Protein 5EYV (pdb70)

B-factor: mean 51.07, std 22.17, range [7.95, 132.72]

CATH classification: 1.10.275.10 (+2 more: 1.20.200.10, 6.10.250.1570)

Organism: Schistosoma mansoni (NCBI:txid6183)

InterPro domains:
  IPR000362 Fumarate lyase family [PR00149] (145-163)
  IPR000362 Fumarate lyase family [PR00149] (240-267)
  IPR000362 Fumarate lyase family [PR00149] (283-299)
  IPR004769 Adenylosuccinate lyase [TIGR00928] (11-455)
  IPR008948 L-Aspartase-like [SSF48557] (10-458)
  IPR019468 Adenylosuccinate lyase C-terminal [PF10397] (373-455)
  IPR019468 Adenylosuccinate lyase C-terminal [SM00998] (372-457)
  IPR020557 Fumarate lyase, conserved site [PS00163] (283-292)
  IPR022761 Fumarate lyase, N-terminal [PF00206] (92-299)
  IPR024083 Fumarase/histidase, N-terminal [G3DSA:1.10.275.10] (2-102)

GO terms:
  GO:0044209 AMP salvage (P, IDA)
  GO:0042802 identical protein binding (F, IDA)
  GO:0032261 purine nucleotide salvage (P, IDA)
  GO:0051262 protein tetramerization (P, IDA)
  GO:0006106 fumarate metabolic process (P, IDA)
  GO:0006167 AMP biosynthetic process (P, IDA)
  GO:0004018 N6-(1,2-dicarboxyethyl)AMP AMP-lyase (fumarate-forming) activity (F, EXP)
  GO:0032261 purine nucleotide salvage (P, TAS)

Sequence (886 aa):
FEEYRNPLTKRYASREMVCNFGEKRKVILWRQLWIWLAETQKELGFDITDEQINEMKSQRDSVDFGTAAAEEKARRHDVMAHVYTFALACPKAAPIIHLGATSCFVGDNADLIMLKDGLNILLPKVARCIDRLAKKAMLHKSLICLARTHLQPAQPTTMGRRICMWIQDLLLDLENLERLKNHTIRFRGAKGAVGTQASFMDLFQGDHQKVIKLDEILTKKSGFQRSWCVTGQTYPRKVDIEITNALSNIGATVHKICTDIRLLSSFHEVEEPFETKRNPIRSERACSLARYLMHISTSMVSTVSVQWLERSLDDSAIRRIVLPEAFLAADACLTLLQNIAEGLIVYPMVMEANLNSELPFLVVERILVKMVSEGAANRQECHERLRKHSHEAAAEIKLKGLKNSLMDKLLNDYYFAPIHSLLPTVLDPSYMIGRAVEQVEVFLNTEVDPAIHSYKDCLALNSNITFEEYRNPLTKRYASREMVCNFGEKRKVILWRQLWIWLAETQKELGFDITDEQINEMKSQRDSVDFGTAAAEEKARRHDVMAHVYTFALACPKAAPIIHLGATSCFVGDNADLIMLKDGLNILLPKVARCIDRLAKKAMLHKSLICLARTHLQPAQPTTMGRRICMWIQDLLLDLENLERLKNHTIRFRGAKGAVGTQASFMDLFQGDHQKVIKLDEILTKKSGFQRSWCVTGQTYPRKVDIEITNALSNIGATVHKICTDIRLLSSFHEVEEPFEKRNPIRSERACSLARYLMHISTSMVSTVSVQWLERSLDDSAIRRIVLPEAFLAADACLTLLQNIAEGLIVYPMVMEANLNSELPFLVVERILVKMVSEGAALPTVLDPSYMIGRAVEQVEVFLNTEVDPAIHSYKDCLALNSNIT

Structure (mmCIF, N/CA/C/O backbone):
data_5EYV
#
_entry.id   5EYV
#
_cell.length_a   76.160
_cell.length_b   82.630
_cell.length_c   163.780
_cell.angle_alpha   90.000
_cell.angle_beta   90.000
_cell.angle_gamma   90.000
#
_symmetry.space_group_name_H-M   'P 21 21 2'
#
loop_
_entity.id
_entity.type
_entity.pdbx_description
1 polymer 'Adenylosuccinate lyase'
2 water water
#
loop_
_atom_site.group_PDB
_atom_site.id
_atom_site.type_symbol
_atom_site.label_atom_id
_atom_site.label_alt_id
_atom_site.label_comp_id
_atom_site.label_asym_id
_atom_site.label_entity_id
_atom_site.label_seq_id
_atom_site.pdbx_PDB_ins_code
_atom_site.Cartn_x
_atom_site.Cartn_y
_atom_site.Cartn_z
_atom_site.occupancy
_atom_site.B_iso_or_equiv
_atom_site.auth_seq_id
_atom_site.auth_comp_id
_atom_site.auth_asym_id
_atom_site.auth_atom_id
_atom_site.pdbx_PDB_model_num
ATOM 1 N N . PHE A 1 21 ? -50.235 30.580 -36.803 1.00 62.88 4 PHE A N 1
ATOM 2 C CA . PHE A 1 21 ? -50.686 29.592 -35.830 1.00 62.01 4 PHE A CA 1
ATOM 3 C C . PHE A 1 21 ? -51.716 28.650 -36.438 1.00 60.40 4 PHE A C 1
ATOM 4 O O . PHE A 1 21 ? -52.083 27.641 -35.836 1.00 58.59 4 PHE A O 1
ATOM 12 N N . GLU A 1 22 ? -52.176 28.987 -37.641 1.00 61.38 5 GLU A N 1
ATOM 13 C CA . GLU A 1 22 ? -53.198 28.198 -38.317 1.00 59.18 5 GLU A CA 1
ATOM 14 C C . GLU A 1 22 ? -52.618 27.024 -39.092 1.00 57.16 5 GLU A C 1
ATOM 15 O O . GLU A 1 22 ? -53.293 26.000 -39.246 1.00 58.80 5 GLU A O 1
ATOM 21 N N . GLU A 1 23 ? -51.388 27.145 -39.581 1.00 55.15 6 GLU A N 1
ATOM 22 C CA . GLU A 1 23 ? -50.741 26.068 -40.314 1.00 50.77 6 GLU A CA 1
ATOM 23 C C . GLU A 1 23 ? -49.916 25.206 -39.368 1.00 50.15 6 GLU A C 1
ATOM 24 O O . GLU A 1 23 ? -49.334 25.704 -38.400 1.00 46.94 6 GLU A O 1
ATOM 30 N N . TYR A 1 24 ? -49.878 23.906 -39.650 1.00 45.85 7 TYR A N 1
ATOM 31 C CA . TYR A 1 24 ? -49.024 23.010 -38.886 1.00 42.97 7 TYR A CA 1
ATOM 32 C C . TYR A 1 24 ? -47.561 23.389 -39.079 1.00 42.97 7 TYR A C 1
ATOM 33 O O . TYR A 1 24 ? -47.160 23.898 -40.128 1.00 44.81 7 TYR A O 1
ATOM 42 N N . ARG A 1 25 ? -46.763 23.155 -38.040 1.00 50.38 8 ARG A N 1
ATOM 43 C CA . ARG A 1 25 ? -45.319 23.326 -38.108 1.00 48.64 8 ARG A CA 1
ATOM 44 C C . ARG A 1 25 ? -44.665 22.181 -37.357 1.00 45.93 8 ARG A C 1
ATOM 45 O O . ARG A 1 25 ? -45.080 21.853 -36.241 1.00 48.07 8 ARG A O 1
ATOM 53 N N . ASN A 1 26 ? -43.661 21.572 -37.971 1.00 47.94 9 ASN A N 1
ATOM 54 C CA . ASN A 1 26 ? -42.921 20.505 -37.320 1.00 43.77 9 ASN A CA 1
ATOM 55 C C . ASN A 1 26 ? -42.252 21.052 -36.066 1.00 39.40 9 ASN A C 1
ATOM 56 O O . ASN A 1 26 ? -41.466 22.007 -36.160 1.00 40.21 9 ASN A O 1
ATOM 61 N N . PRO A 1 27 ? -42.535 20.497 -34.883 1.00 41.80 10 PRO A N 1
ATOM 62 C CA . PRO A 1 27 ? -41.874 20.989 -33.663 1.00 45.17 10 PRO A CA 1
ATOM 63 C C . PRO A 1 27 ? -40.361 20.843 -33.682 1.00 43.31 10 PRO A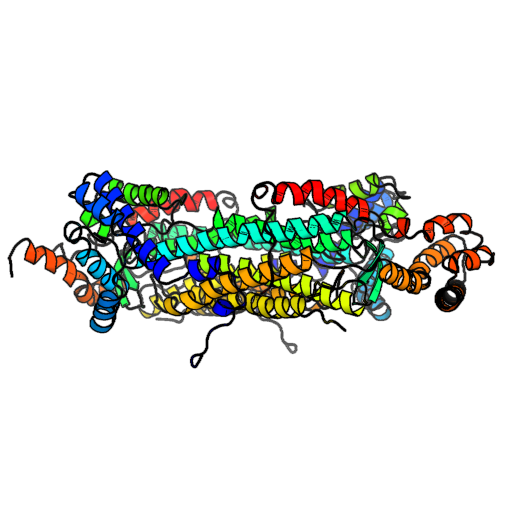 C 1
ATOM 64 O O . PRO A 1 27 ? -39.692 21.451 -32.837 1.00 47.06 10 PRO A O 1
ATOM 68 N N . LEU A 1 28 ? -39.799 20.064 -34.610 1.00 42.93 11 LEU A N 1
ATOM 69 C CA . LEU A 1 28 ? -38.346 20.002 -34.732 1.00 47.49 11 LEU A CA 1
ATOM 70 C C . LEU A 1 28 ? -37.773 21.347 -35.162 1.00 49.29 11 LEU A C 1
ATOM 71 O O . LEU A 1 28 ? -36.691 21.742 -34.714 1.00 47.85 11 LEU A O 1
ATOM 76 N N . THR A 1 29 ? -38.488 22.068 -36.024 1.00 50.58 12 THR A N 1
ATOM 77 C CA . THR A 1 29 ? -38.009 23.354 -36.515 1.00 46.71 12 THR A CA 1
ATOM 78 C C . THR A 1 29 ? -38.400 24.516 -35.615 1.00 52.15 12 THR A C 1
ATOM 79 O O . THR A 1 29 ? -37.692 25.531 -35.584 1.00 59.20 12 THR A O 1
ATOM 83 N N . LYS A 1 30 ? -39.506 24.395 -34.882 1.00 50.51 13 LYS A N 1
ATOM 84 C CA . LYS A 1 30 ? -40.022 25.501 -34.087 1.00 55.57 13 LYS A CA 1
ATOM 85 C C . LYS A 1 30 ? -39.744 25.373 -32.598 1.00 56.71 13 LYS A C 1
ATOM 86 O O . LYS A 1 30 ? -39.850 26.374 -31.880 1.00 58.67 13 LYS A O 1
ATOM 92 N N . ARG A 1 31 ? -39.399 24.192 -32.118 1.00 50.34 14 ARG A N 1
ATOM 93 C CA . ARG A 1 31 ? -39.347 23.972 -30.678 1.00 52.39 14 ARG A CA 1
ATOM 94 C C . ARG A 1 31 ? -38.089 23.258 -30.207 1.00 49.55 14 ARG A C 1
ATOM 95 O O . ARG A 1 31 ? -37.470 23.695 -29.235 1.00 53.53 14 ARG A O 1
ATOM 103 N N . TYR A 1 32 ? -37.701 22.168 -30.865 1.00 44.67 15 TYR A N 1
ATOM 104 C CA . TYR A 1 32 ? -36.738 21.221 -30.315 1.00 41.67 15 TYR A CA 1
ATOM 105 C C . TYR A 1 32 ? -35.305 21.451 -30.777 1.00 45.27 15 TYR A C 1
ATOM 106 O O . TYR A 1 32 ? -34.380 21.333 -29.968 1.00 41.50 15 TYR A O 1
ATOM 115 N N . ALA A 1 33 ? -35.086 21.773 -32.047 1.00 40.83 16 ALA A N 1
ATOM 116 C CA . ALA A 1 33 ? -33.730 21.946 -32.545 1.00 43.58 16 ALA A CA 1
ATOM 117 C C . ALA A 1 33 ? -33.250 23.380 -32.332 1.00 46.15 16 ALA A C 1
ATOM 118 O O . ALA A 1 33 ? -34.029 24.297 -32.062 1.00 45.51 16 ALA A O 1
ATOM 120 N N . SER A 1 34 ? -31.939 23.564 -32.458 1.00 42.87 17 SER A N 1
ATOM 121 C CA . SER A 1 34 ? -31.326 24.869 -32.269 1.00 44.42 17 SER A CA 1
ATOM 122 C C . SER A 1 34 ? -31.508 25.736 -33.511 1.00 45.95 17 SER A C 1
ATOM 123 O O . SER A 1 34 ? -31.726 25.245 -34.622 1.00 45.54 17 SER A O 1
ATOM 126 N N . ARG A 1 35 ? -31.405 27.051 -33.304 1.00 47.87 18 ARG A N 1
ATOM 127 C CA . ARG A 1 35 ? -31.574 27.992 -34.406 1.00 49.56 18 ARG A CA 1
ATOM 128 C C . ARG A 1 35 ? -30.505 27.812 -35.476 1.00 50.51 18 ARG A C 1
ATOM 129 O O . ARG A 1 35 ? -30.787 27.985 -36.667 1.00 51.12 18 ARG A O 1
ATOM 137 N N . GLU A 1 36 ? -29.282 27.458 -35.077 1.00 50.75 19 GLU A N 1
ATOM 138 C CA . GLU A 1 36 ? -28.195 27.342 -36.044 1.00 56.93 19 GLU A CA 1
ATOM 139 C C . GLU A 1 36 ? -28.420 26.174 -36.995 1.00 53.55 19 GLU A C 1
ATOM 140 O O . GLU A 1 36 ? -28.095 26.265 -38.185 1.00 51.61 19 GLU A O 1
ATOM 146 N N . MET A 1 37 ? -28.977 25.069 -36.494 1.00 48.33 20 MET A N 1
ATOM 147 C CA . MET A 1 37 ? -29.245 23.928 -37.363 1.00 47.08 20 MET A CA 1
ATOM 148 C C . MET A 1 37 ? -30.448 24.189 -38.262 1.00 46.99 20 MET A C 1
ATOM 149 O O . MET A 1 37 ? -30.464 23.764 -39.423 1.00 47.18 20 MET A O 1
ATOM 154 N N . VAL A 1 38 ? -31.465 24.882 -37.742 1.00 46.82 21 VAL A N 1
ATOM 155 C CA . VAL A 1 38 ? -32.645 25.194 -38.545 1.00 46.88 21 VAL A CA 1
ATOM 156 C C . VAL A 1 38 ? -32.263 26.061 -39.739 1.00 49.12 21 VAL A C 1
ATOM 157 O O . VAL A 1 38 ? -32.749 25.855 -40.858 1.00 49.29 21 VAL A O 1
ATOM 161 N N . CYS A 1 39 ? -31.381 27.038 -39.524 1.00 50.97 22 CYS A N 1
ATOM 162 C CA . CYS A 1 39 ? -30.953 27.914 -40.606 1.00 57.06 22 CYS A CA 1
ATOM 163 C C . CYS A 1 39 ? -29.963 27.247 -41.551 1.00 55.48 22 CYS A C 1
ATOM 164 O O . CYS A 1 39 ? -29.812 27.704 -42.689 1.00 55.33 22 CYS A O 1
ATOM 167 N N . ASN A 1 40 ? -29.294 26.177 -41.111 1.00 52.45 23 ASN A N 1
ATOM 168 C CA . ASN A 1 40 ? -28.286 25.538 -41.951 1.00 53.05 23 ASN A CA 1
ATOM 169 C C . ASN A 1 40 ? -28.896 24.934 -43.210 1.00 52.79 23 ASN A C 1
ATOM 170 O O . ASN A 1 40 ? -28.207 24.785 -44.226 1.00 54.04 23 ASN A O 1
ATOM 175 N N . PHE A 1 41 ? -30.181 24.586 -43.167 1.00 51.31 24 PHE A N 1
ATOM 176 C CA . PHE A 1 41 ? -30.883 24.036 -44.319 1.00 51.10 24 PHE A CA 1
ATOM 177 C C . PHE A 1 41 ? -31.935 24.991 -44.869 1.00 61.07 24 PHE A C 1
ATOM 178 O O . PHE A 1 41 ? -32.770 24.579 -45.682 1.00 63.39 24 PHE A O 1
ATOM 186 N N . GLY A 1 42 ? -31.915 26.253 -44.447 1.00 53.34 25 GLY A N 1
ATOM 187 C CA . GLY A 1 42 ? -32.901 27.202 -44.913 1.00 54.42 25 GLY A CA 1
ATOM 188 C C . GLY A 1 42 ? -32.747 27.530 -46.384 1.00 65.94 25 GLY A C 1
ATOM 189 O O . GLY A 1 42 ? -31.680 27.389 -46.983 1.00 57.46 25 GLY A O 1
ATOM 190 N N . GLU A 1 43 ? -33.856 27.984 -46.973 1.00 56.96 26 GLU A N 1
ATOM 191 C CA . GLU A 1 43 ? -33.865 28.315 -48.393 1.00 58.93 26 GLU A CA 1
ATOM 192 C C . GLU A 1 43 ? -32.891 29.441 -48.714 1.00 68.99 26 GLU A C 1
ATOM 193 O O . GLU A 1 43 ? -32.301 29.458 -49.800 1.00 62.99 26 GLU A O 1
ATOM 199 N N . LYS A 1 44 ? -32.700 30.382 -47.785 1.00 61.94 27 LYS A N 1
ATOM 200 C CA . LYS A 1 44 ? -31.732 31.449 -48.011 1.00 66.10 27 LYS A CA 1
ATOM 201 C C . LYS A 1 44 ? -30.313 30.899 -48.056 1.00 64.89 27 LYS A C 1
ATOM 202 O O . LYS A 1 44 ? -29.499 31.328 -48.882 1.00 66.38 27 LYS A O 1
ATOM 208 N N . ARG A 1 45 ? -29.996 29.948 -47.174 1.00 62.39 28 ARG A N 1
ATOM 209 C CA . ARG A 1 45 ? -28.677 29.324 -47.205 1.00 62.39 28 ARG A CA 1
ATOM 210 C C . ARG A 1 45 ? -28.447 28.595 -48.523 1.00 62.89 28 ARG A C 1
ATOM 211 O O . ARG A 1 45 ? -27.338 28.618 -49.068 1.00 64.30 28 ARG A O 1
ATOM 219 N N . LYS A 1 46 ? -29.489 27.951 -49.055 1.00 61.85 29 LYS A N 1
ATOM 220 C CA . LYS A 1 46 ? -29.343 27.209 -50.304 1.00 65.80 29 LYS A CA 1
ATOM 221 C C . LYS A 1 46 ? -28.993 28.135 -51.462 1.00 65.13 29 LYS A C 1
ATOM 222 O O . LYS A 1 46 ? -28.144 27.804 -52.297 1.00 66.28 29 LYS A O 1
ATOM 228 N N . VAL A 1 47 ? -29.632 29.304 -51.526 1.00 66.35 30 VAL A N 1
ATOM 229 C CA . VAL A 1 47 ? -29.409 30.211 -52.647 1.00 69.06 30 VAL A CA 1
ATOM 230 C C . VAL A 1 47 ? -28.064 30.917 -52.521 1.00 70.73 30 VAL A C 1
ATOM 231 O O . VAL A 1 47 ? -27.331 31.055 -53.506 1.00 72.57 30 VAL A O 1
ATOM 235 N N . ILE A 1 48 ? -27.717 31.377 -51.315 1.00 70.23 31 ILE A N 1
ATOM 236 C CA . ILE A 1 48 ? -26.414 32.006 -51.109 1.00 71.79 31 ILE A CA 1
ATOM 237 C C . ILE A 1 48 ? -25.294 31.028 -51.444 1.00 74.88 31 ILE A C 1
ATOM 238 O O . ILE A 1 48 ? -24.267 31.409 -52.019 1.00 73.55 31 ILE A O 1
ATOM 243 N N . LEU A 1 49 ? -25.478 29.750 -51.103 1.00 72.20 32 LEU A N 1
ATOM 244 C CA . LEU A 1 49 ? -24.505 28.739 -51.501 1.00 72.28 32 LEU A CA 1
ATOM 245 C C . LEU A 1 49 ? -24.546 28.498 -53.005 1.00 70.68 32 LEU A C 1
ATOM 246 O O . LEU A 1 49 ? -23.505 28.253 -53.626 1.00 71.97 32 LEU A O 1
ATOM 251 N N . TRP A 1 50 ? -25.738 28.555 -53.606 1.00 70.54 33 TRP A N 1
ATOM 252 C CA . TRP A 1 50 ? -25.836 28.480 -55.060 1.00 72.18 33 TRP A CA 1
ATOM 253 C C . TRP A 1 50 ? -25.039 29.599 -55.714 1.00 77.28 33 TRP A C 1
ATOM 254 O O . TRP A 1 50 ? -24.299 29.372 -56.679 1.00 78.72 33 TRP A O 1
ATOM 265 N N . ARG A 1 51 ? -25.177 30.821 -55.195 1.00 76.76 34 ARG A N 1
ATOM 266 C CA . ARG A 1 51 ? -24.448 31.949 -55.760 1.00 78.52 34 ARG A CA 1
ATOM 267 C C . ARG A 1 51 ? -22.961 31.871 -55.443 1.00 81.59 34 ARG A C 1
ATOM 268 O O . ARG A 1 51 ? -22.140 32.392 -56.205 1.00 81.39 34 ARG A O 1
ATOM 276 N N . GLN A 1 52 ? -22.594 31.219 -54.338 1.00 77.27 35 GLN A N 1
ATOM 277 C CA . GLN A 1 52 ? -21.180 31.032 -54.035 1.00 77.86 35 GLN A CA 1
ATOM 278 C C . GLN A 1 52 ? -20.550 30.013 -54.975 1.00 78.24 35 GLN A C 1
ATOM 279 O O . GLN A 1 52 ? -19.379 30.146 -55.352 1.00 79.91 35 GLN A O 1
ATOM 285 N N . LEU A 1 53 ? -21.311 28.988 -55.365 1.00 76.81 36 LEU A N 1
ATOM 286 C CA . LEU A 1 53 ? -20.804 28.016 -56.327 1.00 77.32 36 LEU A CA 1
ATOM 287 C C . LEU A 1 53 ? -20.649 28.627 -57.713 1.00 79.91 36 LEU A C 1
ATOM 288 O O . LEU A 1 53 ? -19.782 28.199 -58.484 1.00 81.21 36 LEU A O 1
ATOM 293 N N . TRP A 1 54 ? -21.473 29.622 -58.049 1.00 86.48 37 TRP A N 1
ATOM 294 C CA . TRP A 1 54 ? -21.306 30.320 -59.320 1.00 83.45 37 TRP A CA 1
ATOM 295 C C . TRP A 1 54 ? -20.088 31.233 -59.288 1.00 85.50 37 TRP A C 1
ATOM 296 O O . TRP A 1 54 ? -19.389 31.382 -60.297 1.00 87.61 37 TRP A O 1
ATOM 307 N N . ILE A 1 55 ? -19.818 31.854 -58.137 1.00 85.01 38 ILE A N 1
ATOM 308 C CA . ILE A 1 55 ? -18.616 32.669 -57.998 1.00 86.89 38 ILE A CA 1
ATOM 309 C C . ILE A 1 55 ? -17.370 31.799 -58.096 1.00 87.84 38 ILE A C 1
ATOM 310 O O . ILE A 1 55 ? -16.393 32.163 -58.762 1.00 89.48 38 ILE A O 1
ATOM 315 N N . TRP A 1 56 ? -17.383 30.635 -57.441 1.00 84.87 39 TRP A N 1
ATOM 316 C CA . TRP A 1 56 ? -16.251 29.720 -57.546 1.00 87.93 39 TRP A CA 1
ATOM 317 C C . TRP A 1 56 ? -16.127 29.155 -58.954 1.00 88.34 39 TRP A C 1
ATOM 318 O O . TRP A 1 56 ? -15.013 28.970 -59.457 1.00 87.91 39 TRP A O 1
ATOM 329 N N . LEU A 1 57 ? -17.258 28.874 -59.606 1.00 85.76 40 LEU A N 1
ATOM 330 C CA . LEU A 1 57 ? -17.212 28.394 -60.983 1.00 87.14 40 LEU A CA 1
ATOM 331 C C . LEU A 1 57 ? -16.614 29.445 -61.909 1.00 93.52 40 LEU A C 1
ATOM 332 O O . LEU A 1 57 ? -15.848 29.116 -62.821 1.00 91.74 40 LEU A O 1
ATOM 337 N N . ALA A 1 58 ? -16.944 30.718 -61.681 1.00 94.33 41 ALA A N 1
ATOM 338 C CA . ALA A 1 58 ? -16.425 31.785 -62.529 1.00 93.71 41 ALA A CA 1
ATOM 339 C C . ALA A 1 58 ? -14.941 32.020 -62.275 1.00 98.09 41 ALA A C 1
ATOM 340 O O . ALA A 1 58 ? -14.138 32.050 -63.214 1.00 100.17 41 ALA A O 1
ATOM 342 N N . GLU A 1 59 ? -14.554 32.184 -61.008 1.00 93.92 42 GLU A N 1
ATOM 343 C CA . GLU A 1 59 ? -13.152 32.439 -60.697 1.00 97.89 42 GLU A CA 1
ATOM 344 C C . GLU A 1 59 ? -12.270 31.212 -60.885 1.00 99.80 42 GLU A C 1
ATOM 345 O O . GLU A 1 59 ? -11.048 31.324 -60.732 1.00 102.37 42 GLU A O 1
ATOM 351 N N . THR A 1 60 ? -12.847 30.053 -61.205 1.00 97.01 43 THR A N 1
ATOM 352 C CA . THR A 1 60 ? -12.063 28.898 -61.625 1.00 93.82 43 THR A CA 1
ATOM 353 C C . THR A 1 60 ? -11.833 28.893 -63.131 1.00 96.09 43 THR A C 1
ATOM 354 O O . THR A 1 60 ? -10.714 28.635 -63.586 1.00 97.71 43 THR A O 1
ATOM 358 N N . GLN A 1 61 ? -12.874 29.184 -63.915 1.00 96.34 44 GLN A N 1
ATOM 359 C CA . GLN A 1 61 ? -12.715 29.255 -65.363 1.00 98.64 44 GLN A CA 1
ATOM 360 C C . GLN A 1 61 ? -12.014 30.539 -65.795 1.00 102.68 44 GLN A C 1
ATOM 361 O O . GLN A 1 61 ? -11.274 30.531 -66.784 1.00 103.46 44 GLN A O 1
ATOM 367 N N . LYS A 1 62 ? -12.227 31.643 -65.072 1.00 101.15 45 LYS A N 1
ATOM 368 C CA . LYS A 1 62 ? -11.427 32.840 -65.310 1.00 105.92 45 LYS A CA 1
ATOM 369 C C . LYS A 1 62 ? -9.967 32.603 -64.952 1.00 104.39 45 LYS A C 1
ATOM 370 O O . LYS A 1 62 ? -9.075 33.226 -65.538 1.00 106.84 45 LYS A O 1
ATOM 372 N N . GLU A 1 63 ? -9.711 31.711 -63.993 1.00 106.15 46 GLU A N 1
ATOM 373 C CA . GLU A 1 63 ? -8.345 31.328 -63.659 1.00 103.18 46 GLU A CA 1
ATOM 374 C C . GLU A 1 63 ? -7.703 30.521 -64.781 1.00 107.43 46 GLU A C 1
ATOM 375 O O . GLU A 1 63 ? -6.491 30.623 -65.001 1.00 106.51 46 GLU A O 1
ATOM 381 N N . LEU A 1 64 ? -8.496 29.726 -65.503 1.00 103.94 47 LEU A N 1
ATOM 382 C CA . LEU A 1 64 ? -8.010 28.949 -66.636 1.00 107.35 47 LEU A CA 1
ATOM 383 C C . LEU A 1 64 ? -8.036 29.736 -67.941 1.00 107.98 47 LEU A C 1
ATOM 384 O O . LEU A 1 64 ? -8.154 29.139 -69.019 1.00 108.91 47 LEU A O 1
ATOM 389 N N . GLY A 1 65 ? -7.935 31.062 -67.868 1.00 109.49 48 GLY A N 1
ATOM 390 C CA . GLY A 1 65 ? -7.898 31.899 -69.051 1.00 113.16 48 GLY A CA 1
ATOM 391 C C . GLY A 1 65 ? -9.134 31.793 -69.917 1.00 114.51 48 GLY A C 1
ATOM 392 O O . GLY A 1 65 ? -9.124 31.102 -70.940 1.00 116.28 48 GLY A O 1
ATOM 393 N N . PHE A 1 66 ? -10.208 32.472 -69.521 1.00 110.56 49 PHE A N 1
ATOM 394 C CA . PHE A 1 66 ? -11.446 32.464 -70.283 1.00 110.95 49 PHE A CA 1
ATOM 395 C C . PHE A 1 66 ? -11.992 33.883 -70.362 1.00 112.81 49 PHE A C 1
ATOM 396 O O . PHE A 1 66 ? -11.538 34.787 -69.655 1.00 117.06 49 PHE A O 1
ATOM 404 N N . ASP A 1 67 ? -12.992 34.069 -71.225 1.00 117.00 50 ASP A N 1
ATOM 405 C CA . ASP A 1 67 ? -13.571 35.387 -71.464 1.00 122.38 50 ASP A CA 1
ATOM 406 C C . ASP A 1 67 ? -14.362 35.891 -70.260 1.00 119.64 50 ASP A C 1
ATOM 407 O O . ASP A 1 67 ? -15.466 36.422 -70.416 1.00 115.70 50 ASP A O 1
ATOM 409 N N . ILE A 1 68 ? -13.804 35.736 -69.062 1.00 118.56 51 ILE A N 1
ATOM 410 C CA . ILE A 1 68 ? -14.409 36.212 -67.823 1.00 121.24 51 ILE A CA 1
ATOM 411 C C . ILE A 1 68 ? -13.450 37.211 -67.192 1.00 124.98 51 ILE A C 1
ATOM 412 O O . ILE A 1 68 ? -12.286 36.882 -66.929 1.00 124.02 51 ILE A O 1
ATOM 417 N N . THR A 1 69 ? -13.937 38.424 -66.946 1.00 126.74 52 THR A N 1
ATOM 418 C CA . THR A 1 69 ? -13.128 39.476 -66.352 1.00 130.02 52 THR A CA 1
ATOM 419 C C . THR A 1 69 ? -13.014 39.274 -64.842 1.00 125.85 52 THR A C 1
ATOM 420 O O . THR A 1 69 ? -13.592 38.352 -64.259 1.00 125.38 52 THR A O 1
ATOM 424 N N . ASP A 1 70 ? -12.242 40.150 -64.198 1.00 124.90 53 ASP A N 1
ATOM 425 C CA . ASP A 1 70 ? -12.377 40.345 -62.762 1.00 119.25 53 ASP A CA 1
ATOM 426 C C . ASP A 1 70 ? -13.552 41.256 -62.431 1.00 112.64 53 ASP A C 1
ATOM 427 O O . ASP A 1 70 ? -14.009 41.267 -61.283 1.00 111.78 53 ASP A O 1
ATOM 432 N N . GLU A 1 71 ? -14.056 42.004 -63.420 1.00 119.13 54 GLU A N 1
ATOM 433 C CA . GLU A 1 71 ? -15.160 42.929 -63.174 1.00 117.31 54 GLU A CA 1
ATOM 434 C C . GLU A 1 71 ? -16.464 42.187 -62.903 1.00 110.72 54 GLU A C 1
ATOM 435 O O . GLU A 1 71 ? -17.256 42.604 -62.048 1.00 106.76 54 GLU A O 1
ATOM 437 N N . GLN A 1 72 ? -16.710 41.091 -63.623 1.00 106.96 55 GLN A N 1
ATOM 438 C CA . GLN A 1 72 ? -17.942 40.340 -63.410 1.00 107.74 55 GLN A CA 1
ATOM 439 C C . GLN A 1 72 ? -17.936 39.612 -62.072 1.00 102.90 55 GLN A C 1
ATOM 440 O O . GLN A 1 72 ? -19.005 39.353 -61.507 1.00 100.56 55 GLN A O 1
ATOM 442 N N . ILE A 1 73 ? -16.755 39.290 -61.544 1.00 101.69 56 ILE A N 1
ATOM 443 C CA . ILE A 1 73 ? -16.671 38.429 -60.370 1.00 100.51 56 ILE A CA 1
ATOM 444 C C . ILE A 1 73 ? -17.053 39.190 -59.106 1.00 100.05 56 ILE A C 1
ATOM 445 O O . ILE A 1 73 ? -17.916 38.748 -58.339 1.00 96.06 56 ILE A O 1
ATOM 450 N N . ASN A 1 74 ? -16.411 40.336 -58.860 1.00 100.21 57 ASN A N 1
ATOM 451 C CA . ASN A 1 74 ? -16.704 41.092 -57.645 1.00 99.69 57 ASN A CA 1
ATOM 452 C C . ASN A 1 74 ? -18.142 41.590 -57.626 1.00 103.96 57 ASN A C 1
ATOM 453 O O . ASN A 1 74 ? -18.736 41.737 -56.551 1.00 104.12 57 ASN A O 1
ATOM 458 N N . GLU A 1 75 ? -18.716 41.853 -58.803 1.00 100.60 58 GLU A N 1
ATOM 459 C CA . GLU A 1 75 ? -20.139 42.170 -58.882 1.00 102.41 58 GLU A CA 1
ATOM 460 C C . GLU A 1 75 ? -20.985 40.994 -58.411 1.00 101.25 58 GLU A C 1
ATOM 461 O O . GLU A 1 75 ? -22.011 41.181 -57.745 1.00 101.59 58 GLU A O 1
ATOM 463 N N . MET A 1 76 ? -20.574 39.771 -58.756 1.00 99.12 59 MET A N 1
ATOM 464 C CA . MET A 1 76 ? -21.193 38.587 -58.170 1.00 93.14 59 MET A CA 1
ATOM 465 C C . MET A 1 76 ? -20.943 38.537 -56.669 1.00 93.62 59 MET A C 1
ATOM 466 O O . MET A 1 76 ? -21.864 38.293 -55.879 1.00 93.98 59 MET A O 1
ATOM 471 N N . LYS A 1 77 ? -19.691 38.759 -56.259 1.00 93.85 60 LYS A N 1
ATOM 472 C CA . LYS A 1 77 ? -19.348 38.727 -54.841 1.00 93.23 60 LYS A CA 1
ATOM 473 C C . LYS A 1 77 ? -20.117 39.785 -54.061 1.00 95.23 60 LYS A C 1
ATOM 474 O O . LYS A 1 77 ? -20.571 39.532 -52.939 1.00 94.49 60 LYS A O 1
ATOM 480 N N . SER A 1 78 ? -20.277 40.977 -54.640 1.00 93.44 61 SER A N 1
ATOM 481 C CA . SER A 1 78 ? -20.987 42.044 -53.944 1.00 93.90 61 SER A CA 1
ATOM 482 C C . SER A 1 78 ? -22.483 41.770 -53.864 1.00 93.05 61 SER A C 1
ATOM 483 O O . SER A 1 78 ? -23.154 42.265 -52.952 1.00 91.80 61 SER A O 1
ATOM 486 N N . GLN A 1 79 ? -23.023 40.989 -54.797 1.00 91.73 62 GLN A N 1
ATOM 487 C CA . GLN A 1 79 ? -24.452 40.700 -54.859 1.00 92.46 62 GLN A CA 1
ATOM 488 C C . GLN A 1 79 ? -24.745 39.231 -54.566 1.00 89.64 62 GLN A C 1
ATOM 489 O O . GLN A 1 79 ? -25.602 38.615 -55.201 1.00 86.83 62 GLN A O 1
ATOM 495 N N . ARG A 1 80 ? -24.039 38.655 -53.594 1.00 87.06 63 ARG A N 1
ATOM 496 C CA . ARG A 1 80 ? -24.246 37.256 -53.240 1.00 83.34 63 ARG A CA 1
ATOM 497 C C . ARG A 1 80 ? -25.335 37.088 -52.186 1.00 84.55 63 ARG A C 1
ATOM 498 O O . ARG A 1 80 ? -26.248 36.274 -52.357 1.00 85.42 63 ARG A O 1
ATOM 506 N N . ASP A 1 81 ? -25.250 37.852 -51.095 1.00 81.35 64 ASP A N 1
ATOM 507 C CA . ASP A 1 81 ? -26.176 37.669 -49.981 1.00 85.47 64 ASP A CA 1
ATOM 508 C C . ASP A 1 81 ? -27.599 38.055 -50.366 1.00 84.52 64 ASP A C 1
ATOM 509 O O . ASP A 1 81 ? -28.558 37.376 -49.978 1.00 81.65 64 ASP A O 1
ATOM 514 N N . SER A 1 82 ? -27.760 39.136 -51.123 1.00 88.01 65 SER A N 1
ATOM 515 C CA . SER A 1 82 ? -29.088 39.561 -51.543 1.00 87.48 65 SER A CA 1
ATOM 516 C C . SER A 1 82 ? -29.653 38.596 -52.578 1.00 87.02 65 SER A C 1
ATOM 517 O O . SER A 1 82 ? -28.927 38.085 -53.436 1.00 89.90 65 SER A O 1
ATOM 520 N N . VAL A 1 83 ? -30.956 38.345 -52.492 1.00 83.53 66 VAL A N 1
ATOM 521 C CA . VAL A 1 83 ? -31.634 37.432 -53.409 1.00 81.95 66 VAL A CA 1
ATOM 522 C C . VAL A 1 83 ? -33.062 37.918 -53.613 1.00 83.42 66 VAL A C 1
ATOM 523 O O . VAL A 1 83 ? -33.783 38.183 -52.647 1.00 85.96 66 VAL A O 1
ATOM 527 N N . ASP A 1 84 ? -33.466 38.042 -54.878 1.00 85.22 67 ASP A N 1
ATOM 528 C CA . ASP A 1 84 ? -34.811 38.492 -55.237 1.00 85.17 67 ASP A CA 1
ATOM 529 C C . ASP A 1 84 ? -35.685 37.258 -55.420 1.00 84.17 67 ASP A C 1
ATOM 530 O O . ASP A 1 84 ? -35.792 36.701 -56.513 1.00 86.66 67 ASP A O 1
ATOM 535 N N . PHE A 1 85 ? -36.326 36.826 -54.331 1.00 83.85 68 PHE A N 1
ATOM 536 C CA . PHE A 1 85 ? -37.189 35.652 -54.395 1.00 82.64 68 PHE A CA 1
ATOM 537 C C . PHE A 1 85 ? -38.473 35.910 -55.174 1.00 79.37 68 PHE A C 1
ATOM 538 O O . PHE A 1 85 ? -39.150 34.950 -55.558 1.00 78.69 68 PHE A O 1
ATOM 546 N N . GLY A 1 86 ? -38.823 37.175 -55.414 1.00 89.68 69 GLY A N 1
ATOM 547 C CA . GLY A 1 86 ? -40.023 37.463 -56.184 1.00 84.20 69 GLY A CA 1
ATOM 548 C C . GLY A 1 86 ? -39.907 37.011 -57.627 1.00 90.98 69 GLY A C 1
ATOM 549 O O . GLY A 1 86 ? -40.785 36.317 -58.148 1.00 92.02 69 GLY A O 1
ATOM 550 N N . THR A 1 87 ? -38.818 37.399 -58.296 1.00 86.51 70 THR A N 1
ATOM 551 C CA . THR A 1 87 ? -38.593 36.949 -59.665 1.00 87.72 70 THR A CA 1
ATOM 552 C C . THR A 1 87 ? -38.331 35.449 -59.720 1.00 85.27 70 THR A C 1
ATOM 553 O O . THR A 1 87 ? -38.686 34.795 -60.707 1.00 85.97 70 THR A O 1
ATOM 557 N N . ALA A 1 88 ? -37.725 34.890 -58.669 1.00 84.94 71 ALA A N 1
ATOM 558 C CA . ALA A 1 88 ? -37.474 33.453 -58.633 1.00 82.05 71 ALA A CA 1
ATOM 559 C C . ALA A 1 88 ? -38.776 32.664 -58.646 1.00 84.49 71 ALA A C 1
ATOM 560 O O . ALA A 1 88 ? -38.897 31.664 -59.363 1.00 84.40 71 ALA A O 1
ATOM 562 N N . ALA A 1 89 ? -39.764 33.096 -57.858 1.00 87.09 72 ALA A N 1
ATOM 563 C CA . ALA A 1 89 ? -41.064 32.434 -57.880 1.00 86.10 72 ALA A CA 1
ATOM 564 C C . ALA A 1 89 ? -41.824 32.737 -59.165 1.00 89.63 72 ALA A C 1
ATOM 565 O O . ALA A 1 89 ? -42.670 31.940 -59.585 1.00 94.12 72 ALA A O 1
ATOM 567 N N . ALA A 1 90 ? -41.542 33.878 -59.798 1.00 88.75 73 ALA A N 1
ATOM 568 C CA . ALA A 1 90 ? -42.190 34.196 -61.066 1.00 91.65 73 ALA A CA 1
ATOM 569 C C . ALA A 1 90 ? -41.701 33.278 -62.179 1.00 93.10 73 ALA A C 1
ATOM 570 O O . ALA A 1 90 ? -42.499 32.802 -62.995 1.00 93.34 73 ALA A O 1
ATOM 572 N N . GLU A 1 91 ? -40.394 33.017 -62.226 1.00 91.75 74 GLU A N 1
ATOM 573 C CA . GLU A 1 91 ? -39.839 32.097 -63.210 1.00 91.30 74 GLU A CA 1
ATOM 574 C C . GLU A 1 91 ? -40.095 30.639 -62.852 1.00 89.00 74 GLU A C 1
ATOM 575 O O . GLU A 1 91 ? -40.091 29.784 -63.744 1.00 89.73 74 GLU A O 1
ATOM 581 N N . GLU A 1 92 ? -40.329 30.340 -61.572 1.00 87.99 75 GLU A N 1
ATOM 582 C CA . GLU A 1 92 ? -40.528 28.959 -61.150 1.00 87.29 75 GLU A CA 1
ATOM 583 C C . GLU A 1 92 ? -41.958 28.487 -61.382 1.00 89.67 75 GLU A C 1
ATOM 584 O O . GLU A 1 92 ? -42.180 27.296 -61.625 1.00 89.85 75 GLU A O 1
ATOM 590 N N . LYS A 1 93 ? -42.936 29.389 -61.304 1.00 91.13 76 LYS A N 1
ATOM 591 C CA . LYS A 1 93 ? -44.316 29.056 -61.625 1.00 89.49 76 LYS A CA 1
ATOM 592 C C . LYS A 1 93 ? -44.659 29.368 -63.078 1.00 90.73 76 LYS A C 1
ATOM 593 O O . LYS A 1 93 ? -45.842 29.451 -63.429 1.00 92.44 76 LYS A O 1
ATOM 599 N N . ALA A 1 94 ? -43.645 29.543 -63.926 1.00 90.22 77 ALA A N 1
ATOM 600 C CA . ALA A 1 94 ? -43.838 29.741 -65.358 1.00 94.15 77 ALA A CA 1
ATOM 601 C C . ALA A 1 94 ? -43.192 28.624 -66.165 1.00 95.53 77 ALA A C 1
ATOM 602 O O . ALA A 1 94 ? -43.881 27.951 -66.938 1.00 96.72 77 ALA A O 1
ATOM 604 N N . ARG A 1 95 ? -41.887 28.401 -66.006 1.00 96.03 78 ARG A N 1
ATOM 605 C CA . ARG A 1 95 ? -41.187 27.333 -66.706 1.00 95.79 78 ARG A CA 1
ATOM 606 C C . ARG A 1 95 ? -40.864 26.142 -65.814 1.00 93.22 78 ARG A C 1
ATOM 607 O O . ARG A 1 95 ? -40.429 25.106 -66.328 1.00 95.13 78 ARG A O 1
ATOM 615 N N . ARG A 1 96 ? -41.060 26.267 -64.500 1.00 90.72 79 ARG A N 1
ATOM 616 C CA . ARG A 1 96 ? -40.914 25.164 -63.550 1.00 88.01 79 ARG A CA 1
ATOM 617 C C . ARG A 1 96 ? -39.495 24.590 -63.573 1.00 88.47 79 ARG A C 1
ATOM 618 O O . ARG A 1 96 ? -39.270 23.409 -63.844 1.00 88.03 79 ARG A O 1
ATOM 626 N N . HIS A 1 97 ? -38.532 25.460 -63.269 1.00 88.75 80 HIS A N 1
ATOM 627 C CA . HIS A 1 97 ? -37.124 25.076 -63.163 1.00 85.09 80 HIS A CA 1
ATOM 628 C C . HIS A 1 97 ? -36.522 25.881 -62.016 1.00 82.49 80 HIS A C 1
ATOM 629 O O . HIS A 1 97 ? -36.246 27.074 -62.169 1.00 84.94 80 HIS A O 1
ATOM 631 N N . ASP A 1 98 ? -36.322 25.224 -60.870 1.00 76.36 81 ASP A N 1
ATOM 632 C CA . ASP A 1 98 ? -35.825 25.925 -59.689 1.00 75.09 81 ASP A CA 1
ATOM 633 C C . ASP A 1 98 ? -34.427 26.484 -59.916 1.00 76.72 81 ASP A C 1
ATOM 634 O O . ASP A 1 98 ? -34.127 27.612 -59.506 1.00 74.73 81 ASP A O 1
ATOM 639 N N . VAL A 1 99 ? -33.555 25.709 -60.563 1.00 72.18 82 VAL A N 1
ATOM 640 C CA . VAL A 1 99 ? -32.195 26.174 -60.823 1.00 78.29 82 VAL A CA 1
ATOM 641 C C . VAL A 1 99 ? -32.213 27.354 -61.786 1.00 76.69 82 VAL A C 1
ATOM 642 O O . VAL A 1 99 ? -31.720 28.443 -61.471 1.00 84.59 82 VAL A O 1
ATOM 646 N N . MET A 1 100 ? -32.799 27.157 -62.970 1.00 78.14 83 MET A N 1
ATOM 647 C CA . MET A 1 100 ? -32.805 28.206 -63.984 1.00 85.06 83 MET A CA 1
ATOM 648 C C . MET A 1 100 ? -33.576 29.441 -63.541 1.00 85.42 83 MET A C 1
ATOM 649 O O . MET A 1 100 ? -33.323 30.534 -64.060 1.00 84.07 83 MET A O 1
ATOM 654 N N . ALA A 1 101 ? -34.509 29.297 -62.596 1.00 84.32 84 ALA A N 1
ATOM 655 C CA . ALA A 1 101 ? -35.164 30.471 -62.033 1.00 86.00 84 ALA A CA 1
ATOM 656 C C . ALA A 1 101 ? -34.181 31.331 -61.252 1.00 80.40 84 ALA A C 1
ATOM 657 O O . ALA A 1 101 ? -34.344 32.555 -61.182 1.00 82.02 84 ALA A O 1
ATOM 659 N N . HIS A 1 102 ? -33.156 30.714 -60.663 1.00 84.98 85 HIS A N 1
ATOM 660 C CA . HIS A 1 102 ? -32.150 31.453 -59.915 1.00 81.08 85 HIS A CA 1
ATOM 661 C C . HIS A 1 102 ? -30.913 31.792 -60.734 1.00 83.21 85 HIS A C 1
ATOM 662 O O . HIS A 1 102 ? -30.155 32.679 -60.330 1.00 85.50 85 HIS A O 1
ATOM 669 N N . VAL A 1 103 ? -30.683 31.120 -61.865 1.00 85.63 86 VAL A N 1
ATOM 670 C CA . VAL A 1 103 ? -29.641 31.585 -62.775 1.00 84.79 86 VAL A CA 1
ATOM 671 C C . VAL A 1 103 ? -30.107 32.804 -63.557 1.00 92.79 86 VAL A C 1
ATOM 672 O O . VAL A 1 103 ? -29.272 33.592 -64.020 1.00 89.61 86 VAL A O 1
ATOM 676 N N . TYR A 1 104 ? -31.421 32.985 -63.705 1.00 90.46 87 TYR A N 1
ATOM 677 C CA . TYR A 1 104 ? -31.984 34.178 -64.320 1.00 93.88 87 TYR A CA 1
ATOM 678 C C . TYR A 1 104 ? -32.156 35.304 -63.310 1.00 94.03 87 TYR A C 1
ATOM 679 O O . TYR A 1 104 ? -31.900 36.469 -63.632 1.00 92.35 87 TYR A O 1
ATOM 681 N N . THR A 1 105 ? -32.588 34.974 -62.090 1.00 90.58 88 THR A N 1
ATOM 682 C CA . THR A 1 105 ? -32.692 35.986 -61.045 1.00 89.07 88 THR A CA 1
ATOM 683 C C . THR A 1 105 ? -31.328 36.581 -60.725 1.00 88.31 88 THR A C 1
ATOM 684 O O . THR A 1 105 ? -31.194 37.800 -60.570 1.00 90.05 88 THR A O 1
ATOM 688 N N . PHE A 1 106 ? -30.300 35.733 -60.629 1.00 87.22 89 PHE A N 1
ATOM 689 C CA . PHE A 1 106 ? -28.950 36.233 -60.392 1.00 88.17 89 PHE A CA 1
ATOM 690 C C . PHE A 1 106 ? -28.437 37.032 -61.581 1.00 91.29 89 PHE A C 1
ATOM 691 O O . PHE A 1 106 ? -27.667 37.983 -61.401 1.00 92.81 89 PHE A O 1
ATOM 699 N N . ALA A 1 107 ? -28.850 36.667 -62.798 1.00 94.47 90 ALA A N 1
ATOM 700 C CA . ALA A 1 107 ? -28.421 37.403 -63.981 1.00 96.48 90 ALA A CA 1
ATOM 701 C C . ALA A 1 107 ? -28.992 38.814 -64.005 1.00 98.45 90 ALA A C 1
ATOM 702 O O . ALA A 1 107 ? -28.346 39.731 -64.526 1.00 99.82 90 ALA A O 1
ATOM 704 N N . LEU A 1 108 ? -30.193 39.008 -63.456 1.00 96.51 91 LEU A N 1
ATOM 705 C CA . LEU A 1 108 ? -30.792 40.338 -63.436 1.00 98.60 91 LEU A CA 1
ATOM 706 C C . LEU A 1 108 ? -30.016 41.279 -62.526 1.00 98.88 91 LEU A C 1
ATOM 707 O O . LEU A 1 108 ? -29.820 42.454 -62.858 1.00 103.26 91 LEU A O 1
ATOM 712 N N . ALA A 1 109 ? -29.567 40.780 -61.374 1.00 96.53 92 ALA A N 1
ATOM 713 C CA . ALA A 1 109 ? -28.771 41.568 -60.445 1.00 96.81 92 ALA A CA 1
ATOM 714 C C . ALA A 1 109 ? -27.298 41.630 -60.830 1.00 101.08 92 ALA A C 1
ATOM 715 O O . ALA A 1 109 ? -26.549 42.405 -60.225 1.00 101.81 92 ALA A O 1
ATOM 717 N N . CYS A 1 110 ? -26.866 40.837 -61.808 1.00 98.19 93 CYS A N 1
ATOM 718 C CA . CYS A 1 110 ? -25.494 40.866 -62.316 1.00 101.03 93 CYS A CA 1
ATOM 719 C C . CYS A 1 110 ? -25.537 41.001 -63.834 1.00 103.04 93 CYS A C 1
ATOM 720 O O . CYS A 1 110 ? -25.304 40.031 -64.566 1.00 103.07 93 CYS A O 1
ATOM 723 N N . PRO A 1 111 ? -25.832 42.202 -64.342 1.00 105.29 94 PRO A N 1
ATOM 724 C CA . PRO A 1 111 ? -25.950 42.371 -65.801 1.00 108.47 94 PRO A CA 1
ATOM 725 C C . PRO A 1 111 ? -24.659 42.100 -66.549 1.00 107.92 94 PRO A C 1
ATOM 726 O O . PRO A 1 111 ? -24.701 41.585 -67.674 1.00 109.51 94 PRO A O 1
ATOM 730 N N . LYS A 1 112 ? -23.510 42.435 -65.960 1.00 108.07 95 LYS A N 1
ATOM 731 C CA . LYS A 1 112 ? -22.237 42.152 -66.611 1.00 109.87 95 LYS A CA 1
ATOM 732 C C . LYS A 1 112 ? -21.929 40.661 -66.621 1.00 108.23 95 LYS A C 1
ATOM 733 O O . LYS A 1 112 ? -21.297 40.167 -67.562 1.00 108.16 95 LYS A O 1
ATOM 735 N N . ALA A 1 113 ? -22.369 39.925 -65.597 1.00 107.39 96 ALA A N 1
ATOM 736 C CA . ALA A 1 113 ? -22.008 38.518 -65.490 1.00 102.33 96 ALA A CA 1
ATOM 737 C C . ALA A 1 113 ? -22.996 37.593 -66.188 1.00 101.51 96 ALA A C 1
ATOM 738 O O . ALA A 1 113 ? -22.641 36.449 -66.483 1.00 100.58 96 ALA A O 1
ATOM 740 N N . ALA A 1 114 ? -24.208 38.074 -66.478 1.00 101.99 97 ALA A N 1
ATOM 741 C CA . ALA A 1 114 ? -25.306 37.257 -67.010 1.00 104.08 97 ALA A CA 1
ATOM 742 C C . ALA A 1 114 ? -24.901 36.235 -68.070 1.00 105.38 97 ALA A C 1
ATOM 743 O O . ALA A 1 114 ? -25.321 35.078 -67.952 1.00 99.63 97 ALA A O 1
ATOM 745 N N . PRO A 1 115 ? -24.119 36.568 -69.106 1.00 104.08 98 PRO A N 1
ATOM 746 C CA . PRO A 1 115 ? -23.732 35.527 -70.074 1.00 104.48 98 PRO A CA 1
ATOM 747 C C . PRO A 1 115 ? -22.792 34.479 -69.506 1.00 102.70 98 PRO A C 1
ATOM 748 O O . PRO A 1 115 ? -22.689 33.389 -70.084 1.00 102.38 98 PRO A O 1
ATOM 752 N N . ILE A 1 116 ? -22.106 34.766 -68.401 1.00 104.93 99 ILE A N 1
ATOM 753 C CA . ILE A 1 116 ? -21.117 33.849 -67.847 1.00 100.28 99 ILE A CA 1
ATOM 754 C C . ILE A 1 116 ? -21.586 33.329 -66.494 1.00 101.47 99 ILE A C 1
ATOM 755 O O . ILE A 1 116 ? -20.769 33.014 -65.622 1.00 98.67 99 ILE A O 1
ATOM 757 N N . ILE A 1 117 ? -22.901 33.239 -66.308 1.00 101.71 100 ILE A N 1
ATOM 758 C CA . ILE A 1 117 ? -23.488 32.650 -65.109 1.00 93.04 100 ILE A CA 1
ATOM 759 C C . ILE A 1 117 ? -23.904 31.224 -65.431 1.00 91.53 100 ILE A C 1
ATOM 760 O O . ILE A 1 117 ? -24.556 30.979 -66.455 1.00 92.46 100 ILE A O 1
ATOM 765 N N . HIS A 1 118 ? -23.530 30.285 -64.557 1.00 93.50 101 HIS A N 1
ATOM 766 C CA . HIS A 1 118 ? -23.886 28.876 -64.724 1.00 89.92 101 HIS A CA 1
ATOM 767 C C . HIS A 1 118 ? -23.377 28.359 -66.067 1.00 90.29 101 HIS A C 1
ATOM 768 O O . HIS A 1 118 ? -24.012 27.530 -66.723 1.00 89.41 101 HIS A O 1
ATOM 775 N N . LEU A 1 119 ? -22.216 28.867 -66.477 1.00 91.63 102 LEU A N 1
ATOM 776 C CA . LEU A 1 119 ? -21.700 28.645 -67.823 1.00 94.74 102 LEU A CA 1
ATOM 777 C C . LEU A 1 119 ? -21.256 27.198 -67.974 1.00 93.05 102 LEU A C 1
ATOM 778 O O . LEU A 1 119 ? -20.248 26.783 -67.394 1.00 92.47 102 LEU A O 1
ATOM 783 N N . GLY A 1 120 ? -22.006 26.429 -68.756 1.00 93.07 103 GLY A N 1
ATOM 784 C CA . GLY A 1 120 ? -21.644 25.064 -69.045 1.00 92.58 103 GLY A CA 1
ATOM 785 C C . GLY A 1 120 ? -22.079 24.036 -68.025 1.00 89.61 103 GLY A C 1
ATOM 786 O O . GLY A 1 120 ? -21.981 22.835 -68.307 1.00 89.87 103 GLY A O 1
ATOM 787 N N . ALA A 1 121 ? -22.559 24.448 -66.856 1.00 87.65 104 ALA A N 1
ATOM 788 C CA . ALA A 1 121 ? -22.894 23.495 -65.809 1.00 84.82 104 ALA A CA 1
ATOM 789 C C . ALA A 1 121 ? -24.330 23.007 -65.945 1.00 83.55 104 ALA A C 1
ATOM 790 O O . ALA A 1 121 ? -25.195 23.689 -66.501 1.00 84.50 104 ALA A O 1
ATOM 792 N N . THR A 1 122 ? -24.569 21.806 -65.433 1.00 84.81 105 THR A N 1
ATOM 793 C CA . THR A 1 122 ? -25.907 21.249 -65.337 1.00 82.59 105 THR A CA 1
ATOM 794 C C . THR A 1 122 ? -26.567 21.718 -64.043 1.00 79.07 105 THR A C 1
ATOM 795 O O . THR A 1 122 ? -25.943 22.353 -63.192 1.00 77.30 105 THR A O 1
ATOM 799 N N . SER A 1 123 ? -27.853 21.392 -63.899 1.00 62.01 106 SER A N 1
ATOM 800 C CA . SER A 1 123 ? -28.596 21.836 -62.725 1.00 64.26 106 SER A CA 1
ATOM 801 C C . SER A 1 123 ? -28.019 21.247 -61.444 1.00 62.14 106 SER A C 1
ATOM 802 O O . SER A 1 123 ? -27.889 21.948 -60.434 1.00 57.85 106 SER A O 1
ATOM 805 N N . CYS A 1 124 ? -27.651 19.964 -61.466 1.00 63.51 107 CYS A N 1
ATOM 806 C CA . CYS A 1 124 ? -27.150 19.315 -60.260 1.00 64.74 107 CYS A CA 1
ATOM 807 C C . CYS A 1 124 ? -25.796 19.850 -59.813 1.00 62.75 107 CYS A C 1
ATOM 808 O O . CYS A 1 124 ? -25.328 19.470 -58.735 1.00 58.25 107 CYS A O 1
ATOM 811 N N . PHE A 1 125 ? -25.157 20.715 -60.604 1.00 62.59 108 PHE A N 1
ATOM 812 C CA . PHE A 1 125 ? -23.910 21.327 -60.157 1.00 63.23 108 PHE A CA 1
ATOM 813 C C . PHE A 1 125 ? -24.136 22.216 -58.940 1.00 67.19 108 PHE A C 1
ATOM 814 O O . PHE A 1 125 ? -23.340 22.196 -57.994 1.00 61.62 108 PHE A O 1
ATOM 822 N N . VAL A 1 126 ? -25.210 23.002 -58.945 1.00 54.76 109 VAL A N 1
ATOM 823 C CA . VAL A 1 126 ? -25.519 23.840 -57.794 1.00 61.26 109 VAL A CA 1
ATOM 824 C C . VAL A 1 126 ? -26.374 23.102 -56.768 1.00 60.49 109 VAL A C 1
ATOM 825 O O . VAL A 1 126 ? -26.301 23.405 -55.575 1.00 57.72 109 VAL A O 1
ATOM 829 N N . GLY A 1 127 ? -27.184 22.135 -57.200 1.00 59.41 110 GLY A N 1
ATOM 830 C CA . GLY A 1 127 ? -28.062 21.452 -56.265 1.00 55.21 110 GLY A CA 1
ATOM 831 C C . GLY A 1 127 ? -27.322 20.449 -55.402 1.00 54.45 110 GLY A C 1
ATOM 832 O O . GLY A 1 127 ? -27.446 20.457 -54.174 1.00 44.50 110 GLY A O 1
ATOM 833 N N . ASP A 1 128 ? -26.543 19.572 -56.036 1.00 51.28 111 ASP A N 1
ATOM 834 C CA . ASP A 1 128 ? -25.840 18.530 -55.295 1.00 48.71 111 ASP A CA 1
ATOM 835 C C . ASP A 1 128 ? -24.735 19.115 -54.426 1.00 47.49 111 ASP A C 1
ATOM 836 O O . ASP A 1 128 ? -24.607 18.767 -53.247 1.00 42.13 111 ASP A O 1
ATOM 841 N N . ASN A 1 129 ? -23.923 20.009 -54.995 1.00 51.68 112 ASN A N 1
ATOM 842 C CA . ASN A 1 129 ? -22.781 20.546 -54.263 1.00 51.69 112 ASN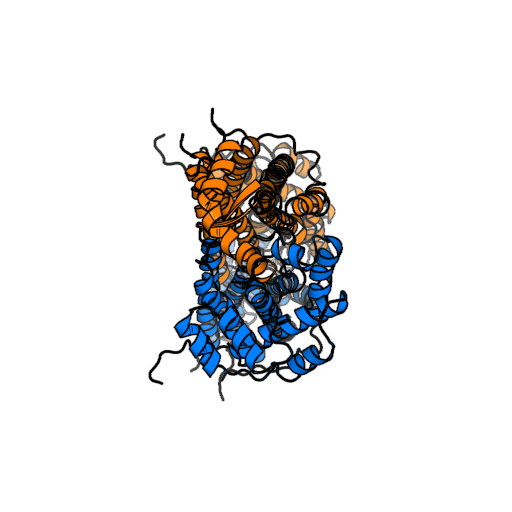 A CA 1
ATOM 843 C C . ASN A 1 129 ? -23.213 21.413 -53.088 1.00 45.27 112 ASN A C 1
ATOM 844 O O . ASN A 1 129 ? -22.538 21.425 -52.053 1.00 44.24 112 ASN A O 1
ATOM 849 N N . ALA A 1 130 ? -24.322 22.143 -53.222 1.00 45.98 113 ALA A N 1
ATOM 850 C CA . ALA A 1 130 ? -24.821 22.913 -52.088 1.00 45.40 113 ALA A CA 1
ATOM 851 C C . ALA A 1 130 ? -25.348 21.992 -50.997 1.00 46.26 113 ALA A C 1
ATOM 852 O O . ALA A 1 130 ? -25.119 22.238 -49.807 1.00 46.87 113 ALA A O 1
ATOM 854 N N . ASP A 1 131 ? -26.052 20.924 -51.383 1.00 46.58 114 ASP A N 1
ATOM 855 C CA . ASP A 1 131 ? -26.493 19.937 -50.402 1.00 46.22 114 ASP A CA 1
ATOM 856 C C . ASP A 1 131 ? -25.306 19.328 -49.670 1.00 43.46 114 ASP A C 1
ATOM 857 O O . ASP A 1 131 ? -25.357 19.124 -48.452 1.00 40.71 114 ASP A O 1
ATOM 862 N N . LEU A 1 132 ? -24.222 19.039 -50.395 1.00 44.91 115 LEU A N 1
ATOM 863 C CA . LEU A 1 132 ? -23.032 18.482 -49.760 1.00 40.27 115 LEU A CA 1
ATOM 864 C C . LEU A 1 132 ? -22.421 19.465 -48.769 1.00 42.64 115 LEU A C 1
ATOM 865 O O . LEU A 1 132 ? -21.968 19.069 -47.689 1.00 41.68 115 LEU A O 1
ATOM 870 N N . ILE A 1 133 ? -22.400 20.754 -49.117 1.00 40.11 116 ILE A N 1
ATOM 871 C CA . ILE A 1 133 ? -21.869 21.758 -48.201 1.00 40.54 116 ILE A CA 1
ATOM 872 C C . ILE A 1 133 ? -22.757 21.880 -46.967 1.00 43.12 116 ILE A C 1
ATOM 873 O O . ILE A 1 133 ? -22.262 22.041 -45.844 1.00 46.40 116 ILE A O 1
ATOM 878 N N . MET A 1 134 ? -24.078 21.788 -47.149 1.00 39.40 117 MET A N 1
ATOM 879 C CA . MET A 1 134 ? -24.989 21.846 -46.008 1.00 37.47 117 MET A CA 1
ATOM 880 C C . MET A 1 134 ? -24.822 20.632 -45.101 1.00 38.37 117 MET A C 1
ATOM 881 O O . MET A 1 134 ? -24.866 20.758 -43.872 1.00 38.89 117 MET A O 1
ATOM 886 N N . LEU A 1 135 ? -24.642 19.445 -45.688 1.00 34.46 118 LEU A N 1
ATOM 887 C CA . LEU A 1 135 ? -24.465 18.243 -44.880 1.00 34.84 118 LEU A CA 1
ATOM 888 C C . LEU A 1 135 ? -23.167 18.300 -44.085 1.00 32.24 118 LEU A C 1
ATOM 889 O O . LEU A 1 135 ? -23.124 17.872 -42.925 1.00 33.12 118 LEU A O 1
ATOM 894 N N . LYS A 1 136 ? -22.100 18.824 -44.693 1.00 33.69 119 LYS A N 1
ATOM 895 C CA . LYS A 1 136 ? -20.838 18.985 -43.980 1.00 33.72 119 LYS A CA 1
ATOM 896 C C . LYS A 1 136 ? -20.970 20.002 -42.854 1.00 39.77 119 LYS A C 1
ATOM 897 O O . LYS A 1 136 ? -20.551 19.745 -41.719 1.00 36.45 119 LYS A O 1
ATOM 903 N N . ASP A 1 137 ? -21.545 21.171 -43.152 1.00 40.74 120 ASP A N 1
ATOM 904 C CA . ASP A 1 137 ? -21.772 22.169 -42.112 1.00 39.88 120 ASP A CA 1
ATOM 905 C C . ASP A 1 137 ? -22.707 21.643 -41.033 1.00 39.28 120 ASP A C 1
ATOM 906 O O . ASP A 1 137 ? -22.585 22.029 -39.865 1.00 41.20 120 ASP A O 1
ATOM 911 N N . GLY A 1 138 ? -23.642 20.765 -41.400 1.00 40.36 121 GLY A N 1
ATOM 912 C CA . GLY A 1 138 ? -24.493 20.147 -40.397 1.00 38.24 121 GLY A CA 1
ATOM 913 C C . GLY A 1 138 ? -23.714 19.266 -39.440 1.00 29.55 121 GLY A C 1
ATOM 914 O O . GLY A 1 138 ? -23.971 19.267 -38.233 1.00 34.32 121 GLY A O 1
ATOM 915 N N . LEU A 1 139 ? -22.751 18.503 -39.962 1.00 34.88 122 LEU A N 1
ATOM 916 C CA . LEU A 1 139 ? -21.902 17.694 -39.095 1.00 31.78 122 LEU A CA 1
ATOM 917 C C . LEU A 1 139 ? -21.015 18.562 -38.211 1.00 33.39 122 LEU A C 1
ATOM 918 O O . LEU A 1 139 ? -20.753 18.205 -37.057 1.00 34.23 122 LEU A O 1
ATOM 923 N N . ASN A 1 140 ? -20.550 19.702 -38.729 1.00 41.32 123 ASN A N 1
ATOM 924 C CA . ASN A 1 140 ? -19.753 20.622 -37.925 1.00 42.34 123 ASN A CA 1
ATOM 925 C C . ASN A 1 140 ? -20.569 21.290 -36.828 1.00 40.32 123 ASN A C 1
ATOM 926 O O . ASN A 1 140 ? -19.988 21.813 -35.873 1.00 36.11 123 ASN A O 1
ATOM 931 N N . ILE A 1 141 ? -21.896 21.301 -36.950 1.00 37.29 124 ILE A N 1
ATOM 932 C CA . ILE A 1 141 ? -22.727 21.784 -35.855 1.00 32.80 124 ILE A CA 1
ATOM 933 C C . ILE A 1 141 ? -22.925 20.689 -34.813 1.00 35.48 124 ILE A C 1
ATOM 934 O O . ILE A 1 141 ? -22.979 20.972 -33.610 1.00 41.18 124 ILE A O 1
ATOM 939 N N . LEU A 1 142 ? -23.000 19.427 -35.245 1.00 27.58 125 LEU A N 1
ATOM 940 C CA . LEU A 1 142 ? -23.276 18.330 -34.324 1.00 28.35 125 LEU A CA 1
ATOM 941 C C . LEU A 1 142 ? -22.036 17.904 -33.547 1.00 33.16 125 LEU A C 1
ATOM 942 O O . LEU A 1 142 ? -22.130 17.600 -32.353 1.00 34.51 125 LEU A O 1
ATOM 947 N N . LEU A 1 143 ? -20.877 17.868 -34.206 1.00 30.39 126 LEU A N 1
ATOM 948 C CA . LEU A 1 143 ? -19.655 17.362 -33.579 1.00 30.98 126 LEU A CA 1
ATOM 949 C C . LEU A 1 143 ? -19.328 18.023 -32.244 1.00 31.21 126 LEU A C 1
ATOM 950 O O . LEU A 1 143 ? -19.042 17.294 -31.281 1.00 25.30 126 LEU A O 1
ATOM 955 N N . PRO A 1 144 ? -19.347 19.356 -32.103 1.00 27.65 127 PRO A N 1
ATOM 956 C CA . PRO A 1 144 ? -19.107 19.935 -30.770 1.00 28.03 127 PRO A CA 1
ATOM 957 C C . PRO A 1 144 ? -20.149 19.532 -29.742 1.00 29.19 127 PRO A C 1
ATOM 958 O O . PRO A 1 144 ? -19.841 19.485 -28.545 1.00 27.48 127 PRO A O 1
ATOM 962 N N . LYS A 1 145 ? -21.378 19.241 -30.172 1.00 26.12 128 LYS A N 1
ATOM 963 C CA . LYS A 1 145 ? -22.419 18.860 -29.227 1.00 25.11 128 LYS A CA 1
ATOM 964 C C . LYS A 1 145 ? -22.260 17.422 -28.754 1.00 23.52 128 LYS A C 1
ATOM 965 O O . LYS A 1 145 ? -22.611 17.109 -27.611 1.00 25.88 128 LYS A O 1
ATOM 971 N N . VAL A 1 146 ? -21.727 16.540 -29.602 1.00 28.02 129 VAL A N 1
ATOM 972 C CA . VAL A 1 146 ? -21.374 15.201 -29.143 1.00 24.73 129 VAL A CA 1
ATOM 973 C C . VAL A 1 146 ? -20.236 15.273 -28.133 1.00 22.09 129 VAL A C 1
ATOM 974 O O . VAL A 1 146 ? -20.269 14.608 -27.090 1.00 21.33 129 VAL A O 1
ATOM 978 N N . ALA A 1 147 ? -19.214 16.085 -28.423 1.00 25.37 130 ALA A N 1
ATOM 979 C CA . ALA A 1 147 ? -18.076 16.200 -27.515 1.00 30.20 130 ALA A CA 1
ATOM 980 C C . ALA A 1 147 ? -18.484 16.838 -26.194 1.00 30.50 130 ALA A C 1
ATOM 981 O O . ALA A 1 147 ? -17.961 16.476 -25.133 1.00 30.01 130 ALA A O 1
ATOM 983 N N . ARG A 1 148 ? -19.415 17.792 -26.240 1.00 30.47 131 ARG A N 1
ATOM 984 C CA . ARG A 1 148 ? -19.922 18.394 -25.012 1.00 31.18 131 ARG A CA 1
ATOM 985 C C . ARG A 1 148 ? -20.640 17.365 -24.152 1.00 30.68 131 ARG A C 1
ATOM 986 O O . ARG A 1 148 ? -20.449 17.323 -22.931 1.00 30.56 131 ARG A O 1
ATOM 994 N N . CYS A 1 149 ? -21.483 16.534 -24.772 1.00 26.07 132 CYS A N 1
ATOM 995 C CA . CYS A 1 149 ? -22.148 15.467 -24.033 1.00 25.24 132 CYS A CA 1
ATOM 996 C C . CYS A 1 149 ? -21.133 14.513 -23.417 1.00 23.87 132 CYS A C 1
ATOM 997 O O . CYS A 1 149 ? -21.308 14.056 -22.282 1.00 27.49 132 CYS A O 1
ATOM 1000 N N . ILE A 1 150 ? -20.065 14.203 -24.153 1.00 27.71 133 ILE A N 1
ATOM 1001 C CA . ILE A 1 150 ? -18.997 13.372 -23.604 1.00 30.03 133 ILE A CA 1
ATOM 1002 C C . ILE A 1 150 ? -18.343 14.071 -22.419 1.00 24.19 133 ILE A C 1
ATOM 1003 O O . ILE A 1 150 ? -18.119 13.468 -21.363 1.00 22.85 133 ILE A O 1
ATOM 1008 N N . ASP A 1 151 ? -18.042 15.362 -22.576 1.00 22.89 134 ASP A N 1
ATOM 1009 C CA . ASP A 1 151 ? -17.347 16.104 -21.528 1.00 33.62 134 ASP A CA 1
ATOM 1010 C C . ASP A 1 151 ? -18.172 16.178 -20.248 1.00 35.65 134 ASP A C 1
ATOM 1011 O O . ASP A 1 151 ? -17.634 16.022 -19.146 1.00 33.60 134 ASP A O 1
ATOM 1016 N N . ARG A 1 152 ? -19.480 16.422 -20.371 1.00 30.15 135 ARG A N 1
ATOM 1017 C CA . ARG A 1 152 ? -20.315 16.559 -19.182 1.00 28.44 135 ARG A CA 1
ATOM 1018 C C . ARG A 1 152 ? -20.454 15.232 -18.447 1.00 26.68 135 ARG A C 1
ATOM 1019 O O . ARG A 1 152 ? -20.409 15.193 -17.212 1.00 24.43 135 ARG A O 1
ATOM 1027 N N . LEU A 1 153 ? -20.631 14.137 -19.188 1.00 23.20 136 LEU A N 1
ATOM 1028 C CA . LEU A 1 153 ? -20.728 12.827 -18.554 1.00 21.43 136 LEU A CA 1
ATOM 1029 C C . LEU A 1 153 ? -19.398 12.412 -17.937 1.00 20.99 136 LEU A C 1
ATOM 1030 O O . LEU A 1 153 ? -19.369 11.824 -16.850 1.00 23.70 136 LEU A O 1
ATOM 1035 N N . ALA A 1 154 ? -18.288 12.711 -18.618 1.00 24.68 137 ALA A N 1
ATOM 1036 C CA . ALA A 1 154 ? -16.973 12.347 -18.098 1.00 29.68 137 ALA A CA 1
ATOM 1037 C C . ALA A 1 154 ? -16.689 13.040 -16.772 1.00 31.77 137 ALA A C 1
ATOM 1038 O O . ALA A 1 154 ? -16.135 12.429 -15.851 1.00 22.87 137 ALA A O 1
ATOM 1040 N N . LYS A 1 155 ? -17.053 14.320 -16.658 1.00 28.34 138 LYS A N 1
ATOM 1041 C CA . LYS A 1 155 ? -16.904 15.012 -15.382 1.00 32.31 138 LYS A CA 1
ATOM 1042 C C . LYS A 1 155 ? -17.714 14.327 -14.290 1.00 29.91 138 LYS A C 1
ATOM 1043 O O . LYS A 1 155 ? -17.214 14.106 -13.181 1.00 32.95 138 LYS A O 1
ATOM 1049 N N . LYS A 1 156 ? -18.967 13.975 -14.590 1.00 25.40 139 LYS A N 1
ATOM 1050 C CA . LYS A 1 156 ? -19.785 13.253 -13.622 1.00 27.24 139 LYS A CA 1
ATOM 1051 C C . LYS A 1 156 ? -19.219 11.871 -13.326 1.00 27.75 139 LYS A C 1
ATOM 1052 O O . LYS A 1 156 ? -19.342 11.384 -12.197 1.00 26.37 139 LYS A O 1
ATOM 1058 N N . ALA A 1 157 ? -18.595 11.229 -14.317 1.00 26.46 140 ALA A N 1
ATOM 1059 C CA . ALA A 1 157 ? -18.064 9.886 -14.109 1.00 26.91 140 ALA A CA 1
ATOM 1060 C C . ALA A 1 157 ? -16.934 9.887 -13.087 1.00 22.96 140 ALA A C 1
ATOM 1061 O O . ALA A 1 157 ? -16.854 8.988 -12.244 1.00 22.23 140 ALA A O 1
ATOM 1063 N N . MET A 1 158 ? -16.049 10.884 -13.141 1.00 22.93 141 MET A N 1
ATOM 1064 C CA . MET A 1 158 ? -14.979 10.938 -12.154 1.00 32.74 141 MET A CA 1
ATOM 1065 C C . MET A 1 158 ? -15.433 11.558 -10.839 1.00 27.59 141 MET A C 1
ATOM 1066 O O . MET A 1 158 ? -14.785 11.335 -9.811 1.00 34.25 141 MET A O 1
ATOM 1071 N N . LEU A 1 159 ? -16.535 12.312 -10.843 1.00 24.94 142 LEU A N 1
ATOM 1072 C CA . LEU A 1 159 ? -17.128 12.754 -9.585 1.00 31.02 142 LEU A CA 1
ATOM 1073 C C . LEU A 1 159 ? -17.678 11.574 -8.792 1.00 29.57 142 LEU A C 1
ATOM 1074 O O . LEU A 1 159 ? -17.482 11.489 -7.574 1.00 28.83 142 LEU A O 1
ATOM 1079 N N . HIS A 1 160 ? -18.365 10.652 -9.465 1.00 27.82 143 HIS A N 1
ATOM 1080 C CA . HIS A 1 160 ? -18.960 9.483 -8.831 1.00 25.72 143 HIS A CA 1
ATOM 1081 C C . HIS A 1 160 ? -18.183 8.209 -9.147 1.00 23.67 143 HIS A C 1
ATOM 1082 O O . HIS A 1 160 ? -18.748 7.112 -9.150 1.00 26.16 143 HIS A O 1
ATOM 1089 N N . LYS A 1 161 ? -16.881 8.349 -9.413 1.00 23.02 144 LYS A N 1
ATOM 1090 C CA . LYS A 1 161 ? -16.049 7.202 -9.764 1.00 22.66 144 LYS A CA 1
ATOM 1091 C C . LYS A 1 161 ? -16.079 6.126 -8.687 1.00 22.86 144 LYS A C 1
ATOM 1092 O O . LYS A 1 161 ? -16.000 4.932 -9.001 1.00 25.87 144 LYS A O 1
ATOM 1098 N N . SER A 1 162 ? -16.210 6.521 -7.422 1.00 26.48 145 SER A N 1
ATOM 1099 C CA . SER A 1 162 ? -16.208 5.588 -6.305 1.00 29.49 145 SER A CA 1
ATOM 1100 C C . SER A 1 162 ? -17.552 5.516 -5.591 1.00 28.32 145 SER A C 1
ATOM 1101 O O . SER A 1 162 ? -17.646 4.890 -4.530 1.00 28.35 145 SER A O 1
ATOM 1104 N N . LEU A 1 163 ? -18.593 6.141 -6.138 1.00 28.54 146 LEU A N 1
ATOM 1105 C CA . LEU A 1 163 ? -19.919 6.112 -5.522 1.00 25.70 146 LEU A CA 1
ATOM 1106 C C . LEU A 1 163 ? -20.527 4.738 -5.769 1.00 26.14 146 LEU A C 1
ATOM 1107 O O . LEU A 1 163 ? -21.083 4.472 -6.837 1.00 21.40 146 LEU A O 1
ATOM 1112 N N . ILE A 1 164 ? -20.427 3.862 -4.769 1.00 26.54 147 ILE A N 1
ATOM 1113 C CA . ILE A 1 164 ? -20.855 2.479 -4.933 1.00 22.49 147 ILE A CA 1
ATOM 1114 C C . ILE A 1 164 ? -22.373 2.414 -5.025 1.00 29.06 147 ILE A C 1
ATOM 1115 O O . ILE A 1 164 ? -23.094 3.050 -4.244 1.00 26.15 147 ILE A O 1
ATOM 1120 N N . CYS A 1 165 ? -22.864 1.641 -5.989 1.00 21.03 148 CYS A N 1
ATOM 1121 C CA . CYS A 1 165 ? -24.294 1.455 -6.167 1.00 27.41 148 CYS A CA 1
ATOM 1122 C C . CYS A 1 165 ? -24.539 0.061 -6.720 1.00 24.36 148 CYS A C 1
ATOM 1123 O O . CYS A 1 165 ? -23.612 -0.644 -7.126 1.00 23.24 148 CYS A O 1
ATOM 1126 N N . LEU A 1 166 ? -25.811 -0.321 -6.739 1.00 23.89 149 LEU A N 1
ATOM 1127 C CA . LEU A 1 166 ? -26.224 -1.633 -7.214 1.00 23.18 149 LEU A CA 1
ATOM 1128 C C . LEU A 1 166 ? -26.216 -1.670 -8.738 1.00 22.23 149 LEU A C 1
ATOM 1129 O O . LEU A 1 166 ? -26.780 -0.787 -9.391 1.00 18.53 149 LEU A O 1
ATOM 1134 N N . ALA A 1 167 ? -25.571 -2.684 -9.307 1.00 23.89 150 ALA A N 1
ATOM 1135 C CA . ALA A 1 167 ? -25.754 -2.935 -10.726 1.00 23.38 150 ALA A CA 1
ATOM 1136 C C . ALA A 1 167 ? -27.050 -3.710 -10.944 1.00 20.23 150 ALA A C 1
ATOM 1137 O O . ALA A 1 167 ? -27.549 -4.398 -10.049 1.00 24.81 150 ALA A O 1
ATOM 1139 N N . ARG A 1 168 ? -27.607 -3.578 -12.146 1.00 20.70 151 ARG A N 1
ATOM 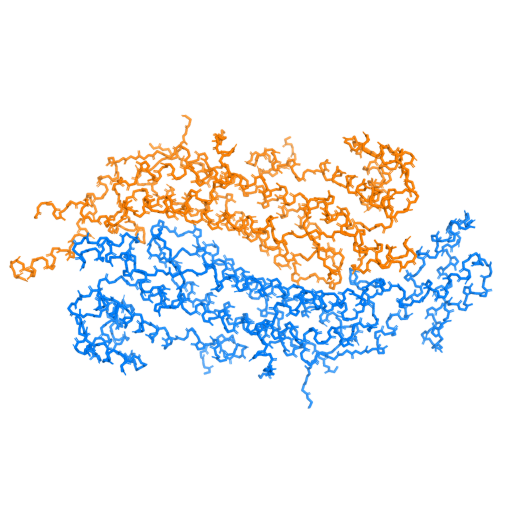1140 C CA . ARG A 1 168 ? -28.915 -4.143 -12.455 1.00 23.73 151 ARG A CA 1
ATOM 1141 C C . ARG A 1 168 ? -28.836 -4.919 -13.760 1.00 18.84 151 ARG A C 1
ATOM 1142 O O . ARG A 1 168 ? -28.544 -4.340 -14.810 1.00 17.98 151 ARG A O 1
ATOM 1150 N N . THR A 1 169 ? -29.096 -6.221 -13.692 1.00 21.18 152 THR A N 1
ATOM 1151 C CA . THR A 1 169 ? -29.275 -7.056 -14.870 1.00 24.33 152 THR A CA 1
ATOM 1152 C C . THR A 1 169 ? -30.666 -7.669 -14.817 1.00 23.27 152 THR A C 1
ATOM 1153 O O . THR A 1 169 ? -31.134 -8.071 -13.746 1.00 24.76 152 THR A O 1
ATOM 1157 N N . HIS A 1 170 ? -31.327 -7.732 -15.974 1.00 20.19 153 HIS A N 1
ATOM 1158 C CA . HIS A 1 170 ? -32.738 -8.103 -16.069 1.00 23.30 153 HIS A CA 1
ATOM 1159 C C . HIS A 1 170 ? -33.627 -7.149 -15.274 1.00 22.95 153 HIS A C 1
ATOM 1160 O O . HIS A 1 170 ? -34.757 -7.500 -14.922 1.00 23.60 153 HIS A O 1
ATOM 1167 N N . LEU A 1 171 ? -33.120 -5.944 -14.993 1.00 16.31 154 LEU A N 1
ATOM 1168 C CA . LEU A 1 171 ? -33.758 -4.976 -14.096 1.00 34.87 154 LEU A CA 1
ATOM 1169 C C . LEU A 1 171 ? -33.933 -5.544 -12.686 1.00 31.33 154 LEU A C 1
ATOM 1170 O O . LEU A 1 171 ? -34.821 -5.126 -11.939 1.00 26.84 154 LEU A O 1
ATOM 1175 N N . GLN A 1 172 ? -33.082 -6.494 -12.315 1.00 17.65 155 GLN A N 1
ATOM 1176 C CA . GLN A 1 172 ? -33.020 -7.076 -10.985 1.00 18.56 155 GLN A CA 1
ATOM 1177 C C . GLN A 1 172 ? -31.695 -6.724 -10.320 1.00 23.87 155 GLN A C 1
ATOM 1178 O O . GLN A 1 172 ? -30.704 -6.444 -11.003 1.00 24.45 155 GLN A O 1
ATOM 1184 N N . PRO A 1 173 ? -31.640 -6.719 -8.988 1.00 25.52 156 PRO A N 1
ATOM 1185 C CA . PRO A 1 173 ? -30.389 -6.356 -8.307 1.00 25.10 156 PRO A CA 1
ATOM 1186 C C . PRO A 1 173 ? -29.267 -7.332 -8.636 1.00 28.05 156 PRO A C 1
ATOM 1187 O O . PRO A 1 173 ? -29.463 -8.549 -8.661 1.00 29.20 156 PRO A O 1
ATOM 1191 N N . ALA A 1 174 ? -28.083 -6.780 -8.893 1.00 27.23 157 ALA A N 1
ATOM 1192 C CA . ALA A 1 174 ? -26.884 -7.555 -9.175 1.00 26.60 157 ALA A CA 1
ATOM 1193 C C . ALA A 1 174 ? -25.739 -7.020 -8.322 1.00 25.27 157 ALA A C 1
ATOM 1194 O O . ALA A 1 174 ? -25.921 -6.121 -7.495 1.00 29.74 157 ALA A O 1
ATOM 1196 N N . GLN A 1 175 ? -24.547 -7.582 -8.533 1.00 25.14 158 GLN A N 1
ATOM 1197 C CA . GLN A 1 175 ? -23.383 -7.236 -7.732 1.00 28.99 158 GLN A CA 1
ATOM 1198 C C . GLN A 1 175 ? -23.079 -5.739 -7.836 1.00 25.22 158 GLN A C 1
ATOM 1199 O O . GLN A 1 175 ? -23.483 -5.077 -8.795 1.00 29.23 158 GLN A O 1
ATOM 1205 N N . PRO A 1 176 ? -22.369 -5.181 -6.854 1.00 26.28 159 PRO A N 1
ATOM 1206 C CA . PRO A 1 176 ? -22.173 -3.727 -6.828 1.00 20.75 159 PRO A CA 1
ATOM 1207 C C . PRO A 1 176 ? -21.249 -3.241 -7.934 1.00 23.15 159 PRO A C 1
ATOM 1208 O O . PRO A 1 176 ? -20.304 -3.923 -8.340 1.00 24.92 159 PRO A O 1
ATOM 1212 N N . THR A 1 177 ? -21.541 -2.040 -8.420 1.00 22.51 160 THR A N 1
ATOM 1213 C CA . THR A 1 177 ? -20.634 -1.296 -9.287 1.00 19.25 160 THR A CA 1
ATOM 1214 C C . THR A 1 177 ? -20.537 0.107 -8.689 1.00 21.82 160 THR A C 1
ATOM 1215 O O . THR A 1 177 ? -20.850 0.336 -7.514 1.00 28.08 160 THR A O 1
ATOM 1219 N N . THR A 1 178 ? -20.086 1.073 -9.487 1.00 19.32 161 THR A N 1
ATOM 1220 C CA . THR A 1 178 ? -20.114 2.470 -9.080 1.00 26.88 161 THR A CA 1
ATOM 1221 C C . THR A 1 178 ? -20.841 3.285 -10.139 1.00 22.93 161 THR A C 1
ATOM 1222 O O . THR A 1 178 ? -20.872 2.914 -11.315 1.00 19.25 161 THR A O 1
ATOM 1226 N N . MET A 1 179 ? -21.437 4.399 -9.704 1.00 21.59 162 MET A N 1
ATOM 1227 C CA . MET A 1 179 ? -22.188 5.239 -10.633 1.00 25.56 162 MET A CA 1
ATOM 1228 C C . MET A 1 179 ? -21.289 5.773 -11.742 1.00 24.62 162 MET A C 1
ATOM 1229 O O . MET A 1 179 ? -21.695 5.822 -12.910 1.00 19.19 162 MET A O 1
ATOM 1234 N N . GLY A 1 180 ? -20.064 6.175 -11.399 1.00 26.60 163 GLY A N 1
ATOM 1235 C CA . GLY A 1 180 ? -19.129 6.612 -12.424 1.00 27.50 163 GLY A CA 1
ATOM 1236 C C . GLY A 1 180 ? -18.784 5.505 -13.402 1.00 21.18 163 GLY A C 1
ATOM 1237 O O . GLY A 1 180 ? -18.646 5.745 -14.604 1.00 19.94 163 GLY A O 1
ATOM 1238 N N . ARG A 1 181 ? -18.646 4.276 -12.899 1.00 22.38 164 ARG A N 1
ATOM 1239 C CA . ARG A 1 181 ? -18.380 3.138 -13.774 1.00 23.14 164 ARG A CA 1
ATOM 1240 C C . ARG A 1 181 ? -19.538 2.899 -14.732 1.00 20.02 164 ARG A C 1
ATOM 1241 O O . ARG A 1 181 ? -19.329 2.515 -15.890 1.00 22.81 164 ARG A O 1
ATOM 1249 N N . ARG A 1 182 ? -20.772 3.118 -14.269 1.00 16.91 165 ARG A N 1
ATOM 1250 C CA . ARG A 1 182 ? -21.919 2.969 -15.159 1.00 19.25 165 ARG A CA 1
ATOM 1251 C C . ARG A 1 182 ? -21.968 4.074 -16.208 1.00 16.00 165 ARG A C 1
ATOM 1252 O O . ARG A 1 182 ? -22.360 3.821 -17.352 1.00 18.02 165 ARG A O 1
ATOM 1260 N N . ILE A 1 183 ? -21.567 5.294 -15.847 1.00 16.59 166 ILE A N 1
ATOM 1261 C CA . ILE A 1 183 ? -21.633 6.408 -16.787 1.00 20.76 166 ILE A CA 1
ATOM 1262 C C . ILE A 1 183 ? -20.641 6.209 -17.927 1.00 25.01 166 ILE A C 1
ATOM 1263 O O . ILE A 1 183 ? -20.922 6.565 -19.079 1.00 22.21 166 ILE A O 1
ATOM 1268 N N . CYS A 1 184 ? -19.470 5.635 -17.631 1.00 16.94 167 CYS A N 1
ATOM 1269 C CA . CYS A 1 184 ? -18.504 5.337 -18.686 1.00 28.29 167 CYS A CA 1
ATOM 1270 C C . CYS A 1 184 ? -19.084 4.385 -19.720 1.00 24.30 167 CYS A C 1
ATOM 1271 O O . CYS A 1 184 ? -18.717 4.451 -20.900 1.00 19.42 167 CYS A O 1
ATOM 1274 N N . MET A 1 185 ? -19.981 3.493 -19.296 1.00 25.18 168 MET A N 1
ATOM 1275 C CA . MET A 1 185 ? -20.699 2.653 -20.246 1.00 25.77 168 MET A CA 1
ATOM 1276 C C . MET A 1 185 ? -21.486 3.504 -21.235 1.00 25.15 168 MET A C 1
ATOM 1277 O O . MET A 1 185 ? -21.541 3.193 -22.431 1.00 20.63 168 MET A O 1
ATOM 1282 N N . TRP A 1 186 ? -22.088 4.597 -20.755 1.00 25.02 169 TRP A N 1
ATOM 1283 C CA . TRP A 1 186 ? -22.773 5.523 -21.652 1.00 22.74 169 TRP A CA 1
ATOM 1284 C C . TRP A 1 186 ? -21.782 6.274 -22.534 1.00 24.32 169 TRP A C 1
ATOM 1285 O O . TRP A 1 186 ? -22.036 6.480 -23.727 1.00 28.01 169 TRP A O 1
ATOM 1296 N N . ILE A 1 187 ? -20.652 6.697 -21.962 1.00 26.51 170 ILE A N 1
ATOM 1297 C CA . ILE A 1 187 ? -19.681 7.487 -22.714 1.00 28.78 170 ILE A CA 1
ATOM 1298 C C . ILE A 1 187 ? -19.099 6.672 -23.860 1.00 25.87 170 ILE A C 1
ATOM 1299 O O . ILE A 1 187 ? -18.835 7.203 -24.946 1.00 21.61 170 ILE A O 1
ATOM 1304 N N . GLN A 1 188 ? -18.888 5.373 -23.636 1.00 16.37 171 GLN A N 1
ATOM 1305 C CA . GLN A 1 188 ? -18.336 4.519 -24.683 1.00 23.23 171 GLN A CA 1
ATOM 1306 C C . GLN A 1 188 ? -19.162 4.603 -25.960 1.00 23.76 171 GLN A C 1
ATOM 1307 O O . GLN A 1 188 ? -18.609 4.710 -27.060 1.00 27.00 171 GLN A O 1
ATOM 1313 N N . ASP A 1 189 ? -20.490 4.578 -25.831 1.00 19.71 172 ASP A N 1
ATOM 1314 C CA . ASP A 1 189 ? -21.351 4.672 -27.005 1.00 22.34 172 ASP A CA 1
ATOM 1315 C C . ASP A 1 189 ? -21.183 6.014 -27.706 1.00 22.25 172 ASP A C 1
ATOM 1316 O O . ASP A 1 189 ? -21.135 6.076 -28.940 1.00 18.77 172 ASP A O 1
ATOM 1321 N N . LEU A 1 190 ? -21.096 7.100 -26.935 1.00 22.21 173 LEU A N 1
ATOM 1322 C CA . LEU A 1 190 ? -20.901 8.414 -27.533 1.00 25.10 173 LEU A CA 1
ATOM 1323 C C . LEU A 1 190 ? -19.551 8.519 -28.234 1.00 27.87 173 LEU A C 1
ATOM 1324 O O . LEU A 1 190 ? -19.438 9.212 -29.250 1.00 20.34 173 LEU A O 1
ATOM 1329 N N . LEU A 1 191 ? -18.524 7.838 -27.716 1.00 17.82 174 LEU A N 1
ATOM 1330 C CA . LEU A 1 191 ? -17.222 7.859 -28.378 1.00 20.66 174 LEU A CA 1
ATOM 1331 C C . LEU A 1 191 ? -17.300 7.223 -29.759 1.00 23.46 174 LEU A C 1
ATOM 1332 O O . LEU A 1 191 ? -16.683 7.713 -30.712 1.00 21.79 174 LEU A O 1
ATOM 1337 N N . LEU A 1 192 ? -18.056 6.131 -29.887 1.00 26.20 175 LEU A N 1
ATOM 1338 C CA . LEU A 1 192 ? -18.237 5.510 -31.195 1.00 24.54 175 LEU A CA 1
ATOM 1339 C C . LEU A 1 192 ? -18.995 6.434 -32.140 1.00 25.76 175 LEU A C 1
ATOM 1340 O O . LEU A 1 192 ? -18.690 6.494 -33.337 1.00 25.63 175 LEU A O 1
ATOM 1345 N N . ASP A 1 193 ? -19.980 7.170 -31.619 1.00 26.00 176 ASP A N 1
ATOM 1346 C CA . ASP A 1 193 ? -20.738 8.096 -32.456 1.00 28.02 176 ASP A CA 1
ATOM 1347 C C . ASP A 1 193 ? -19.874 9.268 -32.906 1.00 24.29 176 ASP A C 1
ATOM 1348 O O . ASP A 1 193 ? -19.959 9.702 -34.062 1.00 24.36 176 ASP A O 1
ATOM 1353 N N . LEU A 1 194 ? -19.045 9.800 -32.004 1.00 21.06 177 LEU A N 1
ATOM 1354 C CA . LEU A 1 194 ? -18.115 10.858 -32.383 1.00 24.19 177 LEU A CA 1
ATOM 1355 C C . LEU A 1 194 ? -17.173 10.386 -33.481 1.00 21.76 177 LEU A C 1
ATOM 1356 O O . LEU A 1 194 ? -16.917 11.113 -34.447 1.00 22.61 177 LEU A O 1
ATOM 1361 N N . GLU A 1 195 ? -16.654 9.165 -33.347 1.00 29.31 178 GLU A N 1
ATOM 1362 C CA . GLU A 1 195 ? -15.769 8.607 -34.363 1.00 37.11 178 GLU A CA 1
ATOM 1363 C C . GLU A 1 195 ? -16.472 8.516 -35.712 1.00 32.17 178 GLU A C 1
ATOM 1364 O O . GLU A 1 195 ? -15.914 8.910 -36.742 1.00 30.31 178 GLU A O 1
ATOM 1370 N N . ASN A 1 196 ? -17.709 8.010 -35.721 1.00 30.12 179 ASN A N 1
ATOM 1371 C CA . ASN A 1 196 ? -18.445 7.871 -36.975 1.00 31.70 179 ASN A CA 1
ATOM 1372 C C . ASN A 1 196 ? -18.712 9.225 -37.620 1.00 34.61 179 ASN A C 1
ATOM 1373 O O . ASN A 1 196 ? -18.565 9.380 -38.838 1.00 34.80 179 ASN A O 1
ATOM 1378 N N . LEU A 1 197 ? -19.112 10.217 -36.823 1.00 32.33 180 LEU A N 1
ATOM 1379 C CA . LEU A 1 197 ? -19.421 11.529 -37.384 1.00 35.25 180 LEU A CA 1
ATOM 1380 C C . LEU A 1 197 ? -18.170 12.239 -37.885 1.00 40.74 180 LEU A C 1
ATOM 1381 O O . LEU A 1 197 ? -18.245 13.015 -38.845 1.00 38.75 180 LEU A O 1
ATOM 1386 N N . GLU A 1 198 ? -17.017 11.991 -37.260 1.00 24.61 181 GLU A N 1
ATOM 1387 C CA . GLU A 1 198 ? -15.781 12.596 -37.745 1.00 32.96 181 GLU A CA 1
ATOM 1388 C C . GLU A 1 198 ? -15.336 11.964 -39.058 1.00 32.91 181 GLU A C 1
ATOM 1389 O O . GLU A 1 198 ? -14.808 12.654 -39.938 1.00 30.53 181 GLU A O 1
ATOM 1395 N N . ARG A 1 199 ? -15.542 10.653 -39.211 1.00 30.69 182 ARG A N 1
ATOM 1396 C CA . ARG A 1 199 ? -15.190 9.990 -40.463 1.00 34.16 182 ARG A CA 1
ATOM 1397 C C . ARG A 1 199 ? -16.114 10.413 -41.599 1.00 36.31 182 ARG A C 1
ATOM 1398 O O . ARG A 1 199 ? -15.674 10.505 -42.751 1.00 34.31 182 ARG A O 1
ATOM 1406 N N . LEU A 1 200 ? -17.388 10.674 -41.296 1.00 32.50 183 LEU A N 1
ATOM 1407 C CA . LEU A 1 200 ? -18.301 11.200 -42.307 1.00 33.35 183 LEU A CA 1
ATOM 1408 C C . LEU A 1 200 ? -17.832 12.555 -42.816 1.00 32.87 183 LEU A C 1
ATOM 1409 O O . LEU A 1 200 ? -17.830 12.813 -44.026 1.00 38.42 183 LEU A O 1
ATOM 1414 N N . LYS A 1 201 ? -17.430 13.438 -41.901 1.00 31.76 184 LYS A N 1
ATOM 1415 C CA . LYS A 1 201 ? -17.056 14.791 -42.292 1.00 37.52 184 LYS A CA 1
ATOM 1416 C C . LYS A 1 201 ? -15.715 14.813 -43.015 1.00 45.02 184 LYS A C 1
ATOM 1417 O O . LYS A 1 201 ? -15.522 15.596 -43.953 1.00 47.12 184 LYS A O 1
ATOM 1423 N N . ASN A 1 202 ? -14.779 13.960 -42.602 1.00 42.57 185 ASN A N 1
ATOM 1424 C CA . ASN A 1 202 ? -13.398 14.033 -43.062 1.00 43.46 185 ASN A CA 1
ATOM 1425 C C . ASN A 1 202 ? -13.031 12.970 -44.090 1.00 45.07 185 ASN A C 1
ATOM 1426 O O . ASN A 1 202 ? -11.887 12.958 -44.556 1.00 52.22 185 ASN A O 1
ATOM 1431 N N . HIS A 1 203 ? -13.955 12.084 -44.461 1.00 39.27 186 HIS A N 1
ATOM 1432 C CA . HIS A 1 203 ? -13.593 10.986 -45.352 1.00 39.23 186 HIS A CA 1
ATOM 1433 C C . HIS A 1 203 ? -14.728 10.574 -46.282 1.00 42.01 186 HIS A C 1
ATOM 1434 O O . HIS A 1 203 ? -14.550 10.534 -47.504 1.00 45.03 186 HIS A O 1
ATOM 1441 N N . THR A 1 204 ? -15.892 10.253 -45.715 1.00 38.18 187 THR A N 1
ATOM 1442 C CA . THR A 1 204 ? -16.965 9.667 -46.513 1.00 32.68 187 THR A CA 1
ATOM 1443 C C . THR A 1 204 ? -17.524 10.670 -47.515 1.00 39.01 187 THR A C 1
ATOM 1444 O O . THR A 1 204 ? -17.675 10.358 -48.703 1.00 39.26 187 THR A O 1
ATOM 1448 N N . ILE A 1 205 ? -17.829 11.882 -47.060 1.00 40.78 188 ILE A N 1
ATOM 1449 C CA . ILE A 1 205 ? -18.418 12.899 -47.924 1.00 42.69 188 ILE A CA 1
ATOM 1450 C C . ILE A 1 205 ? -17.345 13.449 -48.855 1.00 45.35 188 ILE A C 1
ATOM 1451 O O . ILE A 1 205 ? -16.360 14.042 -48.402 1.00 48.08 188 ILE A O 1
ATOM 1456 N N . ARG A 1 206 ? -17.534 13.254 -50.155 1.00 48.10 189 ARG A N 1
ATOM 1457 C CA . ARG A 1 206 ? -16.673 13.832 -51.172 1.00 48.05 189 ARG A CA 1
ATOM 1458 C C . ARG A 1 206 ? -17.450 14.862 -51.979 1.00 48.10 189 ARG A C 1
ATOM 1459 O O . ARG A 1 206 ? -18.684 14.893 -51.968 1.00 44.79 189 ARG A O 1
ATOM 1467 N N . PHE A 1 207 ? -16.708 15.708 -52.685 1.00 42.05 190 PHE A N 1
ATOM 1468 C CA . PHE A 1 207 ? -17.322 16.733 -53.511 1.00 53.81 190 PHE A CA 1
ATOM 1469 C C . PHE A 1 207 ? -17.896 16.116 -54.782 1.00 53.90 190 PHE A C 1
ATOM 1470 O O . PHE A 1 207 ? -17.395 15.110 -55.292 1.00 52.79 190 PHE A O 1
ATOM 1478 N N . ARG A 1 208 ? -18.974 16.720 -55.280 1.00 52.02 191 ARG A N 1
ATOM 1479 C CA . ARG A 1 208 ? -19.564 16.289 -56.541 1.00 51.66 191 ARG A CA 1
ATOM 1480 C C . ARG A 1 208 ? -18.895 16.946 -57.740 1.00 53.57 191 ARG A C 1
ATOM 1481 O O . ARG A 1 208 ? -18.771 16.313 -58.795 1.00 57.92 191 ARG A O 1
ATOM 1489 N N . GLY A 1 209 ? -18.455 18.193 -57.596 1.00 52.86 192 GLY A N 1
ATOM 1490 C CA . GLY A 1 209 ? -17.750 18.885 -58.648 1.00 57.45 192 GLY A CA 1
ATOM 1491 C C . GLY A 1 209 ? -18.619 19.130 -59.874 1.00 54.43 192 GLY A C 1
ATOM 1492 O O . GLY A 1 209 ? -19.850 19.170 -59.818 1.00 53.76 192 GLY A O 1
ATOM 1493 N N . ALA A 1 210 ? -17.939 19.300 -61.003 1.00 62.18 193 ALA A N 1
ATOM 1494 C CA . ALA A 1 210 ? -18.578 19.511 -62.294 1.00 66.73 193 ALA A CA 1
ATOM 1495 C C . ALA A 1 210 ? -18.447 18.233 -63.111 1.00 67.67 193 ALA A C 1
ATOM 1496 O O . ALA A 1 210 ? -17.333 17.830 -63.461 1.00 69.58 193 ALA A O 1
ATOM 1498 N N . LYS A 1 211 ? -19.583 17.599 -63.412 1.00 65.26 194 LYS A N 1
ATOM 1499 C CA . LYS A 1 211 ? -19.581 16.315 -64.099 1.00 65.14 194 LYS A CA 1
ATOM 1500 C C . LYS A 1 211 ? -20.488 16.243 -65.317 1.00 60.20 194 LYS A C 1
ATOM 1501 O O . LYS A 1 211 ? -20.344 15.303 -66.106 1.00 61.00 194 LYS A O 1
ATOM 1507 N N . GLY A 1 212 ? -21.406 17.181 -65.500 1.00 66.49 195 GLY A N 1
ATOM 1508 C CA . GLY A 1 212 ? -22.336 17.118 -66.608 1.00 62.54 195 GLY A CA 1
ATOM 1509 C C . GLY A 1 212 ? -23.650 16.474 -66.214 1.00 65.96 195 GLY A C 1
ATOM 1510 O O . GLY A 1 212 ? -23.959 16.262 -65.038 1.00 58.33 195 GLY A O 1
ATOM 1511 N N . ALA A 1 213 ? -24.436 16.148 -67.242 1.00 66.83 196 ALA A N 1
ATOM 1512 C CA . ALA A 1 213 ? -25.759 15.579 -67.013 1.00 62.79 196 ALA A CA 1
ATOM 1513 C C . ALA A 1 213 ? -25.701 14.107 -66.624 1.00 59.30 196 ALA A C 1
ATOM 1514 O O . ALA A 1 213 ? -26.566 13.637 -65.879 1.00 57.27 196 ALA A O 1
ATOM 1516 N N . VAL A 1 214 ? -24.710 13.364 -67.116 1.00 59.92 197 VAL A N 1
ATOM 1517 C CA . VAL A 1 214 ? -24.619 11.937 -66.827 1.00 58.58 197 VAL A CA 1
ATOM 1518 C C . VAL A 1 214 ? -23.220 11.594 -66.332 1.00 57.92 197 VAL A C 1
ATOM 1519 O O . VAL A 1 214 ? -22.793 10.436 -66.395 1.00 57.89 197 VAL A O 1
ATOM 1523 N N . GLY A 1 215 ? -22.499 12.597 -65.837 1.00 57.79 198 GLY A N 1
ATOM 1524 C CA . GLY A 1 215 ? -21.198 12.375 -65.239 1.00 65.31 198 GLY A CA 1
ATOM 1525 C C . GLY A 1 215 ? -20.046 12.218 -66.205 1.00 63.37 198 GLY A C 1
ATOM 1526 O O . GLY A 1 215 ? -18.930 11.922 -65.763 1.00 58.90 198 GLY A O 1
ATOM 1527 N N . THR A 1 216 ? -20.270 12.410 -67.503 1.00 61.83 199 THR A N 1
ATOM 1528 C CA . THR A 1 216 ? -19.220 12.238 -68.497 1.00 64.23 199 THR A CA 1
ATOM 1529 C C . THR A 1 216 ? -18.491 13.533 -68.827 1.00 66.04 199 THR A C 1
ATOM 1530 O O . THR A 1 216 ? -17.535 13.501 -69.609 1.00 71.47 199 THR A O 1
ATOM 1534 N N . GLN A 1 217 ? -18.913 14.662 -68.255 1.00 65.41 200 GLN A N 1
ATOM 1535 C CA . GLN A 1 217 ? -18.299 15.964 -68.519 1.00 67.23 200 GLN A CA 1
ATOM 1536 C C . GLN A 1 217 ? -18.285 16.292 -70.010 1.00 73.08 200 GLN A C 1
ATOM 1537 O O . GLN A 1 217 ? -17.405 17.009 -70.491 1.00 75.67 200 GLN A O 1
ATOM 1543 N N . ALA A 1 218 ? -19.262 15.765 -70.751 1.00 71.10 201 ALA A N 1
ATOM 1544 C CA . ALA A 1 218 ? -19.326 16.013 -72.187 1.00 80.22 201 ALA A CA 1
ATOM 1545 C C . ALA A 1 218 ? -19.573 17.487 -72.493 1.00 80.20 201 ALA A C 1
ATOM 1546 O O . ALA A 1 218 ? -19.059 18.014 -73.482 1.00 83.95 201 ALA A O 1
ATOM 1548 N N . SER A 1 219 ? -20.342 18.173 -71.652 1.00 74.46 202 SER A N 1
ATOM 1549 C CA . SER A 1 219 ? -20.720 19.550 -71.952 1.00 76.22 202 SER A CA 1
ATOM 1550 C C . SER A 1 219 ? -19.609 20.532 -71.601 1.00 83.73 202 SER A C 1
ATOM 1551 O O . SER A 1 219 ? -19.457 21.566 -72.261 1.00 87.17 202 SER A O 1
ATOM 1553 N N . PHE A 1 220 ? -18.833 20.237 -70.555 1.00 74.95 203 PHE A N 1
ATOM 1554 C CA . PHE A 1 220 ? -17.693 21.081 -70.219 1.00 81.57 203 PHE A CA 1
ATOM 1555 C C . PHE A 1 220 ? -16.567 20.922 -71.228 1.00 78.41 203 PHE A C 1
ATOM 1556 O O . PHE A 1 220 ? -15.755 21.837 -71.394 1.00 80.31 203 PHE A O 1
ATOM 1564 N N . MET A 1 221 ? -16.491 19.768 -71.896 1.00 79.37 204 MET A N 1
ATOM 1565 C CA . MET A 1 221 ? -15.461 19.575 -72.912 1.00 81.34 204 MET A CA 1
ATOM 1566 C C . MET A 1 221 ? -15.686 20.497 -74.103 1.00 84.75 204 MET A C 1
ATOM 1567 O O . MET A 1 221 ? -14.726 21.025 -74.675 1.00 92.41 204 MET A O 1
ATOM 1572 N N . ASP A 1 222 ? -16.949 20.696 -74.492 1.00 85.00 205 ASP A N 1
ATOM 1573 C CA . ASP A 1 222 ? -17.254 21.636 -75.566 1.00 90.72 205 ASP A CA 1
ATOM 1574 C C . ASP A 1 222 ? -16.818 23.047 -75.200 1.00 91.50 205 ASP A C 1
ATOM 1575 O O . ASP A 1 222 ? -16.324 23.795 -76.052 1.00 92.51 205 ASP A O 1
ATOM 1580 N N . LEU A 1 223 ? -16.991 23.428 -73.933 1.00 90.41 206 LEU A N 1
ATOM 1581 C CA . LEU A 1 223 ? -16.551 24.744 -73.494 1.00 90.32 206 LEU A CA 1
ATOM 1582 C C . LEU A 1 223 ? -15.032 24.862 -73.470 1.00 92.32 206 LEU A C 1
ATOM 1583 O O . LEU A 1 223 ? -14.511 25.980 -73.479 1.00 95.45 206 LEU A O 1
ATOM 1588 N N . PHE A 1 224 ? -14.311 23.741 -73.453 1.00 90.69 207 PHE A N 1
ATOM 1589 C CA . PHE A 1 224 ? -12.853 23.753 -73.424 1.00 90.15 207 PHE A CA 1
ATOM 1590 C C . PHE A 1 224 ? -12.255 23.075 -74.653 1.00 91.45 207 PHE A C 1
ATOM 1591 O O . PHE A 1 224 ? -11.121 22.592 -74.613 1.00 91.74 207 PHE A O 1
ATOM 1599 N N . GLN A 1 225 ? -13.014 23.038 -75.752 1.00 94.87 208 GLN A N 1
ATOM 1600 C CA . GLN A 1 225 ? -12.519 22.589 -77.057 1.00 97.92 208 GLN A CA 1
ATOM 1601 C C . GLN A 1 225 ? -11.948 21.174 -76.997 1.00 97.48 208 GLN A C 1
ATOM 1602 O O . GLN A 1 225 ? -11.039 20.823 -77.753 1.00 102.94 208 GLN A O 1
ATOM 1608 N N . GLY A 1 226 ? -12.475 20.350 -76.095 1.00 92.21 209 GLY A N 1
ATOM 1609 C CA . GLY A 1 226 ? -11.999 18.988 -75.965 1.00 90.26 209 GLY A CA 1
ATOM 1610 C C . GLY A 1 226 ? -10.686 18.831 -75.235 1.00 89.55 209 GLY A C 1
ATOM 1611 O O . GLY A 1 226 ? -10.003 17.820 -75.426 1.00 89.69 209 GLY A O 1
ATOM 1612 N N . ASP A 1 227 ? -10.307 19.797 -74.401 1.00 88.93 210 ASP A N 1
ATOM 1613 C CA . ASP A 1 227 ? -9.061 19.730 -73.637 1.00 90.29 210 ASP A CA 1
ATOM 1614 C C . ASP A 1 227 ? -9.357 19.036 -72.313 1.00 88.52 210 ASP A C 1
ATOM 1615 O O . ASP A 1 227 ? -9.944 19.629 -71.405 1.00 89.79 210 ASP A O 1
ATOM 1620 N N . HIS A 1 228 ? -8.946 17.768 -72.204 1.00 86.88 211 HIS A N 1
ATOM 1621 C CA . HIS A 1 228 ? -9.203 17.005 -70.986 1.00 82.80 211 HIS A CA 1
ATOM 1622 C C . HIS A 1 228 ? -8.504 17.616 -69.780 1.00 81.36 211 HIS A C 1
ATOM 1623 O O . HIS A 1 228 ? -9.005 17.512 -68.655 1.00 83.37 211 HIS A O 1
ATOM 1630 N N . GLN A 1 229 ? -7.353 18.255 -69.992 1.00 81.06 212 GLN A N 1
ATOM 1631 C CA . GLN A 1 229 ? -6.554 18.734 -68.870 1.00 81.22 212 GLN A CA 1
ATOM 1632 C C . GLN A 1 229 ? -7.235 19.899 -68.162 1.00 78.76 212 GLN A C 1
ATOM 1633 O O . GLN A 1 229 ? -7.331 19.915 -66.930 1.00 79.07 212 GLN A O 1
ATOM 1639 N N . LYS A 1 230 ? -7.717 20.885 -68.923 1.00 83.30 213 LYS A N 1
ATOM 1640 C CA . LYS A 1 230 ? -8.428 22.001 -68.308 1.00 83.87 213 LYS A CA 1
ATOM 1641 C C . LYS A 1 230 ? -9.726 21.545 -67.654 1.00 81.47 213 LYS A C 1
ATOM 1642 O O . LYS A 1 230 ? -10.172 22.151 -66.672 1.00 80.50 213 LYS A O 1
ATOM 1648 N N . VAL A 1 231 ? -10.344 20.485 -68.178 1.00 79.06 214 VAL A N 1
ATOM 1649 C CA . VAL A 1 231 ? -11.552 19.951 -67.559 1.00 76.60 214 VAL A CA 1
ATOM 1650 C C . VAL A 1 231 ? -11.218 19.267 -66.238 1.00 77.33 214 VAL A C 1
ATOM 1651 O O . VAL A 1 231 ? -11.926 19.439 -65.238 1.00 75.98 214 VAL A O 1
ATOM 1655 N N . ILE A 1 232 ? -10.135 18.486 -66.210 1.00 82.00 215 ILE A N 1
ATOM 1656 C CA . ILE A 1 232 ? -9.701 17.862 -64.963 1.00 68.32 215 ILE A CA 1
ATOM 1657 C C . ILE A 1 232 ? -9.289 18.928 -63.956 1.00 68.69 215 ILE A C 1
ATOM 1658 O O . ILE A 1 232 ? -9.672 18.879 -62.781 1.00 68.64 215 ILE A O 1
ATOM 1663 N N . LYS A 1 233 ? -8.508 19.915 -64.405 1.00 73.93 216 LYS A N 1
ATOM 1664 C CA . LYS A 1 233 ? -8.131 21.022 -63.531 1.00 76.88 216 LYS A CA 1
ATOM 1665 C C . LYS A 1 233 ? -9.361 21.749 -63.002 1.00 72.95 216 LYS A C 1
ATOM 1666 O O . LYS A 1 233 ? -9.394 22.159 -61.836 1.00 68.57 216 LYS A O 1
ATOM 1672 N N . LEU A 1 234 ? -10.380 21.921 -63.850 1.00 74.65 217 LEU A N 1
ATOM 1673 C CA . LEU A 1 234 ? -11.614 22.574 -63.423 1.00 72.78 217 LEU A CA 1
ATOM 1674 C C . LEU A 1 234 ? -12.221 21.880 -62.213 1.00 72.42 217 LEU A C 1
ATOM 1675 O O . LEU A 1 234 ? -12.645 22.539 -61.257 1.00 75.21 217 LEU A O 1
ATOM 1680 N N . ASP A 1 235 ? -12.265 20.548 -62.235 1.00 70.92 218 ASP A N 1
ATOM 1681 C CA . ASP A 1 235 ? -12.820 19.816 -61.104 1.00 67.24 218 ASP A CA 1
ATOM 1682 C C . ASP A 1 235 ? -11.875 19.830 -59.909 1.00 64.13 218 ASP A C 1
ATOM 1683 O O . ASP A 1 235 ? -12.328 19.719 -58.764 1.00 62.22 218 ASP A O 1
ATOM 1688 N N . GLU A 1 236 ? -10.570 19.970 -60.150 1.00 65.12 219 GLU A N 1
ATOM 1689 C CA . GLU A 1 236 ? -9.613 20.005 -59.047 1.00 65.97 219 GLU A CA 1
ATOM 1690 C C . GLU A 1 236 ? -9.664 21.341 -58.314 1.00 69.62 219 GLU A C 1
ATOM 1691 O O . GLU A 1 236 ? -9.653 21.384 -57.078 1.00 71.15 219 GLU A O 1
ATOM 1697 N N . ILE A 1 237 ? -9.716 22.445 -59.063 1.00 63.24 220 ILE A N 1
ATOM 1698 C CA . ILE A 1 237 ? -9.706 23.765 -58.439 1.00 63.98 220 ILE A CA 1
ATOM 1699 C C . ILE A 1 237 ? -11.027 24.034 -57.728 1.00 64.77 220 ILE A C 1
ATOM 1700 O O . ILE A 1 237 ? -11.058 24.661 -56.661 1.00 66.17 220 ILE A O 1
ATOM 1705 N N . LEU A 1 238 ? -12.136 23.557 -58.296 1.00 61.44 221 LEU A N 1
ATOM 1706 C CA . LEU A 1 238 ? -13.426 23.735 -57.639 1.00 64.26 221 LEU A CA 1
ATOM 1707 C C . LEU A 1 238 ? -13.495 22.984 -56.316 1.00 57.18 221 LEU A C 1
ATOM 1708 O O . LEU A 1 238 ? -14.265 23.362 -55.429 1.00 58.07 221 LEU A O 1
ATOM 1713 N N . THR A 1 239 ? -12.706 21.925 -56.158 1.00 58.23 222 THR A N 1
ATOM 1714 C CA . THR A 1 239 ? -12.763 21.151 -54.922 1.00 61.57 222 THR A CA 1
ATOM 1715 C C . THR A 1 239 ? -12.081 21.884 -53.779 1.00 62.11 222 THR A C 1
ATOM 1716 O O . THR A 1 239 ? -12.537 21.807 -52.621 1.00 59.75 222 THR A O 1
ATOM 1720 N N . LYS A 1 240 ? -11.001 22.615 -54.100 1.00 61.07 223 LYS A N 1
ATOM 1721 C CA . LYS A 1 240 ? -10.306 23.361 -53.062 1.00 61.79 223 LYS A CA 1
ATOM 1722 C C . LYS A 1 240 ? -11.139 24.563 -52.616 1.00 64.44 223 LYS A C 1
ATOM 1723 O O . LYS A 1 240 ? -11.410 24.733 -51.423 1.00 69.35 223 LYS A O 1
ATOM 1729 N N . LYS A 1 241 ? -11.593 25.384 -53.563 1.00 57.77 224 LYS A N 1
ATOM 1730 C CA . LYS A 1 241 ? -12.398 26.556 -53.224 1.00 58.43 224 LYS A CA 1
ATOM 1731 C C . LYS A 1 241 ? -13.648 26.187 -52.436 1.00 63.06 224 LYS A C 1
ATOM 1732 O O . LYS A 1 241 ? -14.138 27.004 -51.653 1.00 66.19 224 LYS A O 1
ATOM 1738 N N . SER A 1 242 ? -14.179 24.975 -52.628 1.00 57.50 225 SER A N 1
ATOM 1739 C CA . SER A 1 242 ? -15.323 24.497 -51.856 1.00 59.10 225 SER A CA 1
ATOM 1740 C C . SER A 1 242 ? -14.936 23.935 -50.491 1.00 54.78 225 SER A C 1
ATOM 1741 O O . SER A 1 242 ? -15.825 23.671 -49.674 1.00 60.50 225 SER A O 1
ATOM 1744 N N . GLY A 1 243 ? -13.648 23.744 -50.222 1.00 54.64 226 GLY A N 1
ATOM 1745 C CA . GLY A 1 243 ? -13.212 23.216 -48.945 1.00 52.66 226 GLY A CA 1
ATOM 1746 C C . GLY A 1 243 ? -13.157 21.709 -48.846 1.00 47.85 226 GLY A C 1
ATOM 1747 O O . GLY A 1 243 ? -12.971 21.183 -47.740 1.00 44.36 226 GLY A O 1
ATOM 1748 N N . PHE A 1 244 ? -13.311 20.997 -49.955 1.00 52.54 227 PHE A N 1
ATOM 1749 C CA . PHE A 1 244 ? -13.258 19.544 -49.977 1.00 51.87 227 PHE A CA 1
ATOM 1750 C C . PHE A 1 244 ? -11.865 19.079 -50.386 1.00 52.13 227 PHE A C 1
ATOM 1751 O O . PHE A 1 244 ? -11.081 19.828 -50.973 1.00 48.87 227 PHE A O 1
ATOM 1759 N N . GLN A 1 245 ? -11.561 17.822 -50.061 1.00 52.32 228 GLN A N 1
ATOM 1760 C CA . GLN A 1 245 ? -10.246 17.261 -50.341 1.00 56.08 228 GLN A CA 1
ATOM 1761 C C . GLN A 1 245 ? -10.200 16.429 -51.614 1.00 56.60 228 GLN A C 1
ATOM 1762 O O . GLN A 1 245 ? -9.122 16.284 -52.200 1.00 57.16 228 GLN A O 1
ATOM 1768 N N . ARG A 1 246 ? -11.329 15.882 -52.052 1.00 59.57 229 ARG A N 1
ATOM 1769 C CA . ARG A 1 246 ? -11.375 15.092 -53.274 1.00 58.84 229 ARG A CA 1
ATOM 1770 C C . ARG A 1 246 ? -12.806 15.101 -53.792 1.00 55.11 229 ARG A C 1
ATOM 1771 O O . ARG A 1 246 ? -13.713 15.65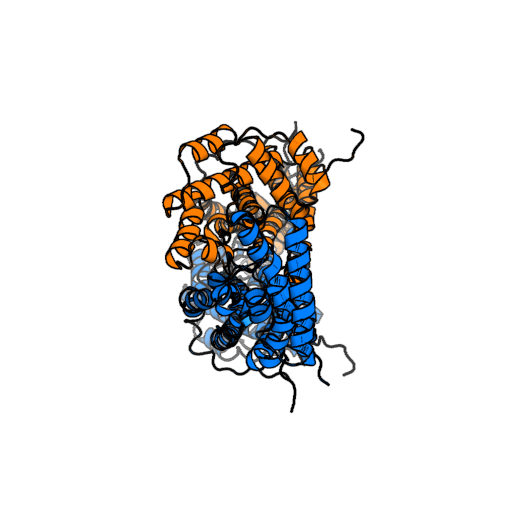3 -53.162 1.00 51.50 229 ARG A O 1
ATOM 1779 N N . SER A 1 247 ? -13.003 14.484 -54.953 1.00 54.78 230 SER A N 1
ATOM 1780 C CA . SER A 1 247 ? -14.313 14.427 -55.579 1.00 50.35 230 SER A CA 1
ATOM 1781 C C . SER A 1 247 ? -14.524 13.053 -56.192 1.00 48.26 230 SER A C 1
ATOM 1782 O O . SER A 1 247 ? -13.567 12.354 -56.536 1.00 48.90 230 SER A O 1
ATOM 1785 N N . TRP A 1 248 ? -15.791 12.670 -56.315 1.00 47.73 231 TRP A N 1
ATOM 1786 C CA . TRP A 1 248 ? -16.136 11.425 -56.985 1.00 51.64 231 TRP A CA 1
ATOM 1787 C C . TRP A 1 248 ? -15.778 11.514 -58.464 1.00 59.11 231 TRP A C 1
ATOM 1788 O O . TRP A 1 248 ? -15.925 12.567 -59.090 1.00 65.00 231 TRP A O 1
ATOM 1799 N N . CYS A 1 249 ? -15.303 10.402 -59.024 1.00 60.35 232 CYS A N 1
ATOM 1800 C CA . CYS A 1 249 ? -14.813 10.385 -60.399 1.00 58.29 232 CYS A CA 1
ATOM 1801 C C . CYS A 1 249 ? -15.797 9.789 -61.395 1.00 60.79 232 CYS A C 1
ATOM 1802 O O . CYS A 1 249 ? -15.841 10.241 -62.544 1.00 60.81 232 CYS A O 1
ATOM 1805 N N . VAL A 1 250 ? -16.581 8.790 -60.995 1.00 58.04 233 VAL A N 1
ATOM 1806 C CA . VAL A 1 250 ? -17.440 8.081 -61.936 1.00 60.28 233 VAL A CA 1
ATOM 1807 C C . VAL A 1 250 ? -18.896 8.157 -61.494 1.00 57.65 233 VAL A C 1
ATOM 1808 O O . VAL A 1 250 ? -19.583 7.134 -61.398 1.00 51.21 233 VAL A O 1
ATOM 1812 N N . THR A 1 251 ? -19.381 9.370 -61.237 1.00 56.62 234 THR A N 1
ATOM 1813 C CA . THR A 1 251 ? -20.777 9.549 -60.874 1.00 52.03 234 THR A CA 1
ATOM 1814 C C . THR A 1 251 ? -21.680 9.351 -62.086 1.00 57.44 234 THR A C 1
ATOM 1815 O O . THR A 1 251 ? -21.238 9.331 -63.239 1.00 55.69 234 THR A O 1
ATOM 1819 N N . GLY A 1 252 ? -22.969 9.205 -61.807 1.00 58.53 235 GLY A N 1
ATOM 1820 C CA . GLY A 1 252 ? -23.974 9.393 -62.829 1.00 53.84 235 GLY A CA 1
ATOM 1821 C C . GLY A 1 252 ? -24.309 10.867 -62.907 1.00 50.96 235 GLY A C 1
ATOM 1822 O O . GLY A 1 252 ? -23.430 11.694 -63.163 1.00 59.84 235 GLY A O 1
ATOM 1823 N N . GLN A 1 253 ? -25.572 11.213 -62.659 1.00 50.34 236 GLN A N 1
ATOM 1824 C CA . GLN A 1 253 ? -25.956 12.619 -62.614 1.00 58.89 236 GLN A CA 1
ATOM 1825 C C . GLN A 1 253 ? -25.547 13.265 -61.295 1.00 54.24 236 GLN A C 1
ATOM 1826 O O . GLN A 1 253 ? -24.987 14.367 -61.280 1.00 57.96 236 GLN A O 1
ATOM 1832 N N . THR A 1 254 ? -25.809 12.591 -60.181 1.00 47.77 237 THR A N 1
ATOM 1833 C CA . THR A 1 254 ? -25.592 13.138 -58.850 1.00 48.95 237 THR A CA 1
ATOM 1834 C C . THR A 1 254 ? -24.439 12.424 -58.159 1.00 49.58 237 THR A C 1
ATOM 1835 O O . THR A 1 254 ? -23.863 11.468 -58.683 1.00 49.46 237 THR A O 1
ATOM 1839 N N . TYR A 1 255 ? -24.098 12.906 -56.963 1.00 49.85 238 TYR A N 1
ATOM 1840 C CA . TYR A 1 255 ? -23.176 12.158 -56.129 1.00 47.86 238 TYR A CA 1
ATOM 1841 C C . TYR A 1 255 ? -23.846 10.854 -55.700 1.00 45.89 238 TYR A C 1
ATOM 1842 O O . TYR A 1 255 ? -25.073 10.794 -55.574 1.00 44.19 238 TYR A O 1
ATOM 1851 N N . PRO A 1 256 ? -23.070 9.789 -55.499 1.00 44.92 239 PRO A N 1
ATOM 1852 C CA . PRO A 1 256 ? -23.672 8.491 -55.152 1.00 44.61 239 PRO A CA 1
ATOM 1853 C C . PRO A 1 256 ? -24.517 8.600 -53.892 1.00 43.70 239 PRO A C 1
ATOM 1854 O O . PRO A 1 256 ? -24.019 8.934 -52.815 1.00 43.89 239 PRO A O 1
ATOM 1858 N N . ARG A 1 257 ? -25.815 8.324 -54.040 1.00 43.49 240 ARG A N 1
ATOM 1859 C CA . ARG A 1 257 ? -26.750 8.481 -52.933 1.00 42.26 240 ARG A CA 1
ATOM 1860 C C . ARG A 1 257 ? -26.436 7.566 -51.758 1.00 41.12 240 ARG A C 1
ATOM 1861 O O . ARG A 1 257 ? -27.013 7.754 -50.681 1.00 43.34 240 ARG A O 1
ATOM 1869 N N . LYS A 1 258 ? -25.539 6.590 -51.931 1.00 39.10 241 LYS A N 1
ATOM 1870 C CA . LYS A 1 258 ? -25.106 5.775 -50.801 1.00 40.76 241 LYS A CA 1
ATOM 1871 C C . LYS A 1 258 ? -24.515 6.633 -49.688 1.00 39.19 241 LYS A C 1
ATOM 1872 O O . LYS A 1 258 ? -24.536 6.234 -48.518 1.00 36.16 241 LYS A O 1
ATOM 1878 N N . VAL A 1 259 ? -23.991 7.813 -50.031 1.00 36.66 242 VAL A N 1
ATOM 1879 C CA . VAL A 1 259 ? -23.492 8.738 -49.016 1.00 35.69 242 VAL A CA 1
ATOM 1880 C C . VAL A 1 259 ? -24.609 9.134 -48.059 1.00 35.19 242 VAL A C 1
ATOM 1881 O O . VAL A 1 259 ? -24.388 9.281 -46.850 1.00 38.29 242 VAL A O 1
ATOM 1885 N N . ASP A 1 260 ? -25.828 9.307 -48.580 1.00 30.34 243 ASP A N 1
ATOM 1886 C CA . ASP A 1 260 ? -26.954 9.664 -47.723 1.00 30.48 243 ASP A CA 1
ATOM 1887 C C . ASP A 1 260 ? -27.306 8.542 -46.755 1.00 31.02 243 ASP A C 1
ATOM 1888 O O . ASP A 1 260 ? -27.794 8.811 -45.651 1.00 28.95 243 ASP A O 1
ATOM 1893 N N . ILE A 1 261 ? -27.073 7.286 -47.143 1.00 30.72 244 ILE A N 1
ATOM 1894 C CA . ILE A 1 261 ? -27.259 6.182 -46.206 1.00 32.22 244 ILE A CA 1
ATOM 1895 C C . ILE A 1 261 ? -26.266 6.298 -45.057 1.00 32.43 244 ILE A C 1
ATOM 1896 O O . ILE A 1 261 ? -26.633 6.189 -43.881 1.00 27.70 244 ILE A O 1
ATOM 1901 N N . GLU A 1 262 ? -24.992 6.528 -45.385 1.00 32.20 245 GLU A N 1
ATOM 1902 C CA . GLU A 1 262 ? -23.960 6.637 -44.357 1.00 31.79 245 GLU A CA 1
ATOM 1903 C C . GLU A 1 262 ? -24.279 7.749 -43.367 1.00 26.04 245 GLU A C 1
ATOM 1904 O O . GLU A 1 262 ? -24.058 7.599 -42.159 1.00 26.18 245 GLU A O 1
ATOM 1910 N N . ILE A 1 263 ? -24.806 8.870 -43.859 1.00 28.59 246 ILE A N 1
ATOM 1911 C CA . ILE A 1 263 ? -25.118 9.997 -42.987 1.00 31.28 246 ILE A CA 1
ATOM 1912 C C . ILE A 1 263 ? -26.256 9.641 -42.038 1.00 23.21 246 ILE A C 1
ATOM 1913 O O . ILE A 1 263 ? -26.126 9.766 -40.815 1.00 32.84 246 ILE A O 1
ATOM 1918 N N . THR A 1 264 ? -27.386 9.184 -42.585 1.00 25.69 247 THR A N 1
ATOM 1919 C CA . THR A 1 264 ? -28.545 8.892 -41.747 1.00 26.61 247 THR A CA 1
ATOM 1920 C C . THR A 1 264 ? -28.300 7.694 -40.835 1.00 27.58 247 THR A C 1
ATOM 1921 O O . THR A 1 264 ? -28.815 7.663 -39.712 1.00 24.87 247 THR A O 1
ATOM 1925 N N . ASN A 1 265 ? -27.528 6.704 -41.293 1.00 24.68 248 ASN A N 1
ATOM 1926 C CA . ASN A 1 265 ? -27.183 5.576 -40.430 1.00 23.06 248 ASN A CA 1
ATOM 1927 C C . ASN A 1 265 ? -26.434 6.041 -39.189 1.00 27.01 248 ASN A C 1
ATOM 1928 O O . ASN A 1 265 ? -26.720 5.585 -38.075 1.00 29.21 248 ASN A O 1
ATOM 1933 N N . ALA A 1 266 ? -25.467 6.946 -39.361 1.00 26.65 249 ALA A N 1
ATOM 1934 C CA . ALA A 1 266 ? -24.725 7.460 -38.215 1.00 24.42 249 ALA A CA 1
ATOM 1935 C C . ALA A 1 266 ? -25.614 8.314 -37.321 1.00 25.08 249 ALA A C 1
ATOM 1936 O O . ALA A 1 266 ? -25.496 8.266 -36.092 1.00 25.53 249 ALA A O 1
ATOM 1938 N N . LEU A 1 267 ? -26.508 9.103 -37.920 1.00 23.63 250 LEU A N 1
ATOM 1939 C CA . LEU A 1 267 ? -27.442 9.889 -37.122 1.00 26.90 250 LEU A CA 1
ATOM 1940 C C . LEU A 1 267 ? -28.426 8.988 -36.386 1.00 26.61 250 LEU A C 1
ATOM 1941 O O . LEU A 1 267 ? -28.716 9.213 -35.206 1.00 32.66 250 LEU A O 1
ATOM 1946 N N . SER A 1 268 ? -28.945 7.960 -37.063 1.00 23.59 251 SER A N 1
ATOM 1947 C CA . SER A 1 268 ? -29.820 7.003 -36.392 1.00 27.24 251 SER A CA 1
ATOM 1948 C C . SER A 1 268 ? -29.087 6.265 -35.281 1.00 26.20 251 SER A C 1
ATOM 1949 O O . SER A 1 268 ? -29.697 5.905 -34.268 1.00 25.81 251 SER A O 1
ATOM 1952 N N . ASN A 1 269 ? -27.784 6.030 -35.451 1.00 22.38 252 ASN A N 1
ATOM 1953 C CA . ASN A 1 269 ? -26.994 5.405 -34.395 1.00 27.03 252 ASN A CA 1
ATOM 1954 C C . ASN A 1 269 ? -26.933 6.295 -33.161 1.00 25.59 252 ASN A C 1
ATOM 1955 O O . ASN A 1 269 ? -26.966 5.801 -32.028 1.00 21.95 252 ASN A O 1
ATOM 1960 N N . ILE A 1 270 ? -26.827 7.611 -33.362 1.00 29.25 253 ILE A N 1
ATOM 1961 C CA . ILE A 1 270 ? -26.885 8.545 -32.241 1.00 28.83 253 ILE A CA 1
ATOM 1962 C C . ILE A 1 270 ? -28.224 8.432 -31.528 1.00 28.68 253 ILE A C 1
ATOM 1963 O O . ILE A 1 270 ? -28.294 8.477 -30.293 1.00 29.89 253 ILE A O 1
ATOM 1968 N N . GLY A 1 271 ? -29.308 8.282 -32.293 1.00 24.81 254 GLY A N 1
ATOM 1969 C CA . GLY A 1 271 ? -30.614 8.096 -31.682 1.00 22.64 254 GLY A CA 1
ATOM 1970 C C . GLY A 1 271 ? -30.666 6.881 -30.777 1.00 22.35 254 GLY A C 1
ATOM 1971 O O . GLY A 1 271 ? -31.225 6.937 -29.679 1.00 19.02 254 GLY A O 1
ATOM 1972 N N . ALA A 1 272 ? -30.078 5.767 -31.221 1.00 19.40 255 ALA A N 1
ATOM 1973 C CA . ALA A 1 272 ? -30.042 4.570 -30.386 1.00 21.68 255 ALA A CA 1
ATOM 1974 C C . ALA A 1 272 ? -29.276 4.826 -29.094 1.00 24.54 255 ALA A C 1
ATOM 1975 O O . ALA A 1 272 ? -29.708 4.407 -28.013 1.00 23.46 255 ALA A O 1
ATOM 1977 N N . THR A 1 273 ? -28.143 5.525 -29.187 1.00 21.37 256 THR A N 1
ATOM 1978 C CA . THR A 1 273 ? -27.363 5.853 -27.998 1.00 21.34 256 THR A CA 1
ATOM 1979 C C . THR A 1 273 ? -28.166 6.716 -27.032 1.00 22.49 256 THR A C 1
ATOM 1980 O O . THR A 1 273 ? -28.237 6.425 -25.832 1.00 25.62 256 THR A O 1
ATOM 1984 N N . VAL A 1 274 ? -28.780 7.786 -27.541 1.00 22.60 257 VAL A N 1
ATOM 1985 C CA . VAL A 1 274 ? -29.532 8.697 -26.683 1.00 23.35 257 VAL A CA 1
ATOM 1986 C C . VAL A 1 274 ? -30.723 7.983 -26.055 1.00 20.53 257 VAL A C 1
ATOM 1987 O O . VAL A 1 274 ? -31.053 8.207 -24.882 1.00 17.91 257 VAL A O 1
ATOM 1991 N N . HIS A 1 275 ? -31.382 7.105 -26.816 1.00 18.21 258 HIS A N 1
ATOM 1992 C CA . HIS A 1 275 ? -32.545 6.400 -26.285 1.00 21.21 258 HIS A CA 1
ATOM 1993 C C . HIS A 1 275 ? -32.152 5.452 -25.156 1.00 16.24 258 HIS A C 1
ATOM 1994 O O . HIS A 1 275 ? -32.869 5.343 -24.154 1.00 17.31 258 HIS A O 1
ATOM 2001 N N . LYS A 1 276 ? -31.018 4.760 -25.297 1.00 20.93 259 LYS A N 1
ATOM 2002 C CA . LYS A 1 276 ? -30.572 3.853 -24.241 1.00 21.73 259 LYS A CA 1
ATOM 2003 C C . LYS A 1 276 ? -30.167 4.621 -22.989 1.00 19.46 259 LYS A C 1
ATOM 2004 O O . LYS A 1 276 ? -30.534 4.235 -21.872 1.00 17.59 259 LYS A O 1
ATOM 2010 N N . ILE A 1 277 ? -29.410 5.707 -23.157 1.00 18.08 260 ILE A N 1
ATOM 2011 C CA . ILE A 1 277 ? -28.949 6.489 -22.012 1.00 19.37 260 ILE A CA 1
ATOM 2012 C C . ILE A 1 277 ? -30.135 7.050 -21.238 1.00 17.71 260 ILE A C 1
ATOM 2013 O O . ILE A 1 277 ? -30.200 6.949 -20.008 1.00 18.26 260 ILE A O 1
ATOM 2018 N N . CYS A 1 278 ? -31.094 7.645 -21.949 1.00 15.44 261 CYS A N 1
ATOM 2019 C CA . CYS A 1 278 ? -32.200 8.307 -21.269 1.00 19.53 261 CYS A CA 1
ATOM 2020 C C . CYS A 1 278 ? -33.217 7.315 -20.720 1.00 22.62 261 CYS A C 1
ATOM 2021 O O . CYS A 1 278 ? -33.901 7.621 -19.738 1.00 18.39 261 CYS A O 1
ATOM 2024 N N . THR A 1 279 ? -33.332 6.131 -21.327 1.00 20.45 262 THR A N 1
ATOM 2025 C CA . THR A 1 279 ? -34.131 5.075 -20.712 1.00 19.12 262 THR A CA 1
ATOM 2026 C C . THR A 1 279 ? -33.492 4.606 -19.410 1.00 20.02 262 THR A C 1
ATOM 2027 O O . THR A 1 279 ? -34.191 4.378 -18.416 1.00 16.61 262 THR A O 1
ATOM 2031 N N . ASP A 1 280 ? -32.161 4.478 -19.393 1.00 18.30 263 ASP A N 1
ATOM 2032 C CA . ASP A 1 280 ? -31.459 4.123 -18.164 1.00 18.31 263 ASP A CA 1
ATOM 2033 C C . ASP A 1 280 ? -31.722 5.142 -17.063 1.00 19.20 263 ASP A C 1
ATOM 2034 O O . ASP A 1 280 ? -31.946 4.771 -15.905 1.00 21.31 263 ASP A O 1
ATOM 2039 N N . ILE A 1 281 ? -31.697 6.432 -17.405 1.00 18.16 264 ILE A N 1
ATOM 2040 C CA . ILE A 1 281 ? -31.961 7.475 -16.417 1.00 17.87 264 ILE A CA 1
ATOM 2041 C C . ILE A 1 281 ? -33.397 7.385 -15.917 1.00 19.81 264 ILE A C 1
ATOM 2042 O O . ILE A 1 281 ? -33.667 7.553 -14.721 1.00 21.90 264 ILE A O 1
ATOM 2047 N N . ARG A 1 282 ? -34.341 7.114 -16.822 1.00 18.63 265 ARG A N 1
ATOM 2048 C CA . ARG A 1 282 ? -35.730 6.936 -16.410 1.00 18.74 265 ARG A CA 1
ATOM 2049 C C . ARG A 1 282 ? -35.878 5.738 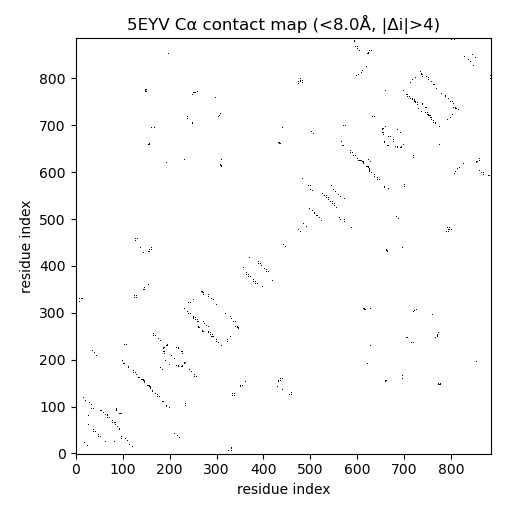-15.481 1.00 16.53 265 ARG A C 1
ATOM 2050 O O . ARG A 1 282 ? -36.642 5.788 -14.510 1.00 20.25 265 ARG A O 1
ATOM 2058 N N . LEU A 1 283 ? -35.150 4.653 -15.762 1.00 15.68 266 LEU A N 1
ATOM 2059 C CA . LEU A 1 283 ? -35.170 3.493 -14.875 1.00 15.76 266 LEU A CA 1
ATOM 2060 C C . LEU A 1 283 ? -34.562 3.830 -13.518 1.00 34.08 266 LEU A C 1
ATOM 2061 O O . LEU A 1 283 ? -35.115 3.472 -12.471 1.00 22.83 266 LEU A O 1
ATOM 2066 N N . LEU A 1 284 ? -33.417 4.520 -13.517 1.00 16.26 267 LEU A N 1
ATOM 2067 C CA . LEU A 1 284 ? -32.779 4.891 -12.260 1.00 16.90 267 LEU A CA 1
ATOM 2068 C C . LEU A 1 284 ? -33.591 5.917 -11.482 1.00 17.78 267 LEU A C 1
ATOM 2069 O O . LEU A 1 284 ? -33.424 6.027 -10.263 1.00 21.86 267 LEU A O 1
ATOM 2074 N N . SER A 1 285 ? -34.466 6.669 -12.155 1.00 21.10 268 SER A N 1
ATOM 2075 C CA . SER A 1 285 ? -35.347 7.585 -11.440 1.00 27.50 268 SER A CA 1
ATOM 2076 C C . SER A 1 285 ? -36.447 6.835 -10.700 1.00 22.85 268 SER A C 1
ATOM 2077 O O . SER A 1 285 ? -36.924 7.306 -9.661 1.00 21.25 268 SER A O 1
ATOM 2080 N N . SER A 1 286 ? -36.860 5.672 -11.214 1.00 18.59 269 SER A N 1
ATOM 2081 C CA . SER A 1 286 ? -37.865 4.877 -10.516 1.00 19.07 269 SER A CA 1
ATOM 2082 C C . SER A 1 286 ? -37.309 4.275 -9.233 1.00 19.53 269 SER A C 1
ATOM 2083 O O . SER A 1 286 ? -38.068 4.012 -8.293 1.00 23.98 269 SER A O 1
ATOM 2086 N N . PHE A 1 287 ? -35.996 4.044 -9.177 1.00 19.13 270 PHE A N 1
ATOM 2087 C CA . PHE A 1 287 ? -35.342 3.606 -7.951 1.00 19.70 270 PHE A CA 1
ATOM 2088 C C . PHE A 1 287 ? -34.964 4.768 -7.044 1.00 22.35 270 PHE A C 1
ATOM 2089 O O . PHE A 1 287 ? -34.385 4.535 -5.977 1.00 25.13 270 PHE A O 1
ATOM 2097 N N . HIS A 1 288 ? -35.262 6.003 -7.452 1.00 26.63 271 HIS A N 1
ATOM 2098 C CA . HIS A 1 288 ? -35.006 7.218 -6.678 1.00 26.24 271 HIS A CA 1
ATOM 2099 C C . HIS A 1 288 ? -33.520 7.445 -6.417 1.00 25.69 271 HIS A C 1
ATOM 2100 O O . HIS A 1 288 ? -33.154 8.163 -5.480 1.00 23.32 271 HIS A O 1
ATOM 2107 N N . GLU A 1 289 ? -32.654 6.856 -7.241 1.00 20.82 272 GLU A N 1
ATOM 2108 C CA . GLU A 1 289 ? -31.220 7.057 -7.100 1.00 31.89 272 GLU A CA 1
ATOM 2109 C C . GLU A 1 289 ? -30.708 8.265 -7.874 1.00 26.66 272 GLU A C 1
ATOM 2110 O O . GLU A 1 289 ? -29.657 8.809 -7.516 1.00 28.60 272 GLU A O 1
ATOM 2116 N N . VAL A 1 290 ? -31.416 8.695 -8.919 1.00 24.72 273 VAL A N 1
ATOM 2117 C CA . VAL A 1 290 ? -31.054 9.882 -9.682 1.00 26.07 273 VAL A CA 1
ATOM 2118 C C . VAL A 1 290 ? -32.306 10.719 -9.919 1.00 30.21 273 VAL A C 1
ATOM 2119 O O . VAL A 1 290 ? -33.435 10.269 -9.721 1.00 28.62 273 VAL A O 1
ATOM 2123 N N . GLU A 1 291 ? -32.081 11.954 -10.365 1.00 29.44 274 GLU A N 1
ATOM 2124 C CA . GLU A 1 291 ? -33.161 12.875 -10.698 1.00 33.79 274 GLU A CA 1
ATOM 2125 C C . GLU A 1 291 ? -32.627 13.887 -11.700 1.00 35.26 274 GLU A C 1
ATOM 2126 O O . GLU A 1 291 ? -31.586 14.505 -11.458 1.00 36.81 274 GLU A O 1
ATOM 2132 N N . GLU A 1 292 ? -33.330 14.051 -12.816 1.00 36.87 275 GLU A N 1
ATOM 2133 C CA . GLU A 1 292 ? -32.894 14.971 -13.854 1.00 44.19 275 GLU A CA 1
ATOM 2134 C C . GLU A 1 292 ? -33.133 16.417 -13.425 1.00 54.95 275 GLU A C 1
ATOM 2135 O O . GLU A 1 292 ? -33.890 16.678 -12.488 1.00 70.07 275 GLU A O 1
ATOM 2141 N N . PRO A 1 293 ? -32.486 17.381 -14.084 1.00 54.44 276 PRO A N 1
ATOM 2142 C CA . PRO A 1 293 ? -32.692 18.785 -13.704 1.00 52.28 276 PRO A CA 1
ATOM 2143 C C . PRO A 1 293 ? -34.096 19.264 -14.039 1.00 54.09 276 PRO A C 1
ATOM 2144 O O . PRO A 1 293 ? -34.679 18.884 -15.058 1.00 47.87 276 PRO A O 1
ATOM 2148 N N . PHE A 1 294 ? -34.634 20.110 -13.163 1.00 58.40 277 PHE A N 1
ATOM 2149 C CA . PHE A 1 294 ? -35.942 20.728 -13.337 1.00 60.11 277 PHE A CA 1
ATOM 2150 C C . PHE A 1 294 ? -35.825 22.221 -13.042 1.00 57.39 277 PHE A C 1
ATOM 2151 O O . PHE A 1 294 ? -34.734 22.744 -12.794 1.00 54.46 277 PHE A O 1
ATOM 2159 N N . GLU A 1 295 ? -36.962 22.912 -13.070 1.00 60.59 278 GLU A N 1
ATOM 2160 C CA . GLU A 1 295 ? -36.997 24.347 -12.814 1.00 63.99 278 GLU A CA 1
ATOM 2161 C C . GLU A 1 295 ? -37.241 24.627 -11.338 1.00 65.98 278 GLU A C 1
ATOM 2162 O O . GLU A 1 295 ? -38.112 24.017 -10.712 1.00 69.12 278 GLU A O 1
ATOM 2168 N N . THR A 1 296 ? -36.471 25.562 -10.791 1.00 64.94 279 THR A N 1
ATOM 2169 C CA . THR A 1 296 ? -36.626 25.961 -9.398 1.00 61.49 279 THR A CA 1
ATOM 2170 C C . THR A 1 296 ? -37.403 27.268 -9.287 1.00 60.11 279 THR A C 1
ATOM 2171 O O . THR A 1 296 ? -38.618 27.297 -9.482 1.00 63.18 279 THR A O 1
ATOM 2175 N N . LYS A 1 307 ? -43.326 14.182 -7.226 1.00 66.08 290 LYS A N 1
ATOM 2176 C CA . LYS A 1 307 ? -43.317 15.632 -7.372 1.00 65.63 290 LYS A CA 1
ATOM 2177 C C . LYS A 1 307 ? -42.796 16.045 -8.747 1.00 64.75 290 LYS A C 1
ATOM 2178 O O . LYS A 1 307 ? -43.340 16.954 -9.377 1.00 68.79 290 LYS A O 1
ATOM 2180 N N . ARG A 1 308 ? -41.741 15.377 -9.211 1.00 61.67 291 ARG A N 1
ATOM 2181 C CA . ARG A 1 308 ? -41.172 15.649 -10.524 1.00 57.02 291 ARG A CA 1
ATOM 2182 C C . ARG A 1 308 ? -40.952 14.345 -11.275 1.00 48.09 291 ARG A C 1
ATOM 2183 O O . ARG A 1 308 ? -40.629 13.316 -10.675 1.00 53.03 291 ARG A O 1
ATOM 2191 N N . ASN A 1 309 ? -41.123 14.403 -12.588 1.00 42.95 292 ASN A N 1
ATOM 2192 C CA . ASN A 1 309 ? -40.961 13.272 -13.484 1.00 35.78 292 ASN A CA 1
ATOM 2193 C C . ASN A 1 309 ? -39.778 13.491 -14.418 1.00 23.27 292 ASN A C 1
ATOM 2194 O O . ASN A 1 309 ? -39.360 14.630 -14.651 1.00 26.75 292 ASN A O 1
ATOM 2199 N N . PRO A 1 310 ? -39.181 12.379 -14.989 1.00 24.88 293 PRO A N 1
ATOM 2200 C CA . PRO A 1 310 ? -38.074 12.551 -15.956 1.00 27.83 293 PRO A CA 1
ATOM 2201 C C . PRO A 1 310 ? -38.574 12.985 -17.330 1.00 25.40 293 PRO A C 1
ATOM 2202 O O . PRO A 1 310 ? -38.472 12.269 -18.332 1.00 23.47 293 PRO A O 1
ATOM 2206 N N . ILE A 1 311 ? -39.118 14.203 -17.381 1.00 29.76 294 ILE A N 1
ATOM 2207 C CA . ILE A 1 311 ? -39.776 14.692 -18.590 1.00 33.03 294 ILE A CA 1
ATOM 2208 C C . ILE A 1 311 ? -38.770 14.899 -19.717 1.00 36.79 294 ILE A C 1
ATOM 2209 O O . ILE A 1 311 ? -39.076 14.660 -20.892 1.00 33.08 294 ILE A O 1
ATOM 2214 N N . ARG A 1 312 ? -37.559 15.350 -19.385 1.00 21.59 295 ARG A N 1
ATOM 2215 C CA . ARG A 1 312 ? -36.575 15.634 -20.424 1.00 21.34 295 ARG A CA 1
ATOM 2216 C C . ARG A 1 312 ? -36.014 14.349 -21.021 1.00 24.50 295 ARG A C 1
ATOM 2217 O O . ARG A 1 312 ? -35.806 14.264 -22.238 1.00 23.78 295 ARG A O 1
ATOM 2225 N N . SER A 1 313 ? -35.769 13.336 -20.186 1.00 22.60 296 SER A N 1
ATOM 2226 C CA . SER A 1 313 ? -35.302 12.056 -20.709 1.00 18.01 296 SER A CA 1
ATOM 2227 C C . SER A 1 313 ? -36.380 11.387 -21.552 1.00 21.68 296 SER A C 1
ATOM 2228 O O . SER A 1 313 ? -36.078 10.739 -22.562 1.00 20.11 296 SER A O 1
ATOM 2231 N N . GLU A 1 314 ? -37.645 11.539 -21.154 1.00 21.47 297 GLU A N 1
ATOM 2232 C CA . GLU A 1 314 ? -38.744 11.007 -21.954 1.00 21.16 297 GLU A CA 1
ATOM 2233 C C . GLU A 1 314 ? -38.863 11.731 -23.293 1.00 20.34 297 GLU A C 1
ATOM 2234 O O . GLU A 1 314 ? -39.066 11.091 -24.331 1.00 20.56 297 GLU A O 1
ATOM 2240 N N . ARG A 1 315 ? -38.739 13.062 -23.295 1.00 19.40 298 ARG A N 1
ATOM 2241 C CA . ARG A 1 315 ? -38.745 13.793 -24.559 1.00 19.92 298 ARG A CA 1
ATOM 2242 C C . ARG A 1 315 ? -37.569 13.382 -25.435 1.00 19.22 298 ARG A C 1
ATOM 2243 O O . ARG A 1 315 ? -37.713 13.241 -26.656 1.00 19.22 298 ARG A O 1
ATOM 2251 N N . ALA A 1 316 ? -36.395 13.188 -24.829 1.00 18.75 299 ALA A N 1
ATOM 2252 C CA . ALA A 1 316 ? -35.228 12.776 -25.601 1.00 18.56 299 ALA A CA 1
ATOM 2253 C C . ALA A 1 316 ? -35.415 11.390 -26.203 1.00 22.49 299 ALA A C 1
ATOM 2254 O O . ALA A 1 316 ? -34.910 11.118 -27.297 1.00 17.90 299 ALA A O 1
ATOM 2256 N N . CYS A 1 317 ? -36.139 10.506 -25.513 1.00 21.95 300 CYS A N 1
ATOM 2257 C CA . CYS A 1 317 ? -36.382 9.171 -26.054 1.00 21.42 300 CYS A CA 1
ATOM 2258 C C . CYS A 1 317 ? -37.314 9.218 -27.260 1.00 18.61 300 CYS A C 1
ATOM 2259 O O . CYS A 1 317 ? -37.100 8.498 -28.243 1.00 19.13 300 CYS A O 1
ATOM 2262 N N . SER A 1 318 ? -38.356 10.053 -27.203 1.00 19.56 301 SER A N 1
ATOM 2263 C CA . SER A 1 318 ? -39.289 10.144 -28.323 1.00 23.31 301 SER A CA 1
ATOM 2264 C C . SER A 1 318 ? -38.603 10.675 -29.574 1.00 19.75 301 SER A C 1
ATOM 2265 O O . SER A 1 318 ? -38.786 10.130 -30.670 1.00 18.73 301 SER A O 1
ATOM 2268 N N . LEU A 1 319 ? -37.810 11.740 -29.432 1.00 21.86 302 LEU A N 1
ATOM 2269 C CA . LEU A 1 319 ? -37.095 12.289 -30.579 1.00 26.59 302 LEU A CA 1
ATOM 2270 C C . LEU A 1 319 ? -35.996 11.349 -31.059 1.00 26.48 302 LEU A C 1
ATOM 2271 O O . LEU A 1 319 ? -35.725 11.280 -32.263 1.00 23.10 302 LEU A O 1
ATOM 2276 N N . ALA A 1 320 ? -35.355 10.623 -30.139 1.00 25.24 303 ALA A N 1
ATOM 2277 C CA . ALA A 1 320 ? -34.351 9.643 -30.538 1.00 22.06 303 ALA A CA 1
ATOM 2278 C C . ALA A 1 320 ? -34.985 8.484 -31.293 1.00 23.95 303 ALA A C 1
ATOM 2279 O O . ALA A 1 320 ? -34.396 7.965 -32.248 1.00 24.75 303 ALA A O 1
ATOM 2281 N N . ARG A 1 321 ? -36.180 8.059 -30.875 1.00 20.28 304 ARG A N 1
ATOM 2282 C CA . ARG A 1 321 ? -36.877 6.998 -31.593 1.00 22.57 304 ARG A CA 1
ATOM 2283 C C . ARG A 1 321 ? -37.209 7.430 -33.015 1.00 23.43 304 ARG A C 1
ATOM 2284 O O . ARG A 1 321 ? -37.048 6.652 -33.962 1.00 27.10 304 ARG A O 1
ATOM 2292 N N . TYR A 1 322 ? -37.675 8.670 -33.182 1.00 23.38 305 TYR A N 1
ATOM 2293 C CA . TYR A 1 322 ? -37.928 9.187 -34.522 1.00 18.87 305 TYR A CA 1
ATOM 2294 C C . TYR A 1 322 ? -36.643 9.232 -35.338 1.00 18.94 305 TYR A C 1
ATOM 2295 O O . TYR A 1 322 ? -36.639 8.896 -36.528 1.00 25.75 305 TYR A O 1
ATOM 2304 N N . LEU A 1 323 ? -35.540 9.639 -34.710 1.00 24.40 306 LEU A N 1
ATOM 2305 C CA . LEU A 1 323 ? -34.255 9.660 -35.396 1.00 25.22 306 LEU A CA 1
ATOM 2306 C C . LEU A 1 323 ? -33.777 8.254 -35.736 1.00 26.34 306 LEU A C 1
ATOM 2307 O O . LEU A 1 323 ? -33.163 8.048 -36.789 1.00 21.83 306 LEU A O 1
ATOM 2312 N N . MET A 1 324 ? -34.059 7.281 -34.865 1.00 24.60 307 MET A N 1
ATOM 2313 C CA . MET A 1 324 ? -33.626 5.906 -35.097 1.00 27.72 307 MET A CA 1
ATOM 2314 C C . MET A 1 324 ? -34.185 5.349 -36.399 1.00 29.80 307 MET A C 1
ATOM 2315 O O . MET A 1 324 ? -33.473 4.669 -37.146 1.00 38.44 307 MET A O 1
ATOM 2320 N N . HIS A 1 325 ? -35.459 5.615 -36.682 1.00 23.61 308 HIS A N 1
ATOM 2321 C CA . HIS A 1 325 ? -36.157 4.955 -37.776 1.00 34.22 308 HIS A CA 1
ATOM 2322 C C . HIS A 1 325 ? -36.150 5.747 -39.077 1.00 43.66 308 HIS A C 1
ATOM 2323 O O . HIS A 1 325 ? -36.630 5.237 -40.094 1.00 40.68 308 HIS A O 1
ATOM 2330 N N . ILE A 1 326 ? -35.613 6.970 -39.076 1.00 46.68 309 ILE A N 1
ATOM 2331 C CA . ILE A 1 326 ? -35.633 7.804 -40.273 1.00 43.56 309 ILE A CA 1
ATOM 2332 C C . ILE A 1 326 ? -34.671 7.321 -41.348 1.00 43.38 309 ILE A C 1
ATOM 2333 O O . ILE A 1 326 ? -34.709 7.825 -42.476 1.00 42.33 309 ILE A O 1
ATOM 2338 N N . SER A 1 327 ? -33.817 6.344 -41.036 1.00 43.26 310 SER A N 1
ATOM 2339 C CA . SER A 1 327 ? -32.793 5.917 -41.982 1.00 40.48 310 SER A CA 1
ATOM 2340 C C . SER A 1 327 ? -33.333 4.952 -43.031 1.00 39.49 310 SER A C 1
ATOM 2341 O O . SER A 1 327 ? -32.771 4.867 -44.129 1.00 34.72 310 SER A O 1
ATOM 2344 N N . THR A 1 328 ? -34.409 4.223 -42.722 1.00 42.51 311 THR A N 1
ATOM 2345 C CA . THR A 1 328 ? -34.926 3.230 -43.659 1.00 47.89 311 THR A CA 1
ATOM 2346 C C . THR A 1 328 ? -35.460 3.857 -44.940 1.00 49.11 311 THR A C 1
ATOM 2347 O O . THR A 1 328 ? -35.557 3.166 -45.960 1.00 51.63 311 THR A O 1
ATOM 2351 N N . SER A 1 329 ? -35.808 5.144 -44.917 1.00 48.16 312 SER A N 1
ATOM 2352 C CA . SER A 1 329 ? -36.270 5.800 -46.136 1.00 48.10 312 SER A CA 1
ATOM 2353 C C . SER A 1 329 ? -35.133 5.971 -47.134 1.00 46.89 312 SER A C 1
ATOM 2354 O O . SER A 1 329 ? -35.346 5.878 -48.348 1.00 48.28 312 SER A O 1
ATOM 2357 N N . MET A 1 330 ? -33.916 6.215 -46.643 1.00 40.19 313 MET A N 1
ATOM 2358 C CA . MET A 1 330 ? -32.794 6.454 -47.545 1.00 38.21 313 MET A CA 1
ATOM 2359 C C . MET A 1 330 ? -32.311 5.161 -48.190 1.00 38.60 313 MET A C 1
ATOM 2360 O O . MET A 1 330 ? -31.970 5.147 -49.378 1.00 44.27 313 MET A O 1
ATOM 2365 N N . VAL A 1 331 ? -32.272 4.066 -47.427 1.00 35.24 314 VAL A N 1
ATOM 2366 C CA . VAL A 1 331 ? -31.802 2.803 -47.990 1.00 38.49 314 VAL A CA 1
ATOM 2367 C C . VAL A 1 331 ? -32.781 2.281 -49.036 1.00 37.44 314 VAL A C 1
ATOM 2368 O O . VAL A 1 331 ? -32.372 1.653 -50.021 1.00 37.64 314 VAL A O 1
ATOM 2372 N N . SER A 1 332 ? -34.080 2.539 -48.859 1.00 33.61 315 SER A N 1
ATOM 2373 C CA . SER A 1 332 ? -35.038 2.214 -49.911 1.00 32.29 315 SER A CA 1
ATOM 2374 C C . SER A 1 332 ? -34.854 3.124 -51.118 1.00 31.88 315 SER A C 1
ATOM 2375 O O . SER A 1 332 ? -34.980 2.677 -52.265 1.00 39.43 315 SER A O 1
ATOM 2378 N N . THR A 1 333 ? -34.548 4.401 -50.879 1.00 33.99 316 THR A N 1
ATOM 2379 C CA . THR A 1 333 ? -34.372 5.347 -51.976 1.00 34.72 316 THR A CA 1
ATOM 2380 C C . THR A 1 333 ? -33.178 4.970 -52.847 1.00 34.50 316 THR A C 1
ATOM 2381 O O . THR A 1 333 ? -33.280 4.933 -54.079 1.00 34.44 316 THR A O 1
ATOM 2385 N N . VAL A 1 334 ? -32.035 4.682 -52.219 1.00 35.60 317 VAL A N 1
ATOM 2386 C CA . VAL A 1 334 ? -30.824 4.356 -52.970 1.00 38.39 317 VAL A CA 1
ATOM 2387 C C . VAL A 1 334 ? -31.032 3.099 -53.807 1.00 40.83 317 VAL A C 1
ATOM 2388 O O . VAL A 1 334 ? -30.545 3.002 -54.941 1.00 46.83 317 VAL A O 1
ATOM 2392 N N . SER A 1 335 ? -31.774 2.127 -53.271 1.00 41.11 318 SER A N 1
ATOM 2393 C CA . SER A 1 335 ? -31.936 0.844 -53.946 1.00 40.39 318 SER A CA 1
ATOM 2394 C C . SER A 1 335 ? -32.666 0.963 -55.277 1.00 42.08 318 SER A C 1
ATOM 2395 O O . SER A 1 335 ? -32.482 0.105 -56.146 1.00 50.70 318 SER A O 1
ATOM 2398 N N . VAL A 1 336 ? -33.488 1.992 -55.459 1.00 36.30 319 VAL A N 1
ATOM 2399 C CA . VAL A 1 336 ? -34.300 2.117 -56.661 1.00 43.26 319 VAL A CA 1
ATOM 2400 C C . VAL A 1 336 ? -33.880 3.321 -57.505 1.00 39.31 319 VAL A C 1
ATOM 2401 O O . VAL A 1 336 ? -34.671 3.820 -58.303 1.00 43.88 319 VAL A O 1
ATOM 2405 N N . GLN A 1 337 ? -32.648 3.798 -57.345 1.00 39.70 320 GLN A N 1
ATOM 2406 C CA . GLN A 1 337 ? -32.121 4.805 -58.257 1.00 44.40 320 GLN A CA 1
ATOM 2407 C C . GLN A 1 337 ? -31.888 4.166 -59.620 1.00 49.20 320 GLN A C 1
ATOM 2408 O O . GLN A 1 337 ? -31.084 3.236 -59.750 1.00 51.58 320 GLN A O 1
ATOM 2414 N N . TRP A 1 338 ? -32.596 4.658 -60.633 1.00 50.89 321 TRP A N 1
ATOM 2415 C CA . TRP A 1 338 ? -32.623 4.022 -61.946 1.00 47.81 321 TRP A CA 1
ATOM 2416 C C . TRP A 1 338 ? -31.462 4.532 -62.791 1.00 47.91 321 TRP A C 1
ATOM 2417 O O . TRP A 1 338 ? -31.462 5.688 -63.225 1.00 54.46 321 TRP A O 1
ATOM 2428 N N . LEU A 1 339 ? -30.478 3.663 -63.023 1.00 48.32 322 LEU A N 1
ATOM 2429 C CA . LEU A 1 339 ? -29.390 3.920 -63.960 1.00 51.34 322 LEU A CA 1
ATOM 2430 C C . LEU A 1 339 ? -28.681 5.235 -63.660 1.00 49.71 322 LEU A C 1
ATOM 2431 O O . LEU A 1 339 ? -28.152 5.425 -62.560 1.00 47.85 322 LEU A O 1
ATOM 2436 N N . GLU A 1 340 ? -28.672 6.153 -64.628 1.00 51.60 323 GLU A N 1
ATOM 2437 C CA . GLU A 1 340 ? -27.910 7.384 -64.455 1.00 60.62 323 GLU A CA 1
ATOM 2438 C C . GLU A 1 340 ? -28.562 8.322 -63.448 1.00 59.03 323 GLU A C 1
ATOM 2439 O O . GLU A 1 340 ? -27.852 9.070 -62.764 1.00 49.14 323 GLU A O 1
ATOM 2445 N N . ARG A 1 341 ? -29.891 8.294 -63.337 1.00 59.48 324 ARG A N 1
ATOM 2446 C CA . ARG A 1 341 ? -30.610 9.075 -62.336 1.00 57.86 324 ARG A CA 1
ATOM 2447 C C . ARG A 1 341 ? -32.099 8.776 -62.437 1.00 61.69 324 ARG A C 1
ATOM 2448 O O . ARG A 1 341 ? -32.600 8.346 -63.479 1.00 62.94 324 ARG A O 1
ATOM 2456 N N . SER A 1 342 ? -32.797 9.013 -61.331 1.00 59.16 325 SER A N 1
ATOM 2457 C CA . SER A 1 342 ? -34.251 9.078 -61.308 1.00 59.06 325 SER A CA 1
ATOM 2458 C C . SER A 1 342 ? -34.640 10.027 -60.184 1.00 49.46 325 SER A C 1
ATOM 2459 O O . SER A 1 342 ? -34.081 9.955 -59.086 1.00 43.21 325 SER A O 1
ATOM 2462 N N . LEU A 1 343 ? -35.587 10.921 -60.468 1.00 49.78 326 LEU A N 1
ATOM 2463 C CA . LEU A 1 343 ? -35.893 12.033 -59.576 1.00 52.77 326 LEU A CA 1
ATOM 2464 C C . LEU A 1 343 ? -36.711 11.629 -58.354 1.00 43.28 326 LEU A C 1
ATOM 2465 O O . LEU A 1 343 ? -37.086 12.505 -57.568 1.00 57.11 326 LEU A O 1
ATOM 2470 N N . ASP A 1 344 ? -36.987 10.342 -58.155 1.00 47.19 327 ASP A N 1
ATOM 2471 C CA . ASP A 1 344 ? -37.766 9.951 -56.976 1.00 46.39 327 ASP A CA 1
ATOM 2472 C C . ASP A 1 344 ? -36.979 10.061 -55.672 1.00 45.75 327 ASP A C 1
ATOM 2473 O O . ASP A 1 344 ? -37.438 9.547 -54.644 1.00 37.12 327 ASP A O 1
ATOM 2478 N N . ASP A 1 345 ? -35.809 10.698 -55.678 1.00 38.73 328 ASP A N 1
ATOM 2479 C CA . ASP A 1 345 ? -35.069 10.983 -54.459 1.00 43.41 328 ASP A CA 1
ATOM 2480 C C . ASP A 1 345 ? -35.170 12.442 -54.039 1.00 42.15 328 ASP A C 1
ATOM 2481 O O . ASP A 1 345 ? -34.843 12.763 -52.892 1.00 36.01 328 ASP A O 1
ATOM 2486 N N . SER A 1 346 ? -35.632 13.320 -54.931 1.00 39.17 329 SER A N 1
ATOM 2487 C CA . SER A 1 346 ? -35.567 14.758 -54.689 1.00 41.55 329 SER A CA 1
ATOM 2488 C C . SER A 1 346 ? -36.433 15.166 -53.503 1.00 41.52 329 SER A C 1
ATOM 2489 O O . SER A 1 346 ? -35.956 15.800 -52.556 1.00 41.15 329 SER A O 1
ATOM 2492 N N . ALA A 1 347 ? -37.720 14.814 -53.540 1.00 47.86 330 ALA A N 1
ATOM 2493 C CA . ALA A 1 347 ? -38.631 15.255 -52.490 1.00 44.36 330 ALA A CA 1
ATOM 2494 C C . ALA A 1 347 ? -38.267 14.642 -51.144 1.00 39.98 330 ALA A C 1
ATOM 2495 O O . ALA A 1 347 ? -38.304 15.323 -50.112 1.00 39.94 330 ALA A O 1
ATOM 2497 N N . ILE A 1 348 ? -37.899 13.359 -51.133 1.00 34.85 331 ILE A N 1
ATOM 2498 C CA . ILE A 1 348 ? -37.661 12.682 -49.862 1.00 41.70 331 ILE A CA 1
ATOM 2499 C C . ILE A 1 348 ? -36.345 13.133 -49.234 1.00 37.19 331 ILE A C 1
ATOM 2500 O O . ILE A 1 348 ? -36.201 13.113 -48.006 1.00 35.54 331 ILE A O 1
ATOM 2505 N N . ARG A 1 349 ? -35.374 13.564 -50.047 1.00 42.38 332 ARG A N 1
ATOM 2506 C CA . ARG A 1 349 ? -34.098 14.005 -49.490 1.00 38.20 332 ARG A CA 1
ATOM 2507 C C . ARG A 1 349 ? -34.221 15.352 -48.789 1.00 34.11 332 ARG A C 1
ATOM 2508 O O . ARG A 1 349 ? -33.548 15.585 -47.779 1.00 36.25 332 ARG A O 1
ATOM 2516 N N . ARG A 1 350 ? -35.065 16.247 -49.297 1.00 36.25 333 ARG A N 1
ATOM 2517 C CA . ARG A 1 350 ? -35.274 17.528 -48.633 1.00 40.06 333 ARG A CA 1
ATOM 2518 C C . ARG A 1 350 ? -36.153 17.415 -47.394 1.00 38.21 333 ARG A C 1
ATOM 2519 O O . ARG A 1 350 ? -36.356 18.420 -46.704 1.00 42.38 333 ARG A O 1
ATOM 2527 N N . ILE A 1 351 ? -36.676 16.227 -47.094 1.00 39.89 334 ILE A N 1
ATOM 2528 C CA . ILE A 1 351 ? -37.415 15.996 -45.858 1.00 32.79 334 ILE A CA 1
ATOM 2529 C C . ILE A 1 351 ? -36.517 15.264 -44.871 1.00 32.67 334 ILE A C 1
ATOM 2530 O O . ILE A 1 351 ? -36.263 15.749 -43.763 1.00 37.12 334 ILE A O 1
ATOM 2535 N N . VAL A 1 352 ? -36.022 14.094 -45.279 1.00 35.49 335 VAL A N 1
ATOM 2536 C CA . VAL A 1 352 ? -35.369 13.184 -44.344 1.00 32.12 335 VAL A CA 1
ATOM 2537 C C . VAL A 1 352 ? -34.015 13.728 -43.901 1.00 34.07 335 VAL A C 1
ATOM 2538 O O . VAL A 1 352 ? -33.676 13.682 -42.712 1.00 29.98 335 VAL A O 1
ATOM 2542 N N . LEU A 1 353 ? -33.221 14.249 -44.838 1.00 35.55 336 LEU A N 1
ATOM 2543 C CA . LEU A 1 353 ? -31.894 14.748 -44.468 1.00 41.08 336 LEU A CA 1
ATOM 2544 C C . LEU A 1 353 ? -31.960 15.905 -43.480 1.00 47.76 336 LEU A C 1
ATOM 2545 O O . LEU A 1 353 ? -31.300 15.821 -42.425 1.00 27.24 336 LEU A O 1
ATOM 2550 N N . PRO A 1 354 ? -32.709 16.990 -43.719 1.00 41.77 337 PRO A N 1
ATOM 2551 C CA . PRO A 1 354 ? -32.747 18.059 -42.709 1.00 39.62 337 PRO A CA 1
ATOM 2552 C C . PRO A 1 354 ? -33.379 17.625 -41.399 1.00 39.65 337 PRO A C 1
ATOM 2553 O O . PRO A 1 354 ? -32.894 18.013 -40.329 1.00 37.76 337 PRO A O 1
ATOM 2557 N N . GLU A 1 355 ? -34.447 16.824 -41.446 1.00 39.85 338 GLU A N 1
ATOM 2558 C CA . GLU A 1 355 ? -35.105 16.415 -40.208 1.00 35.25 338 GLU A CA 1
ATOM 2559 C C . GLU A 1 355 ? -34.220 15.490 -39.384 1.00 31.10 338 GLU A C 1
ATOM 2560 O O . GLU A 1 355 ? -34.234 15.551 -38.150 1.00 34.55 338 GLU A O 1
ATOM 2566 N N . ALA A 1 356 ? -33.448 14.623 -40.044 1.00 30.50 339 ALA A N 1
ATOM 2567 C CA . ALA A 1 356 ? -32.505 13.786 -39.311 1.00 31.23 339 ALA A CA 1
ATOM 2568 C C . ALA A 1 356 ? -31.477 14.639 -38.579 1.00 29.76 339 ALA A C 1
ATOM 2569 O O . ALA A 1 356 ? -31.161 14.379 -37.412 1.00 30.88 339 ALA A O 1
ATOM 2571 N N . PHE A 1 357 ? -30.956 15.673 -39.244 1.00 27.49 340 PHE A N 1
ATOM 2572 C CA . PHE A 1 357 ? -30.031 16.587 -38.581 1.00 28.58 340 PHE A CA 1
ATOM 2573 C C . PHE A 1 357 ? -30.729 17.387 -37.489 1.00 32.42 340 PHE A C 1
ATOM 2574 O O . PHE A 1 357 ? -30.160 17.601 -36.412 1.00 29.88 340 PHE A O 1
ATOM 2582 N N . LEU A 1 358 ? -31.960 17.838 -37.747 1.00 28.50 341 LEU A N 1
ATOM 2583 C CA . LEU A 1 358 ? -32.704 18.573 -36.728 1.00 31.40 341 LEU A CA 1
ATOM 2584 C C . LEU A 1 358 ? -33.032 17.685 -35.534 1.00 29.77 341 LEU A C 1
ATOM 2585 O O . LEU A 1 358 ? -32.956 18.132 -34.383 1.00 32.20 341 LEU A O 1
ATOM 2590 N N . ALA A 1 359 ? -33.394 16.425 -35.784 1.00 28.23 342 ALA A N 1
ATOM 2591 C CA . ALA A 1 359 ? -33.690 15.510 -34.686 1.00 22.35 342 ALA A CA 1
ATOM 2592 C C . ALA A 1 359 ? -32.432 15.165 -33.901 1.00 21.60 342 ALA A C 1
ATOM 2593 O O . ALA A 1 359 ? -32.463 15.098 -32.666 1.00 27.60 342 ALA A O 1
ATOM 2595 N N . ALA A 1 360 ? -31.316 14.934 -34.597 1.00 24.43 343 ALA A N 1
ATOM 2596 C CA . ALA A 1 360 ? -30.057 14.684 -33.905 1.00 23.62 343 ALA A CA 1
ATOM 2597 C C . ALA A 1 360 ? -29.628 15.898 -33.092 1.00 23.39 343 ALA A C 1
ATOM 2598 O O . ALA A 1 360 ? -29.119 15.758 -31.974 1.00 23.89 343 ALA A O 1
ATOM 2600 N N . ASP A 1 361 ? -29.834 17.099 -33.635 1.00 28.33 344 ASP A N 1
ATOM 2601 C CA . ASP A 1 361 ? -29.470 18.313 -32.912 1.00 29.37 344 ASP A CA 1
ATOM 2602 C C . ASP A 1 361 ? -30.291 18.464 -31.638 1.00 32.78 344 ASP A C 1
ATOM 2603 O O . ASP A 1 361 ? -29.764 18.864 -30.593 1.00 32.58 344 ASP A O 1
ATOM 2608 N N . ALA A 1 362 ? -31.585 18.140 -31.702 1.00 23.63 345 ALA A N 1
ATOM 2609 C CA . ALA A 1 362 ? -32.443 18.295 -30.532 1.00 23.53 345 ALA A CA 1
ATOM 2610 C C . ALA A 1 362 ? -32.124 17.252 -29.467 1.00 22.18 345 ALA A C 1
ATOM 2611 O O . ALA A 1 362 ? -32.185 17.542 -28.266 1.00 22.27 345 ALA A O 1
ATOM 2613 N N . CYS A 1 363 ? -31.785 16.031 -29.888 1.00 21.98 346 CYS A N 1
ATOM 2614 C CA . CYS A 1 363 ? -31.440 14.980 -28.934 1.00 21.33 346 CYS A CA 1
ATOM 2615 C C . CYS A 1 363 ? -30.181 15.332 -28.152 1.00 24.28 346 CYS A C 1
ATOM 2616 O O . CYS A 1 363 ? -30.130 15.165 -26.927 1.00 23.93 346 CYS A O 1
ATOM 2619 N N . LEU A 1 364 ? -29.150 15.818 -28.843 1.00 23.09 347 LEU A N 1
ATOM 2620 C CA . LEU A 1 364 ? -27.899 16.133 -28.165 1.00 27.08 347 LEU A CA 1
ATOM 2621 C C . LEU A 1 364 ? -28.030 17.375 -27.295 1.00 29.32 347 LEU A C 1
ATOM 2622 O O . LEU A 1 364 ? -27.335 17.492 -26.279 1.00 22.13 347 LEU A O 1
ATOM 2627 N N . THR A 1 365 ? -28.912 18.306 -27.669 1.00 28.16 348 THR A N 1
ATOM 2628 C CA . THR A 1 365 ? -29.203 19.437 -26.795 1.00 31.83 348 THR A CA 1
ATOM 2629 C C . THR A 1 365 ? -29.827 18.961 -25.489 1.00 33.07 348 THR A C 1
ATOM 2630 O O . THR A 1 365 ? -29.419 19.382 -24.400 1.00 29.87 348 THR A O 1
ATOM 2634 N N . LEU A 1 366 ? -30.816 18.067 -25.582 1.00 28.27 349 LEU A N 1
ATOM 2635 C CA . LEU A 1 366 ? -31.444 17.524 -24.382 1.00 21.97 349 LEU A CA 1
ATOM 2636 C C . LEU A 1 366 ? -30.451 16.719 -23.554 1.00 23.15 349 LEU A C 1
ATOM 2637 O O . LEU A 1 366 ? -30.400 16.859 -22.326 1.00 21.50 349 LEU A O 1
ATOM 2642 N N . LEU A 1 367 ? -29.648 15.875 -24.209 1.00 20.31 350 LEU A N 1
ATOM 2643 C CA . LEU A 1 367 ? -28.720 15.016 -23.480 1.00 23.67 350 LEU A CA 1
ATOM 2644 C C . LEU A 1 367 ? -27.671 15.835 -22.738 1.00 23.17 350 LEU A C 1
ATOM 2645 O O . LEU A 1 367 ? -27.266 15.478 -21.626 1.00 27.61 350 LEU A O 1
ATOM 2650 N N . GLN A 1 368 ? -27.214 16.936 -23.339 1.00 23.06 351 GLN A N 1
ATOM 2651 C CA . GLN A 1 368 ? -26.279 17.814 -22.643 1.00 22.68 351 GLN A CA 1
ATOM 2652 C C . GLN A 1 368 ? -26.935 18.465 -21.431 1.00 37.88 351 GLN A C 1
ATOM 2653 O O . GLN A 1 368 ? -26.297 18.611 -20.382 1.00 26.64 351 GLN A O 1
ATOM 2659 N N . ASN A 1 369 ? -28.210 18.849 -21.550 1.00 35.95 352 ASN A N 1
ATOM 2660 C CA . ASN A 1 369 ? -28.946 19.357 -20.396 1.00 37.54 352 ASN A CA 1
ATOM 2661 C C . ASN A 1 369 ? -28.951 18.353 -19.266 1.00 31.90 352 ASN A C 1
ATOM 2662 O O . ASN A 1 369 ? -28.570 18.664 -18.131 1.00 32.81 352 ASN A O 1
ATOM 2667 N N . ILE A 1 370 ? -29.433 17.152 -19.562 1.00 25.61 353 ILE A N 1
ATOM 2668 C CA . ILE A 1 370 ? -29.604 16.128 -18.546 1.00 21.42 353 ILE A CA 1
ATOM 2669 C C . ILE A 1 370 ? -28.273 15.823 -17.877 1.00 22.00 353 ILE A C 1
ATOM 2670 O O . ILE A 1 370 ? -28.184 15.751 -16.646 1.00 25.19 353 ILE A O 1
ATOM 2675 N N . ALA A 1 371 ? -27.205 15.716 -18.672 1.00 24.02 354 ALA A N 1
ATOM 2676 C CA . ALA A 1 371 ? -25.882 15.444 -18.119 1.00 24.09 354 ALA A CA 1
ATOM 2677 C C . ALA A 1 371 ? -25.402 16.578 -17.218 1.00 30.18 354 ALA A C 1
ATOM 2678 O O . ALA A 1 371 ? -24.808 16.329 -16.163 1.00 41.13 354 ALA A O 1
ATOM 2680 N N . GLU A 1 372 ? -25.646 17.831 -17.615 1.00 27.81 355 GLU A N 1
ATOM 2681 C CA . GLU A 1 372 ? -25.150 18.960 -16.831 1.00 35.47 355 GLU A CA 1
ATOM 2682 C C . GLU A 1 372 ? -25.889 19.105 -15.507 1.00 36.54 355 GLU A C 1
ATOM 2683 O O . GLU A 1 372 ? -25.319 19.617 -14.537 1.00 37.70 355 GLU A O 1
ATOM 2689 N N . GLY A 1 373 ? -27.143 18.666 -15.441 1.00 31.65 356 GLY A N 1
ATOM 2690 C CA . GLY A 1 373 ? -27.942 18.886 -14.253 1.00 32.72 356 GLY A CA 1
ATOM 2691 C C . GLY A 1 373 ? -28.424 17.629 -13.559 1.00 33.56 356 GLY A C 1
ATOM 2692 O O . GLY A 1 373 ? -29.229 17.708 -12.626 1.00 33.88 356 GLY A O 1
ATOM 2693 N N . LEU A 1 374 ? -27.944 16.467 -14.000 1.00 32.44 357 LEU A N 1
ATOM 2694 C CA . LEU A 1 374 ? -28.348 15.210 -13.381 1.00 31.57 357 LEU A CA 1
ATOM 2695 C C . LEU A 1 374 ? -27.970 15.195 -11.906 1.00 28.10 357 LEU A C 1
ATOM 2696 O O . LEU A 1 374 ? -26.806 15.393 -11.547 1.00 29.48 357 LEU A O 1
ATOM 2701 N N . ILE A 1 375 ? -28.964 14.963 -11.054 1.00 22.63 358 ILE A N 1
ATOM 2702 C CA . ILE A 1 375 ? -28.778 14.889 -9.610 1.00 28.04 358 ILE A CA 1
ATOM 2703 C C . ILE A 1 375 ? -28.769 13.423 -9.201 1.00 30.75 358 ILE A C 1
ATOM 2704 O O . ILE A 1 375 ? -29.644 12.653 -9.615 1.00 26.61 358 ILE A O 1
ATOM 2709 N N . VAL A 1 376 ? -27.784 13.033 -8.396 1.00 26.24 359 VAL A N 1
ATOM 2710 C CA . VAL A 1 376 ? -27.712 11.679 -7.862 1.00 28.79 359 VAL A CA 1
ATOM 2711 C C . VAL A 1 376 ? -27.924 11.744 -6.356 1.00 31.82 359 VAL A C 1
ATOM 2712 O O . VAL A 1 376 ? -27.655 12.764 -5.711 1.00 32.86 359 VAL A O 1
ATOM 2716 N N . TYR A 1 377 ? -28.425 10.646 -5.797 1.00 27.00 360 TYR A N 1
ATOM 2717 C CA . TYR A 1 377 ? -28.736 10.567 -4.370 1.00 28.29 360 TYR A CA 1
ATOM 2718 C C . TYR A 1 377 ? -27.915 9.460 -3.727 1.00 29.06 360 TYR A C 1
ATOM 2719 O O . TYR A 1 377 ? -28.295 8.276 -3.797 1.00 29.88 360 TYR A O 1
ATOM 2728 N N . PRO A 1 378 ? -26.789 9.791 -3.088 1.00 29.55 361 PRO A N 1
ATOM 2729 C CA . PRO A 1 378 ? -25.926 8.739 -2.529 1.00 27.13 361 PRO A CA 1
ATOM 2730 C C . PRO A 1 378 ? -26.568 7.965 -1.394 1.00 25.60 361 PRO A C 1
ATOM 2731 O O . PRO A 1 378 ? -26.316 6.761 -1.264 1.00 25.55 361 PRO A O 1
ATOM 2735 N N . MET A 1 379 ? -27.378 8.619 -0.559 1.00 29.25 362 MET A N 1
ATOM 2736 C CA . MET A 1 379 ? -28.010 7.911 0.550 1.00 33.48 362 MET A CA 1
ATOM 2737 C C . MET A 1 379 ? -29.015 6.883 0.048 1.00 28.04 362 MET A C 1
ATOM 2738 O O . MET A 1 379 ? -29.137 5.795 0.623 1.00 28.80 362 MET A O 1
ATOM 2743 N N . VAL A 1 380 ? -29.741 7.205 -1.024 1.00 26.10 363 VAL A N 1
ATOM 2744 C CA . VAL A 1 380 ? -30.679 6.243 -1.594 1.00 26.75 363 VAL A CA 1
ATOM 2745 C C . VAL A 1 380 ? -29.929 5.064 -2.199 1.00 34.12 363 VAL A C 1
ATOM 2746 O O . VAL A 1 380 ? -30.312 3.904 -2.006 1.00 31.44 363 VAL A O 1
ATOM 2750 N N . MET A 1 381 ? -28.846 5.340 -2.935 1.00 36.97 364 MET A N 1
ATOM 2751 C CA . MET A 1 381 ? -28.042 4.265 -3.506 1.00 30.50 364 MET A CA 1
ATOM 2752 C C . MET A 1 381 ? -27.525 3.327 -2.423 1.00 24.70 364 MET A C 1
ATOM 2753 O O . MET A 1 381 ? -27.572 2.102 -2.580 1.00 33.94 364 MET A O 1
ATOM 2758 N N . GLU A 1 382 ? -27.035 3.882 -1.313 1.00 26.29 365 GLU A N 1
ATOM 2759 C CA . GLU A 1 382 ? -26.516 3.037 -0.242 1.00 31.64 365 GLU A CA 1
ATOM 2760 C C . GLU A 1 382 ? -27.630 2.236 0.420 1.00 28.81 365 GLU A C 1
ATOM 2761 O O . GLU A 1 382 ? -27.431 1.074 0.788 1.00 35.00 365 GLU A O 1
ATOM 2767 N N . ALA A 1 383 ? -28.810 2.839 0.577 1.00 26.27 366 ALA A N 1
ATOM 2768 C CA . ALA A 1 383 ? -29.929 2.128 1.188 1.00 26.59 366 ALA A CA 1
ATOM 2769 C C . ALA A 1 383 ? -30.397 0.980 0.302 1.00 26.19 366 ALA A C 1
ATOM 2770 O O . ALA A 1 383 ? -30.605 -0.141 0.782 1.00 25.56 366 ALA A O 1
ATOM 2772 N N . ASN A 1 384 ? -30.571 1.242 -0.998 1.00 27.70 367 ASN A N 1
ATOM 2773 C CA . ASN A 1 384 ? -30.917 0.171 -1.927 1.00 24.43 367 ASN A CA 1
ATOM 2774 C C . ASN A 1 384 ? -29.820 -0.884 -1.976 1.00 32.32 367 ASN A C 1
ATOM 2775 O O . ASN A 1 384 ? -30.100 -2.080 -2.124 1.00 40.31 367 ASN A O 1
ATOM 2780 N N . LEU A 1 385 ? -28.562 -0.457 -1.851 1.00 30.69 368 LEU A N 1
ATOM 2781 C CA . LEU A 1 385 ? -27.449 -1.398 -1.819 1.00 31.76 368 LEU A CA 1
ATOM 2782 C C . LEU A 1 385 ? -27.480 -2.244 -0.551 1.00 28.24 368 LEU A C 1
ATOM 2783 O O . LEU A 1 385 ? -27.390 -3.475 -0.611 1.00 28.50 368 LEU A O 1
ATOM 2788 N N . ASN A 1 386 ? -27.620 -1.598 0.610 1.00 26.71 369 ASN A N 1
ATOM 2789 C CA . ASN A 1 386 ? -27.587 -2.325 1.876 1.00 28.62 369 ASN A CA 1
ATOM 2790 C C . ASN A 1 386 ? -28.739 -3.314 1.999 1.00 32.93 369 ASN A C 1
ATOM 2791 O O . ASN A 1 386 ? -28.596 -4.350 2.657 1.00 39.39 369 ASN A O 1
ATOM 2796 N N . SER A 1 387 ? -29.883 -3.020 1.377 1.00 33.11 370 SER A N 1
ATOM 2797 C CA . SER A 1 387 ? -31.035 -3.905 1.500 1.00 30.86 370 SER A CA 1
ATOM 2798 C C . SER A 1 387 ? -30.888 -5.176 0.673 1.00 35.96 370 SER A C 1
ATOM 2799 O O . SER A 1 387 ? -31.612 -6.146 0.920 1.00 37.70 370 SER A O 1
ATOM 2802 N N . GLU A 1 388 ? -29.968 -5.197 -0.295 1.00 31.33 371 GLU A N 1
ATOM 2803 C CA . GLU A 1 388 ? -29.796 -6.344 -1.174 1.00 34.88 371 GLU A CA 1
ATOM 2804 C C . GLU A 1 388 ? -28.484 -7.089 -0.972 1.00 40.20 371 GLU A C 1
ATOM 2805 O O . GLU A 1 388 ? -28.372 -8.233 -1.425 1.00 37.83 371 GLU A O 1
ATOM 2811 N N . LEU A 1 389 ? -27.502 -6.479 -0.309 1.00 44.58 372 LEU A N 1
ATOM 2812 C CA . LEU A 1 389 ? -26.229 -7.157 -0.078 1.00 45.11 372 LEU A CA 1
ATOM 2813 C C . LEU A 1 389 ? -26.347 -8.464 0.703 1.00 43.79 372 LEU A C 1
ATOM 2814 O O . LEU A 1 389 ? -25.577 -9.392 0.401 1.00 45.09 372 LEU A O 1
ATOM 2819 N N . PRO A 1 390 ? -27.228 -8.611 1.703 1.00 37.85 373 PRO A N 1
ATOM 2820 C CA . PRO A 1 390 ? -27.332 -9.918 2.376 1.00 35.52 373 PRO A CA 1
ATOM 2821 C C . PRO A 1 390 ? -27.608 -11.075 1.432 1.00 37.57 373 PRO A C 1
ATOM 2822 O O . PRO A 1 390 ? -27.121 -12.186 1.675 1.00 42.76 373 PRO A O 1
ATOM 2826 N N . PHE A 1 391 ? -28.358 -10.848 0.355 1.00 37.10 374 PHE A N 1
ATOM 2827 C CA . PHE A 1 391 ? -28.708 -11.917 -0.570 1.00 38.78 374 PHE A CA 1
ATOM 2828 C C . PHE A 1 391 ? -27.748 -12.037 -1.746 1.00 43.76 374 PHE A C 1
ATOM 2829 O O . PHE A 1 391 ? -27.663 -13.114 -2.348 1.00 49.68 374 PHE A O 1
ATOM 2837 N N . LEU A 1 392 ? -27.029 -10.965 -2.090 1.00 40.11 375 LEU A N 1
ATOM 2838 C CA . LEU A 1 392 ? -26.084 -11.032 -3.200 1.00 41.37 375 LEU A CA 1
ATOM 2839 C C . LEU A 1 392 ? -24.879 -11.891 -2.856 1.00 37.83 375 LEU A C 1
ATOM 2840 O O . LEU A 1 392 ? -24.258 -12.477 -3.745 1.00 41.87 375 LEU A O 1
ATOM 2845 N N . VAL A 1 393 ? -24.530 -11.975 -1.576 1.00 38.78 376 VAL A N 1
ATOM 2846 C CA . VAL A 1 393 ? -23.305 -12.644 -1.159 1.00 40.22 376 VAL A CA 1
ATOM 2847 C C . VAL A 1 393 ? -23.499 -14.123 -0.853 1.00 39.77 376 VAL A C 1
ATOM 2848 O O . VAL A 1 393 ? -22.506 -14.811 -0.569 1.00 44.76 376 VAL A O 1
ATOM 2852 N N . VAL A 1 394 ? -24.727 -14.648 -0.906 1.00 38.38 377 VAL A N 1
ATOM 2853 C CA . VAL A 1 394 ? -24.906 -16.013 -0.406 1.00 45.51 377 VAL A CA 1
ATOM 2854 C C . VAL A 1 394 ? -24.333 -17.046 -1.368 1.00 51.48 377 VAL A C 1
ATOM 2855 O O . VAL A 1 394 ? -24.021 -18.163 -0.953 1.00 56.38 377 VAL A O 1
ATOM 2859 N N . GLU A 1 395 ? -24.148 -16.707 -2.641 1.00 45.92 378 GLU A N 1
ATOM 2860 C CA . GLU A 1 395 ? -23.503 -17.660 -3.535 1.00 43.31 378 GLU A CA 1
ATOM 2861 C C . GLU A 1 395 ? -22.025 -17.812 -3.194 1.00 44.47 378 GLU A C 1
ATOM 2862 O O . GLU A 1 395 ? -21.508 -18.931 -3.131 1.00 45.25 378 GLU A O 1
ATOM 2864 N N . ARG A 1 396 ? -21.331 -16.696 -2.953 1.00 43.43 379 ARG A N 1
ATOM 2865 C CA . ARG A 1 396 ? -19.875 -16.736 -2.845 1.00 42.46 379 ARG A CA 1
ATOM 2866 C C . ARG A 1 396 ? -19.417 -17.344 -1.524 1.00 42.06 379 ARG A C 1
ATOM 2867 O O . ARG A 1 396 ? -18.427 -18.089 -1.492 1.00 43.37 379 ARG A O 1
ATOM 2869 N N . ILE A 1 397 ? -20.118 -17.029 -0.429 1.00 37.32 380 ILE A N 1
ATOM 2870 C CA . ILE A 1 397 ? -19.794 -17.603 0.879 1.00 41.99 380 ILE A CA 1
ATOM 2871 C C . ILE A 1 397 ? -20.120 -19.098 0.917 1.00 33.85 380 ILE A C 1
ATOM 2872 O O . ILE A 1 397 ? -19.399 -19.891 1.541 1.00 38.29 380 ILE A O 1
ATOM 2877 N N . LEU A 1 398 ? -21.220 -19.503 0.272 1.00 30.18 381 LEU A N 1
ATOM 2878 C CA . LEU A 1 398 ? -21.571 -20.918 0.238 1.00 32.32 381 LEU A CA 1
ATOM 2879 C C . LEU A 1 398 ? -20.516 -21.717 -0.507 1.00 34.55 381 LEU A C 1
ATOM 2880 O O . LEU A 1 398 ? -20.172 -22.829 -0.097 1.00 37.82 381 LEU A O 1
ATOM 2885 N N . VAL A 1 399 ? -19.995 -21.166 -1.607 1.00 35.51 382 VAL A N 1
ATOM 2886 C CA . VAL A 1 399 ? -18.927 -21.837 -2.347 1.00 36.99 382 VAL A CA 1
ATOM 2887 C C . VAL A 1 399 ? -17.700 -22.022 -1.462 1.00 38.82 382 VAL A C 1
ATOM 2888 O O . VAL A 1 399 ? -17.080 -23.094 -1.449 1.00 44.63 382 VAL A O 1
ATOM 2892 N N . LYS A 1 400 ? -17.337 -20.987 -0.702 1.00 39.83 383 LYS A N 1
ATOM 2893 C CA . LYS A 1 400 ? -16.179 -21.089 0.179 1.00 34.41 383 LYS A CA 1
ATOM 2894 C C . LYS A 1 400 ? -16.427 -22.085 1.305 1.00 36.62 383 LYS A C 1
ATOM 2895 O O . LYS A 1 400 ? -15.504 -22.790 1.731 1.00 38.99 383 LYS A O 1
ATOM 2897 N N . MET A 1 401 ? -17.666 -22.160 1.798 1.00 37.59 384 MET A N 1
ATOM 2898 C CA . MET A 1 401 ? -17.976 -23.096 2.875 1.00 33.74 384 MET A CA 1
ATOM 2899 C C . MET A 1 401 ? -17.884 -24.541 2.399 1.00 34.25 384 MET A C 1
ATOM 2900 O O . MET A 1 401 ? -17.415 -25.414 3.140 1.00 44.64 384 MET A O 1
ATOM 2905 N N . VAL A 1 402 ? -18.325 -24.812 1.168 1.00 33.56 385 VAL A N 1
ATOM 2906 C CA . VAL A 1 402 ? -18.265 -26.172 0.636 1.00 37.39 385 VAL A CA 1
ATOM 2907 C C . VAL A 1 402 ? -16.821 -26.649 0.547 1.00 36.27 385 VAL A C 1
ATOM 2908 O O . VAL A 1 402 ? -16.501 -27.782 0.929 1.00 41.96 385 VAL A O 1
ATOM 2912 N N . SER A 1 403 ? -15.923 -25.792 0.054 1.00 34.45 386 SER A N 1
ATOM 2913 C CA . SER A 1 403 ? -14.515 -26.165 -0.017 1.00 40.87 386 SER A CA 1
ATOM 2914 C C . SER A 1 403 ? -13.915 -26.358 1.370 1.00 44.97 386 SER A C 1
ATOM 2915 O O . SER A 1 403 ? -12.935 -27.095 1.522 1.00 48.24 386 SER A O 1
ATOM 2918 N N . GLU A 1 404 ? -14.486 -25.712 2.388 1.00 47.00 387 GLU A N 1
ATOM 2919 C CA . GLU A 1 404 ? -14.008 -25.860 3.756 1.00 44.34 387 GLU A CA 1
ATOM 2920 C C . GLU A 1 404 ? -14.598 -27.069 4.470 1.00 41.50 387 GLU A C 1
ATOM 2921 O O . GLU A 1 404 ? -14.218 -27.333 5.616 1.00 41.07 387 GLU A O 1
ATOM 2927 N N . GLY A 1 405 ? -15.513 -27.801 3.838 1.00 42.96 388 GLY A N 1
ATOM 2928 C CA . GLY A 1 405 ? -16.016 -29.021 4.435 1.00 41.49 388 GLY A CA 1
ATOM 2929 C C . GLY A 1 405 ? -17.516 -29.067 4.636 1.00 40.86 388 GLY A C 1
ATOM 2930 O O . GLY A 1 405 ? -18.033 -30.014 5.238 1.00 39.31 388 GLY A O 1
ATOM 2931 N N . ALA A 1 406 ? -18.229 -28.056 4.139 1.00 37.29 389 ALA A N 1
ATOM 2932 C CA . ALA A 1 406 ? -19.680 -28.026 4.268 1.00 36.96 389 ALA A CA 1
ATOM 2933 C C . ALA A 1 406 ? -20.304 -29.133 3.430 1.00 37.81 389 ALA A C 1
ATOM 2934 O O . ALA A 1 406 ? -20.709 -28.904 2.285 1.00 39.69 389 ALA A O 1
ATOM 2936 N N . ALA A 1 407 ? -20.385 -30.337 3.997 1.00 38.19 390 ALA A N 1
ATOM 2937 C CA . ALA A 1 407 ? -20.880 -31.499 3.273 1.00 39.21 390 ALA A CA 1
ATOM 2938 C C . ALA A 1 407 ? -22.397 -31.525 3.142 1.00 42.01 390 ALA A C 1
ATOM 2939 O O . ALA A 1 407 ? -22.921 -32.386 2.428 1.00 46.56 390 ALA A O 1
ATOM 2941 N N . ASN A 1 408 ? -23.110 -30.629 3.818 1.00 46.96 391 ASN A N 1
ATOM 2942 C CA . ASN A 1 408 ? -24.554 -30.467 3.650 1.00 45.42 391 ASN A CA 1
ATOM 2943 C C . ASN A 1 408 ? -24.780 -29.127 2.955 1.00 39.90 391 ASN A C 1
ATOM 2944 O O . ASN A 1 408 ? -25.033 -28.104 3.592 1.00 38.65 391 ASN A O 1
ATOM 2949 N N . ARG A 1 409 ? -24.686 -29.145 1.622 1.00 40.19 392 ARG A N 1
ATOM 2950 C CA . ARG A 1 409 ? -24.775 -27.908 0.852 1.00 37.15 392 ARG A CA 1
ATOM 2951 C C . ARG A 1 409 ? -26.145 -27.255 0.997 1.00 36.41 392 ARG A C 1
ATOM 2952 O O . ARG A 1 409 ? -26.245 -26.028 1.113 1.00 33.81 392 ARG A O 1
ATOM 2954 N N . GLN A 1 410 ? -27.213 -28.056 0.987 1.00 39.93 393 GLN A N 1
ATOM 2955 C CA . GLN A 1 410 ? -28.550 -27.488 1.132 1.00 41.69 393 GLN A CA 1
ATOM 2956 C C . GLN A 1 410 ? -28.761 -26.928 2.534 1.00 41.44 393 GLN A C 1
ATOM 2957 O O . GLN A 1 410 ? -29.344 -25.849 2.694 1.00 37.28 393 GLN A O 1
ATOM 2959 N N . GLU A 1 411 ? -28.296 -27.646 3.560 1.00 41.31 394 GLU A N 1
ATOM 2960 C CA . GLU A 1 411 ? -28.365 -27.124 4.922 1.00 40.54 394 GLU A CA 1
ATOM 2961 C C . GLU A 1 411 ? -27.571 -25.831 5.052 1.00 38.34 394 GLU A C 1
ATOM 2962 O O . GLU A 1 411 ? -28.056 -24.843 5.617 1.00 42.51 394 GLU A O 1
ATOM 2968 N N . CYS A 1 412 ? -26.340 -25.821 4.533 1.00 35.15 395 CYS A N 1
ATOM 2969 C CA . CYS A 1 412 ? -25.512 -24.623 4.615 1.00 45.52 395 CYS A CA 1
ATOM 2970 C C . CYS A 1 412 ? -26.157 -23.459 3.875 1.00 36.67 395 CYS A C 1
ATOM 2971 O O . CYS A 1 412 ? -26.120 -22.317 4.348 1.00 40.14 395 CYS A O 1
ATOM 2974 N N . HIS A 1 413 ? -26.758 -23.730 2.714 1.00 39.23 396 HIS A N 1
ATOM 2975 C CA . HIS A 1 413 ? -27.444 -22.680 1.968 1.00 40.13 396 HIS A CA 1
ATOM 2976 C C . HIS A 1 413 ? -28.655 -22.166 2.739 1.00 35.12 396 HIS A C 1
ATOM 2977 O O . HIS A 1 413 ? -28.880 -20.953 2.830 1.00 35.84 396 HIS A O 1
ATOM 2984 N N . GLU A 1 414 ? -29.451 -23.081 3.298 1.00 35.13 397 GLU A N 1
ATOM 2985 C CA . GLU A 1 414 ? -30.638 -22.675 4.044 1.00 33.59 397 GLU A CA 1
ATOM 2986 C C . GLU A 1 414 ? -30.261 -21.893 5.296 1.00 33.96 397 GLU A C 1
ATOM 2987 O O . GLU A 1 414 ? -30.966 -20.955 5.689 1.00 33.93 397 GLU A O 1
ATOM 2989 N N . ARG A 1 415 ? -29.151 -22.265 5.938 1.00 34.43 398 ARG A N 1
ATOM 2990 C CA . ARG A 1 415 ? -28.689 -21.530 7.111 1.00 36.54 398 ARG A CA 1
ATOM 2991 C C . ARG A 1 415 ? -28.198 -20.137 6.736 1.00 36.75 398 ARG A C 1
ATOM 2992 O O . ARG A 1 415 ? -28.374 -19.188 7.509 1.00 37.09 398 ARG A O 1
ATOM 3000 N N . LEU A 1 416 ? -27.587 -19.994 5.557 1.00 35.08 399 LEU A N 1
ATOM 3001 C CA . LEU A 1 416 ? -27.165 -18.675 5.095 1.00 36.57 399 LEU A CA 1
ATOM 3002 C C . LEU A 1 416 ? -28.360 -17.804 4.737 1.00 37.96 399 LEU A C 1
ATOM 3003 O O . LEU A 1 416 ? -28.392 -16.616 5.077 1.00 37.12 399 LEU A O 1
ATOM 3008 N N . ARG A 1 417 ? -29.348 -18.373 4.042 1.00 34.77 400 ARG A N 1
ATOM 3009 C CA . ARG A 1 417 ? -30.524 -17.598 3.661 1.00 32.90 400 ARG A CA 1
ATOM 3010 C C . ARG A 1 417 ? -31.295 -17.113 4.881 1.00 35.72 400 ARG A C 1
ATOM 3011 O O . ARG A 1 417 ? -31.918 -16.048 4.836 1.00 37.15 400 ARG A O 1
ATOM 3013 N N . LYS A 1 418 ? -31.263 -17.874 5.978 1.00 36.25 401 LYS A N 1
ATOM 3014 C CA . LYS A 1 418 ? -31.926 -17.431 7.200 1.00 44.44 401 LYS A CA 1
ATOM 3015 C C . LYS A 1 418 ? -31.184 -16.260 7.831 1.00 45.29 401 LYS A C 1
ATOM 3016 O O . LYS A 1 418 ? -31.809 -15.295 8.286 1.00 41.69 401 LYS A O 1
ATOM 3022 N N . HIS A 1 419 ? -29.850 -16.329 7.872 1.00 42.32 402 HIS A N 1
ATOM 3023 C CA . HIS A 1 419 ? -29.062 -15.200 8.359 1.00 38.84 402 HIS A CA 1
ATOM 3024 C C . HIS A 1 419 ? -29.287 -13.961 7.501 1.00 38.30 402 HIS A C 1
ATOM 3025 O O . HIS A 1 419 ? -29.442 -12.853 8.026 1.00 40.20 402 HIS A O 1
ATOM 3032 N N . SER A 1 420 ? -29.311 -14.132 6.177 1.00 37.23 403 SER A N 1
ATOM 3033 C CA . SER A 1 420 ? -29.473 -12.991 5.282 1.00 43.66 403 SER A CA 1
ATOM 3034 C C . SER A 1 420 ? -30.864 -12.382 5.410 1.00 45.09 403 SER A C 1
ATOM 3035 O O . SER A 1 420 ? -31.012 -11.155 5.469 1.00 45.11 403 SER A O 1
ATOM 3038 N N . HIS A 1 421 ? -31.898 -13.226 5.448 1.00 40.50 404 HIS A N 1
ATOM 3039 C CA . HIS A 1 421 ? -33.259 -12.719 5.593 1.00 39.59 404 HIS A CA 1
ATOM 3040 C C . HIS A 1 421 ? -33.433 -11.981 6.914 1.00 41.61 404 HIS A C 1
ATOM 3041 O O . HIS A 1 421 ? -34.075 -10.925 6.965 1.00 43.48 404 HIS A O 1
ATOM 3043 N N . GLU A 1 422 ? -32.861 -12.516 7.995 1.00 34.98 405 GLU A N 1
ATOM 3044 C CA . GLU A 1 422 ? -32.942 -11.834 9.282 1.00 40.24 405 GLU A CA 1
ATOM 3045 C C . GLU A 1 422 ? -32.062 -10.591 9.315 1.00 45.27 405 GLU A C 1
ATOM 3046 O O . GLU A 1 422 ? -32.384 -9.625 10.016 1.00 45.48 405 GLU A O 1
ATOM 3048 N N . ALA A 1 423 ? -30.953 -10.594 8.570 1.00 43.16 406 ALA A N 1
ATOM 3049 C CA . ALA A 1 423 ? -30.097 -9.413 8.526 1.00 38.30 406 ALA A CA 1
ATOM 3050 C C . ALA A 1 423 ? -30.776 -8.268 7.786 1.00 42.29 406 ALA A C 1
ATOM 3051 O O . ALA A 1 423 ? -30.670 -7.107 8.198 1.00 43.16 406 ALA A O 1
ATOM 3053 N N . ALA A 1 424 ? -31.480 -8.576 6.693 1.00 42.33 407 ALA A N 1
ATOM 3054 C CA . ALA A 1 424 ? -32.176 -7.536 5.942 1.00 45.11 407 ALA A CA 1
ATOM 3055 C C . ALA A 1 424 ? -33.251 -6.860 6.783 1.00 51.61 407 ALA A C 1
ATOM 3056 O O . ALA A 1 424 ? -33.554 -5.680 6.571 1.00 56.55 407 ALA A O 1
ATOM 3058 N N . ALA A 1 425 ? -33.837 -7.586 7.737 1.00 45.66 408 ALA A N 1
ATOM 3059 C CA . ALA A 1 425 ? -34.832 -6.977 8.613 1.00 54.53 408 ALA A CA 1
ATOM 3060 C C . ALA A 1 425 ? -34.179 -6.052 9.632 1.00 54.89 408 ALA A C 1
ATOM 3061 O O . ALA A 1 425 ? -34.690 -4.959 9.903 1.00 51.53 408 ALA A O 1
ATOM 3063 N N . GLU A 1 426 ? -33.046 -6.469 10.204 1.00 52.53 409 GLU A N 1
ATOM 3064 C CA . GLU A 1 426 ? -32.366 -5.632 11.188 1.00 53.91 409 GLU A CA 1
ATOM 3065 C C . GLU A 1 426 ? -31.821 -4.357 10.559 1.00 51.94 409 GLU A C 1
ATOM 3066 O O . GLU A 1 426 ? -31.780 -3.311 11.215 1.00 53.24 409 GLU A O 1
ATOM 3068 N N . ILE A 1 427 ? -31.402 -4.422 9.294 1.00 52.64 410 ILE A N 1
ATOM 3069 C CA . ILE A 1 427 ? -30.896 -3.232 8.616 1.00 53.57 410 ILE A CA 1
ATOM 3070 C C . ILE A 1 427 ? -32.014 -2.217 8.408 1.00 56.88 410 ILE A C 1
ATOM 3071 O O . ILE A 1 427 ? -31.835 -1.017 8.647 1.00 56.84 410 ILE A O 1
ATOM 3076 N N . LYS A 1 428 ? -33.186 -2.682 7.971 1.00 54.58 411 LYS A N 1
ATOM 3077 C CA . LYS A 1 428 ? -34.264 -1.763 7.619 1.00 53.17 411 LYS A CA 1
ATOM 3078 C C . LYS A 1 428 ? -34.857 -1.099 8.857 1.00 54.83 411 LYS A C 1
ATOM 3079 O O . LYS A 1 428 ? -34.971 0.131 8.920 1.00 58.51 411 LYS A O 1
ATOM 3081 N N . LEU A 1 429 ? -35.236 -1.898 9.857 1.00 50.79 412 LEU A N 1
ATOM 3082 C CA . LEU A 1 429 ? -35.947 -1.387 11.023 1.00 52.65 412 LEU A CA 1
ATOM 3083 C C . LEU A 1 429 ? -35.028 -0.795 12.085 1.00 60.47 412 LEU A C 1
ATOM 3084 O O . LEU A 1 429 ? -35.401 0.193 12.729 1.00 62.85 412 LEU A O 1
ATOM 3086 N N . LYS A 1 430 ? -33.843 -1.370 12.295 1.00 61.00 413 LYS A N 1
ATOM 3087 C CA . LYS A 1 430 ? -32.957 -0.921 13.360 1.00 60.24 413 LYS A CA 1
ATOM 3088 C C . LYS A 1 430 ? -31.770 -0.103 12.870 1.00 56.55 413 LYS A C 1
ATOM 3089 O O . LYS A 1 430 ? -31.077 0.499 13.696 1.00 57.20 413 LYS A O 1
ATOM 3091 N N . GLY A 1 431 ? -31.516 -0.063 11.564 1.00 53.45 414 GLY A N 1
ATOM 3092 C CA . GLY A 1 431 ? -30.394 0.695 11.049 1.00 53.55 414 GLY A CA 1
ATOM 3093 C C . GLY A 1 431 ? -29.038 0.062 11.256 1.00 56.42 414 GLY A C 1
ATOM 3094 O O . GLY A 1 431 ? -28.023 0.709 10.984 1.00 58.04 414 GLY A O 1
ATOM 3095 N N . LEU A 1 432 ? -28.988 -1.183 11.728 1.00 54.85 415 LEU A N 1
ATOM 3096 C CA . LEU A 1 432 ? -27.726 -1.876 11.954 1.00 53.39 415 LEU A CA 1
ATOM 3097 C C . LEU A 1 432 ? -27.107 -2.290 10.625 1.00 52.85 415 LEU A C 1
ATOM 3098 O O . LEU A 1 432 ? -27.432 -3.354 10.089 1.00 53.98 415 LEU A O 1
ATOM 3103 N N . LYS A 1 433 ? -26.210 -1.458 10.089 1.00 52.87 416 LYS A N 1
ATOM 3104 C CA . LYS A 1 433 ? -25.669 -1.712 8.756 1.00 54.61 416 LYS A CA 1
ATOM 3105 C C . LYS A 1 433 ? -24.791 -2.959 8.733 1.00 55.16 416 LYS A C 1
ATOM 3106 O O . LYS A 1 433 ? -24.914 -3.792 7.828 1.00 57.95 416 LYS A O 1
ATOM 3108 N N . ASN A 1 434 ? -23.900 -3.106 9.712 1.00 57.84 417 ASN A N 1
ATOM 3109 C CA . ASN A 1 434 ? -23.029 -4.275 9.772 1.00 59.10 417 ASN A CA 1
ATOM 3110 C C . ASN A 1 434 ? -23.730 -5.446 10.449 1.00 54.57 417 ASN A C 1
ATOM 3111 O O . ASN A 1 434 ? -23.187 -6.044 11.384 1.00 55.70 417 ASN A O 1
ATOM 3116 N N . SER A 1 435 ? -24.930 -5.789 9.976 1.00 52.50 418 SER A N 1
ATOM 3117 C CA . SER A 1 435 ? -25.725 -6.825 10.629 1.00 53.66 418 SER A CA 1
ATOM 3118 C C . SER A 1 435 ? -25.283 -8.223 10.212 1.00 45.96 418 SER A C 1
ATOM 3119 O O . SER A 1 435 ? -25.040 -9.084 11.066 1.00 44.38 418 SER A O 1
ATOM 3122 N N . LEU A 1 436 ? -25.184 -8.469 8.902 1.00 44.15 419 LEU A N 1
ATOM 3123 C CA . LEU A 1 436 ? -24.803 -9.796 8.427 1.00 48.69 419 LEU A CA 1
ATOM 3124 C C . LEU A 1 436 ? -23.405 -10.180 8.891 1.00 51.23 419 LEU A C 1
ATOM 3125 O O . LEU A 1 436 ? -23.130 -11.365 9.120 1.00 50.60 419 LEU A O 1
ATOM 3130 N N . MET A 1 437 ? -22.513 -9.198 9.036 1.00 53.61 420 MET A N 1
ATOM 3131 C CA . MET A 1 437 ? -21.182 -9.469 9.569 1.00 55.50 420 MET A CA 1
ATOM 3132 C C . MET A 1 437 ? -21.263 -10.064 10.968 1.00 53.94 420 MET A C 1
ATOM 3133 O O . MET A 1 437 ? -20.698 -11.130 11.238 1.00 54.43 420 MET A O 1
ATOM 3138 N N . ASP A 1 438 ? -21.976 -9.387 11.872 1.00 54.77 421 ASP A N 1
ATOM 3139 C CA . ASP A 1 438 ? -22.052 -9.846 13.255 1.00 53.03 421 ASP A CA 1
ATOM 3140 C C . ASP A 1 438 ? -22.759 -11.190 13.359 1.00 51.07 421 ASP A C 1
ATOM 3141 O O . ASP A 1 438 ? -22.409 -12.020 14.206 1.00 53.27 421 ASP A O 1
ATOM 3146 N N . LYS A 1 439 ? -23.758 -11.426 12.505 1.00 48.85 422 LYS A N 1
ATOM 3147 C CA . LYS A 1 439 ? -24.497 -12.684 12.561 1.00 49.76 422 LYS A CA 1
ATOM 3148 C C . LYS A 1 439 ? -23.595 -13.866 12.228 1.00 45.88 422 LYS A C 1
ATOM 3149 O O . LYS A 1 439 ? -23.566 -14.866 12.955 1.00 42.08 422 LYS A O 1
ATOM 3151 N N . LEU A 1 440 ? -22.839 -13.763 11.133 1.00 42.67 423 LEU A N 1
ATOM 3152 C CA . LEU A 1 440 ? -21.969 -14.862 10.730 1.00 39.94 423 LEU A CA 1
ATOM 3153 C C . LEU A 1 440 ? -20.761 -14.994 11.650 1.00 41.13 423 LEU A C 1
ATOM 3154 O O . LEU A 1 440 ? -20.214 -16.093 11.795 1.00 41.03 423 LEU A O 1
ATOM 3159 N N . LEU A 1 441 ? -20.332 -13.897 12.278 1.00 42.70 424 LEU A N 1
ATOM 3160 C CA . LEU A 1 441 ? -19.217 -13.983 13.216 1.00 47.28 424 LEU A CA 1
ATOM 3161 C C . LEU A 1 441 ? -19.636 -14.635 14.527 1.00 46.08 424 LEU A C 1
ATOM 3162 O O . LEU A 1 441 ? -18.808 -15.262 15.198 1.00 42.35 424 LEU A O 1
ATOM 3167 N N . ASN A 1 442 ? -20.908 -14.503 14.906 1.00 46.47 425 ASN A N 1
ATOM 3168 C CA . ASN A 1 442 ? -21.415 -15.126 16.121 1.00 42.68 425 ASN A CA 1
ATOM 3169 C C . ASN A 1 442 ? -21.825 -16.579 15.919 1.00 42.60 425 ASN A C 1
ATOM 3170 O O . ASN A 1 442 ? -21.960 -17.312 16.905 1.00 44.95 425 ASN A O 1
ATOM 3175 N N . ASP A 1 443 ? -22.024 -17.009 14.674 1.00 43.27 426 ASP A N 1
ATOM 3176 C CA . ASP A 1 443 ? -22.387 -18.388 14.354 1.00 47.55 426 ASP A CA 1
ATOM 3177 C C . ASP A 1 443 ? -21.118 -19.114 13.920 1.00 41.01 426 ASP A C 1
ATOM 3178 O O . ASP A 1 443 ? -20.634 -18.928 12.801 1.00 39.82 426 ASP A O 1
ATOM 3183 N N . TYR A 1 444 ? -20.582 -19.948 14.809 1.00 42.41 427 TYR A N 1
ATOM 3184 C CA . TYR A 1 444 ? -19.348 -20.671 14.525 1.00 47.23 427 TYR A CA 1
ATOM 3185 C C . TYR A 1 444 ? -19.560 -21.876 13.619 1.00 45.13 427 TYR A C 1
ATOM 3186 O O . TYR A 1 444 ? -18.611 -22.634 13.391 1.00 42.30 427 TYR A O 1
ATOM 3195 N N . TYR A 1 445 ? -20.776 -22.071 13.104 1.00 41.18 428 TYR A N 1
ATOM 3196 C CA . TYR A 1 445 ? -20.960 -22.965 11.967 1.00 40.31 428 TYR A CA 1
ATOM 3197 C C . TYR A 1 445 ? -20.129 -22.492 10.781 1.00 39.14 428 TYR A C 1
ATOM 3198 O O . TYR A 1 445 ? -19.586 -23.307 10.027 1.00 38.92 428 TYR A O 1
ATOM 3207 N N . PHE A 1 446 ? -20.009 -21.174 10.614 1.00 38.49 429 PHE A N 1
ATOM 3208 C CA . PHE A 1 446 ? -19.225 -20.570 9.545 1.00 37.47 429 PHE A CA 1
ATOM 3209 C C . PHE A 1 446 ? -17.842 -20.133 10.016 1.00 39.81 429 PHE A C 1
ATOM 3210 O O . PHE A 1 446 ? -17.241 -19.239 9.411 1.00 37.59 429 PHE A O 1
ATOM 3218 N N . ALA A 1 447 ? -17.329 -20.747 11.081 1.00 43.72 430 ALA A N 1
ATOM 3219 C CA . ALA A 1 447 ? -15.999 -20.400 11.576 1.00 46.94 430 ALA A CA 1
ATOM 3220 C C . ALA A 1 447 ? -14.887 -20.544 10.539 1.00 47.80 430 ALA A C 1
ATOM 3221 O O . ALA A 1 447 ? -13.962 -19.714 10.562 1.00 50.92 430 ALA A O 1
ATOM 3223 N N . PRO A 1 448 ? -14.887 -21.538 9.638 1.00 48.55 431 PRO A N 1
ATOM 3224 C CA . PRO A 1 448 ? -13.790 -21.626 8.657 1.00 50.81 431 PRO A CA 1
ATOM 3225 C C . PRO A 1 448 ? -13.592 -20.381 7.804 1.00 49.13 431 PRO A C 1
ATOM 3226 O O . PRO A 1 448 ? -12.512 -20.220 7.225 1.00 54.58 431 PRO A O 1
ATOM 3230 N N . ILE A 1 449 ? -14.579 -19.497 7.701 1.00 42.80 432 ILE A N 1
ATOM 3231 C CA . ILE A 1 449 ? -14.426 -18.306 6.877 1.00 39.15 432 ILE A CA 1
ATOM 3232 C C . ILE A 1 449 ? -14.560 -17.027 7.701 1.00 39.35 432 ILE A C 1
ATOM 3233 O O . ILE A 1 449 ? -14.771 -15.955 7.145 1.00 45.27 432 ILE A O 1
ATOM 3238 N N . HIS A 1 450 ? -14.443 -17.129 9.027 1.00 40.57 433 HIS A N 1
ATOM 3239 C CA . HIS A 1 450 ? -14.589 -15.948 9.874 1.00 41.10 433 HIS A CA 1
ATOM 3240 C C . HIS A 1 450 ? -13.537 -14.894 9.546 1.00 43.03 433 HIS A C 1
ATOM 3241 O O . HIS A 1 450 ? -13.833 -13.693 9.536 1.00 44.33 433 HIS A O 1
ATOM 3248 N N . SER A 1 451 ? -12.305 -15.324 9.259 1.00 39.04 434 SER A N 1
ATOM 3249 C CA . SER A 1 451 ? -11.233 -14.375 8.983 1.00 49.43 434 SER A CA 1
ATOM 3250 C C . SER A 1 451 ? -11.343 -13.750 7.599 1.00 48.29 434 SER A C 1
ATOM 3251 O O . SER A 1 451 ? -10.754 -12.687 7.367 1.00 53.93 434 SER A O 1
ATOM 3254 N N . LEU A 1 452 ? -12.076 -14.376 6.678 1.00 47.47 435 LEU A N 1
ATOM 3255 C CA . LEU A 1 452 ? -12.226 -13.847 5.329 1.00 45.19 435 LEU A CA 1
ATOM 3256 C C . LEU A 1 452 ? -13.448 -12.954 5.165 1.00 48.57 435 LEU A C 1
ATOM 3257 O O . LEU A 1 452 ? -13.556 -12.261 4.149 1.00 52.42 435 LEU A O 1
ATOM 3262 N N . LEU A 1 453 ? -14.358 -12.946 6.136 1.00 44.75 436 LEU A N 1
ATOM 3263 C CA . LEU A 1 453 ? -15.590 -12.175 5.990 1.00 42.30 436 LEU A CA 1
ATOM 3264 C C . LEU A 1 453 ? -15.378 -10.666 5.900 1.00 44.11 436 LEU A C 1
ATOM 3265 O O . LEU A 1 453 ? -16.044 -10.038 5.060 1.00 39.88 436 LEU A O 1
ATOM 3270 N N . PRO A 1 454 ? -14.517 -10.023 6.705 1.00 44.49 437 PRO A N 1
ATOM 3271 C CA . PRO A 1 454 ? -14.381 -8.557 6.591 1.00 47.56 437 PRO A CA 1
ATOM 3272 C C . PRO A 1 454 ? -14.069 -8.066 5.186 1.00 51.33 437 PRO A C 1
ATOM 3273 O O . PRO A 1 454 ? -14.476 -6.953 4.826 1.00 53.11 437 PRO A O 1
ATOM 3277 N N . THR A 1 455 ? -13.368 -8.860 4.377 1.00 50.56 438 THR A N 1
ATOM 3278 C CA . THR A 1 455 ? -13.112 -8.501 2.988 1.00 47.88 438 THR A CA 1
ATOM 3279 C C . THR A 1 455 ? -14.212 -8.997 2.056 1.00 49.30 438 THR A C 1
ATOM 3280 O O . THR A 1 455 ? -14.620 -8.273 1.141 1.00 50.48 438 THR A O 1
ATOM 3284 N N . VAL A 1 456 ? -14.699 -10.222 2.279 1.00 46.25 439 VAL A N 1
ATOM 3285 C CA . VAL A 1 456 ? -15.782 -10.769 1.464 1.00 42.08 439 VAL A CA 1
ATOM 3286 C C . VAL A 1 456 ? -17.000 -9.856 1.508 1.00 32.37 439 VAL A C 1
ATOM 3287 O O . VAL A 1 456 ? -17.683 -9.654 0.497 1.00 32.62 439 VAL A O 1
ATOM 3291 N N . LEU A 1 457 ? -17.280 -9.276 2.671 1.00 40.64 440 LEU A N 1
ATOM 3292 C CA . LEU A 1 457 ? -18.436 -8.412 2.865 1.00 43.41 440 LEU A CA 1
ATOM 3293 C C . LEU A 1 457 ? -18.148 -6.947 2.561 1.00 42.80 440 LEU A C 1
ATOM 3294 O O . LEU A 1 457 ? -19.044 -6.112 2.718 1.00 35.50 440 LEU A O 1
ATOM 3299 N N . ASP A 1 458 ? -16.936 -6.616 2.131 1.00 43.94 441 ASP A N 1
ATOM 3300 C CA . ASP A 1 458 ? -16.583 -5.227 1.861 1.00 42.91 441 ASP A CA 1
ATOM 3301 C C . ASP A 1 458 ? -17.121 -4.812 0.497 1.00 35.98 441 ASP A C 1
ATOM 3302 O O . ASP A 1 458 ? -16.725 -5.399 -0.516 1.00 31.57 441 ASP A O 1
ATOM 3307 N N . PRO A 1 459 ? -18.015 -3.819 0.423 1.00 31.64 442 PRO A N 1
ATOM 3308 C CA . PRO A 1 459 ? -18.487 -3.366 -0.898 1.00 32.10 442 PRO A CA 1
ATOM 3309 C C . PRO A 1 459 ? -17.373 -2.829 -1.779 1.00 29.99 442 PRO A C 1
ATOM 3310 O O . PRO A 1 459 ? -17.417 -3.008 -3.003 1.00 28.21 442 PRO A O 1
ATOM 3314 N N . SER A 1 460 ? -16.369 -2.175 -1.186 1.00 34.32 443 SER A N 1
ATOM 3315 C CA . SER A 1 460 ? -15.221 -1.712 -1.957 1.00 38.29 443 SER A CA 1
ATOM 3316 C C . SER A 1 460 ? -14.457 -2.865 -2.590 1.00 36.16 443 SER A C 1
ATOM 3317 O O . SER A 1 460 ? -13.718 -2.653 -3.558 1.00 34.83 443 SER A O 1
ATOM 3320 N N . TYR A 1 461 ? -14.613 -4.078 -2.059 1.00 38.42 444 TYR A N 1
ATOM 3321 C CA . TYR A 1 461 ? -14.014 -5.256 -2.671 1.00 34.59 444 TYR A CA 1
ATOM 3322 C C . TYR A 1 461 ? -14.912 -5.827 -3.763 1.00 32.43 444 TYR A C 1
ATOM 3323 O O . TYR A 1 461 ? -14.420 -6.273 -4.806 1.00 35.10 444 TYR A O 1
ATOM 3332 N N . MET A 1 462 ? -16.231 -5.804 -3.546 1.00 30.77 445 MET A N 1
ATOM 3333 C CA . MET A 1 462 ? -17.161 -6.420 -4.486 1.00 28.45 445 MET A CA 1
ATOM 3334 C C . MET A 1 462 ? -17.188 -5.718 -5.837 1.00 28.81 445 MET A C 1
ATOM 3335 O O . MET A 1 462 ? -17.555 -6.346 -6.837 1.00 27.22 445 MET A O 1
ATOM 3340 N N . ILE A 1 463 ? -16.813 -4.435 -5.895 1.00 25.01 446 ILE A N 1
ATOM 3341 C CA . ILE A 1 463 ? -16.871 -3.688 -7.151 1.00 24.04 446 ILE A CA 1
ATOM 3342 C C . ILE A 1 463 ? -15.728 -4.020 -8.095 1.00 31.13 446 ILE A C 1
ATOM 3343 O O . ILE A 1 463 ? -15.686 -3.479 -9.208 1.00 28.83 446 ILE A O 1
ATOM 3348 N N . GLY A 1 464 ? -14.802 -4.886 -7.691 1.00 31.75 447 GLY A N 1
ATOM 3349 C CA . GLY A 1 464 ? -13.736 -5.293 -8.594 1.00 30.76 447 GLY A CA 1
ATOM 3350 C C . GLY A 1 464 ? -12.846 -4.126 -8.976 1.00 30.65 447 GLY A C 1
ATOM 3351 O O . GLY A 1 464 ? -12.386 -3.360 -8.122 1.00 27.50 447 GLY A O 1
ATOM 3352 N N . ARG A 1 465 ? -12.598 -3.983 -10.280 1.00 27.94 448 ARG A N 1
ATOM 3353 C CA . ARG A 1 465 ? -11.753 -2.920 -10.812 1.00 31.02 448 ARG A CA 1
ATOM 3354 C C . ARG A 1 465 ? -12.563 -1.730 -11.317 1.00 29.22 448 ARG A C 1
ATOM 3355 O O . ARG A 1 465 ? -12.096 -0.997 -12.194 1.00 24.53 448 ARG A O 1
ATOM 3363 N N . ALA A 1 466 ? -13.768 -1.523 -10.776 1.00 28.26 449 ALA A N 1
ATOM 3364 C CA . ALA A 1 466 ? -14.648 -0.476 -11.290 1.00 28.35 449 ALA A CA 1
ATOM 3365 C C . ALA A 1 466 ? -13.981 0.894 -11.241 1.00 33.21 449 ALA A C 1
ATOM 3366 O O . ALA A 1 466 ? -14.057 1.664 -12.207 1.00 25.63 449 ALA A O 1
ATOM 3368 N N . VAL A 1 467 ? -13.317 1.213 -10.130 1.00 23.01 450 VAL A N 1
ATOM 3369 C CA . VAL A 1 467 ? -12.694 2.526 -9.984 1.00 28.54 450 VAL A CA 1
ATOM 3370 C C . VAL A 1 467 ? -11.560 2.691 -10.989 1.00 26.60 450 VAL A C 1
ATOM 3371 O O . VAL A 1 467 ? -11.464 3.711 -11.682 1.00 24.69 450 VAL A O 1
ATOM 3375 N N . GLU A 1 468 ? -10.691 1.683 -11.089 1.00 22.87 451 GLU A N 1
ATOM 3376 C CA . GLU A 1 468 ? -9.544 1.781 -11.986 1.00 31.39 451 GLU A CA 1
ATOM 3377 C C . GLU A 1 468 ? -9.964 1.763 -13.450 1.00 26.89 451 GLU A C 1
ATOM 3378 O O . GLU A 1 468 ? -9.281 2.353 -14.294 1.00 28.16 451 GLU A O 1
ATOM 3384 N N . GLN A 1 469 ? -11.075 1.096 -13.773 1.00 21.08 452 GLN A N 1
ATOM 3385 C CA . GLN A 1 469 ? -11.551 1.083 -15.154 1.00 20.39 452 GLN A CA 1
ATOM 3386 C C . GLN A 1 469 ? -12.000 2.471 -15.594 1.00 22.08 452 GLN A C 1
ATOM 3387 O O . GLN A 1 469 ? -11.805 2.854 -16.753 1.00 25.05 452 GLN A O 1
ATOM 3393 N N . VAL A 1 470 ? -12.605 3.237 -14.682 1.00 24.70 453 VAL A N 1
ATOM 3394 C CA . VAL A 1 470 ? -12.976 4.616 -14.990 1.00 28.63 453 VAL A CA 1
ATOM 3395 C C . VAL A 1 470 ? -11.738 5.447 -15.295 1.00 28.20 453 VAL A C 1
ATOM 3396 O O . VAL A 1 470 ? -11.720 6.239 -16.246 1.00 27.82 453 VAL A O 1
ATOM 3400 N N . GLU A 1 471 ? -10.684 5.283 -14.493 1.00 35.05 454 GLU A N 1
ATOM 3401 C CA . GLU A 1 471 ? -9.490 6.108 -14.652 1.00 33.22 454 GLU A CA 1
ATOM 3402 C C . GLU A 1 471 ? -8.805 5.839 -15.986 1.00 28.50 454 GLU A C 1
ATOM 3403 O O . GLU A 1 471 ? -8.447 6.776 -16.709 1.00 33.86 454 GLU A O 1
ATOM 3409 N N . VAL A 1 472 ? -8.616 4.563 -16.329 1.00 25.68 455 VAL A N 1
ATOM 3410 C CA . VAL A 1 472 ? -7.966 4.223 -17.591 1.00 27.23 455 VAL A CA 1
ATOM 3411 C C . VAL A 1 472 ? -8.817 4.679 -18.769 1.00 24.58 455 VAL A C 1
ATOM 3412 O O . VAL A 1 472 ? -8.300 5.214 -19.756 1.00 25.48 455 VAL A O 1
ATOM 3416 N N . PHE A 1 473 ? -10.135 4.485 -18.682 1.00 22.76 456 PHE A N 1
ATOM 3417 C CA . PHE A 1 473 ? -11.014 4.850 -19.790 1.00 25.24 456 PHE A CA 1
ATOM 3418 C C . PHE A 1 473 ? -10.987 6.351 -20.054 1.00 24.81 456 PHE A C 1
ATOM 3419 O O . PHE A 1 473 ? -10.921 6.784 -21.211 1.00 23.71 456 PHE A O 1
ATOM 3427 N N . LEU A 1 474 ? -11.032 7.162 -18.994 1.00 24.94 457 LEU A N 1
ATOM 3428 C CA . LEU A 1 474 ? -11.020 8.610 -19.176 1.00 28.77 457 LEU A CA 1
ATOM 3429 C C . LEU A 1 474 ? -9.685 9.090 -19.732 1.00 37.21 457 LEU A C 1
ATOM 3430 O O . LEU A 1 474 ? -9.649 9.929 -20.640 1.00 25.03 457 LEU A O 1
ATOM 3435 N N . ASN A 1 475 ? -8.576 8.564 -19.206 1.00 31.59 458 ASN A N 1
ATOM 3436 C CA . ASN A 1 475 ? -7.257 9.033 -19.621 1.00 30.10 458 ASN A CA 1
ATOM 3437 C C . ASN A 1 475 ? -6.867 8.500 -20.994 1.00 33.41 458 ASN A C 1
ATOM 3438 O O . ASN A 1 475 ? -6.254 9.220 -21.791 1.00 36.03 458 ASN A O 1
ATOM 3443 N N . THR A 1 476 ? -7.216 7.252 -21.293 1.00 22.63 459 THR A N 1
ATOM 3444 C CA . THR A 1 476 ? -6.721 6.587 -22.492 1.00 39.47 459 THR A CA 1
ATOM 3445 C C . THR A 1 476 ? -7.651 6.743 -23.692 1.00 31.14 459 THR A C 1
ATOM 3446 O O . THR A 1 476 ? -7.174 6.752 -24.834 1.00 33.68 459 THR A O 1
ATOM 3450 N N . GLU A 1 477 ? -8.952 6.910 -23.473 1.00 28.40 460 GLU A N 1
ATOM 3451 C CA . GLU A 1 477 ? -9.893 6.961 -24.587 1.00 33.62 460 GLU A CA 1
ATOM 3452 C C . GLU A 1 477 ? -10.714 8.240 -24.657 1.00 34.09 460 GLU A C 1
ATOM 3453 O O . GLU A 1 477 ? -10.952 8.746 -25.757 1.00 32.03 460 GLU A O 1
ATOM 3459 N N . VAL A 1 478 ? -11.162 8.783 -23.524 1.00 31.31 461 VAL A N 1
ATOM 3460 C CA . VAL A 1 478 ? -12.021 9.964 -23.569 1.00 33.22 461 VAL A CA 1
ATOM 3461 C C . VAL A 1 478 ? -11.208 11.219 -23.861 1.00 36.32 461 VAL A C 1
ATOM 3462 O O . VAL A 1 478 ? -11.524 11.978 -24.785 1.00 27.18 461 VAL A O 1
ATOM 3466 N N . ASP A 1 479 ? -10.157 11.460 -23.077 1.00 26.44 462 ASP A N 1
ATOM 3467 C CA . ASP A 1 479 ? -9.368 12.677 -23.255 1.00 31.65 462 ASP A CA 1
ATOM 3468 C C . ASP A 1 479 ? -8.795 12.836 -24.661 1.00 36.64 462 ASP A C 1
ATOM 3469 O O . ASP A 1 479 ? -8.861 13.957 -25.195 1.00 44.01 462 ASP A O 1
ATOM 3474 N N . PRO A 1 480 ? -8.230 11.809 -25.307 1.00 33.08 463 PRO A N 1
ATOM 3475 C CA . PRO A 1 480 ? -7.762 12.012 -26.688 1.00 34.25 463 PRO A CA 1
ATOM 3476 C C . PRO A 1 480 ? -8.889 12.261 -27.676 1.00 33.51 463 PRO A C 1
ATOM 3477 O O . PRO A 1 480 ? -8.675 12.962 -28.673 1.00 31.21 463 PRO A O 1
ATOM 3481 N N . ALA A 1 481 ? -10.084 11.719 -27.429 1.00 34.70 464 ALA A N 1
ATOM 3482 C CA . ALA A 1 481 ? -11.156 11.814 -28.416 1.00 34.51 464 ALA A CA 1
ATOM 3483 C C . ALA A 1 481 ? -11.704 13.232 -28.524 1.00 34.90 464 ALA A C 1
ATOM 3484 O O . ALA A 1 481 ? -12.015 13.699 -29.626 1.00 34.03 464 ALA A O 1
ATOM 3486 N N . ILE A 1 482 ? -11.833 13.934 -27.399 1.00 30.05 465 ILE A N 1
ATOM 3487 C CA . ILE A 1 482 ? -12.428 15.265 -27.376 1.00 35.46 465 ILE A CA 1
ATOM 3488 C C . ILE A 1 482 ? -11.382 16.354 -27.172 1.00 33.38 465 ILE A C 1
ATOM 3489 O O . ILE A 1 482 ? -11.739 17.503 -26.885 1.00 35.17 465 ILE A O 1
ATOM 3494 N N . HIS A 1 483 ? -10.094 16.028 -27.318 1.00 32.73 466 HIS A N 1
ATOM 3495 C CA . HIS A 1 483 ? -9.055 17.030 -27.103 1.00 34.10 466 HIS A CA 1
ATOM 3496 C C . HIS A 1 483 ? -9.129 18.151 -28.133 1.00 36.08 466 HIS A C 1
ATOM 3497 O O . HIS A 1 483 ? -8.848 19.310 -27.809 1.00 37.93 466 HIS A O 1
ATOM 3504 N N . SER A 1 484 ? -9.506 17.831 -29.373 1.00 39.31 467 SER A N 1
ATOM 3505 C CA . SER A 1 484 ? -9.591 18.847 -30.417 1.00 45.96 467 SER A CA 1
ATOM 3506 C C . SER A 1 484 ? -10.750 19.813 -30.212 1.00 47.73 467 SER A C 1
ATOM 3507 O O . SER A 1 484 ? -10.791 20.853 -30.879 1.00 44.35 467 SER A O 1
ATOM 3510 N N . TYR A 1 485 ? -11.688 19.501 -29.317 1.00 39.10 468 TYR A N 1
ATOM 3511 C CA . TYR A 1 485 ? -12.825 20.365 -29.035 1.00 40.84 468 TYR A CA 1
ATOM 3512 C C . TYR A 1 485 ? -12.628 21.185 -27.765 1.00 47.68 468 TYR A C 1
ATOM 3513 O O . TYR A 1 485 ? -13.606 21.676 -27.195 1.00 42.95 468 TYR A O 1
ATOM 3522 N N . LYS A 1 486 ? -11.382 21.352 -27.319 1.00 51.37 469 LYS A N 1
ATOM 3523 C CA . LYS A 1 486 ? -11.131 21.987 -26.029 1.00 51.00 469 LYS A CA 1
ATOM 3524 C C . LYS A 1 486 ? -11.585 23.442 -26.022 1.00 49.80 469 LYS A C 1
ATOM 3525 O O . LYS A 1 486 ? -12.075 23.938 -25.001 1.00 58.76 469 LYS A O 1
ATOM 3531 N N . ASP A 1 487 ? -11.439 24.143 -27.147 1.00 47.63 470 ASP A N 1
ATOM 3532 C CA . ASP A 1 487 ? -11.848 25.539 -27.231 1.00 52.33 470 ASP A CA 1
ATOM 3533 C C . ASP A 1 487 ? -13.336 25.713 -27.538 1.00 55.78 470 ASP A C 1
ATOM 3534 O O . ASP A 1 487 ? -13.720 26.759 -28.073 1.00 59.28 470 ASP A O 1
ATOM 3539 N N . CYS A 1 488 ? -14.176 24.724 -27.225 1.00 53.62 471 CYS A N 1
ATOM 3540 C CA . CYS A 1 488 ? -15.611 24.838 -27.460 1.00 56.88 471 CYS A CA 1
ATOM 3541 C C . CYS A 1 488 ? -16.389 23.864 -26.583 1.00 57.24 471 CYS A C 1
ATOM 3542 O O . CYS A 1 488 ? -17.455 23.385 -26.980 1.00 58.73 471 CYS A O 1
ATOM 3545 N N . LEU A 1 489 ? -15.863 23.549 -25.403 1.00 53.77 472 LEU A N 1
ATOM 3546 C CA . LEU A 1 489 ? -16.564 22.696 -24.451 1.00 51.15 472 LEU A CA 1
ATOM 3547 C C . LEU A 1 489 ? -17.285 23.492 -23.373 1.00 53.53 472 LEU A C 1
ATOM 3548 O O . LEU A 1 489 ? -17.900 22.896 -22.482 1.00 47.61 472 LEU A O 1
ATOM 3553 N N . ALA A 1 490 ? -17.239 24.822 -23.440 1.00 54.06 473 ALA A N 1
ATOM 3554 C CA . ALA A 1 490 ? -17.735 25.645 -22.344 1.00 55.92 473 ALA A CA 1
ATOM 3555 C C . ALA A 1 490 ? -19.215 25.980 -22.463 1.00 61.38 473 ALA A C 1
ATOM 3556 O O . ALA A 1 490 ? -19.822 26.397 -21.467 1.00 65.40 473 ALA A O 1
ATOM 3558 N N . LEU A 1 491 ? -19.806 25.817 -23.646 1.00 62.71 474 LEU A N 1
ATOM 3559 C CA . LEU A 1 491 ? -21.188 26.236 -23.831 1.00 68.72 474 LEU A CA 1
ATOM 3560 C C . LEU A 1 491 ? -22.115 25.458 -22.906 1.00 68.20 474 LEU A C 1
ATOM 3561 O O . LEU A 1 491 ? -22.028 24.232 -22.785 1.00 61.22 474 LEU A O 1
ATOM 3566 N N . ASN A 1 492 ? -22.974 26.194 -22.215 1.00 75.65 475 ASN A N 1
ATOM 3567 C CA . ASN A 1 492 ? -24.059 25.625 -21.434 1.00 73.94 475 ASN A CA 1
ATOM 3568 C C . ASN A 1 492 ? -25.306 25.608 -22.310 1.00 72.51 475 ASN A C 1
ATOM 3569 O O . ASN A 1 492 ? -25.722 26.648 -22.829 1.00 81.16 475 ASN A O 1
ATOM 3574 N N . SER A 1 493 ? -25.879 24.427 -22.495 1.00 71.76 476 SER A N 1
ATOM 3575 C CA . SER A 1 493 ? -27.073 24.253 -23.312 1.00 73.61 476 SER A CA 1
ATOM 3576 C C . SER A 1 493 ? -28.293 24.366 -22.396 1.00 74.30 476 SER A C 1
ATOM 3577 O O . SER A 1 493 ? -28.352 23.717 -21.345 1.00 74.98 476 SER A O 1
ATOM 3580 N N . ASN A 1 494 ? -29.272 25.171 -22.790 1.00 75.85 477 ASN A N 1
ATOM 3581 C CA . ASN A 1 494 ? -30.439 25.435 -21.958 1.00 75.62 477 ASN A CA 1
ATOM 3582 C C . ASN A 1 494 ? -31.694 24.936 -22.665 1.00 78.33 477 ASN A C 1
ATOM 3583 O O . ASN A 1 494 ? -31.833 25.096 -23.884 1.00 81.18 477 ASN A O 1
ATOM 3588 N N . ILE A 1 495 ? -32.605 24.339 -21.904 1.00 76.42 478 ILE A N 1
ATOM 3589 C CA . ILE A 1 495 ? -33.877 23.883 -22.454 1.00 73.34 478 ILE A CA 1
ATOM 3590 C C . ILE A 1 495 ? -34.889 25.016 -22.357 1.00 77.40 478 ILE A C 1
ATOM 3591 O O . ILE A 1 495 ? -35.112 25.577 -21.277 1.00 77.09 478 ILE A O 1
ATOM 3596 N N . THR A 1 496 ? -35.496 25.359 -23.489 1.00 80.60 479 THR A N 1
ATOM 3597 C CA . THR A 1 496 ? -36.455 26.457 -23.545 1.00 84.51 479 THR A CA 1
ATOM 3598 C C . THR A 1 496 ? -37.790 26.002 -24.128 1.00 85.67 479 THR A C 1
ATOM 3599 O O . THR A 1 496 ? -38.811 25.998 -23.439 1.00 85.13 479 THR A O 1
ATOM 3603 N N . PHE B 1 21 ? -38.727 -33.138 -45.228 1.00 74.06 4 PHE B N 1
ATOM 3604 C CA . PHE B 1 21 ? -39.466 -32.200 -46.067 1.00 73.26 4 PHE B CA 1
ATOM 3605 C C . PHE B 1 21 ? -40.692 -31.657 -45.340 1.00 73.81 4 PHE B C 1
ATOM 3606 O O . PHE B 1 21 ? -41.349 -30.733 -45.819 1.00 75.00 4 PHE B O 1
ATOM 3614 N N . GLU B 1 22 ? -40.995 -32.238 -44.178 1.00 73.13 5 GLU B N 1
ATOM 3615 C CA . GLU B 1 22 ? -42.210 -31.870 -43.458 1.00 73.40 5 GLU B CA 1
ATOM 3616 C C . GLU B 1 22 ? -42.073 -30.521 -42.761 1.00 73.19 5 GLU B C 1
ATOM 3617 O O . GLU B 1 22 ? -43.001 -29.705 -42.803 1.00 70.03 5 GLU B O 1
ATOM 3619 N N . GLU B 1 23 ? -40.938 -30.269 -42.115 1.00 68.10 6 GLU B N 1
ATOM 3620 C CA . GLU B 1 23 ? -40.729 -29.031 -41.376 1.00 67.28 6 GLU B CA 1
ATOM 3621 C C . GLU B 1 23 ? -40.214 -27.941 -42.307 1.00 62.43 6 GLU B C 1
ATOM 3622 O O . GLU B 1 23 ? -39.305 -28.178 -43.110 1.00 65.95 6 GLU B O 1
ATOM 3628 N N . TYR B 1 24 ? -40.797 -26.750 -42.192 1.00 60.59 7 TYR B N 1
ATOM 3629 C CA . TYR B 1 24 ? -40.358 -25.620 -42.999 1.00 58.15 7 TYR B CA 1
ATOM 3630 C C . TYR B 1 24 ? -38.896 -25.297 -42.720 1.00 56.05 7 TYR B C 1
ATOM 3631 O O . TYR B 1 24 ? -38.419 -25.415 -41.588 1.00 55.55 7 TYR B O 1
ATOM 3640 N N . ARG B 1 25 ? -38.184 -24.891 -43.766 1.00 54.97 8 ARG B N 1
ATOM 3641 C CA . ARG B 1 25 ? -36.794 -24.479 -43.661 1.00 57.00 8 ARG B CA 1
ATOM 3642 C C . ARG B 1 25 ? -36.620 -23.137 -44.353 1.00 50.74 8 ARG B C 1
ATOM 3643 O O . ARG B 1 25 ? -37.250 -22.873 -45.381 1.00 51.65 8 ARG B O 1
ATOM 3645 N N . ASN B 1 26 ? -35.774 -22.292 -43.780 1.00 51.56 9 ASN B N 1
ATOM 3646 C CA . ASN B 1 26 ? -35.502 -20.993 -44.380 1.00 50.73 9 ASN B CA 1
ATOM 3647 C C . ASN B 1 26 ? -34.726 -21.187 -45.679 1.00 55.53 9 ASN B C 1
ATOM 3648 O O . ASN B 1 26 ? -33.684 -21.854 -45.678 1.00 59.18 9 ASN B O 1
ATOM 3653 N N . PRO B 1 27 ? -35.197 -20.636 -46.800 1.00 50.64 10 PRO B N 1
ATOM 3654 C CA . PRO B 1 27 ? -34.461 -20.805 -48.065 1.00 53.68 10 PRO B CA 1
ATOM 3655 C C . PRO B 1 27 ? -33.075 -20.180 -48.061 1.00 53.12 10 PRO B C 1
ATOM 3656 O O . PRO B 1 27 ? -32.222 -20.611 -48.846 1.00 57.69 10 PRO B O 1
ATOM 3660 N N . LEU B 1 28 ? -32.823 -19.177 -47.216 1.00 48.61 11 LEU B N 1
ATOM 3661 C CA . LEU B 1 28 ? -31.469 -18.645 -47.085 1.00 52.30 11 LEU B CA 1
ATOM 3662 C C . LEU B 1 28 ? -30.505 -19.728 -46.621 1.00 55.33 11 LEU B C 1
ATOM 3663 O O . LEU B 1 28 ? -29.415 -19.892 -47.181 1.00 54.29 11 LEU B O 1
ATOM 3668 N N . THR B 1 29 ? -30.893 -20.478 -45.592 1.00 55.40 12 THR B N 1
ATOM 3669 C CA . THR B 1 29 ? -30.036 -21.534 -45.071 1.00 50.05 12 THR B CA 1
ATOM 3670 C C . THR B 1 29 ? -30.131 -22.807 -45.901 1.00 52.46 12 THR B C 1
ATOM 3671 O O . THR B 1 29 ? -29.197 -23.618 -45.897 1.00 47.55 12 THR B O 1
ATOM 3675 N N . LYS B 1 30 ? -31.233 -22.995 -46.626 1.00 60.10 13 LYS B N 1
ATOM 3676 C CA . LYS B 1 30 ? -31.453 -24.263 -47.310 1.00 59.41 13 LYS B CA 1
ATOM 3677 C C . LYS B 1 30 ? -30.803 -24.309 -48.688 1.00 58.15 13 LYS B C 1
ATOM 3678 O O . LYS B 1 30 ? -30.414 -25.391 -49.142 1.00 64.03 13 LYS B O 1
ATOM 3680 N N . ARG B 1 31 ? -30.665 -23.168 -49.365 1.00 54.55 14 ARG B N 1
ATOM 3681 C CA . ARG B 1 31 ? -30.184 -23.203 -50.741 1.00 57.45 14 ARG B CA 1
ATOM 3682 C C . ARG B 1 31 ? -29.418 -21.951 -51.161 1.00 59.00 14 ARG B C 1
ATOM 3683 O O . ARG B 1 31 ? -28.374 -22.059 -51.816 1.00 67.53 14 ARG B O 1
ATOM 3691 N N . TYR B 1 32 ? -29.910 -20.766 -50.790 1.00 49.42 15 TYR B N 1
ATOM 3692 C CA . TYR B 1 32 ? -29.373 -19.532 -51.361 1.00 45.05 15 TYR B CA 1
ATOM 3693 C C . TYR B 1 32 ? -27.930 -19.289 -50.930 1.00 47.65 15 TYR B C 1
ATOM 3694 O O . TYR B 1 32 ? -27.059 -19.026 -51.768 1.00 49.33 15 TYR B O 1
ATOM 3703 N N . ALA B 1 33 ? -27.656 -19.367 -49.632 1.00 42.84 16 ALA B N 1
ATOM 3704 C CA . ALA B 1 33 ? -26.323 -19.070 -49.131 1.00 52.23 16 ALA B CA 1
ATOM 3705 C C . ALA B 1 33 ? -25.399 -20.272 -49.286 1.00 48.44 16 ALA B C 1
ATOM 3706 O O . ALA B 1 33 ? -25.831 -21.427 -49.248 1.00 52.93 16 ALA B O 1
ATOM 3708 N N . SER B 1 34 ? -24.111 -19.985 -49.466 1.00 42.65 17 SER B N 1
ATOM 3709 C CA . SER B 1 34 ? -23.118 -21.043 -49.554 1.00 46.99 17 SER B CA 1
ATOM 3710 C C . SER B 1 34 ? -22.912 -21.692 -48.187 1.00 43.95 17 SER B C 1
ATOM 3711 O O . SER B 1 34 ? -23.224 -21.117 -47.142 1.00 42.40 17 SER B O 1
ATOM 3714 N N . ARG B 1 35 ? -22.372 -22.913 -48.206 1.00 48.77 18 ARG B N 1
ATOM 3715 C CA . ARG B 1 35 ? -22.275 -23.702 -46.983 1.00 53.00 18 ARG B CA 1
ATOM 3716 C C . ARG B 1 35 ? -21.187 -23.199 -46.041 1.00 52.65 18 ARG B C 1
ATOM 3717 O O . ARG B 1 35 ? -21.199 -23.553 -44.857 1.00 50.16 18 ARG B O 1
ATOM 3725 N N . GLU B 1 36 ? -20.250 -22.387 -46.533 1.00 54.44 19 GLU B N 1
ATOM 3726 C CA . GLU B 1 36 ? -19.232 -21.819 -45.655 1.00 46.38 19 GLU B CA 1
ATOM 3727 C C . GLU B 1 36 ? -19.864 -20.901 -44.617 1.00 43.87 19 GLU B C 1
ATOM 3728 O O . GLU B 1 36 ? -19.577 -21.006 -43.418 1.00 44.86 19 GLU B O 1
ATOM 3734 N N . MET B 1 37 ? -20.735 -19.994 -45.063 1.00 41.82 20 MET B N 1
ATOM 3735 C CA . MET B 1 37 ? -21.430 -19.111 -44.133 1.00 37.40 20 MET B CA 1
ATOM 3736 C C . MET B 1 37 ? -22.456 -19.878 -43.309 1.00 38.17 20 MET B C 1
ATOM 3737 O O . MET B 1 37 ? -22.663 -19.577 -42.128 1.00 37.21 20 MET B O 1
ATOM 3742 N N . VAL B 1 38 ? -23.107 -20.872 -43.919 1.00 40.05 21 VAL B N 1
ATOM 3743 C CA . VAL B 1 38 ? -24.107 -21.667 -43.208 1.00 44.61 21 VAL B CA 1
ATOM 3744 C C . VAL B 1 38 ? -23.477 -22.364 -42.008 1.00 47.95 21 VAL B C 1
ATOM 3745 O O . VAL B 1 38 ? -24.025 -22.351 -40.900 1.00 41.19 21 VAL B O 1
ATOM 3749 N N . CYS B 1 39 ? -22.309 -22.974 -42.210 1.00 42.29 22 CYS B N 1
ATOM 3750 C CA . CYS B 1 39 ? -21.618 -23.653 -41.122 1.00 42.79 22 CYS B CA 1
ATOM 3751 C C . CYS B 1 39 ? -20.879 -22.691 -40.199 1.00 40.73 22 CYS B C 1
ATOM 3752 O O . CYS B 1 39 ? -20.532 -23.077 -39.078 1.00 40.90 22 CYS B O 1
ATOM 3755 N N . ASN B 1 40 ? -20.634 -21.454 -40.640 1.00 44.56 23 ASN B N 1
ATOM 3756 C CA . ASN B 1 40 ? -19.930 -20.497 -39.793 1.00 44.64 23 ASN B CA 1
ATOM 3757 C C . ASN B 1 40 ? -20.741 -20.142 -38.553 1.00 36.28 23 ASN B C 1
ATOM 3758 O O . ASN B 1 40 ? -20.167 -19.791 -37.516 1.00 39.10 23 ASN B O 1
ATOM 3763 N N . PHE B 1 41 ? -22.068 -20.233 -38.634 1.00 41.21 24 PHE B N 1
ATOM 3764 C CA . PHE B 1 41 ? -22.942 -19.937 -37.507 1.00 39.13 24 PHE B CA 1
ATOM 3765 C C . PHE B 1 41 ? -23.626 -21.181 -36.953 1.00 38.12 24 PHE B C 1
ATOM 3766 O O . PHE B 1 41 ? -24.555 -21.058 -36.149 1.00 38.12 24 PHE B O 1
ATOM 3774 N N . GLY B 1 42 ? -23.188 -22.371 -37.356 1.00 39.94 25 GLY B N 1
ATOM 3775 C CA . GLY B 1 42 ? -23.793 -23.588 -36.859 1.00 42.03 25 GLY B CA 1
ATOM 3776 C C . GLY B 1 42 ? -23.519 -23.814 -35.385 1.00 45.67 25 GLY B C 1
ATOM 3777 O O . GLY B 1 42 ? -22.639 -23.201 -34.777 1.00 40.73 25 GLY B O 1
ATOM 3778 N N . GLU B 1 43 ? -24.297 -24.728 -34.799 1.00 43.94 26 GLU B N 1
ATOM 3779 C CA . GLU B 1 43 ? -24.176 -24.991 -33.368 1.00 49.06 26 GLU B CA 1
ATOM 3780 C C . GLU B 1 43 ? -22.880 -25.721 -33.041 1.00 53.24 26 GLU B C 1
ATOM 3781 O O . GLU B 1 43 ? -22.238 -25.425 -32.027 1.00 44.39 26 GLU B O 1
ATOM 3787 N N . LYS B 1 44 ? -22.482 -26.682 -33.880 1.00 51.88 27 LYS B N 1
ATOM 3788 C CA . LYS B 1 44 ? -21.250 -27.422 -33.620 1.00 51.84 27 LYS B CA 1
ATOM 3789 C C . LYS B 1 44 ? -20.057 -26.480 -33.535 1.00 50.44 27 LYS B C 1
ATOM 3790 O O . LYS B 1 44 ? -19.267 -26.546 -32.588 1.00 50.44 27 LYS B O 1
ATOM 3796 N N . ARG B 1 45 ? -19.921 -25.582 -34.514 1.00 44.09 28 ARG B N 1
ATOM 3797 C CA . ARG B 1 45 ? -18.842 -24.602 -34.477 1.00 52.39 28 ARG B CA 1
ATOM 3798 C C . ARG B 1 45 ? -18.934 -23.708 -33.245 1.00 51.87 28 ARG B C 1
ATOM 3799 O O . ARG B 1 45 ? -17.903 -23.280 -32.712 1.00 39.64 28 ARG B O 1
ATOM 3807 N N . LYS B 1 46 ? -20.151 -23.436 -32.765 1.00 46.36 29 LYS B N 1
ATOM 3808 C CA . LYS B 1 46 ? -20.314 -22.566 -31.604 1.00 38.93 29 LYS B CA 1
ATOM 3809 C C . LYS B 1 46 ? -19.673 -23.176 -30.363 1.00 39.84 29 LYS B C 1
ATOM 3810 O O . LYS B 1 46 ? -18.912 -22.509 -29.654 1.00 38.65 29 LYS B O 1
ATOM 3816 N N . VAL B 1 47 ? -19.972 -24.446 -30.080 1.00 42.10 30 VAL B N 1
ATOM 3817 C CA . VAL B 1 47 ? -19.394 -25.073 -28.896 1.00 54.38 30 VAL B CA 1
ATOM 3818 C C . VAL B 1 47 ? -17.921 -25.410 -29.096 1.00 43.46 30 VAL B C 1
ATOM 3819 O O . VAL B 1 47 ? -17.189 -25.545 -28.108 1.00 43.72 30 VAL B O 1
ATOM 3823 N N . ILE B 1 48 ? -17.460 -25.543 -30.344 1.00 43.49 31 ILE B N 1
ATOM 3824 C CA . ILE B 1 48 ? -16.025 -25.665 -30.588 1.00 47.32 31 ILE B CA 1
ATOM 3825 C C . ILE B 1 48 ? -15.321 -24.374 -30.193 1.00 43.67 31 ILE B C 1
ATOM 3826 O O . ILE B 1 48 ? -14.230 -24.394 -29.608 1.00 42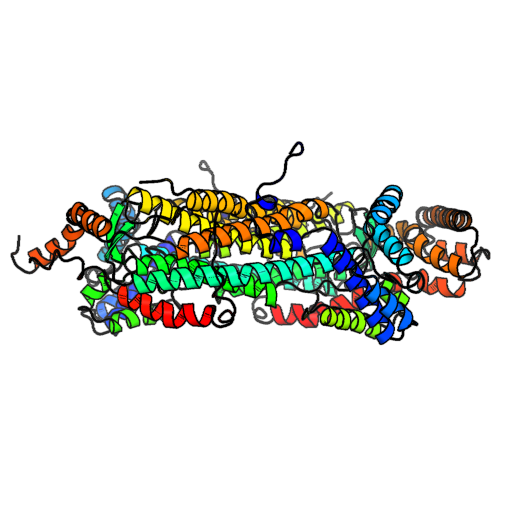.74 31 ILE B O 1
ATOM 3831 N N . LEU B 1 49 ? -15.937 -23.231 -30.503 1.00 39.33 32 LEU B N 1
ATOM 3832 C CA . LEU B 1 49 ? -15.395 -21.952 -30.057 1.00 39.13 32 LEU B CA 1
ATOM 3833 C C . LEU B 1 49 ? -15.493 -21.811 -28.543 1.00 39.56 32 LEU B C 1
ATOM 3834 O O . LEU B 1 49 ? -14.570 -21.293 -27.904 1.00 38.24 32 LEU B O 1
ATOM 3839 N N . TRP B 1 50 ? -16.605 -22.260 -27.954 1.00 38.08 33 TRP B N 1
ATOM 3840 C CA . TRP B 1 50 ? -16.726 -22.255 -26.499 1.00 42.05 33 TRP B CA 1
ATOM 3841 C C . TRP B 1 50 ? -15.604 -23.061 -25.860 1.00 41.85 33 TRP B C 1
ATOM 3842 O O . TRP B 1 50 ? -14.966 -22.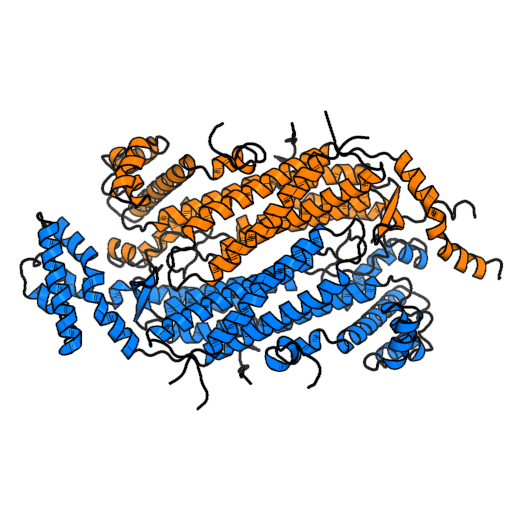613 -24.900 1.00 39.14 33 TRP B O 1
ATOM 3853 N N . ARG B 1 51 ? -15.348 -24.259 -26.389 1.00 42.61 34 ARG B N 1
ATOM 3854 C CA . ARG B 1 51 ? -14.295 -25.103 -25.838 1.00 46.28 34 ARG B CA 1
ATOM 3855 C C . ARG B 1 51 ? -12.917 -24.507 -26.092 1.00 41.89 34 ARG B C 1
ATOM 3856 O O . ARG B 1 51 ? -12.039 -24.573 -25.225 1.00 47.14 34 ARG B O 1
ATOM 3864 N N . GLN B 1 52 ? -12.709 -23.915 -27.271 1.00 40.67 35 GLN B N 1
ATOM 3865 C CA . GLN B 1 52 ? -11.432 -23.266 -27.544 1.00 39.63 35 GLN B CA 1
ATOM 3866 C C . GLN B 1 52 ? -11.212 -22.066 -26.632 1.00 40.68 35 GLN B C 1
ATOM 3867 O O . GLN B 1 52 ? -10.071 -21.769 -26.262 1.00 39.51 35 GLN B O 1
ATOM 3873 N N . LEU B 1 53 ? -12.289 -21.371 -26.256 1.00 36.81 36 LEU B N 1
ATOM 3874 C CA . LEU B 1 53 ? -12.165 -20.271 -25.306 1.00 35.39 36 LEU B CA 1
ATOM 3875 C C . LEU B 1 53 ? -11.798 -20.779 -23.917 1.00 36.50 36 LEU B C 1
ATOM 3876 O O . LEU B 1 53 ? -11.017 -20.140 -23.202 1.00 35.83 36 LEU B O 1
ATOM 3881 N N . TRP B 1 54 ? -12.354 -21.926 -23.516 1.00 38.36 37 TRP B N 1
ATOM 3882 C CA . TRP B 1 54 ? -11.978 -22.518 -22.237 1.00 39.74 37 TRP B CA 1
ATOM 3883 C C . TRP B 1 54 ? -10.528 -22.983 -22.242 1.00 40.53 37 TRP B C 1
ATOM 3884 O O . TRP B 1 54 ? -9.864 -22.946 -21.200 1.00 40.92 37 TRP B O 1
ATOM 3895 N N . ILE B 1 55 ? -10.023 -23.420 -23.397 1.00 40.90 38 ILE B N 1
ATOM 3896 C CA . ILE B 1 55 ? -8.623 -23.821 -23.495 1.00 41.70 38 ILE B CA 1
ATOM 3897 C C . ILE B 1 55 ? -7.714 -22.604 -23.368 1.00 39.93 38 ILE B C 1
ATOM 3898 O O . ILE B 1 55 ? -6.725 -22.622 -22.625 1.00 48.41 38 ILE B O 1
ATOM 3903 N N . TRP B 1 56 ? -8.039 -21.528 -24.090 1.00 39.00 39 TRP B N 1
ATOM 3904 C CA . TRP B 1 56 ? -7.272 -20.291 -23.969 1.00 36.42 39 TRP B CA 1
ATOM 3905 C C . TRP B 1 56 ? -7.326 -19.746 -22.548 1.00 42.20 39 TRP B C 1
ATOM 3906 O O . TRP B 1 56 ? -6.325 -19.230 -22.035 1.00 39.72 39 TRP B O 1
ATOM 3917 N N . LEU B 1 57 ? -8.488 -19.849 -21.896 1.00 36.14 40 LEU B N 1
ATOM 3918 C CA . LEU B 1 57 ? -8.601 -19.407 -20.510 1.00 36.03 40 LEU B CA 1
ATOM 3919 C C . LEU B 1 57 ? -7.689 -20.221 -19.601 1.00 43.05 40 LEU B C 1
ATOM 3920 O O . LEU B 1 57 ? -7.034 -19.667 -18.710 1.00 37.46 40 LEU B O 1
ATOM 3925 N N . ALA B 1 58 ? -7.631 -21.538 -19.816 1.00 39.57 41 ALA B N 1
ATOM 3926 C CA . ALA B 1 58 ? -6.760 -22.383 -19.006 1.00 41.40 41 ALA B CA 1
ATOM 3927 C C . ALA B 1 58 ? -5.291 -22.091 -19.284 1.00 41.15 41 ALA B C 1
ATOM 3928 O O . ALA B 1 58 ? -4.476 -22.047 -18.355 1.00 41.73 41 ALA B O 1
ATOM 3930 N N . GLU B 1 59 ? -4.933 -21.896 -20.556 1.00 40.43 42 GLU B N 1
ATOM 3931 C CA . GLU B 1 59 ? -3.559 -21.532 -20.888 1.00 44.57 42 GLU B CA 1
ATOM 3932 C C . GLU B 1 59 ? -3.166 -20.218 -20.227 1.00 42.30 42 GLU B C 1
ATOM 3933 O O . GLU B 1 59 ? -2.063 -20.093 -19.681 1.00 39.15 42 GLU B O 1
ATOM 3939 N N . THR B 1 60 ? -4.063 -19.230 -20.256 1.00 41.72 43 THR B N 1
ATOM 3940 C CA . THR B 1 60 ? -3.751 -17.924 -19.687 1.00 39.44 43 THR B CA 1
ATOM 3941 C C . THR B 1 60 ? -3.589 -18.006 -18.173 1.00 40.93 43 THR B C 1
ATOM 3942 O O . THR B 1 60 ? -2.630 -17.464 -17.610 1.00 39.18 43 THR B O 1
ATOM 3946 N N . GLN B 1 61 ? -4.517 -18.686 -17.495 1.00 37.33 44 GLN B N 1
ATOM 3947 C CA . GLN B 1 61 ? -4.434 -18.795 -16.043 1.00 38.28 44 GLN B CA 1
ATOM 3948 C C . GLN B 1 61 ? -3.202 -19.584 -15.616 1.00 47.21 44 GLN B C 1
ATOM 3949 O O . GLN B 1 61 ? -2.580 -19.268 -14.596 1.00 42.41 44 GLN B O 1
ATOM 3955 N N . LYS B 1 62 ? -2.834 -20.613 -16.384 1.00 41.11 45 LYS B N 1
ATOM 3956 C CA . LYS B 1 62 ? -1.582 -21.313 -16.117 1.00 45.19 45 LYS B CA 1
ATOM 3957 C C . LYS B 1 62 ? -0.388 -20.398 -16.353 1.00 45.66 45 LYS B C 1
ATOM 3958 O O . LYS B 1 62 ? 0.590 -20.430 -15.598 1.00 50.42 45 LYS B O 1
ATOM 3960 N N . GLU B 1 63 ? -0.454 -19.570 -17.399 1.00 45.32 46 GLU B N 1
ATOM 3961 C CA . GLU B 1 63 ? 0.616 -18.612 -17.655 1.00 49.85 46 GLU B CA 1
ATOM 3962 C C . GLU B 1 63 ? 0.728 -17.588 -16.534 1.00 49.60 46 GLU B C 1
ATOM 3963 O O . GLU B 1 63 ? 1.834 -17.140 -16.211 1.00 50.65 46 GLU B O 1
ATOM 3969 N N . LEU B 1 64 ? -0.396 -17.214 -15.924 1.00 44.25 47 LEU B N 1
ATOM 3970 C CA . LEU B 1 64 ? -0.396 -16.222 -14.857 1.00 46.96 47 LEU B CA 1
ATOM 3971 C C . LEU B 1 64 ? -0.102 -16.815 -13.484 1.00 48.79 47 LEU B C 1
ATOM 3972 O O . LEU B 1 64 ? -0.087 -16.070 -12.498 1.00 52.36 47 LEU B O 1
ATOM 3977 N N . GLY B 1 65 ? 0.127 -18.126 -13.392 1.00 43.70 48 GLY B N 1
ATOM 3978 C CA . GLY B 1 65 ? 0.565 -18.752 -12.159 1.00 47.12 48 GLY B CA 1
ATOM 3979 C C . GLY B 1 65 ? -0.412 -19.717 -11.525 1.00 52.70 48 GLY B C 1
ATOM 3980 O O . GLY B 1 65 ? -0.061 -20.347 -10.520 1.00 59.52 48 GLY B O 1
ATOM 3981 N N . PHE B 1 66 ? -1.617 -19.866 -12.066 1.00 52.81 49 PHE B N 1
ATOM 3982 C CA . PHE B 1 66 ? -2.601 -20.734 -11.435 1.00 54.49 49 PHE B CA 1
ATOM 3983 C C . PHE B 1 66 ? -2.258 -22.202 -11.664 1.00 59.58 49 PHE B C 1
ATOM 3984 O O . PHE B 1 66 ? -1.730 -22.588 -12.710 1.00 63.13 49 PHE B O 1
ATOM 3992 N N . ASP B 1 67 ? -2.570 -23.024 -10.660 1.00 58.65 50 ASP B N 1
ATOM 3993 C CA . ASP B 1 67 ? -2.216 -24.443 -10.660 1.00 61.25 50 ASP B CA 1
ATOM 3994 C C . ASP B 1 67 ? -3.061 -25.177 -11.698 1.00 60.00 50 ASP B C 1
ATOM 3995 O O . ASP B 1 67 ? -4.086 -25.794 -11.401 1.00 61.27 50 ASP B O 1
ATOM 4000 N N . ILE B 1 68 ? -2.609 -25.107 -12.948 1.00 56.81 51 ILE B N 1
ATOM 4001 C CA . ILE B 1 68 ? -3.225 -25.824 -14.057 1.00 56.69 51 ILE B CA 1
ATOM 4002 C C . ILE B 1 68 ? -2.125 -26.562 -14.807 1.00 57.89 51 ILE B C 1
ATOM 4003 O O . ILE B 1 68 ? -1.139 -25.951 -15.234 1.00 55.99 51 ILE B O 1
ATOM 4008 N N . THR B 1 69 ? -2.295 -27.870 -14.962 1.00 57.49 52 THR B N 1
ATOM 4009 C CA . THR B 1 69 ? -1.264 -28.727 -15.524 1.00 59.29 52 THR B CA 1
ATOM 4010 C C . THR B 1 69 ? -1.348 -28.753 -17.046 1.00 57.86 52 THR B C 1
ATOM 4011 O O . THR B 1 69 ? -2.414 -28.555 -17.634 1.00 53.99 52 THR B O 1
ATOM 4015 N N . ASP B 1 70 ? -0.197 -28.992 -17.680 1.00 61.09 53 ASP B N 1
ATOM 4016 C CA . ASP B 1 70 ? -0.180 -29.225 -19.119 1.00 62.17 53 ASP B CA 1
ATOM 4017 C C . ASP B 1 70 ? -1.000 -30.454 -19.487 1.00 62.81 53 ASP B C 1
ATOM 4018 O O . ASP B 1 70 ? -1.569 -30.516 -20.583 1.00 64.74 53 ASP B O 1
ATOM 4023 N N . GLU B 1 71 ? -1.072 -31.438 -18.587 1.00 59.80 54 GLU B N 1
ATOM 4024 C CA . GLU B 1 71 ? -1.869 -32.631 -18.852 1.00 61.96 54 GLU B CA 1
ATOM 4025 C C . GLU B 1 71 ? -3.352 -32.293 -18.946 1.00 63.53 54 GLU B C 1
ATOM 4026 O O . GLU B 1 71 ? -4.082 -32.887 -19.747 1.00 63.92 54 GLU B O 1
ATOM 4028 N N . GLN B 1 72 ? -3.815 -31.341 -18.133 1.00 62.32 55 GLN B N 1
ATOM 4029 C CA . GLN B 1 72 ? -5.210 -30.922 -18.212 1.00 60.23 55 GLN B CA 1
ATOM 4030 C C . GLN B 1 72 ? -5.480 -30.147 -19.495 1.00 58.81 55 GLN B C 1
ATOM 4031 O O . GLN B 1 72 ? -6.537 -30.311 -20.116 1.00 60.68 55 GLN B O 1
ATOM 4037 N N . ILE B 1 73 ? -4.535 -29.301 -19.911 1.00 55.70 56 ILE B N 1
ATOM 4038 C CA . ILE B 1 73 ? -4.726 -28.506 -21.119 1.00 51.68 56 ILE B CA 1
ATOM 4039 C C . ILE B 1 73 ? -4.645 -29.386 -22.360 1.00 52.99 56 ILE B C 1
ATOM 4040 O O . ILE B 1 73 ? -5.438 -29.235 -23.298 1.00 54.94 56 ILE B O 1
ATOM 4045 N N . ASN B 1 74 ? -3.689 -30.320 -22.390 1.00 55.13 57 ASN B N 1
ATOM 4046 C CA . ASN B 1 74 ? -3.610 -31.256 -23.507 1.00 58.88 57 ASN B CA 1
ATOM 4047 C C . ASN B 1 74 ? -4.837 -32.155 -23.569 1.00 58.30 57 ASN B C 1
ATOM 4048 O O . ASN B 1 74 ? -5.221 -32.610 -24.652 1.00 60.91 57 ASN B O 1
ATOM 4053 N N . GLU B 1 75 ? -5.460 -32.423 -22.420 1.00 61.42 58 GLU B N 1
ATOM 4054 C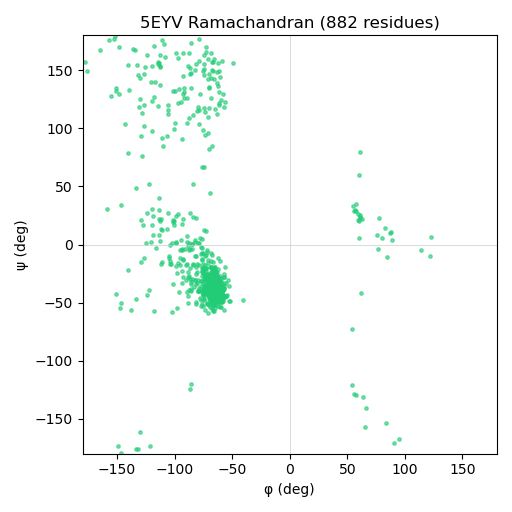 CA . GLU B 1 75 ? -6.691 -33.205 -22.407 1.00 61.66 58 GLU B CA 1
ATOM 4055 C C . GLU B 1 75 ? -7.833 -32.444 -23.070 1.00 58.53 58 GLU B C 1
ATOM 4056 O O . GLU B 1 75 ? -8.656 -33.038 -23.776 1.00 59.53 58 GLU B O 1
ATOM 4062 N N . MET B 1 76 ? -7.897 -31.127 -22.857 1.00 55.76 59 MET B N 1
ATOM 4063 C CA . MET B 1 76 ? -8.958 -30.331 -23.467 1.00 56.64 59 MET B CA 1
ATOM 4064 C C . MET B 1 76 ? -8.758 -30.204 -24.972 1.00 53.11 59 MET B C 1
ATOM 4065 O O . MET B 1 76 ? -9.723 -30.295 -25.740 1.00 55.80 59 MET B O 1
ATOM 4070 N N . LYS B 1 77 ? -7.514 -29.990 -25.410 1.00 52.75 60 LYS B N 1
ATOM 4071 C CA . LYS B 1 77 ? -7.229 -29.911 -26.840 1.00 52.40 60 LYS B CA 1
ATOM 4072 C C . LYS B 1 77 ? -7.633 -31.192 -27.559 1.00 58.54 60 LYS B C 1
ATOM 4073 O O . LYS B 1 77 ? -8.196 -31.145 -28.659 1.00 54.55 60 LYS B O 1
ATOM 4079 N N . SER B 1 78 ? -7.357 -32.347 -26.948 1.00 57.45 61 SER B N 1
ATOM 4080 C CA . SER B 1 78 ? -7.572 -33.621 -27.627 1.00 64.52 61 SER B CA 1
ATOM 4081 C C . SER B 1 78 ? -9.054 -33.896 -27.853 1.00 65.57 61 SER B C 1
ATOM 4082 O O . SER B 1 78 ? -9.437 -34.438 -28.897 1.00 65.06 61 SER B O 1
ATOM 4085 N N . GLN B 1 79 ? -9.903 -33.533 -26.891 1.00 68.24 62 GLN B N 1
ATOM 4086 C CA . GLN B 1 79 ? -11.335 -33.786 -26.975 1.00 67.63 62 GLN B CA 1
ATOM 4087 C C . GLN B 1 79 ? -12.124 -32.549 -27.387 1.00 65.11 62 GLN B C 1
ATOM 4088 O O . GLN B 1 79 ? -13.339 -32.496 -27.167 1.00 66.62 62 GLN B O 1
ATOM 4094 N N . ARG B 1 80 ? -11.462 -31.558 -27.984 1.00 63.78 63 ARG B N 1
ATOM 4095 C CA . ARG B 1 80 ? -12.149 -30.327 -28.363 1.00 52.52 63 ARG B CA 1
ATOM 4096 C C . ARG B 1 80 ? -13.160 -30.576 -29.476 1.00 52.92 63 ARG B C 1
ATOM 4097 O O . ARG B 1 80 ? -14.324 -30.172 -29.370 1.00 52.15 63 ARG B O 1
ATOM 4105 N N . ASP B 1 81 ? -12.739 -31.249 -30.545 1.00 58.94 64 ASP B N 1
ATOM 4106 C CA . ASP B 1 81 ? -13.566 -31.401 -31.736 1.00 59.51 64 ASP B CA 1
ATOM 4107 C C . ASP B 1 81 ? -14.584 -32.531 -31.634 1.00 61.87 64 ASP B C 1
ATOM 4108 O O . ASP B 1 81 ? -15.313 -32.769 -32.603 1.00 59.72 64 ASP B O 1
ATOM 4113 N N . SER B 1 82 ? -14.660 -33.227 -30.502 1.00 62.49 65 SER B N 1
ATOM 4114 C CA . SER B 1 82 ? -15.638 -34.291 -30.294 1.00 65.24 65 SER B CA 1
ATOM 4115 C C . SER B 1 82 ? -16.720 -33.768 -29.358 1.00 60.36 65 SER B C 1
ATOM 4116 O O . SER B 1 82 ? -16.460 -33.522 -28.175 1.00 59.94 65 SER B O 1
ATOM 4119 N N . VAL B 1 83 ? -17.930 -33.602 -29.886 1.00 60.17 66 VAL B N 1
ATOM 4120 C CA . VAL B 1 83 ? -19.059 -33.073 -29.132 1.00 65.36 66 VAL B CA 1
ATOM 4121 C C . VAL B 1 83 ? -20.146 -34.136 -29.080 1.00 63.87 66 VAL B C 1
ATOM 4122 O O . VAL B 1 83 ? -20.564 -34.656 -30.121 1.00 63.41 66 VAL B O 1
ATOM 4126 N N . ASP B 1 84 ? -20.599 -34.457 -27.872 1.00 63.88 67 ASP B N 1
ATOM 4127 C CA . ASP B 1 84 ? -21.691 -35.401 -27.647 1.00 68.53 67 ASP B CA 1
ATOM 4128 C C . ASP B 1 84 ? -22.913 -34.588 -27.228 1.00 64.94 67 ASP B C 1
ATOM 4129 O O . ASP B 1 84 ? -23.101 -34.284 -26.049 1.00 64.72 67 ASP B O 1
ATOM 4134 N N . PHE B 1 85 ? -23.745 -34.235 -28.212 1.00 64.22 68 PHE B N 1
ATOM 4135 C CA . PHE B 1 85 ? -24.914 -33.408 -27.929 1.00 67.86 68 PHE B CA 1
ATOM 4136 C C . PHE B 1 85 ? -25.953 -34.156 -27.104 1.00 69.22 68 PHE B C 1
ATOM 4137 O O . PHE B 1 85 ? -26.756 -33.523 -26.408 1.00 67.92 68 PHE B O 1
ATOM 4145 N N . GLY B 1 86 ? -25.960 -35.490 -27.170 1.00 74.24 69 GLY B N 1
ATOM 4146 C CA . GLY B 1 86 ? -26.879 -36.255 -26.342 1.00 73.87 69 GLY B CA 1
ATOM 4147 C C . GLY B 1 86 ? -26.686 -35.985 -24.863 1.00 71.60 69 GLY B C 1
ATOM 4148 O O . GLY B 1 86 ? -27.655 -35.903 -24.104 1.00 72.47 69 GLY B O 1
ATOM 4149 N N . THR B 1 87 ? -25.431 -35.840 -24.433 1.00 70.61 70 THR B N 1
ATOM 4150 C CA . THR B 1 87 ? -25.165 -35.418 -23.063 1.00 70.08 70 THR B CA 1
ATOM 4151 C C . THR B 1 87 ? -25.490 -33.942 -22.874 1.00 68.14 70 THR B C 1
ATOM 4152 O O . THR B 1 87 ? -26.067 -33.553 -21.851 1.00 66.80 70 THR B O 1
ATOM 4156 N N . ALA B 1 88 ? -25.133 -33.108 -23.854 1.00 66.62 71 ALA B N 1
ATOM 4157 C CA . ALA B 1 88 ? -25.397 -31.677 -23.746 1.00 62.54 71 ALA B CA 1
ATOM 4158 C C . ALA B 1 88 ? -26.893 -31.391 -23.711 1.00 63.92 71 ALA B C 1
ATOM 4159 O O . ALA B 1 88 ? -27.355 -30.569 -22.912 1.00 63.33 71 ALA B O 1
ATOM 4161 N N . ALA B 1 89 ? -27.667 -32.061 -24.568 1.00 62.91 72 ALA B N 1
ATOM 4162 C CA . ALA B 1 89 ? -29.112 -31.861 -24.560 1.00 63.53 72 ALA B CA 1
ATOM 4163 C C . ALA B 1 89 ? -29.744 -32.377 -23.274 1.00 69.72 72 ALA B C 1
ATOM 4164 O O . ALA B 1 89 ? -30.785 -31.864 -22.849 1.00 72.33 72 ALA B O 1
ATOM 4166 N N . ALA B 1 90 ? -29.131 -33.378 -22.641 1.00 74.13 73 ALA B N 1
ATOM 4167 C CA . ALA B 1 90 ? -29.691 -33.937 -21.415 1.00 76.33 73 ALA B CA 1
ATOM 4168 C C . ALA B 1 90 ? -29.496 -32.988 -20.239 1.00 75.11 73 ALA B C 1
ATOM 4169 O O . ALA B 1 90 ? -30.462 -32.593 -19.577 1.00 75.65 73 ALA B O 1
ATOM 4171 N N . GLU B 1 91 ? -28.244 -32.611 -19.963 1.00 76.54 74 GLU B N 1
ATOM 4172 C CA . GLU B 1 91 ? -27.970 -31.711 -18.849 1.00 77.86 74 GLU B CA 1
ATOM 4173 C C . GLU B 1 91 ? -28.569 -30.327 -19.062 1.00 76.70 74 GLU B C 1
ATOM 4174 O O . GLU B 1 91 ? -28.827 -29.623 -18.081 1.00 80.05 74 GLU B O 1
ATOM 4180 N N . GLU B 1 92 ? -28.796 -29.923 -20.314 1.00 72.04 75 GLU B N 1
ATOM 4181 C CA . GLU B 1 92 ? -29.486 -28.663 -20.567 1.00 68.65 75 GLU B CA 1
ATOM 4182 C C . GLU B 1 92 ? -30.950 -28.741 -20.156 1.00 70.43 75 GLU B C 1
ATOM 4183 O O . GLU B 1 92 ? -31.542 -27.723 -19.780 1.00 70.45 75 GLU B O 1
ATOM 4189 N N . LYS B 1 93 ? -31.545 -29.936 -20.216 1.00 75.40 76 LYS B N 1
ATOM 4190 C CA . LYS B 1 93 ? -32.949 -30.084 -19.847 1.00 79.10 76 LYS B CA 1
ATOM 4191 C C . LYS B 1 93 ? -33.171 -29.779 -18.371 1.00 80.72 76 LYS B C 1
ATOM 4192 O O . LYS B 1 93 ? -34.159 -29.128 -18.008 1.00 80.21 76 LYS B O 1
ATOM 4194 N N . ALA B 1 94 ? -32.263 -30.234 -17.506 1.00 82.07 77 ALA B N 1
ATOM 4195 C CA . ALA B 1 94 ? -32.396 -29.963 -16.081 1.00 83.21 77 ALA B CA 1
ATOM 4196 C C . ALA B 1 94 ? -31.880 -28.580 -15.710 1.00 80.40 77 ALA B C 1
ATOM 4197 O O . ALA B 1 94 ? -32.397 -27.960 -14.774 1.00 80.84 77 ALA B O 1
ATOM 4199 N N . ARG B 1 95 ? -30.878 -28.077 -16.434 1.00 78.24 78 ARG B N 1
ATOM 4200 C CA . ARG B 1 95 ? -30.232 -26.827 -16.053 1.00 75.96 78 ARG B CA 1
ATOM 4201 C C . ARG B 1 95 ? -30.956 -25.601 -16.597 1.00 75.41 78 ARG B C 1
ATOM 4202 O O . ARG B 1 95 ? -30.935 -24.547 -15.952 1.00 76.56 78 ARG B O 1
ATOM 4210 N N . ARG B 1 96 ? -31.577 -25.707 -17.775 1.00 71.48 79 ARG B N 1
ATOM 4211 C CA . ARG B 1 96 ? -32.153 -24.578 -18.504 1.00 69.32 79 ARG B CA 1
ATOM 4212 C C . ARG B 1 96 ? -31.111 -23.528 -18.867 1.00 64.61 79 ARG B C 1
ATOM 4213 O O . ARG B 1 96 ? -31.462 -22.470 -19.402 1.00 60.08 79 ARG B O 1
ATOM 4221 N N . HIS B 1 97 ? -29.836 -23.808 -18.603 1.00 63.65 80 HIS B N 1
ATOM 4222 C CA . HIS B 1 97 ? -28.732 -22.869 -18.791 1.00 61.42 80 HIS B CA 1
ATOM 4223 C C . HIS B 1 97 ? -27.699 -23.574 -19.665 1.00 63.37 80 HIS B C 1
ATOM 4224 O O . HIS B 1 97 ? -26.933 -24.411 -19.177 1.00 67.45 80 HIS B O 1
ATOM 4231 N N . ASP B 1 98 ? -27.672 -23.230 -20.955 1.00 55.64 81 ASP B N 1
ATOM 4232 C CA . ASP B 1 98 ? -26.952 -24.042 -21.930 1.00 58.21 81 ASP B CA 1
ATOM 4233 C C . ASP B 1 98 ? -25.437 -23.925 -21.811 1.00 53.29 81 ASP B C 1
ATOM 4234 O O . ASP B 1 98 ? -24.728 -24.834 -22.256 1.00 49.21 81 ASP B O 1
ATOM 4239 N N . VAL B 1 99 ? -24.921 -22.836 -21.237 1.00 49.92 82 VAL B N 1
ATOM 4240 C CA . VAL B 1 99 ? -23.474 -22.695 -21.104 1.00 46.54 82 VAL B CA 1
ATOM 4241 C C . VAL B 1 99 ? -22.933 -23.698 -20.092 1.00 51.96 82 VAL B C 1
ATOM 4242 O O . VAL B 1 99 ? -21.972 -24.425 -20.370 1.00 52.18 82 VAL B O 1
ATOM 4246 N N . MET B 1 100 ? -23.548 -23.761 -18.907 1.00 55.22 83 MET B N 1
ATOM 4247 C CA . MET B 1 100 ? -23.139 -24.757 -17.921 1.00 58.72 83 MET B CA 1
ATOM 4248 C C . MET B 1 100 ? -23.413 -26.172 -18.411 1.00 56.77 83 MET B C 1
ATOM 4249 O O . MET B 1 100 ? -22.703 -27.110 -18.028 1.00 53.15 83 MET B O 1
ATOM 4254 N N . ALA B 1 101 ? -24.439 -26.346 -19.248 1.00 53.44 84 ALA B N 1
ATOM 4255 C CA . ALA B 1 101 ? -24.695 -27.656 -19.835 1.00 59.84 84 ALA B CA 1
ATOM 4256 C C . ALA B 1 101 ? -23.511 -28.117 -20.675 1.00 60.43 84 ALA B C 1
ATOM 4257 O O . ALA B 1 101 ? -23.151 -29.300 -20.661 1.00 56.13 84 ALA B O 1
ATOM 4259 N N . HIS B 1 102 ? -22.888 -27.195 -21.410 1.00 54.62 85 HIS B N 1
ATOM 4260 C CA . HIS B 1 102 ? -21.689 -27.531 -22.164 1.00 54.42 85 HIS B CA 1
ATOM 4261 C C . HIS B 1 102 ? -20.424 -27.450 -21.320 1.00 55.26 85 HIS B C 1
ATOM 4262 O O . HIS B 1 102 ? -19.392 -27.994 -21.727 1.00 55.88 85 HIS B O 1
ATOM 4269 N N . VAL B 1 103 ? -20.475 -26.791 -20.160 1.00 56.04 86 VAL B N 1
ATOM 4270 C CA . VAL B 1 103 ? -19.348 -26.840 -19.230 1.00 55.45 86 VAL B CA 1
ATOM 4271 C C . VAL B 1 103 ? -19.194 -28.248 -18.670 1.00 59.11 86 VAL B C 1
ATOM 4272 O O . VAL B 1 103 ? -18.129 -28.867 -18.774 1.00 58.24 86 VAL B O 1
ATOM 4276 N N . TYR B 1 104 ? -20.261 -28.774 -18.071 1.00 64.78 87 TYR B N 1
ATOM 4277 C CA . TYR B 1 104 ? -20.219 -30.107 -17.488 1.00 68.32 87 TYR B CA 1
ATOM 4278 C C . TYR B 1 104 ? -20.287 -31.215 -18.530 1.00 65.47 87 TYR B C 1
ATOM 4279 O O . TYR B 1 104 ? -20.034 -32.374 -18.189 1.00 69.74 87 TYR B O 1
ATOM 4288 N N . THR B 1 105 ? -20.623 -30.895 -19.782 1.00 58.87 88 THR B N 1
ATOM 4289 C CA . THR B 1 105 ? -20.444 -31.868 -20.853 1.00 60.31 88 THR B CA 1
ATOM 4290 C C . THR B 1 105 ? -18.970 -32.006 -21.211 1.00 59.81 88 THR B C 1
ATOM 4291 O O . THR B 1 105 ? -18.483 -33.114 -21.465 1.00 62.03 88 THR B O 1
ATOM 4295 N N . PHE B 1 106 ? -18.242 -30.887 -21.225 1.00 59.02 89 PHE B N 1
ATOM 4296 C CA . PHE B 1 106 ? -16.804 -30.940 -21.456 1.00 59.24 89 PHE B CA 1
ATOM 4297 C C . PHE B 1 106 ? -16.068 -31.503 -20.247 1.00 61.45 89 PHE B C 1
ATOM 4298 O O . PHE B 1 106 ? -15.009 -32.122 -20.400 1.00 62.80 89 PHE B O 1
ATOM 4306 N N . ALA B 1 107 ? -16.613 -31.307 -19.043 1.00 58.74 90 ALA B N 1
ATOM 4307 C CA . ALA B 1 107 ? -16.003 -31.890 -17.853 1.00 65.10 90 ALA B CA 1
ATOM 4308 C C . ALA B 1 107 ? -16.108 -33.410 -17.872 1.00 65.98 90 ALA B C 1
ATOM 4309 O O . ALA B 1 107 ? -15.202 -34.108 -17.402 1.00 65.84 90 ALA B O 1
ATOM 4311 N N . LEU B 1 108 ? -17.211 -33.940 -18.407 1.00 65.38 91 LEU B N 1
ATOM 4312 C CA . LEU B 1 108 ? -17.333 -35.386 -18.566 1.00 71.85 91 LEU B CA 1
ATOM 4313 C C . LEU B 1 108 ? -16.355 -35.908 -19.612 1.00 69.11 91 LEU B C 1
ATOM 4314 O O . LEU B 1 108 ? -15.757 -36.976 -19.435 1.00 74.38 91 LEU B O 1
ATOM 4319 N N . ALA B 1 109 ? -16.175 -35.165 -20.705 1.00 71.11 92 ALA B N 1
ATOM 4320 C CA . ALA B 1 109 ? -15.203 -35.528 -21.727 1.00 71.01 92 ALA B CA 1
ATOM 4321 C C . ALA B 1 109 ? -13.770 -35.216 -21.318 1.00 69.06 92 ALA B C 1
ATOM 4322 O O . ALA B 1 109 ? -12.841 -35.594 -22.041 1.00 69.06 92 ALA B O 1
ATOM 4324 N N . CYS B 1 110 ? -13.569 -34.538 -20.190 1.00 68.00 93 CYS B N 1
ATOM 4325 C CA . CYS B 1 110 ? -12.234 -34.213 -19.687 1.00 67.46 93 CYS B CA 1
ATOM 4326 C C . CYS B 1 110 ? -12.231 -34.383 -18.176 1.00 68.31 93 CYS B C 1
ATOM 4327 O O . CYS B 1 110 ? -12.321 -33.406 -17.421 1.00 65.21 93 CYS B O 1
ATOM 4330 N N . PRO B 1 111 ? -12.133 -35.625 -17.693 1.00 68.66 94 PRO B N 1
ATOM 4331 C CA . PRO B 1 111 ? -12.176 -35.849 -16.237 1.00 70.23 94 PRO B CA 1
ATOM 4332 C C . PRO B 1 111 ? -11.038 -35.185 -15.483 1.00 68.99 94 PRO B C 1
ATOM 4333 O O . PRO B 1 111 ? -11.211 -34.832 -14.310 1.00 71.04 94 PRO B O 1
ATOM 4337 N N . LYS B 1 112 ? -9.877 -35.005 -16.116 1.00 67.98 95 LYS B N 1
ATOM 4338 C CA . LYS B 1 112 ? -8.754 -34.372 -15.433 1.00 66.91 95 LYS B CA 1
ATOM 4339 C C . LYS B 1 112 ? -8.935 -32.860 -15.348 1.00 67.74 95 LYS B C 1
ATOM 4340 O O . LYS B 1 112 ? -8.769 -32.266 -14.277 1.00 62.94 95 LYS B O 1
ATOM 4346 N N . ALA B 1 113 ? -9.283 -32.222 -16.465 1.00 64.85 96 ALA B N 1
ATOM 4347 C CA . ALA B 1 113 ? -9.442 -30.774 -16.506 1.00 62.04 96 ALA B CA 1
ATOM 4348 C C . ALA B 1 113 ? -10.769 -30.298 -15.933 1.00 59.90 96 ALA B C 1
ATOM 4349 O O . ALA B 1 113 ? -11.016 -29.088 -15.928 1.00 57.04 96 ALA B O 1
ATOM 4351 N N . ALA B 1 114 ? -11.612 -31.209 -15.447 1.00 59.93 97 ALA B N 1
ATOM 4352 C CA . ALA B 1 114 ? -12.950 -30.851 -14.974 1.00 60.53 97 ALA B CA 1
ATOM 4353 C C . ALA B 1 114 ? -12.978 -29.713 -13.957 1.00 60.22 97 ALA B C 1
ATOM 4354 O O . ALA B 1 114 ? -13.774 -28.778 -14.142 1.00 62.29 97 ALA B O 1
ATOM 4356 N N . PRO B 1 115 ? -12.168 -29.708 -12.889 1.00 58.84 98 PRO B N 1
ATOM 4357 C CA . PRO B 1 115 ? -12.325 -28.656 -11.870 1.00 57.59 98 PRO B CA 1
ATOM 4358 C C . PRO B 1 115 ? -11.863 -27.274 -12.310 1.00 54.57 98 PRO B C 1
ATOM 4359 O O . PRO B 1 115 ? -12.075 -26.314 -11.558 1.00 53.23 98 PRO B O 1
ATOM 4363 N N . ILE B 1 116 ? -11.250 -27.128 -13.484 1.00 53.03 99 ILE B N 1
ATOM 4364 C CA . ILE B 1 116 ? -10.711 -25.845 -13.918 1.00 52.35 99 ILE B CA 1
ATOM 4365 C C . ILE B 1 116 ? -11.319 -25.353 -15.222 1.00 51.23 99 ILE B C 1
ATOM 4366 O O . ILE B 1 116 ? -10.913 -24.297 -15.717 1.00 46.15 99 ILE B O 1
ATOM 4371 N N . ILE B 1 117 ? -12.277 -26.080 -15.799 1.00 50.58 100 ILE B N 1
ATOM 4372 C CA . ILE B 1 117 ? -12.983 -25.573 -16.970 1.00 47.76 100 ILE B CA 1
ATOM 4373 C C . ILE B 1 117 ? -13.881 -24.418 -16.550 1.00 46.09 100 ILE B C 1
ATOM 4374 O O . ILE B 1 117 ? -14.561 -24.482 -15.516 1.00 47.05 100 ILE B O 1
ATOM 4379 N N . HIS B 1 118 ? -13.872 -23.343 -17.341 1.00 43.71 101 HIS B N 1
ATOM 4380 C CA . HIS B 1 118 ? -14.694 -22.160 -17.090 1.00 47.51 101 HIS B CA 1
ATOM 4381 C C . HIS B 1 118 ? -14.359 -21.506 -15.751 1.00 50.46 101 HIS B C 1
ATOM 4382 O O . HIS B 1 118 ? -15.183 -20.779 -15.185 1.00 55.13 101 HIS B O 1
ATOM 4389 N N . LEU B 1 119 ? -13.152 -21.751 -15.241 1.00 45.75 102 LEU B N 1
ATOM 4390 C CA . LEU B 1 119 ? -12.768 -21.298 -13.910 1.00 42.67 102 LEU B CA 1
ATOM 4391 C C . LEU B 1 119 ? -12.809 -19.778 -13.814 1.00 40.44 102 LEU B C 1
ATOM 4392 O O . LEU B 1 119 ? -12.102 -19.079 -14.546 1.00 44.19 102 LEU B O 1
ATOM 4397 N N . GLY B 1 120 ? -13.642 -19.270 -12.906 1.00 40.53 103 GLY B N 1
ATOM 4398 C CA . GLY B 1 120 ? -13.738 -17.851 -12.640 1.00 38.77 103 GLY B CA 1
ATOM 4399 C C . GLY B 1 120 ? -14.495 -17.040 -13.668 1.00 44.84 103 GLY B C 1
ATOM 4400 O O . GLY B 1 120 ? -14.688 -15.835 -13.459 1.00 45.42 103 GLY B O 1
ATOM 4401 N N . ALA B 1 121 ? -14.941 -17.652 -14.759 1.00 37.19 104 ALA B N 1
ATOM 4402 C CA . ALA B 1 121 ? -15.573 -16.922 -15.846 1.00 37.15 104 ALA B CA 1
ATOM 4403 C C . ALA B 1 121 ? -17.090 -16.885 -15.676 1.00 35.79 104 ALA B C 1
ATOM 4404 O O . ALA B 1 121 ? -17.677 -17.631 -14.889 1.00 37.53 104 ALA B O 1
ATOM 4406 N N . THR B 1 122 ? -17.724 -15.993 -16.429 1.00 34.27 105 THR B N 1
ATOM 4407 C CA . THR B 1 122 ? -19.174 -15.909 -16.516 1.00 34.53 105 THR B CA 1
ATOM 4408 C C . THR B 1 122 ? -19.628 -16.378 -17.894 1.00 35.12 105 THR B C 1
ATOM 4409 O O . THR B 1 122 ? -18.817 -16.616 -18.793 1.00 37.36 105 THR B O 1
ATOM 4413 N N . SER B 1 123 ? -20.948 -16.506 -18.054 1.00 28.11 106 SER B N 1
ATOM 4414 C CA . SER B 1 123 ? -21.488 -17.124 -19.263 1.00 34.00 106 SER B CA 1
ATOM 4415 C C . SER B 1 123 ? -21.133 -16.323 -20.511 1.00 30.20 106 SER B C 1
ATOM 4416 O O . SER B 1 123 ? -20.898 -16.901 -21.580 1.00 29.93 106 SER B O 1
ATOM 4419 N N . CYS B 1 124 ? -21.078 -14.995 -20.399 1.00 30.87 107 CYS B N 1
ATOM 4420 C CA . CYS B 1 124 ? -20.780 -14.172 -21.565 1.00 29.93 107 CYS B CA 1
ATOM 4421 C C . CYS B 1 124 ? -19.319 -14.244 -21.992 1.00 29.61 107 CYS B C 1
ATOM 4422 O O . CYS B 1 124 ? -18.988 -13.738 -23.070 1.00 40.23 107 CYS B O 1
ATOM 4425 N N . PHE B 1 125 ? -18.440 -14.851 -21.189 1.00 29.07 108 PHE B N 1
ATOM 4426 C CA . PHE B 1 125 ? -17.070 -15.059 -21.647 1.00 30.30 108 PHE B CA 1
ATOM 4427 C C . PHE B 1 125 ? -17.036 -15.942 -22.886 1.00 27.00 108 PHE B C 1
ATOM 4428 O O . PHE B 1 125 ? -16.261 -15.689 -23.815 1.00 25.91 108 PHE B O 1
ATOM 4436 N N . VAL B 1 126 ? -17.860 -16.986 -22.916 1.00 27.73 109 VAL B N 1
ATOM 4437 C CA . VAL B 1 126 ? -17.933 -17.826 -24.103 1.00 28.42 109 VAL B CA 1
ATOM 4438 C C . VAL B 1 126 ? -19.051 -17.381 -25.043 1.00 27.21 109 VAL B C 1
ATOM 4439 O O . VAL B 1 126 ? -18.912 -17.497 -26.263 1.00 32.43 109 VAL B O 1
ATOM 4443 N N . GLY B 1 127 ? -20.153 -16.858 -24.506 1.00 27.96 110 GLY B N 1
ATOM 4444 C CA . GLY B 1 127 ? -21.272 -16.487 -25.359 1.00 30.87 110 GLY B CA 1
ATOM 4445 C C . GLY B 1 127 ? -20.944 -15.334 -26.288 1.00 31.70 110 GLY B C 1
ATOM 4446 O O . GLY B 1 127 ? -21.143 -15.423 -27.504 1.00 34.10 110 GLY B O 1
ATOM 4447 N N . ASP B 1 128 ? -20.420 -14.241 -25.728 1.00 22.94 111 ASP B N 1
ATOM 4448 C CA . ASP B 1 128 ? -20.165 -13.047 -26.523 1.00 27.24 111 ASP B CA 1
ATOM 4449 C C . ASP B 1 128 ? -18.884 -13.165 -27.341 1.00 24.65 111 ASP B C 1
ATOM 4450 O O . ASP B 1 128 ? -18.824 -12.680 -28.477 1.00 20.59 111 ASP B O 1
ATOM 4455 N N . ASN B 1 129 ? -17.850 -13.795 -26.783 1.00 21.84 112 ASN B N 1
ATOM 4456 C CA . ASN B 1 129 ? -16.583 -13.893 -27.500 1.00 27.47 112 ASN B CA 1
ATOM 4457 C C . ASN B 1 129 ? -16.688 -14.833 -28.693 1.00 26.52 112 ASN B C 1
ATOM 4458 O O . ASN B 1 129 ? -16.093 -14.575 -29.745 1.00 26.89 112 ASN B O 1
ATOM 4463 N N . ALA B 1 130 ? -17.441 -15.927 -28.554 1.00 25.46 113 ALA B N 1
ATOM 4464 C CA . ALA B 1 130 ? -17.648 -16.812 -29.696 1.00 31.73 113 ALA B CA 1
ATOM 4465 C C . ALA B 1 130 ? -18.445 -16.116 -30.792 1.00 32.83 113 ALA B C 1
ATOM 4466 O O . ALA B 1 130 ? -18.186 -16.327 -31.982 1.00 29.92 113 ALA B O 1
ATOM 4468 N N . ASP B 1 131 ? -19.417 -15.282 -30.410 1.00 31.59 114 ASP B N 1
ATOM 4469 C CA . ASP B 1 131 ? -20.149 -14.495 -31.398 1.00 32.32 114 ASP B CA 1
ATOM 4470 C C . ASP B 1 131 ? -19.206 -13.582 -32.171 1.00 30.86 114 ASP B C 1
ATOM 4471 O O . ASP B 1 131 ? -19.247 -13.528 -33.405 1.00 30.81 114 ASP B O 1
ATOM 4476 N N . LEU B 1 132 ? -18.334 -12.863 -31.456 1.00 24.34 115 LEU B N 1
ATOM 4477 C CA . LEU B 1 132 ? -17.396 -11.958 -32.113 1.00 22.49 115 LEU B CA 1
ATOM 4478 C C . LEU B 1 132 ? -16.459 -12.701 -33.056 1.00 25.89 115 LEU B C 1
ATOM 4479 O O . LEU B 1 132 ? -16.061 -12.156 -34.092 1.00 27.46 115 LEU B O 1
ATOM 4484 N N . ILE B 1 133 ? -16.097 -13.942 -32.721 1.00 24.31 116 ILE B N 1
ATOM 4485 C CA . ILE B 1 133 ? -15.261 -14.735 -33.616 1.00 27.44 116 ILE B CA 1
ATOM 4486 C C . ILE B 1 133 ? -16.057 -15.171 -34.841 1.00 29.68 116 ILE B C 1
ATOM 4487 O O . ILE B 1 133 ? -15.557 -15.130 -35.972 1.00 31.29 116 ILE B O 1
ATOM 4492 N N . MET B 1 134 ? -17.311 -15.585 -34.640 1.00 30.09 117 MET B N 1
ATOM 4493 C CA . MET B 1 134 ? -18.156 -15.956 -35.770 1.00 30.49 117 MET B CA 1
ATOM 4494 C C . MET B 1 134 ? -18.450 -14.753 -36.657 1.00 31.43 117 MET B C 1
ATOM 4495 O O . MET B 1 134 ? -18.462 -14.867 -37.889 1.00 32.09 117 MET B O 1
ATOM 4500 N N . LEU B 1 135 ? -18.690 -13.588 -36.048 1.00 29.17 118 LEU B N 1
ATOM 4501 C CA . LEU B 1 135 ? -18.939 -12.381 -36.829 1.00 28.65 118 LEU B CA 1
ATOM 4502 C C . LEU B 1 135 ? -17.696 -11.961 -37.603 1.00 31.47 118 LEU B C 1
ATOM 4503 O O . LEU B 1 135 ? -17.785 -11.590 -38.780 1.00 28.23 118 LEU B O 1
ATOM 4508 N N . LYS B 1 136 ? -16.529 -12.017 -36.958 1.00 27.41 119 LYS B N 1
ATOM 4509 C CA . LYS B 1 136 ? -15.286 -11.648 -37.627 1.00 27.62 119 LYS B CA 1
ATOM 4510 C C . LYS B 1 136 ? -14.954 -12.621 -38.752 1.00 29.38 119 LYS B C 1
ATOM 4511 O O . LYS B 1 136 ? -14.520 -12.203 -39.832 1.00 33.01 119 LYS B O 1
ATOM 4517 N N . ASP B 1 137 ? -15.151 -13.921 -38.521 1.00 31.89 120 ASP B N 1
ATOM 4518 C CA . ASP B 1 137 ? -14.920 -14.898 -39.581 1.00 36.14 120 ASP B CA 1
ATOM 4519 C C . ASP B 1 137 ? -15.939 -14.759 -40.704 1.00 34.61 120 ASP B C 1
ATOM 4520 O O . ASP B 1 137 ? -15.606 -14.990 -41.872 1.00 38.47 120 ASP B O 1
ATOM 4525 N N . GLY B 1 138 ? -17.179 -14.390 -40.375 1.00 30.14 121 GLY B N 1
ATOM 4526 C CA . GLY B 1 138 ? -18.174 -14.182 -41.414 1.00 32.37 121 GLY B CA 1
ATOM 4527 C C . GLY B 1 138 ? -17.795 -13.060 -42.361 1.00 37.57 121 GLY B C 1
ATOM 4528 O O . GLY B 1 138 ? -18.019 -13.151 -43.571 1.00 39.19 121 GLY B O 1
ATOM 4529 N N . LEU B 1 139 ? -17.215 -11.985 -41.821 1.00 33.11 122 LEU B N 1
ATOM 4530 C CA . LEU B 1 139 ? -16.714 -10.909 -42.669 1.00 32.96 122 LEU B CA 1
ATOM 4531 C C . LEU B 1 139 ? -15.580 -11.397 -43.560 1.00 34.93 122 LEU B C 1
ATOM 4532 O O . LEU B 1 139 ? -15.480 -10.997 -44.726 1.00 38.56 122 LEU B O 1
ATOM 4537 N N . ASN B 1 140 ? -14.715 -12.266 -43.029 1.00 32.76 123 ASN B N 1
ATOM 4538 C CA . ASN B 1 140 ? -13.630 -12.826 -43.829 1.00 38.72 123 ASN B CA 1
ATOM 4539 C C . ASN B 1 140 ? -14.139 -13.692 -44.971 1.00 37.98 123 ASN B C 1
ATOM 4540 O O . ASN B 1 140 ? -13.416 -13.885 -45.953 1.00 39.21 123 ASN B O 1
ATOM 4545 N N . ILE B 1 141 ? -15.357 -14.223 -44.864 1.00 39.85 124 ILE B N 1
ATOM 4546 C CA . ILE B 1 141 ? -15.953 -14.939 -45.986 1.00 38.70 124 ILE B CA 1
ATOM 4547 C C . ILE B 1 141 ? -16.526 -13.957 -47.000 1.00 39.70 124 ILE B C 1
ATOM 4548 O O . ILE B 1 141 ? -16.395 -14.152 -48.213 1.00 44.83 124 ILE B O 1
ATOM 4553 N N . LEU B 1 142 ? -17.156 -12.882 -46.518 1.00 36.37 125 LEU B N 1
ATOM 4554 C CA . LEU B 1 142 ? -17.806 -11.933 -47.416 1.00 35.08 125 LEU B CA 1
ATOM 4555 C C . LEU B 1 142 ? -16.791 -11.113 -48.203 1.00 39.89 125 LEU B C 1
ATOM 4556 O O . LEU B 1 142 ? -17.018 -10.799 -49.378 1.00 35.40 125 LEU B O 1
ATOM 4561 N N . LEU B 1 143 ? -15.668 -10.759 -47.575 1.00 29.35 126 LEU B N 1
ATOM 4562 C CA . LEU B 1 143 ? -14.745 -9.798 -48.178 1.00 37.59 126 LEU B CA 1
ATOM 4563 C C . LEU B 1 143 ? -14.218 -10.225 -49.545 1.00 36.06 126 LEU B C 1
ATOM 4564 O O . LEU B 1 143 ? -14.271 -9.405 -50.478 1.00 35.67 126 LEU B O 1
ATOM 4569 N N . PRO B 1 144 ? -13.705 -11.445 -49.748 1.00 36.25 127 PRO B N 1
ATOM 4570 C CA . PRO B 1 144 ? -13.241 -11.801 -51.101 1.00 38.79 127 PRO B CA 1
ATOM 4571 C C . PRO B 1 144 ? -14.358 -11.839 -52.129 1.00 40.80 127 PRO B C 1
ATOM 4572 O O . PRO B 1 144 ? -14.104 -11.597 -53.316 1.00 43.36 127 PRO B O 1
ATOM 4576 N N . LYS B 1 145 ? -15.591 -12.135 -51.710 1.00 36.22 128 LYS B N 1
ATOM 4577 C CA . LYS B 1 145 ? -16.707 -12.132 -52.649 1.00 39.06 128 LYS B CA 1
ATOM 4578 C C . LYS B 1 145 ? -17.030 -10.718 -53.110 1.00 41.98 128 LYS B C 1
ATOM 4579 O O . LYS B 1 145 ? -17.373 -10.501 -54.279 1.00 40.32 128 LYS B O 1
ATOM 4585 N N . VAL B 1 146 ? -16.934 -9.745 -52.202 1.00 39.24 129 VAL B N 1
ATOM 4586 C CA . VAL B 1 146 ? -17.018 -8.344 -52.604 1.00 39.92 129 VAL B CA 1
ATOM 4587 C C . VAL B 1 146 ? -15.904 -8.014 -53.588 1.00 40.76 129 VAL B C 1
ATOM 4588 O O . VAL B 1 146 ? -16.113 -7.289 -54.568 1.00 40.50 129 VAL B O 1
ATOM 4592 N N . ALA B 1 147 ? -14.707 -8.560 -53.355 1.00 34.64 130 ALA B N 1
ATOM 4593 C CA . ALA B 1 147 ? -13.579 -8.280 -54.237 1.00 42.44 130 ALA B CA 1
ATOM 4594 C C . ALA B 1 147 ? -13.767 -8.929 -55.602 1.00 37.66 130 ALA B C 1
ATOM 4595 O O . ALA B 1 147 ? -13.408 -8.340 -56.628 1.00 38.79 130 ALA B O 1
ATOM 4597 N N . ARG B 1 148 ? -14.319 -10.145 -55.637 1.00 38.31 131 ARG B N 1
ATOM 4598 C CA . ARG B 1 148 ? -14.596 -10.786 -56.919 1.00 40.12 131 ARG B CA 1
ATOM 4599 C C . ARG B 1 148 ? -15.670 -10.031 -57.688 1.00 49.15 131 ARG B C 1
ATOM 4600 O O . ARG B 1 148 ? -15.533 -9.808 -58.896 1.00 48.23 131 ARG B O 1
ATOM 4608 N N . CYS B 1 149 ? -16.744 -9.623 -57.005 1.00 45.73 132 CYS B N 1
ATOM 4609 C CA . CYS B 1 149 ? -17.765 -8.804 -57.652 1.00 47.42 132 CYS B CA 1
ATOM 4610 C C . CYS B 1 149 ? -17.163 -7.522 -58.213 1.00 48.20 132 CYS B C 1
ATOM 4611 O O . CYS B 1 149 ? -17.559 -7.059 -59.289 1.00 45.92 132 CYS B O 1
ATOM 4614 N N . ILE B 1 150 ? -16.198 -6.938 -57.501 1.00 47.96 133 ILE B N 1
ATOM 4615 C CA . ILE B 1 150 ? -15.529 -5.739 -57.997 1.00 43.99 133 ILE B CA 1
ATOM 4616 C C . ILE B 1 150 ? -14.683 -6.069 -59.220 1.00 44.12 133 ILE B C 1
ATOM 4617 O O . ILE B 1 150 ? -14.741 -5.374 -60.242 1.00 42.61 133 ILE B O 1
ATOM 4622 N N . ASP B 1 151 ? -13.891 -7.141 -59.138 1.00 47.04 134 ASP B N 1
ATOM 4623 C CA . ASP B 1 151 ? -12.975 -7.471 -60.225 1.00 49.55 134 ASP B CA 1
ATOM 4624 C C . ASP B 1 151 ? -13.723 -7.913 -61.477 1.00 51.75 134 ASP B C 1
ATOM 4625 O O . ASP B 1 151 ? -13.294 -7.615 -62.598 1.00 56.90 134 ASP B O 1
ATOM 4630 N N . ARG B 1 152 ? -14.839 -8.627 -61.311 1.00 49.62 135 ARG B N 1
ATOM 4631 C CA . ARG B 1 152 ? -15.590 -9.097 -62.472 1.00 54.68 135 ARG B CA 1
ATOM 4632 C C . ARG B 1 152 ? -16.199 -7.930 -63.240 1.00 54.47 135 ARG B C 1
ATOM 4633 O O . ARG B 1 152 ? -16.107 -7.869 -64.471 1.00 59.20 135 ARG B O 1
ATOM 4641 N N . LEU B 1 153 ? -16.827 -6.992 -62.527 1.00 50.28 136 LEU B N 1
ATOM 4642 C CA . LEU B 1 153 ? -17.346 -5.796 -63.181 1.00 47.00 136 LEU B CA 1
ATOM 4643 C C . LEU B 1 153 ? -16.222 -4.926 -63.729 1.00 47.68 136 LEU B C 1
ATOM 4644 O O . LEU B 1 153 ? -16.414 -4.226 -64.729 1.00 49.14 136 LEU B O 1
ATOM 4649 N N . ALA B 1 154 ? -15.048 -4.953 -63.092 1.00 50.64 137 ALA B N 1
ATOM 4650 C CA . ALA B 1 154 ? -13.915 -4.187 -63.601 1.00 51.49 137 ALA B CA 1
ATOM 4651 C C . ALA B 1 154 ? -13.503 -4.673 -64.983 1.00 49.86 137 ALA B C 1
ATOM 4652 O O . ALA B 1 154 ? -13.122 -3.871 -65.844 1.00 54.01 137 ALA B O 1
ATOM 4654 N N . LYS B 1 155 ? -13.583 -5.985 -65.215 1.00 50.56 138 LYS B N 1
ATOM 4655 C CA . LYS B 1 155 ? -13.223 -6.543 -66.515 1.00 56.72 138 LYS B CA 1
ATOM 4656 C C . LYS B 1 155 ? -14.255 -6.187 -67.576 1.00 55.70 138 LYS B C 1
ATOM 4657 O O . LYS B 1 155 ? -13.897 -5.892 -68.724 1.00 56.86 138 LYS B O 1
ATOM 4663 N N . LYS B 1 156 ? -15.540 -6.225 -67.214 1.00 54.40 139 LYS B N 1
ATOM 4664 C CA . LYS B 1 156 ? -16.585 -5.823 -68.147 1.00 56.29 139 LYS B CA 1
ATOM 4665 C C . LYS B 1 156 ? -16.482 -4.342 -68.484 1.00 55.59 139 LYS B C 1
ATOM 4666 O O . LYS B 1 156 ? -16.692 -3.944 -69.636 1.00 57.60 139 LYS B O 1
ATOM 4672 N N . ALA B 1 157 ? -16.156 -3.513 -67.490 1.00 57.43 140 ALA B N 1
ATOM 4673 C CA . ALA B 1 157 ? -16.065 -2.075 -67.717 1.00 56.21 140 ALA B CA 1
ATOM 4674 C C . ALA B 1 157 ? -14.954 -1.737 -68.702 1.00 55.63 140 ALA B C 1
ATOM 4675 O O . ALA B 1 157 ? -15.136 -0.888 -69.582 1.00 57.16 140 ALA B O 1
ATOM 4677 N N . MET B 1 158 ? -13.793 -2.382 -68.569 1.00 55.53 141 MET B N 1
ATOM 4678 C CA . MET B 1 158 ? -12.712 -2.151 -69.522 1.00 57.31 141 MET B CA 1
ATOM 4679 C C . MET B 1 158 ? -13.050 -2.742 -70.884 1.00 59.84 141 MET B C 1
ATOM 4680 O O . MET B 1 158 ? -12.736 -2.147 -71.921 1.00 61.74 141 MET B O 1
ATOM 4685 N N . LEU B 1 159 ? -13.693 -3.913 -70.897 1.00 60.67 142 LEU B N 1
ATOM 4686 C CA . LEU B 1 159 ? -14.079 -4.541 -72.155 1.00 62.52 142 LEU B CA 1
ATOM 4687 C C . LEU B 1 159 ? -15.051 -3.671 -72.942 1.00 64.49 142 LEU B C 1
ATOM 4688 O O . LEU B 1 159 ? -15.024 -3.674 -74.178 1.00 66.29 142 LEU B O 1
ATOM 4693 N N . HIS B 1 160 ? -15.906 -2.917 -72.252 1.00 62.34 143 HIS B N 1
ATOM 4694 C CA . HIS B 1 160 ? -16.929 -2.100 -72.892 1.00 63.49 143 HIS B CA 1
ATOM 4695 C C . HIS B 1 160 ? -16.759 -0.621 -72.557 1.00 62.72 143 HIS B C 1
ATOM 4696 O O . HIS B 1 160 ? -17.739 0.125 -72.500 1.00 62.77 143 HIS B O 1
ATOM 4703 N N . LYS B 1 161 ? -15.516 -0.184 -72.342 1.00 62.29 144 LYS B N 1
ATOM 4704 C CA . LYS B 1 161 ? -15.256 1.210 -72.000 1.00 65.19 144 LYS B CA 1
ATOM 4705 C C . LYS B 1 161 ? -15.587 2.163 -73.139 1.00 63.96 144 LYS B C 1
ATOM 4706 O O . LYS B 1 161 ? -15.818 3.350 -72.889 1.00 63.64 144 LYS B O 1
ATOM 4712 N N . SER B 1 162 ? -15.608 1.677 -74.378 1.00 76.04 145 SER B N 1
ATOM 4713 C CA . SER B 1 162 ? -15.921 2.499 -75.536 1.00 77.00 145 SER B CA 1
ATOM 4714 C C . SER B 1 162 ? -17.236 2.113 -76.196 1.00 77.41 145 SER B C 1
ATOM 4715 O O . SER B 1 162 ? -17.591 2.697 -77.225 1.00 81.95 145 SER B O 1
ATOM 4718 N N . LEU B 1 163 ? -17.964 1.149 -75.636 1.00 72.32 146 LEU B N 1
ATOM 4719 C CA . LEU B 1 163 ? -19.243 0.716 -76.191 1.00 70.22 146 LEU B CA 1
ATOM 4720 C C . LEU B 1 163 ? -20.274 1.811 -75.954 1.00 74.57 146 LEU B C 1
ATOM 4721 O O . LEU B 1 163 ? -20.873 1.896 -74.880 1.00 67.72 146 LEU B O 1
ATOM 4726 N N . ILE B 1 164 ? -20.481 2.658 -76.966 1.00 72.13 147 ILE B N 1
ATOM 4727 C CA . ILE B 1 164 ? -21.415 3.768 -76.836 1.00 72.14 147 ILE B CA 1
ATOM 4728 C C . ILE B 1 164 ? -22.824 3.237 -76.615 1.00 71.81 147 ILE B C 1
ATOM 4729 O O . ILE B 1 164 ? -23.245 2.250 -77.233 1.00 73.12 147 ILE B O 1
ATOM 4734 N N . CYS B 1 165 ? -23.560 3.888 -75.718 1.00 70.14 148 CYS B N 1
ATOM 4735 C CA . CYS B 1 165 ? -24.930 3.499 -75.423 1.00 80.58 148 CYS B CA 1
ATOM 4736 C C . CYS B 1 165 ? -25.691 4.725 -74.937 1.00 69.12 148 CYS B C 1
ATOM 4737 O O . CYS B 1 165 ? -25.129 5.812 -74.780 1.00 68.93 148 CYS B O 1
ATOM 4740 N N . LEU B 1 166 ? -26.983 4.535 -74.693 1.00 74.24 149 LEU B N 1
ATOM 4741 C CA . LEU B 1 166 ? -27.861 5.616 -74.276 1.00 68.51 149 LEU B CA 1
ATOM 4742 C C . LEU B 1 166 ? -27.905 5.694 -72.755 1.00 67.14 149 LEU B C 1
ATOM 4743 O O . LEU B 1 166 ? -28.182 4.694 -72.084 1.00 66.46 149 LEU B O 1
ATOM 4748 N N . ALA B 1 167 ? -27.617 6.876 -72.218 1.00 64.64 150 ALA B N 1
ATOM 4749 C CA . ALA B 1 167 ? -27.801 7.141 -70.800 1.00 62.00 150 ALA B CA 1
ATOM 4750 C C . ALA B 1 167 ? -29.232 7.595 -70.548 1.00 62.06 150 ALA B C 1
ATOM 4751 O O . ALA B 1 167 ? -29.849 8.261 -71.383 1.00 64.12 150 ALA B O 1
ATOM 4753 N N . ARG B 1 168 ? -29.760 7.227 -69.384 1.00 59.85 151 ARG B N 1
ATOM 4754 C CA . ARG B 1 168 ? -31.157 7.482 -69.055 1.00 59.74 151 ARG B CA 1
ATOM 4755 C C . ARG B 1 168 ? -31.253 8.209 -67.723 1.00 58.05 151 ARG B C 1
ATOM 4756 O O . ARG B 1 168 ? -30.799 7.695 -66.696 1.00 55.40 151 ARG B O 1
ATOM 4764 N N . THR B 1 169 ? -31.838 9.403 -67.749 1.00 58.36 152 THR B N 1
ATOM 4765 C CA . THR B 1 169 ? -32.271 10.107 -66.552 1.00 59.27 152 THR B CA 1
ATOM 4766 C C . THR B 1 169 ? -33.793 10.168 -66.557 1.00 65.23 152 THR B C 1
ATOM 4767 O O . THR B 1 169 ? -34.407 10.425 -67.598 1.00 61.22 152 THR B O 1
ATOM 4771 N N . HIS B 1 170 ? -34.395 9.922 -65.391 1.00 55.27 153 HIS B N 1
ATOM 4772 C CA . HIS B 1 170 ? -35.835 9.693 -65.252 1.00 55.45 153 HIS B CA 1
ATOM 4773 C C . HIS B 1 170 ? -36.301 8.486 -66.064 1.00 56.53 153 HIS B C 1
ATOM 4774 O O . HIS B 1 170 ? -37.491 8.363 -66.367 1.00 57.53 153 HIS B O 1
ATOM 4781 N N . LEU B 1 171 ? -35.370 7.592 -66.412 1.00 56.42 154 LEU B N 1
ATOM 4782 C CA . LEU B 1 171 ? -35.609 6.459 -67.311 1.00 60.63 154 LEU B CA 1
ATOM 4783 C C . LEU B 1 171 ? -36.036 6.918 -68.705 1.00 62.95 154 LEU B C 1
ATOM 4784 O O . LEU B 1 171 ? -36.711 6.187 -69.435 1.00 65.35 154 LEU B O 1
ATOM 4789 N N . GLN B 1 172 ? -35.643 8.130 -69.089 1.00 64.65 155 GLN B N 1
ATOM 4790 C CA . GLN B 1 172 ? -35.857 8.631 -70.436 1.00 65.18 155 GLN B CA 1
ATOM 4791 C C . GLN B 1 172 ? -34.515 8.946 -71.086 1.00 65.46 155 GLN B C 1
ATOM 4792 O O . GLN B 1 172 ? -33.539 9.231 -70.386 1.00 63.83 155 GLN B O 1
ATOM 4798 N N . PRO B 1 173 ? -34.432 8.888 -72.415 1.00 68.08 156 PRO B N 1
ATOM 4799 C CA . PRO B 1 173 ? -33.135 9.058 -73.086 1.00 69.00 156 PRO B CA 1
ATOM 4800 C C . PRO B 1 173 ? -32.478 10.390 -72.751 1.00 68.70 156 PRO B C 1
ATOM 4801 O O . PRO B 1 173 ? -33.095 11.453 -72.848 1.00 69.70 156 PRO B O 1
ATOM 4805 N N . ALA B 1 174 ? -31.213 10.316 -72.352 1.00 73.28 157 ALA B N 1
ATOM 4806 C CA . ALA B 1 174 ? -30.371 11.473 -72.087 1.00 74.26 157 ALA B CA 1
ATOM 4807 C C . ALA B 1 174 ? -29.138 11.400 -72.989 1.00 74.50 157 ALA B C 1
ATOM 4808 O O . ALA B 1 174 ? -29.038 10.536 -73.863 1.00 77.03 157 ALA B O 1
ATOM 4810 N N . GLN B 1 175 ? -28.195 12.314 -72.767 1.00 73.97 158 GLN B N 1
ATOM 4811 C CA . GLN B 1 175 ? -27.018 12.392 -73.619 1.00 69.98 158 GLN B CA 1
ATOM 4812 C C . GLN B 1 175 ? -26.213 11.093 -73.541 1.00 69.66 158 GLN B C 1
ATOM 4813 O O . GLN B 1 175 ? -26.209 10.416 -72.509 1.00 66.43 158 GLN B O 1
ATOM 4819 N N . PRO B 1 176 ? -25.528 10.720 -74.621 1.00 70.70 159 PRO B N 1
ATOM 4820 C CA . PRO B 1 176 ? -24.910 9.390 -74.685 1.00 72.15 159 PRO B CA 1
ATOM 4821 C C . PRO B 1 176 ? -23.790 9.203 -73.670 1.00 71.27 159 PRO B C 1
ATOM 4822 O O . PRO B 1 176 ? -23.209 10.155 -73.144 1.00 67.01 159 PRO B O 1
ATOM 4826 N N . THR B 1 177 ? -23.503 7.932 -73.403 1.00 66.54 160 THR B N 1
ATOM 4827 C CA . THR B 1 177 ? -22.387 7.510 -72.566 1.00 64.56 160 THR B CA 1
ATOM 4828 C C . THR B 1 177 ? -21.913 6.155 -73.083 1.00 71.39 160 THR B C 1
ATOM 4829 O O . THR B 1 177 ? -22.377 5.673 -74.120 1.00 70.84 160 THR B O 1
ATOM 4833 N N . THR B 1 178 ? -20.984 5.535 -72.362 1.00 63.34 161 THR B N 1
ATOM 4834 C CA . THR B 1 178 ? -20.510 4.203 -72.703 1.00 64.63 161 THR B CA 1
ATOM 4835 C C . THR B 1 178 ? -20.931 3.210 -71.628 1.00 66.07 161 THR B C 1
ATOM 4836 O O . THR B 1 178 ? -21.129 3.574 -70.466 1.00 59.26 161 THR B O 1
ATOM 4840 N N . MET B 1 179 ? -21.074 1.945 -72.034 1.00 67.27 162 MET B N 1
ATOM 4841 C CA . MET B 1 179 ? -21.519 0.915 -71.100 1.00 63.13 162 MET B CA 1
ATOM 4842 C C . MET B 1 179 ? -20.511 0.716 -69.975 1.00 61.34 162 MET B C 1
ATOM 4843 O O . MET B 1 179 ? -20.895 0.499 -68.819 1.00 58.57 162 MET B O 1
ATOM 4848 N N . GLY B 1 180 ? -19.216 0.788 -70.292 1.00 58.49 163 GLY B N 1
ATOM 4849 C CA . GLY B 1 180 ? -18.202 0.667 -69.259 1.00 60.36 163 GLY B CA 1
ATOM 4850 C C . GLY B 1 180 ? -18.204 1.825 -68.282 1.00 54.87 163 GLY B C 1
ATOM 4851 O O . GLY B 1 180 ? -17.921 1.639 -67.095 1.00 52.77 163 GLY B O 1
ATOM 4852 N N . ARG B 1 181 ? -18.516 3.032 -68.762 1.00 55.89 164 ARG B N 1
ATOM 4853 C CA . ARG B 1 181 ? -18.630 4.180 -67.869 1.00 61.54 164 ARG B CA 1
ATOM 4854 C C . ARG B 1 181 ? -19.790 4.014 -66.896 1.00 56.89 164 ARG B C 1
ATOM 4855 O O . ARG B 1 181 ? -19.730 4.512 -65.766 1.00 55.96 164 ARG B O 1
ATOM 4863 N N . ARG B 1 182 ? -20.843 3.309 -67.312 1.00 57.99 165 ARG B N 1
ATOM 4864 C CA . ARG B 1 182 ? -21.955 3.011 -66.418 1.00 55.88 165 ARG B CA 1
ATOM 4865 C C . ARG B 1 182 ? -21.606 1.889 -65.447 1.00 52.82 165 ARG B C 1
ATOM 4866 O O . ARG B 1 182 ? -22.029 1.915 -64.286 1.00 48.24 165 ARG B O 1
ATOM 4874 N N . ILE B 1 183 ? -20.834 0.900 -65.901 1.00 52.54 166 ILE B N 1
ATOM 4875 C CA . ILE B 1 183 ? -20.452 -0.206 -65.027 1.00 52.55 166 ILE B CA 1
ATOM 4876 C C . ILE B 1 183 ? -19.582 0.295 -63.881 1.00 53.03 166 ILE B C 1
ATOM 4877 O O . ILE B 1 183 ? -19.712 -0.158 -62.737 1.00 52.55 166 ILE B O 1
ATOM 4882 N N . CYS B 1 184 ? -18.693 1.252 -64.164 1.00 51.95 167 CYS B N 1
ATOM 4883 C CA . CYS B 1 184 ? -17.875 1.832 -63.104 1.00 49.82 167 CYS B CA 1
ATOM 4884 C C . CYS B 1 184 ? -18.726 2.574 -62.082 1.00 48.68 167 CYS B C 1
ATOM 4885 O O . CYS B 1 184 ? -18.345 2.672 -60.910 1.00 45.58 167 CYS B O 1
ATOM 4888 N N . MET B 1 185 ? -19.876 3.104 -62.506 1.00 53.23 168 MET B N 1
ATOM 4889 C CA . MET B 1 185 ? -20.801 3.719 -61.560 1.00 53.77 168 MET B CA 1
ATOM 4890 C C . MET B 1 185 ? -21.296 2.700 -60.540 1.00 49.19 168 MET B C 1
ATOM 4891 O O . MET B 1 185 ? -21.476 3.025 -59.360 1.00 51.31 168 MET B O 1
ATOM 4896 N N . TRP B 1 186 ? -21.509 1.455 -60.976 1.00 47.91 169 TRP B N 1
ATOM 4897 C CA . TRP B 1 186 ? -21.837 0.384 -60.040 1.00 44.23 169 TRP B CA 1
ATOM 4898 C C . TRP B 1 186 ? -20.646 0.047 -59.151 1.00 42.46 169 TRP B C 1
ATOM 4899 O O . TRP B 1 186 ? -20.809 -0.194 -57.949 1.00 42.39 169 TRP B O 1
ATOM 4910 N N . ILE B 1 187 ? -19.443 0.017 -59.730 1.00 41.16 170 ILE B N 1
ATOM 4911 C CA . ILE B 1 187 ? -18.257 -0.392 -58.983 1.00 39.99 170 ILE B CA 1
ATOM 4912 C C . ILE B 1 187 ? -17.956 0.596 -57.865 1.00 43.54 170 ILE B C 1
ATOM 4913 O O . ILE B 1 187 ? -17.494 0.208 -56.785 1.00 48.07 170 ILE B O 1
ATOM 4918 N N . GLN B 1 188 ? -18.217 1.885 -58.100 1.00 44.49 171 GLN B N 1
ATOM 4919 C CA . GLN B 1 188 ? -17.975 2.890 -57.069 1.00 45.08 171 GLN B CA 1
ATOM 4920 C C . GLN B 1 188 ? -18.744 2.569 -55.793 1.00 47.73 171 GLN B C 1
ATOM 4921 O O . GLN B 1 188 ? -18.251 2.811 -54.685 1.00 48.00 171 GLN B O 1
ATOM 4927 N N . ASP B 1 189 ? -19.951 2.014 -55.930 1.00 46.91 172 ASP B N 1
ATOM 4928 C CA . ASP B 1 189 ? -20.709 1.587 -54.758 1.00 44.35 172 ASP B CA 1
ATOM 4929 C C . ASP B 1 189 ? -20.015 0.432 -54.047 1.00 37.45 172 ASP B C 1
ATOM 4930 O O . ASP B 1 189 ? -19.875 0.440 -52.819 1.00 33.41 172 ASP B O 1
ATOM 4935 N N . LEU B 1 190 ? -19.570 -0.572 -54.807 1.00 34.43 173 LEU B N 1
ATOM 4936 C CA . LEU B 1 190 ? -18.935 -1.736 -54.198 1.00 40.26 173 LEU B CA 1
ATOM 4937 C C . LEU B 1 190 ? -17.608 -1.381 -53.536 1.00 38.16 173 LEU B C 1
ATOM 4938 O O . LEU B 1 190 ? -17.189 -2.060 -52.592 1.00 36.47 173 LEU B O 1
ATOM 4943 N N . LEU B 1 191 ? -16.935 -0.329 -54.011 1.00 33.69 174 LEU B N 1
ATOM 4944 C CA . LEU B 1 191 ? -15.692 0.093 -53.372 1.00 39.42 174 LEU B CA 1
ATOM 4945 C C . LEU B 1 191 ? -15.954 0.670 -51.986 1.00 37.05 174 LEU B C 1
ATOM 4946 O O . LEU B 1 191 ? -15.218 0.377 -51.036 1.00 35.96 174 LEU B O 1
ATOM 4951 N N . LEU B 1 192 ? -16.996 1.494 -51.853 1.00 31.42 175 LEU B N 1
ATOM 4952 C CA . LEU B 1 192 ? -17.377 1.997 -50.538 1.00 38.14 175 LEU B CA 1
ATOM 4953 C C . LEU B 1 192 ? -17.815 0.863 -49.622 1.00 36.26 175 LEU B C 1
ATOM 4954 O O . LEU B 1 192 ? -17.561 0.906 -48.413 1.00 36.13 175 LEU B O 1
ATOM 4959 N N . ASP B 1 193 ? -18.468 -0.159 -50.180 1.00 36.86 176 ASP B N 1
ATOM 4960 C CA . ASP B 1 193 ? -18.865 -1.316 -49.386 1.00 36.42 176 ASP B CA 1
ATOM 4961 C C . ASP B 1 193 ? -17.652 -2.090 -48.887 1.00 38.49 176 ASP B C 1
ATOM 4962 O O . ASP B 1 193 ? -17.659 -2.609 -47.765 1.00 42.89 176 ASP B O 1
ATOM 4967 N N . LEU B 1 194 ? -16.605 -2.182 -49.709 1.00 31.03 177 LEU B N 1
ATOM 4968 C CA . LEU B 1 194 ? -15.436 -2.971 -49.338 1.00 34.79 177 LEU B CA 1
ATOM 4969 C C . LEU B 1 194 ? -14.741 -2.387 -48.114 1.00 35.15 177 LEU B C 1
ATOM 4970 O O . LEU B 1 194 ? -14.489 -3.095 -47.131 1.00 34.32 177 LEU B O 1
ATOM 4975 N N . GLU B 1 195 ? -14.434 -1.087 -48.149 1.00 29.66 178 GLU B N 1
ATOM 4976 C CA . GLU B 1 195 ? -13.717 -0.474 -47.039 1.00 40.94 178 GLU B CA 1
ATOM 4977 C C . GLU B 1 195 ? -14.557 -0.400 -45.770 1.00 38.56 178 GLU B C 1
ATOM 4978 O O . GLU B 1 195 ? -13.990 -0.334 -44.675 1.00 36.16 178 GLU B O 1
ATOM 4984 N N . ASN B 1 196 ? -15.888 -0.414 -45.887 1.00 32.87 179 ASN B N 1
ATOM 4985 C CA . ASN B 1 196 ? -16.728 -0.489 -44.696 1.00 31.80 179 ASN B CA 1
ATOM 4986 C C . ASN B 1 196 ? -16.556 -1.831 -43.994 1.00 23.94 179 ASN B C 1
ATOM 4987 O O . ASN B 1 196 ? -16.376 -1.887 -42.772 1.00 23.06 179 ASN B O 1
ATOM 4992 N N . LEU B 1 197 ? -16.611 -2.926 -44.756 1.00 28.63 180 LEU B N 1
ATOM 4993 C CA . LEU B 1 197 ? -16.435 -4.251 -44.170 1.00 31.62 180 LEU B CA 1
ATOM 4994 C C . LEU B 1 197 ? -15.030 -4.425 -43.607 1.00 33.59 180 LEU B C 1
ATOM 4995 O O . LEU B 1 197 ? -14.845 -5.060 -42.561 1.00 33.43 180 LEU B O 1
ATOM 5000 N N . GLU B 1 198 ? -14.025 -3.873 -44.290 1.00 27.75 181 GLU B N 1
ATOM 5001 C CA . GLU B 1 198 ? -12.658 -3.958 -43.786 1.00 26.97 181 GLU B CA 1
ATOM 5002 C C . GLU B 1 198 ? -12.493 -3.154 -42.502 1.00 27.62 181 GLU B C 1
ATOM 5003 O O . GLU B 1 198 ? -11.805 -3.593 -41.573 1.00 27.26 181 GLU B O 1
ATOM 5009 N N . ARG B 1 199 ? -13.118 -1.977 -42.430 1.00 32.80 182 ARG B N 1
ATOM 5010 C CA . ARG B 1 199 ? -13.086 -1.199 -41.197 1.00 29.95 182 ARG B CA 1
ATOM 5011 C C . ARG B 1 199 ? -13.795 -1.937 -40.068 1.00 32.19 182 ARG B C 1
ATOM 5012 O O . ARG B 1 199 ? -13.382 -1.854 -38.906 1.00 32.77 182 ARG B O 1
ATOM 5020 N N . LEU B 1 200 ? -14.861 -2.672 -40.395 1.00 36.22 183 LEU B N 1
ATOM 5021 C CA . LEU B 1 200 ? -15.540 -3.493 -39.395 1.00 35.93 183 LEU B CA 1
ATOM 5022 C C . LEU B 1 200 ? -14.617 -4.577 -38.853 1.00 33.29 183 LEU B C 1
ATOM 5023 O O . LEU B 1 200 ? -14.515 -4.776 -37.637 1.00 27.54 183 LEU B O 1
ATOM 5028 N N . LYS B 1 201 ? -13.940 -5.295 -39.750 1.00 28.92 184 LYS B N 1
ATOM 5029 C CA . LYS B 1 201 ? -13.147 -6.448 -39.337 1.00 36.30 184 LYS B CA 1
ATOM 5030 C C . LYS B 1 201 ? -11.858 -6.024 -38.642 1.00 36.35 184 LYS B C 1
ATOM 5031 O O . LYS B 1 201 ? -11.429 -6.663 -37.673 1.00 38.44 184 LYS B O 1
ATOM 5037 N N . ASN B 1 202 ? -11.233 -4.943 -39.110 1.00 37.33 185 ASN B N 1
ATOM 5038 C CA . ASN B 1 202 ? -9.919 -4.541 -38.624 1.00 39.49 185 ASN B CA 1
ATOM 5039 C C . ASN B 1 202 ? -9.960 -3.494 -37.517 1.00 42.39 185 ASN B C 1
ATOM 5040 O O . ASN B 1 202 ? -8.925 -3.250 -36.886 1.00 44.69 185 ASN B O 1
ATOM 5045 N N . HIS B 1 203 ? -11.111 -2.874 -37.256 1.00 33.15 186 HIS B N 1
ATOM 5046 C CA . HIS B 1 203 ? -11.137 -1.745 -36.333 1.00 30.09 186 HIS B CA 1
ATOM 5047 C C . HIS B 1 203 ? -12.331 -1.774 -35.386 1.00 30.98 186 HIS B C 1
ATOM 5048 O O . HIS B 1 203 ? -12.158 -1.741 -34.162 1.00 31.32 186 HIS B O 1
ATOM 5055 N N . THR B 1 204 ? -13.546 -1.832 -35.939 1.00 23.09 187 THR B N 1
ATOM 5056 C CA . THR B 1 204 ? -14.740 -1.635 -35.123 1.00 25.11 187 THR B CA 1
ATOM 5057 C C . THR B 1 204 ? -14.943 -2.775 -34.129 1.00 29.75 187 THR B C 1
ATOM 5058 O O . THR B 1 204 ? -15.272 -2.536 -32.962 1.00 29.31 187 THR B O 1
ATOM 5062 N N . ILE B 1 205 ? -14.750 -4.015 -34.564 1.00 27.15 188 ILE B N 1
ATOM 5063 C CA . ILE B 1 205 ? -15.000 -5.168 -33.705 1.00 31.17 188 ILE B CA 1
ATOM 5064 C C . ILE B 1 205 ? -13.826 -5.350 -32.751 1.00 35.03 188 ILE B C 1
ATOM 5065 O O . ILE B 1 205 ? -12.700 -5.628 -33.177 1.00 40.97 188 ILE B O 1
ATOM 5070 N N . ARG B 1 206 ? -14.086 -5.190 -31.458 1.00 29.25 189 ARG B N 1
ATOM 5071 C CA . ARG B 1 206 ? -13.116 -5.465 -30.412 1.00 27.53 189 ARG B CA 1
ATOM 5072 C C . ARG B 1 206 ? -13.522 -6.730 -29.665 1.00 31.34 189 ARG B C 1
ATOM 5073 O O . ARG B 1 206 ? -14.671 -7.172 -29.724 1.00 29.15 189 ARG B O 1
ATOM 5081 N N . PHE B 1 207 ? -12.558 -7.313 -28.961 1.00 24.54 190 PHE B N 1
ATOM 5082 C CA . PHE B 1 207 ? -12.830 -8.496 -28.158 1.00 29.75 190 PHE B CA 1
ATOM 5083 C C . PHE B 1 207 ? -13.602 -8.107 -26.901 1.00 31.78 190 PHE B C 1
ATOM 5084 O O . PHE B 1 207 ? -13.489 -6.986 -26.401 1.00 26.18 190 PHE B O 1
ATOM 5092 N N . ARG B 1 208 ? -14.419 -9.035 -26.398 1.00 30.28 191 ARG B N 1
ATOM 5093 C CA . ARG B 1 208 ? -15.042 -8.789 -25.101 1.00 26.20 191 ARG B CA 1
ATOM 5094 C C . ARG B 1 208 ? -14.079 -9.122 -23.970 1.00 27.58 191 ARG B C 1
ATOM 5095 O O . ARG B 1 208 ? -13.884 -8.318 -23.051 1.00 23.89 191 ARG B O 1
ATOM 5103 N N . GLY B 1 209 ? -13.464 -10.302 -24.026 1.00 19.17 192 GLY B N 1
ATOM 5104 C CA . GLY B 1 209 ? -12.504 -10.680 -23.010 1.00 33.12 192 GLY B CA 1
ATOM 5105 C C . GLY B 1 209 ? -13.170 -11.269 -21.777 1.00 32.45 192 GLY B C 1
ATOM 5106 O O . GLY B 1 209 ? -14.269 -11.824 -21.832 1.00 33.39 192 GLY B O 1
ATOM 5107 N N . ALA B 1 210 ? -12.482 -11.137 -20.648 1.00 33.02 193 ALA B N 1
ATOM 5108 C CA . ALA B 1 210 ? -12.926 -11.675 -19.365 1.00 27.01 193 ALA B CA 1
ATOM 5109 C C . ALA B 1 210 ? -13.285 -10.495 -18.464 1.00 28.26 193 ALA B C 1
ATOM 5110 O O . ALA B 1 210 ? -12.436 -9.959 -17.750 1.00 35.90 193 ALA B O 1
ATOM 5112 N N . LYS B 1 211 ? -14.558 -10.097 -18.497 1.00 29.27 194 LYS B N 1
ATOM 5113 C CA . LYS B 1 211 ? -15.013 -8.906 -17.796 1.00 29.91 194 LYS B CA 1
ATOM 5114 C C . LYS B 1 211 ? -15.920 -9.193 -16.609 1.00 29.34 194 LYS B C 1
ATOM 5115 O O . LYS B 1 211 ? -16.130 -8.297 -15.785 1.00 26.39 194 LYS B O 1
ATOM 5121 N N . GLY B 1 212 ? -16.460 -10.396 -16.495 1.00 30.32 195 GLY B N 1
ATOM 5122 C CA . GLY B 1 212 ? -17.311 -10.715 -15.371 1.00 27.70 195 GLY B CA 1
ATOM 5123 C C . GLY B 1 212 ? -18.773 -10.423 -15.632 1.00 25.02 195 GLY B C 1
ATOM 5124 O O . GLY B 1 212 ? -19.204 -10.107 -16.746 1.00 22.69 195 GLY B O 1
ATOM 5125 N N . ALA B 1 213 ? -19.552 -10.521 -14.552 1.00 27.07 196 ALA B N 1
ATOM 5126 C CA . ALA B 1 213 ? -21.004 -10.444 -14.672 1.00 18.66 196 ALA B CA 1
ATOM 5127 C C . ALA B 1 213 ? -21.483 -9.045 -15.044 1.00 22.24 196 ALA B C 1
ATOM 5128 O O . ALA B 1 213 ? -22.470 -8.909 -15.774 1.00 26.27 196 ALA B O 1
ATOM 5130 N N . VAL B 1 214 ? -20.819 -8.000 -14.553 1.00 25.48 197 VAL B N 1
ATOM 5131 C CA . VAL B 1 214 ? -21.251 -6.634 -14.837 1.00 26.74 197 VAL B CA 1
ATOM 5132 C C . VAL B 1 214 ? -20.091 -5.813 -15.385 1.00 28.10 197 VAL B C 1
ATOM 5133 O O . VAL B 1 214 ? -20.147 -4.578 -15.404 1.00 29.42 197 VAL B O 1
ATOM 5137 N N . GLY B 1 215 ? -19.035 -6.487 -15.835 1.00 28.88 198 GLY B N 1
ATOM 5138 C CA . GLY B 1 215 ? -17.926 -5.824 -16.487 1.00 24.59 198 GLY B CA 1
ATOM 5139 C C . GLY B 1 215 ? -16.822 -5.329 -15.577 1.00 25.50 198 GLY B C 1
ATOM 5140 O O . GLY B 1 215 ? -15.875 -4.701 -16.069 1.00 23.27 198 GLY B O 1
ATOM 5141 N N . THR B 1 216 ? -16.898 -5.598 -14.275 1.00 32.28 199 THR B N 1
ATOM 5142 C CA . THR B 1 216 ? -15.928 -5.090 -13.314 1.00 26.63 199 THR B CA 1
ATOM 5143 C C . THR B 1 216 ? -14.850 -6.102 -12.949 1.00 26.20 199 THR B C 1
ATOM 5144 O O . THR B 1 216 ? -13.990 -5.791 -12.119 1.00 24.16 199 THR B O 1
ATOM 5148 N N . GLN B 1 217 ? -14.881 -7.303 -13.533 1.00 27.70 200 GLN B N 1
ATOM 5149 C CA . GLN B 1 217 ? -13.856 -8.325 -13.305 1.00 27.31 200 GLN B CA 1
ATOM 5150 C C . GLN B 1 217 ? -13.724 -8.682 -11.827 1.00 29.23 200 GLN B C 1
ATOM 5151 O O . GLN B 1 217 ? -12.650 -9.080 -11.366 1.00 29.57 200 GLN B O 1
ATOM 5157 N N . ALA B 1 218 ? -14.822 -8.548 -11.077 1.00 25.93 201 ALA B N 1
ATOM 5158 C CA . ALA B 1 218 ? -14.779 -8.787 -9.637 1.00 25.99 201 ALA B CA 1
ATOM 5159 C C . ALA B 1 218 ? -14.476 -10.246 -9.318 1.00 32.55 201 ALA B C 1
ATOM 5160 O O . ALA B 1 218 ? -13.800 -10.541 -8.325 1.00 37.94 201 ALA B O 1
ATOM 5162 N N . SER B 1 219 ? -14.969 -11.173 -10.143 1.00 33.45 202 SER B N 1
ATOM 5163 C CA . SER B 1 219 ? -14.728 -12.588 -9.878 1.00 37.73 202 SER B CA 1
ATOM 5164 C C . SER B 1 219 ? -13.271 -12.957 -10.126 1.00 32.03 202 SER B C 1
ATOM 5165 O O . SER B 1 219 ? -12.678 -13.716 -9.349 1.00 28.04 202 SER B O 1
ATOM 5168 N N . PHE B 1 220 ? -12.675 -12.429 -11.199 1.00 29.16 203 PHE B N 1
ATOM 5169 C CA . PHE B 1 220 ? -11.273 -12.730 -11.472 1.00 27.86 203 PHE B CA 1
ATOM 5170 C C . PHE B 1 220 ? -10.343 -12.007 -10.507 1.00 29.27 203 PHE B C 1
ATOM 5171 O O . PHE B 1 220 ? -9.263 -12.519 -10.191 1.00 37.06 203 PHE B O 1
ATOM 5179 N N . MET B 1 221 ? -10.736 -10.823 -10.031 1.00 29.92 204 MET B N 1
ATOM 5180 C CA . MET B 1 221 ? -9.986 -10.183 -8.955 1.00 31.90 204 MET B CA 1
ATOM 5181 C C . MET B 1 221 ? -9.958 -11.066 -7.716 1.00 36.83 204 MET B C 1
ATOM 5182 O O . MET B 1 221 ? -8.926 -11.176 -7.044 1.00 38.57 204 MET B O 1
ATOM 5187 N N . ASP B 1 222 ? -11.084 -11.712 -7.404 1.00 38.27 205 ASP B N 1
ATOM 5188 C CA . ASP B 1 222 ? -11.121 -12.633 -6.274 1.00 41.74 205 ASP B CA 1
ATOM 5189 C C . ASP B 1 222 ? -10.266 -13.865 -6.540 1.00 40.12 205 ASP B C 1
ATOM 5190 O O . ASP B 1 222 ? -9.523 -14.312 -5.658 1.00 39.08 205 ASP B O 1
ATOM 5192 N N . LEU B 1 223 ? -10.352 -14.420 -7.752 1.00 38.99 206 LEU B N 1
ATOM 5193 C CA . LEU B 1 223 ? -9.565 -15.601 -8.086 1.00 37.90 206 LEU B CA 1
ATOM 5194 C C . LEU B 1 223 ? -8.071 -15.320 -8.006 1.00 38.21 206 LEU B C 1
ATOM 5195 O O . LEU B 1 223 ? -7.287 -16.223 -7.695 1.00 39.08 206 LEU B O 1
ATOM 5200 N N . PHE B 1 224 ? -7.656 -14.082 -8.274 1.00 38.24 207 PHE B N 1
ATOM 5201 C CA . PHE B 1 224 ? -6.252 -13.699 -8.222 1.00 41.34 207 PHE B CA 1
ATOM 5202 C C . PHE B 1 224 ? -5.893 -12.957 -6.940 1.00 42.85 207 PHE B C 1
ATOM 5203 O O . PHE B 1 224 ? -4.887 -12.241 -6.911 1.00 42.28 207 PHE B O 1
ATOM 5211 N N . GLN B 1 225 ? -6.698 -13.111 -5.886 1.00 31.94 208 GLN B N 1
ATOM 5212 C CA . GLN B 1 225 ? -6.426 -12.505 -4.580 1.00 44.07 208 GLN B CA 1
ATOM 5213 C C . GLN B 1 225 ? -6.235 -10.993 -4.682 1.00 47.12 208 GLN B C 1
ATOM 5214 O O . GLN B 1 225 ? -5.450 -10.399 -3.938 1.00 52.78 208 GLN B O 1
ATOM 5216 N N . GLY B 1 226 ? -6.948 -10.360 -5.611 1.00 49.02 209 GLY B N 1
ATOM 5217 C CA . GLY B 1 226 ? -6.927 -8.915 -5.718 1.00 46.41 209 GLY B CA 1
ATOM 5218 C C . GLY B 1 226 ? -5.762 -8.326 -6.480 1.00 43.11 209 GLY B C 1
ATOM 5219 O O . GLY B 1 226 ? -5.530 -7.117 -6.389 1.00 45.08 209 GLY B O 1
ATOM 5220 N N . ASP B 1 227 ? -5.022 -9.135 -7.234 1.00 41.94 210 ASP B N 1
ATOM 5221 C CA . ASP B 1 227 ? -3.881 -8.638 -8.000 1.00 42.92 210 ASP B CA 1
ATOM 5222 C C . ASP B 1 227 ? -4.409 -7.967 -9.262 1.00 41.35 210 ASP B C 1
ATOM 5223 O O . ASP B 1 227 ? -4.800 -8.638 -10.221 1.00 38.32 210 ASP B O 1
ATOM 5228 N N . HIS B 1 228 ? -4.418 -6.630 -9.262 1.00 39.10 211 HIS B N 1
ATOM 5229 C CA . HIS B 1 228 ? -4.922 -5.884 -10.412 1.00 38.02 211 HIS B CA 1
ATOM 5230 C C . HIS B 1 228 ? -4.138 -6.209 -11.677 1.00 31.47 211 HIS B C 1
ATOM 5231 O O . HIS B 1 228 ? -4.721 -6.350 -12.758 1.00 30.22 211 HIS B O 1
ATOM 5238 N N . GLN B 1 229 ? -2.814 -6.334 -11.565 1.00 31.73 212 GLN B N 1
ATOM 5239 C CA . GLN B 1 229 ? -1.997 -6.545 -12.755 1.00 29.24 212 GLN B CA 1
ATOM 5240 C C . GLN B 1 229 ? -2.214 -7.927 -13.359 1.00 31.04 212 GLN B C 1
ATOM 5241 O O . GLN B 1 229 ? -2.101 -8.088 -14.580 1.00 34.66 212 GLN B O 1
ATOM 5247 N N . LYS B 1 230 ? -2.527 -8.929 -12.534 1.00 28.75 213 LYS B N 1
ATOM 5248 C CA . LYS B 1 230 ? -2.850 -10.250 -13.065 1.00 33.90 213 LYS B CA 1
ATOM 5249 C C . LYS B 1 230 ? -4.137 -10.213 -13.881 1.00 34.19 213 LYS B C 1
ATOM 5250 O O . LYS B 1 230 ? -4.205 -10.773 -14.982 1.00 31.18 213 LYS B O 1
ATOM 5256 N N . VAL B 1 231 ? -5.174 -9.557 -13.352 1.00 31.10 214 VAL B N 1
ATOM 5257 C CA . VAL B 1 231 ? -6.448 -9.478 -14.063 1.00 25.89 214 VAL B CA 1
ATOM 5258 C C . VAL B 1 231 ? -6.284 -8.703 -15.364 1.00 27.71 214 VAL B C 1
ATOM 5259 O O . VAL B 1 231 ? -6.868 -9.061 -16.395 1.00 27.31 214 VAL B O 1
ATOM 5263 N N . ILE B 1 232 ? -5.479 -7.638 -15.342 1.00 29.22 215 ILE B N 1
ATOM 5264 C CA . ILE B 1 232 ? -5.183 -6.901 -16.568 1.00 26.97 215 ILE B CA 1
ATOM 5265 C C . ILE B 1 232 ? -4.496 -7.810 -17.580 1.00 28.24 215 ILE B C 1
ATOM 5266 O O . ILE B 1 232 ? -4.887 -7.872 -18.752 1.00 30.06 215 ILE B O 1
ATOM 5271 N N . LYS B 1 233 ? -3.460 -8.530 -17.141 1.00 29.98 216 LYS B N 1
ATOM 5272 C CA . LYS B 1 233 ? -2.754 -9.433 -18.044 1.00 27.39 216 LYS B CA 1
ATOM 5273 C C . LYS B 1 233 ? -3.678 -10.525 -18.569 1.00 26.71 216 LYS B C 1
ATOM 5274 O O . LYS B 1 233 ? -3.562 -10.940 -19.727 1.00 31.74 216 LYS B O 1
ATOM 5280 N N . LEU B 1 234 ? -4.606 -10.998 -17.733 1.00 27.96 217 LEU B N 1
ATOM 5281 C CA . LEU B 1 234 ? -5.558 -12.017 -18.166 1.00 32.77 217 LEU B CA 1
ATOM 5282 C C . LEU B 1 234 ? -6.326 -11.563 -19.401 1.00 34.96 217 LEU B C 1
ATOM 5283 O O . LEU B 1 234 ? -6.490 -12.322 -20.363 1.00 33.16 217 LEU B O 1
ATOM 5288 N N . ASP B 1 235 ? -6.795 -10.314 -19.393 1.00 30.56 218 ASP B N 1
ATOM 5289 C CA . ASP B 1 235 ? -7.584 -9.812 -20.513 1.00 23.94 218 ASP B CA 1
ATOM 5290 C C . ASP B 1 235 ? -6.711 -9.553 -21.736 1.00 23.63 218 ASP B C 1
ATOM 5291 O O . ASP B 1 235 ? -7.145 -9.772 -22.872 1.00 25.90 218 ASP B O 1
ATOM 5296 N N . GLU B 1 236 ? -5.478 -9.086 -21.525 1.00 23.11 219 GLU B N 1
ATOM 5297 C CA . GLU B 1 236 ? -4.595 -8.805 -22.654 1.00 26.65 219 GLU B CA 1
ATOM 5298 C C . GLU B 1 236 ? -4.120 -10.089 -23.320 1.00 23.93 219 GLU B C 1
ATOM 5299 O O . GLU B 1 236 ? -4.029 -10.159 -24.551 1.00 37.25 219 GLU B O 1
ATOM 5305 N N . ILE B 1 237 ? -3.805 -11.113 -22.525 1.00 26.97 220 ILE B N 1
ATOM 5306 C CA . ILE B 1 237 ? -3.354 -12.379 -23.093 1.00 30.17 220 ILE B CA 1
ATOM 5307 C C . ILE B 1 237 ? -4.486 -13.056 -23.855 1.00 24.86 220 ILE B C 1
ATOM 5308 O O . ILE B 1 237 ? -4.282 -13.580 -24.957 1.00 30.59 220 ILE B O 1
ATOM 5313 N N . LEU B 1 238 ? -5.695 -13.052 -23.287 1.00 33.62 221 LEU B N 1
ATOM 5314 C CA . LEU B 1 238 ? -6.831 -13.672 -23.963 1.00 26.54 221 LEU B CA 1
ATOM 5315 C C . LEU B 1 238 ? -7.162 -12.953 -25.262 1.00 26.05 221 LEU B C 1
ATOM 5316 O O . LEU B 1 238 ? -7.495 -13.593 -26.267 1.00 26.94 221 LEU B O 1
ATOM 5321 N N . THR B 1 239 ? -7.085 -11.619 -25.259 1.00 32.64 222 THR B N 1
ATOM 5322 C CA . THR B 1 239 ? -7.330 -10.856 -26.478 1.00 29.92 222 THR B CA 1
ATOM 5323 C C . THR B 1 239 ? -6.364 -11.264 -27.584 1.00 29.89 222 THR B C 1
ATOM 5324 O O . THR B 1 239 ? -6.758 -11.391 -28.749 1.00 28.27 222 THR B O 1
ATOM 5328 N N . LYS B 1 240 ? -5.099 -11.498 -27.231 1.00 28.33 223 LYS B N 1
ATOM 5329 C CA . LYS B 1 240 ? -4.094 -11.863 -28.223 1.00 29.99 223 LYS B CA 1
ATOM 5330 C C . LYS B 1 240 ? -4.234 -13.318 -28.660 1.00 31.40 223 LYS B C 1
ATOM 5331 O O . LYS B 1 240 ? -4.096 -13.624 -29.849 1.00 29.82 223 LYS B O 1
ATOM 5337 N N . LYS B 1 241 ? -4.503 -14.225 -27.715 1.00 28.19 224 LYS B N 1
ATOM 5338 C CA . LYS B 1 241 ? -4.709 -15.627 -28.070 1.00 33.36 224 LYS B CA 1
ATOM 5339 C C . LYS B 1 241 ? -5.877 -15.804 -29.033 1.00 39.09 224 LYS B C 1
ATOM 5340 O O . LYS B 1 241 ? -5.885 -16.747 -29.833 1.00 37.19 224 LYS B O 1
ATOM 5346 N N . SER B 1 242 ? -6.868 -14.914 -28.974 1.00 39.68 225 SER B N 1
ATOM 5347 C CA . SER B 1 242 ? -8.055 -15.015 -29.811 1.00 38.42 225 SER B CA 1
ATOM 5348 C C . SER B 1 242 ? -7.897 -14.341 -31.168 1.00 35.78 225 SER B C 1
ATOM 5349 O O . SER B 1 242 ? -8.813 -14.426 -31.992 1.00 42.23 225 SER B O 1
ATOM 5352 N N . GLY B 1 243 ? -6.776 -13.672 -31.420 1.00 33.91 226 GLY B N 1
ATOM 5353 C CA . GLY B 1 243 ? -6.554 -13.018 -32.692 1.00 32.27 226 GLY B CA 1
ATOM 5354 C C . GLY B 1 243 ? -7.064 -11.599 -32.796 1.00 34.74 226 GLY B C 1
ATOM 5355 O O . GLY B 1 243 ? -7.100 -11.053 -33.905 1.00 38.82 226 GLY B O 1
ATOM 5356 N N . PHE B 1 244 ? -7.462 -10.985 -31.689 1.00 31.68 227 PHE B N 1
ATOM 5357 C CA . PHE B 1 244 ? -7.912 -9.602 -31.682 1.00 31.75 227 PHE B CA 1
ATOM 5358 C C . PHE B 1 244 ? -6.784 -8.682 -31.226 1.00 31.93 227 PHE B C 1
ATOM 5359 O O . PHE B 1 244 ? -5.774 -9.119 -30.668 1.00 31.96 227 PHE B O 1
ATOM 5367 N N . GLN B 1 245 ? -6.970 -7.385 -31.473 1.00 27.62 228 GLN B N 1
ATOM 5368 C CA . GLN B 1 245 ? -5.954 -6.390 -31.156 1.00 32.25 228 GLN B CA 1
ATOM 5369 C C . GLN B 1 245 ? -6.269 -5.579 -29.908 1.00 35.42 228 GLN B C 1
ATOM 5370 O O . GLN B 1 245 ? -5.366 -4.935 -29.364 1.00 30.98 228 GLN B O 1
ATOM 5376 N N . ARG B 1 246 ? -7.515 -5.594 -29.444 1.00 35.53 229 ARG B N 1
ATOM 5377 C CA . ARG B 1 246 ? -7.910 -4.831 -28.268 1.00 36.44 229 ARG B CA 1
ATOM 5378 C C . ARG B 1 246 ? -9.262 -5.346 -27.797 1.00 32.57 229 ARG B C 1
ATOM 5379 O O . ARG B 1 246 ? -9.951 -6.085 -28.506 1.00 26.38 229 ARG B O 1
ATOM 5387 N N . SER B 1 247 ? -9.631 -4.941 -26.586 1.00 27.39 230 SER B N 1
ATOM 5388 C CA . SER B 1 247 ? -10.919 -5.279 -26.007 1.00 29.62 230 SER B CA 1
ATOM 5389 C C . SER B 1 247 ? -11.553 -4.024 -25.430 1.00 36.82 230 SER B C 1
ATOM 5390 O O . SER B 1 247 ? -10.860 -3.069 -25.069 1.00 38.92 230 SER B O 1
ATOM 5393 N N . TRP B 1 248 ? -12.881 -4.033 -25.354 1.00 32.61 231 TRP B N 1
ATOM 5394 C CA . TRP B 1 248 ? -13.590 -2.974 -24.654 1.00 34.16 231 TRP B CA 1
ATOM 5395 C C . TRP B 1 248 ? -13.190 -2.974 -23.182 1.00 35.25 231 TRP B C 1
ATOM 5396 O O . TRP B 1 248 ? -12.745 -3.985 -22.636 1.00 42.16 231 TRP B O 1
ATOM 5407 N N . CYS B 1 249 ? -13.339 -1.820 -22.533 1.00 34.49 232 CYS B N 1
ATOM 5408 C CA . CYS B 1 249 ? -12.856 -1.672 -21.166 1.00 39.51 232 CYS B CA 1
ATOM 5409 C C . CYS B 1 249 ? -13.889 -1.163 -20.170 1.00 27.01 232 CYS B C 1
ATOM 5410 O O . CYS B 1 249 ? -13.621 -1.216 -18.964 1.00 25.86 232 CYS B O 1
ATOM 5413 N N . VAL B 1 250 ? -15.045 -0.675 -20.618 1.00 19.62 233 VAL B N 1
ATOM 5414 C CA . VAL B 1 250 ? -16.083 -0.224 -19.697 1.00 23.61 233 VAL B CA 1
ATOM 5415 C C . VAL B 1 250 ? -17.427 -0.793 -20.129 1.00 25.31 233 VAL B C 1
ATOM 5416 O O . VAL B 1 250 ? -18.424 -0.068 -20.229 1.00 25.08 233 VAL B O 1
ATOM 5420 N N . THR B 1 251 ? -17.463 -2.097 -20.384 1.00 22.81 234 THR B N 1
ATOM 5421 C CA . THR B 1 251 ? -18.701 -2.752 -20.765 1.00 22.91 234 THR B CA 1
ATOM 5422 C C . THR B 1 251 ? -19.635 -2.882 -19.567 1.00 27.25 234 THR B C 1
ATOM 5423 O O . THR B 1 251 ? -19.264 -2.640 -18.414 1.00 27.55 234 THR B O 1
ATOM 5427 N N . GLY B 1 252 ? -20.868 -3.273 -19.861 1.00 26.49 235 GLY B N 1
ATOM 5428 C CA . GLY B 1 252 ? -21.709 -3.886 -18.858 1.00 27.72 235 GLY B CA 1
ATOM 5429 C C . GLY B 1 252 ? -21.415 -5.371 -18.843 1.00 26.76 235 GLY B C 1
ATOM 5430 O O . GLY B 1 252 ? -20.258 -5.776 -18.695 1.00 23.09 235 GLY B O 1
ATOM 5431 N N . GLN B 1 253 ? -22.444 -6.197 -19.027 1.00 26.23 236 GLN B N 1
ATOM 5432 C CA . GLN B 1 253 ? -22.223 -7.635 -19.100 1.00 26.22 236 GLN B CA 1
ATOM 5433 C C . GLN B 1 253 ? -21.723 -8.070 -20.473 1.00 23.35 236 GLN B C 1
ATOM 5434 O O . GLN B 1 253 ? -20.970 -9.046 -20.573 1.00 26.14 236 GLN B O 1
ATOM 5440 N N . THR B 1 254 ? -22.110 -7.362 -21.528 1.00 21.13 237 THR B N 1
ATOM 5441 C CA . THR B 1 254 ? -21.801 -7.743 -22.898 1.00 25.55 237 THR B CA 1
ATOM 5442 C C . THR B 1 254 ? -20.940 -6.677 -23.563 1.00 22.37 237 THR B C 1
ATOM 5443 O O . THR B 1 254 ? -20.731 -5.587 -23.025 1.00 21.68 237 THR B O 1
ATOM 5447 N N . TYR B 1 255 ? -20.441 -6.998 -24.754 1.00 22.30 238 TYR B N 1
ATOM 5448 C CA . TYR B 1 255 ? -19.850 -5.962 -25.580 1.00 28.31 238 TYR B CA 1
ATOM 5449 C C . TYR B 1 255 ? -20.951 -5.002 -26.029 1.00 28.07 238 TYR B C 1
ATOM 5450 O O . TYR B 1 255 ? -22.114 -5.400 -26.145 1.00 23.85 238 TYR B O 1
ATOM 5459 N N . PRO B 1 256 ? -20.619 -3.730 -26.256 1.00 22.54 239 PRO B N 1
ATOM 5460 C CA . PRO B 1 256 ? -21.651 -2.757 -26.650 1.00 20.27 239 PRO B CA 1
ATOM 5461 C C . PRO B 1 256 ? -22.384 -3.206 -27.904 1.00 22.28 239 PRO B C 1
ATOM 5462 O O . PRO B 1 256 ? -21.777 -3.437 -28.952 1.00 19.79 239 PRO B O 1
ATOM 5466 N N . ARG B 1 257 ? -23.707 -3.338 -27.786 1.00 22.20 240 ARG B N 1
ATOM 5467 C CA . ARG B 1 257 ? -24.514 -3.826 -28.898 1.00 18.28 240 ARG B CA 1
ATOM 5468 C C . ARG B 1 257 ? -24.560 -2.855 -30.070 1.00 20.67 240 ARG B C 1
ATOM 5469 O O . ARG B 1 257 ? -25.079 -3.225 -31.129 1.00 20.00 240 ARG B O 1
ATOM 5477 N N . LYS B 1 258 ? -24.040 -1.633 -29.915 1.00 24.50 241 LYS B N 1
ATOM 5478 C CA . LYS B 1 258 ? -23.893 -0.745 -31.065 1.00 29.07 241 LYS B CA 1
ATOM 5479 C C . LYS B 1 258 ? -23.046 -1.385 -32.155 1.00 25.50 241 LYS B C 1
ATOM 5480 O O . LYS B 1 258 ? -23.209 -1.064 -33.338 1.00 26.05 241 LYS B O 1
ATOM 5486 N N . VAL B 1 259 ? -22.133 -2.281 -31.775 1.00 22.04 242 VAL B N 1
ATOM 5487 C CA . VAL B 1 259 ? -21.355 -3.022 -32.764 1.00 27.21 242 VAL B CA 1
ATOM 5488 C C . VAL B 1 259 ? -22.278 -3.834 -33.663 1.00 26.19 242 VAL B C 1
ATOM 5489 O O . VAL B 1 259 ? -22.030 -3.975 -34.867 1.00 25.71 242 VAL B O 1
ATOM 5493 N N . ASP B 1 260 ? -23.363 -4.371 -33.099 1.00 24.48 243 ASP B N 1
ATOM 5494 C CA . ASP B 1 260 ? -24.326 -5.104 -33.914 1.00 30.62 243 ASP B CA 1
ATOM 5495 C C . ASP B 1 260 ? -25.045 -4.186 -34.894 1.00 31.33 243 ASP B C 1
ATOM 5496 O O . ASP B 1 260 ? -25.364 -4.607 -36.013 1.00 28.40 243 ASP B O 1
ATOM 5501 N N . ILE B 1 261 ? -25.308 -2.937 -34.498 1.00 32.50 244 ILE B N 1
ATOM 5502 C CA . ILE B 1 261 ? -25.834 -1.956 -35.443 1.00 17.49 244 ILE B CA 1
ATOM 5503 C C . ILE B 1 261 ? -24.826 -1.708 -36.555 1.00 21.68 244 ILE B C 1
ATOM 5504 O O . ILE B 1 261 ? -25.167 -1.734 -37.744 1.00 21.61 244 ILE B O 1
ATOM 5509 N N . GLU B 1 262 ? -23.570 -1.454 -36.178 1.00 18.00 245 GLU B N 1
ATOM 5510 C CA . GLU B 1 262 ? -22.517 -1.199 -37.157 1.00 27.31 245 GLU B CA 1
ATOM 5511 C C . GLU B 1 262 ? -22.415 -2.335 -38.165 1.00 27.29 245 GLU B C 1
ATOM 5512 O O . GLU B 1 262 ? -22.303 -2.103 -39.374 1.00 26.68 245 GLU B O 1
ATOM 5518 N N . ILE B 1 263 ? -22.458 -3.577 -37.678 1.00 23.50 246 ILE B N 1
ATOM 5519 C CA . ILE B 1 263 ? -22.317 -4.732 -38.560 1.00 24.76 246 ILE B CA 1
ATOM 5520 C C . ILE B 1 263 ? -23.497 -4.818 -39.520 1.00 32.34 246 ILE B C 1
ATOM 5521 O O . ILE B 1 263 ? -23.322 -4.906 -40.741 1.00 30.64 246 ILE B O 1
ATOM 5526 N N . THR B 1 264 ? -24.720 -4.787 -38.982 1.00 27.29 247 THR B N 1
ATOM 5527 C CA . THR B 1 264 ? -25.894 -4.944 -39.833 1.00 25.75 247 THR B CA 1
ATOM 5528 C C . THR B 1 264 ? -26.123 -3.723 -40.720 1.00 26.05 247 THR B C 1
ATOM 5529 O O . THR B 1 264 ? -26.691 -3.854 -41.810 1.00 31.82 247 THR B O 1
ATOM 5533 N N . ASN B 1 265 ? -25.686 -2.538 -40.283 1.00 29.68 248 ASN B N 1
ATOM 5534 C CA . ASN B 1 265 ? -25.777 -1.357 -41.139 1.00 32.24 248 ASN B CA 1
ATOM 5535 C C . ASN B 1 265 ? -24.946 -1.526 -42.404 1.00 32.73 248 ASN B C 1
ATOM 5536 O O . ASN B 1 265 ? -25.402 -1.195 -43.506 1.00 27.55 248 ASN B O 1
ATOM 5541 N N . ALA B 1 266 ? -23.718 -2.033 -42.266 1.00 28.49 249 ALA B N 1
ATOM 5542 C CA . ALA B 1 266 ? -22.868 -2.230 -43.434 1.00 32.43 249 ALA B CA 1
ATOM 5543 C C . ALA B 1 266 ? -23.395 -3.352 -44.318 1.00 28.59 249 ALA B C 1
ATOM 5544 O O . ALA B 1 266 ? -23.319 -3.267 -45.549 1.00 31.16 249 ALA B O 1
ATOM 5546 N N . LEU B 1 267 ? -23.932 -4.412 -43.710 1.00 24.36 250 LEU B N 1
ATOM 5547 C CA . LEU B 1 267 ? -24.510 -5.491 -44.504 1.00 26.34 250 LEU B CA 1
ATOM 5548 C C . LEU B 1 267 ? -25.752 -5.019 -45.246 1.00 30.03 250 LEU B C 1
ATOM 5549 O O . LEU B 1 267 ? -25.946 -5.358 -46.419 1.00 28.84 250 LEU B O 1
ATOM 5554 N N . SER B 1 268 ? -26.601 -4.225 -44.585 1.00 33.36 251 SER B N 1
ATOM 5555 C CA . SER B 1 268 ? -27.743 -3.633 -45.273 1.00 37.57 251 SER B CA 1
ATOM 5556 C C . SER B 1 268 ? -27.299 -2.732 -46.417 1.00 39.33 251 SER B C 1
ATOM 5557 O O . SER B 1 268 ? -28.006 -2.615 -47.424 1.00 37.04 251 SER B O 1
ATOM 5560 N N . ASN B 1 269 ? -26.137 -2.086 -46.278 1.00 37.75 252 ASN B N 1
ATOM 5561 C CA . ASN B 1 269 ? -25.609 -1.272 -47.367 1.00 35.64 252 ASN B CA 1
ATOM 5562 C C . ASN B 1 269 ? -25.256 -2.121 -48.578 1.00 33.22 252 ASN B C 1
ATOM 5563 O O . ASN B 1 269 ? -25.374 -1.654 -49.717 1.00 34.31 252 ASN B O 1
ATOM 5568 N N . ILE B 1 270 ? -24.810 -3.360 -48.356 1.00 31.31 253 ILE B N 1
ATOM 5569 C CA . ILE B 1 270 ? -24.551 -4.271 -49.467 1.00 37.90 253 ILE B CA 1
ATOM 5570 C C . ILE B 1 270 ? -25.834 -4.537 -50.242 1.00 37.33 253 ILE B C 1
ATOM 5571 O O . ILE B 1 270 ? -25.838 -4.560 -51.478 1.00 38.65 253 ILE B O 1
ATOM 5576 N N . GLY B 1 271 ? -26.941 -4.745 -49.526 1.00 32.70 254 GLY B N 1
ATOM 5577 C CA . GLY B 1 271 ? -28.201 -5.027 -50.195 1.00 34.28 254 GLY B CA 1
ATOM 5578 C C . GLY B 1 271 ? -28.677 -3.874 -51.056 1.00 37.33 254 GLY B C 1
ATOM 5579 O O . GLY B 1 271 ? -29.109 -4.074 -52.193 1.00 40.57 254 GLY B O 1
ATOM 5580 N N . ALA B 1 272 ? -28.600 -2.649 -50.527 1.00 32.12 255 ALA B N 1
ATOM 5581 C CA . ALA B 1 272 ? -28.991 -1.481 -51.310 1.00 36.81 255 ALA B CA 1
ATOM 5582 C C . ALA B 1 272 ? -28.150 -1.357 -52.574 1.00 39.16 255 ALA B C 1
ATOM 5583 O O . ALA B 1 272 ? -28.665 -1.004 -53.641 1.00 40.73 255 ALA B O 1
ATOM 5585 N N . THR B 1 273 ? -26.852 -1.650 -52.474 1.00 31.85 256 THR B N 1
ATOM 5586 C CA . THR B 1 273 ? -25.985 -1.591 -53.645 1.00 38.00 256 THR B CA 1
ATOM 5587 C C . THR B 1 273 ? -26.349 -2.674 -54.653 1.00 46.51 256 THR B C 1
ATOM 5588 O O . THR B 1 273 ? -26.471 -2.404 -55.854 1.00 41.91 256 THR B O 1
ATOM 5592 N N . VAL B 1 274 ? -26.524 -3.909 -54.179 1.00 34.18 257 VAL B N 1
ATOM 5593 C CA . VAL B 1 274 ? -26.883 -5.009 -55.071 1.00 42.61 257 VAL B CA 1
ATOM 5594 C C . VAL B 1 274 ? -28.245 -4.761 -55.704 1.00 41.22 257 VAL B C 1
ATOM 5595 O O . VAL B 1 274 ? -28.456 -5.038 -56.892 1.00 40.97 257 VAL B O 1
ATOM 5599 N N . HIS B 1 275 ? -29.187 -4.221 -54.927 1.00 35.64 258 HIS B N 1
ATOM 5600 C CA . HIS B 1 275 ? -30.534 -4.005 -55.444 1.00 36.58 258 HIS B CA 1
ATOM 5601 C C . HIS B 1 275 ? -30.530 -3.012 -56.600 1.00 42.71 258 HIS B C 1
ATOM 5602 O O . HIS B 1 275 ? -31.182 -3.244 -57.623 1.00 39.65 258 HIS B O 1
ATOM 5609 N N . LYS B 1 276 ? -29.800 -1.902 -56.459 1.00 41.37 259 LYS B N 1
ATOM 5610 C CA . LYS B 1 276 ? -29.739 -0.926 -57.542 1.00 43.21 259 LYS B CA 1
ATOM 5611 C C . LYS B 1 276 ? -29.045 -1.502 -58.769 1.00 46.86 259 LYS B C 1
ATOM 5612 O O . LYS B 1 276 ? -29.506 -1.307 -59.900 1.00 48.63 259 LYS B O 1
ATOM 5618 N N . ILE B 1 277 ? -27.933 -2.213 -58.565 1.00 40.15 260 ILE B N 1
ATOM 5619 C CA . ILE B 1 277 ? -27.198 -2.790 -59.688 1.00 44.38 260 ILE B CA 1
ATOM 5620 C C . ILE B 1 277 ? -28.078 -3.773 -60.449 1.00 43.24 260 ILE B C 1
ATOM 5621 O O . ILE B 1 277 ? -28.180 -3.719 -61.680 1.00 51.39 260 ILE B O 1
ATOM 5626 N N . CYS B 1 278 ? -28.738 -4.679 -59.725 1.00 52.47 261 CYS B N 1
ATOM 5627 C CA . CYS B 1 278 ? -29.567 -5.681 -60.385 1.00 51.32 261 CYS B CA 1
ATOM 5628 C C . CYS B 1 278 ? -30.865 -5.085 -60.915 1.00 51.81 261 CYS B C 1
ATOM 5629 O O . CYS B 1 278 ? -31.439 -5.616 -61.872 1.00 50.94 261 CYS B O 1
ATOM 5632 N N . THR B 1 279 ? -31.347 -3.993 -60.314 1.00 50.58 262 THR B N 1
ATOM 5633 C CA . THR B 1 279 ? -32.470 -3.276 -60.909 1.00 51.30 262 THR B CA 1
ATOM 5634 C C . THR B 1 279 ? -32.058 -2.618 -62.219 1.00 53.31 262 THR B C 1
ATOM 5635 O O . THR B 1 279 ? -32.816 -2.635 -63.196 1.00 50.73 262 THR B O 1
ATOM 5639 N N . ASP B 1 280 ? -30.850 -2.046 -62.263 1.00 53.77 263 ASP B N 1
ATOM 5640 C CA . ASP B 1 280 ? -30.344 -1.474 -63.507 1.00 54.25 263 ASP B CA 1
ATOM 5641 C C . ASP B 1 280 ? -30.225 -2.535 -64.594 1.00 50.33 263 ASP B C 1
ATOM 5642 O O . ASP B 1 280 ? -30.464 -2.255 -65.774 1.00 52.43 263 ASP B O 1
ATOM 5647 N N . ILE B 1 281 ? -29.855 -3.759 -64.215 1.00 59.33 264 ILE B N 1
ATOM 5648 C CA . ILE B 1 281 ? -29.754 -4.841 -65.190 1.00 51.73 264 ILE B CA 1
ATOM 5649 C C . ILE B 1 281 ? -31.139 -5.252 -65.674 1.00 55.60 264 ILE B C 1
ATOM 5650 O O . ILE B 1 281 ? -31.342 -5.512 -66.867 1.00 55.45 264 ILE B O 1
ATOM 5655 N N . ARG B 1 282 ? -32.114 -5.309 -64.763 1.00 51.87 265 ARG B N 1
ATOM 5656 C CA . ARG B 1 282 ? -33.484 -5.617 -65.164 1.00 56.25 265 ARG B CA 1
ATOM 5657 C C . ARG B 1 282 ? -34.043 -4.538 -66.082 1.00 56.60 265 ARG B C 1
ATOM 5658 O O . ARG B 1 282 ? -34.765 -4.840 -67.040 1.00 58.90 265 ARG B O 1
ATOM 5666 N N . LEU B 1 283 ? -33.723 -3.272 -65.803 1.00 55.57 266 LEU B N 1
ATOM 5667 C CA . LEU B 1 283 ? -34.182 -2.184 -66.660 1.00 59.85 266 LEU B CA 1
ATOM 5668 C C . LEU B 1 283 ? -33.571 -2.290 -68.052 1.00 61.72 266 LEU B C 1
ATOM 5669 O O . LEU B 1 283 ? -34.279 -2.210 -69.062 1.00 62.00 266 LEU B O 1
ATOM 5674 N N . LEU B 1 284 ? -32.250 -2.478 -68.122 1.00 59.22 267 LEU B N 1
ATOM 5675 C CA . LEU B 1 284 ? -31.581 -2.579 -69.415 1.00 60.77 267 LEU B CA 1
ATOM 5676 C C . LEU B 1 284 ? -32.000 -3.832 -70.173 1.00 64.23 267 LEU B C 1
ATOM 5677 O O . LEU B 1 284 ? -31.914 -3.865 -71.405 1.00 72.26 267 LEU B O 1
ATOM 5682 N N . SER B 1 285 ? -32.449 -4.869 -69.462 1.00 60.57 268 SER B N 1
ATOM 5683 C CA . SER B 1 285 ? -32.891 -6.089 -70.129 1.00 64.14 268 SER B CA 1
ATOM 5684 C C . SER B 1 285 ? -34.216 -5.884 -70.853 1.00 68.86 268 SER B C 1
ATOM 5685 O O . SER B 1 285 ? -34.447 -6.497 -71.902 1.00 71.13 268 SER B O 1
ATOM 5688 N N . SER B 1 286 ? -35.096 -5.034 -70.315 1.00 65.88 269 SER B N 1
ATOM 5689 C CA . SER B 1 286 ? -36.335 -4.715 -71.012 1.00 65.73 269 SER B CA 1
ATOM 5690 C C . SER B 1 286 ? -36.082 -3.960 -72.310 1.00 67.67 269 SER B C 1
ATOM 5691 O O . SER B 1 286 ? -36.964 -3.926 -73.174 1.00 70.66 269 SER B O 1
ATOM 5694 N N . PHE B 1 287 ? -34.907 -3.352 -72.461 1.00 67.26 270 PHE B N 1
ATOM 5695 C CA . PHE B 1 287 ? -34.497 -2.735 -73.714 1.00 74.57 270 PHE B CA 1
ATOM 5696 C C . PHE B 1 287 ? -33.659 -3.669 -74.577 1.00 74.59 270 PHE B C 1
ATOM 5697 O O . PHE B 1 287 ? -33.177 -3.249 -75.635 1.00 73.27 270 PHE B O 1
ATOM 5705 N N . HIS B 1 288 ? -33.467 -4.918 -74.145 1.00 70.62 271 HIS B N 1
ATOM 5706 C CA . HIS B 1 288 ? -32.721 -5.938 -74.881 1.00 76.62 271 HIS B CA 1
ATOM 5707 C C . HIS B 1 288 ? -31.264 -5.548 -75.114 1.00 74.87 271 HIS B C 1
ATOM 5708 O O . HIS B 1 288 ? -30.626 -6.050 -76.045 1.00 76.13 271 HIS B O 1
ATOM 5715 N N . GLU B 1 289 ? -30.719 -4.664 -74.278 1.00 69.69 272 GLU B N 1
ATOM 5716 C CA . GLU B 1 289 ? -29.328 -4.248 -74.406 1.00 69.34 272 GLU B CA 1
ATOM 5717 C C . GLU B 1 289 ? -28.377 -5.170 -73.654 1.00 67.72 272 GLU B C 1
ATOM 5718 O O . GLU B 1 289 ? -27.281 -5.462 -74.146 1.00 68.51 272 GLU B O 1
ATOM 5724 N N . VAL B 1 290 ? -28.769 -5.630 -72.468 1.00 71.10 273 VAL B N 1
ATOM 5725 C CA . VAL B 1 290 ? -27.966 -6.563 -71.693 1.00 69.30 273 VAL B CA 1
ATOM 5726 C C . VAL B 1 290 ? -28.809 -7.794 -71.391 1.00 68.57 273 VAL B C 1
ATOM 5727 O O . VAL B 1 290 ? -30.038 -7.782 -71.495 1.00 67.51 273 VAL B O 1
ATOM 5731 N N . GLU B 1 291 ? -28.125 -8.869 -71.009 1.00 67.92 274 GLU B N 1
ATOM 5732 C CA . GLU B 1 291 ? -28.791 -10.114 -70.656 1.00 67.61 274 GLU B CA 1
ATOM 5733 C C . GLU B 1 291 ? -27.939 -10.852 -69.637 1.00 67.81 274 GLU B C 1
ATOM 5734 O O . GLU B 1 291 ? -26.727 -10.993 -69.826 1.00 65.24 274 GLU B O 1
ATOM 5740 N N . GLU B 1 292 ? -28.570 -11.312 -68.561 1.00 60.54 275 GLU B N 1
ATOM 5741 C CA . GLU B 1 292 ? -27.861 -12.084 -67.560 1.00 64.71 275 GLU B CA 1
ATOM 5742 C C . GLU B 1 292 ? -27.585 -13.490 -68.089 1.00 60.88 275 GLU B C 1
ATOM 5743 O O . GLU B 1 292 ? -28.288 -13.979 -68.976 1.00 70.28 275 GLU B O 1
ATOM 5749 N N . PRO B 1 293 ? -26.555 -14.155 -67.570 1.00 62.74 276 PRO B N 1
ATOM 5750 C CA . PRO B 1 293 ? -26.212 -15.488 -68.075 1.00 68.61 276 PRO B CA 1
ATOM 5751 C C . PRO B 1 293 ? -27.288 -16.515 -67.755 1.00 71.32 276 PRO B C 1
ATOM 5752 O O . PRO B 1 293 ? -28.089 -16.364 -66.830 1.00 72.39 276 PRO B O 1
ATOM 5756 N N . PHE B 1 294 ? -27.291 -17.580 -68.553 1.00 74.23 277 PHE B N 1
ATOM 5757 C CA . PHE B 1 294 ? -28.221 -18.685 -68.381 1.00 77.75 277 PHE B CA 1
ATOM 5758 C C . PHE B 1 294 ? -27.512 -19.971 -68.785 1.00 82.32 277 PHE B C 1
ATOM 5759 O O . PHE B 1 294 ? -26.338 -19.962 -69.167 1.00 84.84 277 PHE B O 1
ATOM 5767 N N . GLU B 1 295 ? -28.233 -21.083 -68.696 1.00 85.73 278 GLU B N 1
ATOM 5768 C CA . GLU B 1 295 ? -27.663 -22.387 -69.015 1.00 87.43 278 GLU B CA 1
ATOM 5769 C C . GLU B 1 295 ? -27.533 -22.575 -70.523 1.00 90.90 278 GLU B C 1
ATOM 5770 O O . GLU B 1 295 ? -26.652 -21.994 -71.157 1.00 90.36 278 GLU B O 1
ATOM 5776 N N . LYS B 1 307 ? -35.822 -13.840 -76.062 1.00 85.67 290 LYS B N 1
ATOM 5777 C CA . LYS B 1 307 ? -35.844 -13.232 -74.736 1.00 85.83 290 LYS B CA 1
ATOM 5778 C C . LYS B 1 307 ? -36.098 -14.278 -73.656 1.00 80.96 290 LYS B C 1
ATOM 5779 O O . LYS B 1 307 ? -36.664 -15.338 -73.925 1.00 81.51 290 LYS B O 1
ATOM 5781 N N . ARG B 1 308 ? -35.675 -13.974 -72.431 1.00 73.23 291 ARG B N 1
ATOM 5782 C CA . ARG B 1 308 ? -35.848 -14.880 -71.306 1.00 71.71 291 ARG B CA 1
ATOM 5783 C C . ARG B 1 308 ? -35.929 -14.059 -70.026 1.00 68.42 291 ARG B C 1
ATOM 5784 O O . ARG B 1 308 ? -35.834 -12.829 -70.044 1.00 67.81 291 ARG B O 1
ATOM 5792 N N . ASN B 1 309 ? -36.101 -14.755 -68.907 1.00 69.53 292 ASN B N 1
ATOM 5793 C CA . ASN B 1 309 ? -36.370 -14.082 -67.641 1.00 67.38 292 ASN B CA 1
ATOM 5794 C C . ASN B 1 309 ? -35.072 -13.815 -66.888 1.00 66.06 292 ASN B C 1
ATOM 5795 O O . ASN B 1 309 ? -34.266 -14.736 -66.712 1.00 68.70 292 ASN B O 1
ATOM 5800 N N . PRO B 1 310 ? -34.837 -12.580 -66.434 1.00 64.68 293 PRO B N 1
ATOM 5801 C CA . PRO B 1 310 ? -33.697 -12.325 -65.545 1.00 63.11 293 PRO B CA 1
ATOM 5802 C C . PRO B 1 310 ? -33.955 -12.851 -64.142 1.00 63.57 293 PRO B C 1
ATOM 5803 O O . PRO B 1 310 ? -34.071 -12.075 -63.188 1.00 58.24 293 PRO B O 1
ATOM 5807 N N . ILE B 1 311 ? -34.042 -14.178 -64.013 1.00 68.46 294 ILE B N 1
ATOM 5808 C CA . ILE B 1 311 ? -34.428 -14.795 -62.746 1.00 66.65 294 ILE B CA 1
ATOM 5809 C C . ILE B 1 311 ? -33.402 -14.493 -61.661 1.00 58.50 294 ILE B C 1
ATOM 5810 O O . ILE B 1 311 ? -33.757 -14.223 -60.507 1.00 60.12 294 ILE B O 1
ATOM 5815 N N . ARG B 1 312 ? -32.115 -14.531 -62.011 1.00 62.56 295 ARG B N 1
ATOM 5816 C CA . ARG B 1 312 ? -31.072 -14.354 -61.006 1.00 63.27 295 ARG B CA 1
ATOM 5817 C C . ARG B 1 312 ? -31.009 -12.913 -60.516 1.00 59.91 295 ARG B C 1
ATOM 5818 O O . ARG B 1 312 ? -30.840 -12.668 -59.316 1.00 55.80 295 ARG B O 1
ATOM 5826 N N . SER B 1 313 ? -31.138 -11.945 -61.428 1.00 59.17 296 SER B N 1
ATOM 5827 C CA . SER B 1 313 ? -31.163 -10.545 -61.018 1.00 47.58 296 SER B CA 1
ATOM 5828 C C . SER B 1 313 ? -32.398 -10.228 -60.186 1.00 48.20 296 SER B C 1
ATOM 5829 O O . SER B 1 313 ? -32.356 -9.334 -59.333 1.00 44.63 296 SER B O 1
ATOM 5832 N N . GLU B 1 314 ? -33.500 -10.945 -60.417 1.00 49.55 297 GLU B N 1
ATOM 5833 C CA . GLU B 1 314 ? -34.705 -10.739 -59.621 1.00 46.69 297 GLU B CA 1
ATOM 5834 C C . GLU B 1 314 ? -34.569 -11.349 -58.232 1.00 44.85 297 GLU B C 1
ATOM 5835 O O . GLU B 1 314 ? -34.973 -10.732 -57.240 1.00 43.13 297 GLU B O 1
ATOM 5841 N N . ARG B 1 315 ? -34.013 -12.559 -58.141 1.00 45.30 298 ARG B N 1
ATOM 5842 C CA . ARG B 1 315 ? -33.735 -13.139 -56.832 1.00 47.50 298 ARG B CA 1
ATOM 5843 C C . ARG B 1 315 ? -32.740 -12.284 -56.059 1.00 49.70 298 ARG B C 1
ATOM 5844 O O . ARG B 1 315 ? -32.875 -12.106 -54.842 1.00 39.83 298 ARG B O 1
ATOM 5852 N N . ALA B 1 316 ? -31.739 -11.738 -56.755 1.00 41.95 299 ALA B N 1
ATOM 5853 C CA . ALA B 1 316 ? -30.769 -10.869 -56.099 1.00 40.21 299 ALA B CA 1
ATOM 5854 C C . ALA B 1 316 ? -31.442 -9.633 -55.516 1.00 38.91 299 ALA B C 1
ATOM 5855 O O . ALA B 1 316 ? -31.119 -9.213 -54.400 1.00 38.64 299 ALA B O 1
ATOM 5857 N N . CYS B 1 317 ? -32.384 -9.039 -56.253 1.00 45.56 300 CYS B N 1
ATOM 5858 C CA . CYS B 1 317 ? -33.132 -7.906 -55.716 1.00 45.18 300 CYS B CA 1
ATOM 5859 C C . CYS B 1 317 ? -34.010 -8.331 -54.545 1.00 43.76 300 CYS B C 1
ATOM 5860 O O . CYS B 1 317 ? -34.162 -7.581 -53.572 1.00 36.15 300 CYS B O 1
ATOM 5863 N N . SER B 1 318 ? -34.595 -9.527 -54.622 1.00 48.99 301 SER B N 1
ATOM 5864 C CA . SER B 1 318 ? -35.456 -10.005 -53.545 1.00 46.44 301 SER B CA 1
ATOM 5865 C C . SER B 1 318 ? -34.661 -10.217 -52.263 1.00 40.01 301 SER B C 1
ATOM 5866 O O . SER B 1 318 ? -35.067 -9.770 -51.184 1.00 38.50 301 SER B O 1
ATOM 5869 N N . LEU B 1 319 ? -33.518 -10.898 -52.364 1.00 40.05 302 LEU B N 1
ATOM 5870 C CA . LEU B 1 319 ? -32.700 -11.138 -51.180 1.00 40.01 302 LEU B CA 1
ATOM 5871 C C . LEU B 1 319 ? -32.054 -9.851 -50.682 1.00 39.89 302 LEU B C 1
ATOM 5872 O O . LEU B 1 319 ? -31.884 -9.665 -49.472 1.00 45.31 302 LEU B O 1
ATOM 5877 N N . ALA B 1 320 ? -31.690 -8.951 -51.599 1.00 38.53 303 ALA B N 1
ATOM 5878 C CA . ALA B 1 320 ? -31.099 -7.683 -51.185 1.00 36.16 303 ALA B CA 1
ATOM 5879 C C . ALA B 1 320 ? -32.107 -6.803 -50.459 1.00 35.13 303 ALA B C 1
ATOM 5880 O O . ALA B 1 320 ? -31.715 -5.970 -49.635 1.00 42.32 303 ALA B O 1
ATOM 5882 N N . ARG B 1 321 ? -33.401 -6.968 -50.745 1.00 34.84 304 ARG B N 1
ATOM 5883 C CA . ARG B 1 321 ? -34.408 -6.184 -50.039 1.00 31.34 304 ARG B CA 1
ATOM 5884 C C . ARG B 1 321 ? -34.573 -6.664 -48.603 1.00 29.90 304 ARG B C 1
ATOM 5885 O O . ARG B 1 321 ? -34.699 -5.849 -47.682 1.00 31.65 304 ARG B O 1
ATOM 5893 N N . TYR B 1 322 ? -34.585 -7.983 -48.394 1.00 35.48 305 TYR B N 1
ATOM 5894 C CA . TYR B 1 322 ? -34.655 -8.508 -47.035 1.00 33.56 305 TYR B CA 1
ATOM 5895 C C . TYR B 1 322 ? -33.423 -8.106 -46.235 1.00 32.67 305 TYR B C 1
ATOM 5896 O O . TYR B 1 322 ? -33.523 -7.759 -45.052 1.00 33.39 305 TYR B O 1
ATOM 5905 N N . LEU B 1 323 ? -32.251 -8.135 -46.871 1.00 36.55 306 LEU B N 1
ATOM 5906 C CA . LEU B 1 323 ? -31.032 -7.678 -46.215 1.00 37.14 306 LEU B CA 1
ATOM 5907 C C . LEU B 1 323 ? -31.066 -6.178 -45.951 1.00 33.18 306 LEU B C 1
ATOM 5908 O O . LEU B 1 323 ? -30.498 -5.712 -44.958 1.00 34.16 306 LEU B O 1
ATOM 5913 N N . MET B 1 324 ? -31.734 -5.414 -46.819 1.00 38.35 307 MET B N 1
ATOM 5914 C CA . MET B 1 324 ? -31.767 -3.961 -46.677 1.00 41.59 307 MET B CA 1
ATOM 5915 C C . MET B 1 324 ? -32.379 -3.532 -45.351 1.00 34.92 307 MET B C 1
ATOM 5916 O O . MET B 1 324 ? -31.912 -2.574 -44.725 1.00 41.41 307 MET B O 1
ATOM 5921 N N . HIS B 1 325 ? -33.426 -4.222 -44.907 1.00 31.13 308 HIS B N 1
ATOM 5922 C CA . HIS B 1 325 ? -34.204 -3.787 -43.755 1.00 38.61 308 HIS B CA 1
ATOM 5923 C C . HIS B 1 325 ? -33.896 -4.559 -42.480 1.00 39.26 308 HIS B C 1
ATOM 5924 O O . HIS B 1 325 ? -34.516 -4.287 -41.451 1.00 43.87 308 HIS B O 1
ATOM 5931 N N . ILE B 1 326 ? -32.956 -5.506 -42.511 1.00 36.62 309 ILE B N 1
ATOM 5932 C CA . ILE B 1 326 ? -32.784 -6.384 -41.360 1.00 38.88 309 ILE B CA 1
ATOM 5933 C C . ILE B 1 326 ? -32.142 -5.667 -40.177 1.00 39.59 309 ILE B C 1
ATOM 5934 O O . ILE B 1 326 ? -32.276 -6.125 -39.036 1.00 40.08 309 ILE B O 1
ATOM 5939 N N . SER B 1 327 ? -31.463 -4.543 -40.408 1.00 34.24 310 SER B N 1
ATOM 5940 C CA . SER B 1 327 ? -30.792 -3.843 -39.320 1.00 37.75 310 SER B CA 1
ATOM 5941 C C . SER B 1 327 ? -31.750 -3.054 -38.436 1.00 42.75 310 SER B C 1
ATOM 5942 O O . SER B 1 327 ? -31.347 -2.630 -37.347 1.00 42.59 310 SER B O 1
ATOM 5945 N N . THR B 1 328 ? -32.998 -2.853 -38.866 1.00 41.15 311 THR B N 1
ATOM 5946 C CA . THR B 1 328 ? -33.916 -2.004 -38.114 1.00 42.06 311 THR B CA 1
ATOM 5947 C C . THR B 1 328 ? -34.299 -2.600 -36.764 1.00 43.81 311 THR B C 1
ATOM 5948 O O . THR B 1 328 ? -34.752 -1.861 -35.884 1.00 48.82 311 THR B O 1
ATOM 5952 N N . SER B 1 329 ? -34.134 -3.908 -36.575 1.00 39.03 312 SER B N 1
ATOM 5953 C CA . SER B 1 329 ? -34.386 -4.506 -35.272 1.00 33.06 312 SER B CA 1
ATOM 5954 C C . SER B 1 329 ? -33.169 -4.453 -34.362 1.00 30.10 312 SER B C 1
ATOM 5955 O O . SER B 1 329 ? -33.320 -4.568 -33.139 1.00 28.02 312 SER B O 1
ATOM 5958 N N . MET B 1 330 ? -31.971 -4.282 -34.926 1.00 29.14 313 MET B N 1
ATOM 5959 C CA . MET B 1 330 ? -30.782 -4.103 -34.101 1.00 26.95 313 MET B CA 1
ATOM 5960 C C . MET B 1 330 ? -30.742 -2.713 -33.477 1.00 18.16 313 MET B C 1
ATOM 5961 O O . MET B 1 330 ? -30.361 -2.567 -32.309 1.00 19.95 313 MET B O 1
ATOM 5966 N N . VAL B 1 331 ? -31.131 -1.682 -34.231 1.00 21.17 314 VAL B N 1
ATOM 5967 C CA . VAL B 1 331 ? -31.157 -0.338 -33.663 1.00 24.64 314 VAL B CA 1
ATOM 5968 C C . VAL B 1 331 ? -32.203 -0.250 -32.557 1.00 21.08 314 VAL B C 1
ATOM 5969 O O . VAL B 1 331 ? -31.993 0.422 -31.540 1.00 16.28 314 VAL B O 1
ATOM 5973 N N . SER B 1 332 ? -33.330 -0.951 -32.719 1.00 20.95 315 SER B N 1
ATOM 5974 C CA . SER B 1 332 ? -34.330 -0.991 -31.657 1.00 23.05 315 SER B CA 1
ATOM 5975 C C . SER B 1 332 ? -33.825 -1.773 -30.451 1.00 22.20 315 SER B C 1
ATOM 5976 O O . SER B 1 332 ? -34.057 -1.371 -29.304 1.00 20.01 315 SER B O 1
ATOM 5979 N N . THR B 1 333 ? -33.136 -2.893 -30.693 1.00 15.81 316 THR B N 1
ATOM 5980 C CA . THR B 1 333 ? -32.601 -3.702 -29.601 1.00 18.62 316 THR B CA 1
ATOM 5981 C C . THR B 1 333 ? -31.635 -2.896 -28.740 1.00 21.63 316 THR B C 1
ATOM 5982 O O . THR B 1 333 ? -31.720 -2.913 -27.506 1.00 24.95 316 THR B O 1
ATOM 5986 N N . VAL B 1 334 ? -30.707 -2.182 -29.380 1.00 23.89 317 VAL B N 1
ATOM 5987 C CA . VAL B 1 334 ? -29.727 -1.386 -28.645 1.00 15.01 317 VAL B CA 1
ATOM 5988 C C . VAL B 1 334 ? -30.420 -0.325 -27.800 1.00 15.59 317 VAL B C 1
ATOM 5989 O O . VAL B 1 334 ? -30.028 -0.066 -26.656 1.00 20.11 317 VAL B O 1
ATOM 5993 N N . SER B 1 335 ? -31.472 0.291 -28.342 1.00 15.13 318 SER B N 1
ATOM 5994 C CA . SER B 1 335 ? -32.110 1.424 -27.683 1.00 21.48 318 SER B CA 1
ATOM 5995 C C . SER B 1 335 ? -32.763 1.054 -26.358 1.00 21.62 318 SER B C 1
ATOM 5996 O O . SER B 1 335 ? -33.014 1.946 -25.540 1.00 18.18 318 SER B O 1
ATOM 5999 N N . VAL B 1 336 ? -33.050 -0.226 -26.122 1.00 20.18 319 VAL B N 1
ATOM 6000 C CA . VAL B 1 336 ? -33.770 -0.614 -24.914 1.00 14.60 319 VAL B CA 1
ATOM 6001 C C . VAL B 1 336 ? -32.983 -1.648 -24.118 1.00 23.63 319 VAL B C 1
ATOM 6002 O O . VAL B 1 336 ? -33.565 -2.447 -23.376 1.00 22.94 319 VAL B O 1
ATOM 6006 N N . GLN B 1 337 ? -31.660 -1.637 -24.257 1.00 25.32 320 GLN B N 1
ATOM 6007 C CA . GLN B 1 337 ? -30.811 -2.434 -23.378 1.00 24.36 320 GLN B CA 1
ATOM 6008 C C . GLN B 1 337 ? -30.778 -1.779 -22.002 1.00 19.33 320 GLN B C 1
ATOM 6009 O O . GLN B 1 337 ? -30.257 -0.671 -21.845 1.00 27.85 320 GLN B O 1
ATOM 6015 N N . TRP B 1 338 ? -31.340 -2.459 -21.006 1.00 15.56 321 TRP B N 1
ATOM 6016 C CA . TRP B 1 338 ? -31.537 -1.879 -19.681 1.00 19.49 321 TRP B CA 1
ATOM 6017 C C . TRP B 1 338 ? -30.262 -2.010 -18.856 1.00 26.74 321 TRP B C 1
ATOM 6018 O O . TRP B 1 338 ? -29.872 -3.119 -18.476 1.00 32.01 321 TRP B O 1
ATOM 6029 N N . LEU B 1 339 ? -29.624 -0.874 -18.576 1.00 24.03 322 LEU B N 1
ATOM 6030 C CA . LEU B 1 339 ? -28.541 -0.753 -17.586 1.00 24.82 322 LEU B CA 1
ATOM 6031 C C . LEU B 1 339 ? -27.437 -1.750 -17.934 1.00 22.39 322 LEU B C 1
ATOM 6032 O O . LEU B 1 339 ? -26.982 -1.769 -19.090 1.00 14.91 322 LEU B O 1
ATOM 6037 N N . GLU B 1 340 ? -26.981 -2.584 -16.994 1.00 23.49 323 GLU B N 1
ATOM 6038 C CA . GLU B 1 340 ? -25.841 -3.455 -17.263 1.00 30.95 323 GLU B CA 1
ATOM 6039 C C . GLU B 1 340 ? -26.188 -4.549 -18.265 1.00 31.45 323 GLU B C 1
ATOM 6040 O O . GLU B 1 340 ? -25.317 -4.975 -19.032 1.00 30.66 323 GLU B O 1
ATOM 6046 N N . ARG B 1 341 ? -27.440 -5.019 -18.265 1.00 25.68 324 ARG B N 1
ATOM 6047 C CA . ARG B 1 341 ? -27.964 -5.876 -19.327 1.00 22.70 324 ARG B CA 1
ATOM 6048 C C . ARG B 1 341 ? -29.441 -6.199 -19.134 1.00 20.35 324 ARG B C 1
ATOM 6049 O O . ARG B 1 341 ? -29.935 -6.268 -18.003 1.00 22.52 324 ARG B O 1
ATOM 6057 N N . SER B 1 342 ? -30.148 -6.388 -20.243 1.00 23.30 325 SER B N 1
ATOM 6058 C CA . SER B 1 342 ? -31.406 -7.116 -20.276 1.00 26.42 325 SER B CA 1
ATOM 6059 C C . SER B 1 342 ? -31.293 -8.198 -21.341 1.00 25.10 325 SER B C 1
ATOM 6060 O O . SER B 1 342 ? -30.614 -8.020 -22.357 1.00 23.05 325 SER B O 1
ATOM 6063 N N . LEU B 1 343 ? -31.956 -9.327 -21.102 1.00 25.24 326 LEU B N 1
ATOM 6064 C CA . LEU B 1 343 ? -31.791 -10.482 -21.977 1.00 28.14 326 LEU B CA 1
ATOM 6065 C C . LEU B 1 343 ? -32.652 -10.428 -23.235 1.00 28.03 326 LEU B C 1
ATOM 6066 O O . LEU B 1 343 ? -32.634 -11.391 -24.011 1.00 24.03 326 LEU B O 1
ATOM 6071 N N . ASP B 1 344 ? -33.388 -9.337 -23.472 1.00 15.71 327 ASP B N 1
ATOM 6072 C CA . ASP B 1 344 ? -34.206 -9.263 -24.687 1.00 26.29 327 ASP B CA 1
ATOM 6073 C C . ASP B 1 344 ? -33.383 -9.011 -25.950 1.00 21.89 327 ASP B C 1
ATOM 6074 O O . ASP B 1 344 ? -33.957 -8.688 -26.998 1.00 17.17 327 ASP B O 1
ATOM 6079 N N . ASP B 1 345 ? -32.059 -9.130 -25.881 1.00 25.96 328 ASP B N 1
ATOM 6080 C CA . ASP B 1 345 ? -31.213 -9.092 -27.064 1.00 27.52 328 ASP B CA 1
ATOM 6081 C C . ASP B 1 345 ? -30.808 -10.476 -27.548 1.00 27.70 328 ASP B C 1
ATOM 6082 O O . ASP B 1 345 ? -30.411 -10.616 -28.709 1.00 23.80 328 ASP B O 1
ATOM 6087 N N . SER B 1 346 ? -30.922 -11.498 -26.697 1.00 29.42 329 SER B N 1
ATOM 6088 C CA . SER B 1 346 ? -30.314 -12.792 -26.995 1.00 29.05 329 SER B CA 1
ATOM 6089 C C . SER B 1 346 ? -31.030 -13.502 -28.138 1.00 28.77 329 SER B C 1
ATOM 6090 O O . SER B 1 346 ? -30.393 -13.942 -29.102 1.00 27.20 329 SER B O 1
ATOM 6093 N N . ALA B 1 347 ? -32.356 -13.634 -28.046 1.00 23.73 330 ALA B N 1
ATOM 6094 C CA . ALA B 1 347 ? -33.084 -14.399 -29.054 1.00 25.30 330 ALA B CA 1
ATOM 6095 C C . ALA B 1 347 ? -33.031 -13.722 -30.418 1.00 25.93 330 ALA B C 1
ATOM 6096 O O . ALA B 1 347 ? -32.878 -14.396 -31.444 1.00 28.14 330 ALA B O 1
ATOM 6098 N N . ILE B 1 348 ? -33.144 -12.394 -30.452 1.00 23.19 331 ILE B N 1
ATOM 6099 C CA . ILE B 1 348 ? -33.199 -11.706 -31.737 1.00 24.49 331 ILE B CA 1
ATOM 6100 C C . ILE B 1 348 ? -31.823 -11.653 -32.398 1.00 24.93 331 ILE B C 1
ATOM 6101 O O . ILE B 1 348 ? -31.725 -11.660 -33.630 1.00 23.58 331 ILE B O 1
ATOM 6106 N N . ARG B 1 349 ? -30.743 -11.617 -31.611 1.00 22.76 332 ARG B N 1
ATOM 6107 C CA . ARG B 1 349 ? -29.409 -11.653 -32.204 1.00 25.92 332 ARG B CA 1
ATOM 6108 C C . ARG B 1 349 ? -29.104 -13.015 -32.817 1.00 30.28 332 ARG B C 1
ATOM 6109 O O . ARG B 1 349 ? -28.337 -13.098 -33.782 1.00 33.27 332 ARG B O 1
ATOM 6117 N N . ARG B 1 350 ? -29.689 -14.087 -32.274 1.00 26.37 333 ARG B N 1
ATOM 6118 C CA . ARG B 1 350 ? -29.531 -15.412 -32.866 1.00 36.29 333 ARG B CA 1
ATOM 6119 C C . ARG B 1 350 ? -30.178 -15.513 -34.240 1.00 35.86 333 ARG B C 1
ATOM 6120 O O . ARG B 1 350 ? -29.802 -16.391 -35.025 1.00 31.53 333 ARG B O 1
ATOM 6128 N N . ILE B 1 351 ? -31.146 -14.651 -34.540 1.00 32.92 334 ILE B N 1
ATOM 6129 C CA . ILE B 1 351 ? -31.852 -14.696 -35.814 1.00 30.89 334 ILE B CA 1
ATOM 6130 C C . ILE B 1 351 ? -31.241 -13.682 -36.768 1.00 30.54 334 ILE B C 1
ATOM 6131 O O . ILE B 1 351 ? -30.824 -14.028 -37.878 1.00 33.48 334 ILE B O 1
ATOM 6136 N N . VAL B 1 352 ? -31.176 -12.424 -36.331 1.00 22.70 335 VAL B N 1
ATOM 6137 C CA . VAL B 1 352 ? -30.832 -11.331 -37.235 1.00 25.26 335 VAL B CA 1
ATOM 6138 C C . VAL B 1 352 ? -29.389 -11.453 -37.713 1.00 21.42 335 VAL B C 1
ATOM 6139 O O . VAL B 1 352 ? -29.117 -11.412 -38.919 1.00 24.26 335 VAL B O 1
ATOM 6143 N N . LEU B 1 353 ? -28.447 -11.603 -36.782 1.00 20.85 336 LEU B N 1
ATOM 6144 C CA . LEU B 1 353 ? -27.034 -11.587 -37.161 1.00 28.13 336 LEU B CA 1
ATOM 6145 C C . LEU B 1 353 ? -26.671 -12.689 -38.150 1.00 31.11 336 LEU B C 1
ATOM 6146 O O . LEU B 1 353 ? -26.037 -12.377 -39.174 1.00 31.49 336 LEU B O 1
ATOM 6151 N N . PRO B 1 354 ? -27.025 -13.964 -37.938 1.00 27.87 337 PRO B N 1
ATOM 6152 C CA . PRO B 1 354 ? -26.702 -14.965 -38.969 1.00 28.43 337 PRO B CA 1
ATOM 6153 C C . PRO B 1 354 ? -27.442 -14.740 -40.276 1.00 32.17 337 PRO B C 1
ATOM 6154 O O . PRO B 1 354 ? -26.847 -14.890 -41.350 1.00 32.86 337 PRO B O 1
ATOM 6158 N N . GLU B 1 355 ? -28.727 -14.377 -40.218 1.00 29.97 338 GLU B N 1
ATOM 6159 C CA . GLU B 1 355 ? -29.488 -14.164 -41.445 1.00 32.38 338 GLU B CA 1
ATOM 6160 C C . GLU B 1 355 ? -28.942 -12.997 -42.256 1.00 29.88 338 GLU B C 1
ATOM 6161 O O . GLU B 1 355 ? -28.983 -13.031 -43.491 1.00 27.90 338 GLU B O 1
ATOM 6167 N N . ALA B 1 356 ? -28.434 -11.961 -41.586 1.00 28.17 339 ALA B N 1
ATOM 6168 C CA . ALA B 1 356 ? -27.833 -10.839 -42.300 1.00 30.59 339 ALA B CA 1
ATOM 6169 C C . ALA B 1 356 ? -26.623 -11.293 -43.107 1.00 28.38 339 ALA B C 1
ATOM 6170 O O . ALA B 1 356 ? -26.475 -10.933 -44.280 1.00 26.67 339 ALA B O 1
ATOM 6172 N N . PHE B 1 357 ? -25.744 -12.087 -42.490 1.00 33.15 340 PHE B N 1
ATOM 6173 C CA . PHE B 1 357 ? -24.583 -12.605 -43.209 1.00 32.29 340 PHE B CA 1
ATOM 6174 C C . PHE B 1 357 ? -25.001 -13.573 -44.308 1.00 31.16 340 PHE B C 1
ATOM 6175 O O . PHE B 1 357 ? -24.423 -13.566 -45.401 1.00 37.58 340 PHE B O 1
ATOM 6183 N N . LEU B 1 358 ? -26.001 -14.414 -44.035 1.00 32.86 341 LEU B N 1
ATOM 6184 C CA . LEU B 1 358 ? -26.486 -15.343 -45.052 1.00 38.30 341 LEU B CA 1
ATOM 6185 C C . LEU B 1 358 ? -27.117 -14.600 -46.223 1.00 37.83 341 LEU B C 1
ATOM 6186 O O . LEU B 1 358 ? -26.961 -15.009 -47.380 1.00 38.63 341 LEU B O 1
ATOM 6191 N N . ALA B 1 359 ? -27.834 -13.509 -45.945 1.00 32.31 342 ALA B N 1
ATOM 6192 C CA . ALA B 1 359 ? -28.435 -12.726 -47.020 1.00 31.90 342 ALA B CA 1
ATOM 6193 C C . ALA B 1 359 ? -27.365 -12.042 -47.860 1.00 33.06 342 ALA B C 1
ATOM 6194 O O . ALA B 1 359 ? -27.413 -12.081 -49.095 1.00 36.36 342 ALA B O 1
ATOM 6196 N N . ALA B 1 360 ? -26.388 -11.409 -47.205 1.00 28.96 343 ALA B N 1
ATOM 6197 C CA . ALA B 1 360 ? -25.304 -10.762 -47.935 1.00 29.27 343 ALA B CA 1
ATOM 6198 C C . ALA B 1 360 ? -24.492 -11.776 -48.728 1.00 37.62 343 ALA B C 1
ATOM 6199 O O . ALA B 1 360 ? -24.062 -11.496 -49.854 1.00 35.32 343 ALA B O 1
ATOM 6201 N N . ASP B 1 361 ? -24.278 -12.964 -48.159 1.00 32.73 344 ASP B N 1
ATOM 6202 C CA . ASP B 1 361 ? -23.512 -13.993 -48.854 1.00 36.10 344 ASP B CA 1
ATOM 6203 C C . ASP B 1 361 ? -24.226 -14.459 -50.117 1.00 38.75 344 ASP B C 1
ATOM 6204 O O . ASP B 1 361 ? -23.593 -14.639 -51.163 1.00 40.75 344 ASP B O 1
ATOM 6209 N N . ALA B 1 362 ? -25.543 -14.657 -50.040 1.00 37.21 345 ALA B N 1
ATOM 6210 C CA . ALA B 1 362 ? -26.288 -15.108 -51.210 1.00 39.43 345 ALA B CA 1
ATOM 6211 C C . ALA B 1 362 ? -26.342 -14.027 -52.283 1.00 36.33 345 ALA B C 1
ATOM 6212 O O . ALA B 1 362 ? -26.299 -14.332 -53.481 1.00 42.79 345 ALA B O 1
ATOM 6214 N N . CYS B 1 363 ? -26.434 -12.759 -51.875 1.00 37.95 346 CYS B N 1
ATOM 6215 C CA . CYS B 1 363 ? -26.475 -11.668 -52.845 1.00 38.68 346 CYS B CA 1
ATOM 6216 C C . CYS B 1 363 ? -25.147 -11.526 -53.578 1.00 39.08 346 CYS B C 1
ATOM 6217 O O . CYS B 1 363 ? -25.125 -11.281 -54.790 1.00 38.82 346 CYS B O 1
ATOM 6220 N N . LEU B 1 364 ? -24.031 -11.667 -52.861 1.00 37.57 347 LEU B N 1
ATOM 6221 C CA . LEU B 1 364 ? -22.724 -11.554 -53.501 1.00 39.53 347 LEU B CA 1
ATOM 6222 C C . LEU B 1 364 ? -22.446 -12.736 -54.419 1.00 40.15 347 LEU B C 1
ATOM 6223 O O . LEU B 1 364 ? -21.783 -12.576 -55.450 1.00 45.16 347 LEU B O 1
ATOM 6228 N N . THR B 1 365 ? -22.940 -13.924 -54.064 1.00 41.54 348 THR B N 1
ATOM 6229 C CA . THR B 1 365 ? -22.801 -15.078 -54.946 1.00 44.19 348 THR B CA 1
ATOM 6230 C C . THR B 1 365 ? -23.566 -14.866 -56.246 1.00 47.35 348 THR B C 1
ATOM 6231 O O . THR B 1 365 ? -23.074 -15.205 -57.329 1.00 43.52 348 THR B O 1
ATOM 6235 N N . LEU B 1 366 ? -24.771 -14.301 -56.158 1.00 46.29 349 LEU B N 1
ATOM 6236 C CA . LEU B 1 366 ? -25.552 -14.030 -57.359 1.00 46.32 349 LEU B CA 1
ATOM 6237 C C . LEU B 1 366 ? -24.948 -12.888 -58.166 1.00 43.25 349 LEU B C 1
ATOM 6238 O O . LEU B 1 366 ? -24.873 -12.965 -59.397 1.00 45.12 349 LEU B O 1
ATOM 6243 N N . LEU B 1 367 ? -24.508 -11.822 -57.491 1.00 45.10 350 LEU B N 1
ATOM 6244 C CA . LEU B 1 367 ? -23.966 -10.671 -58.208 1.00 45.50 350 LEU B CA 1
ATOM 6245 C C . LEU B 1 367 ? -22.695 -11.034 -58.966 1.00 49.76 350 LEU B C 1
ATOM 6246 O O . LEU B 1 367 ? -22.466 -10.540 -60.077 1.00 49.27 350 LEU B O 1
ATOM 6251 N N . GLN B 1 368 ? -21.858 -11.900 -58.389 1.00 42.60 351 GLN B N 1
ATOM 6252 C CA . GLN B 1 368 ? -20.642 -12.308 -59.084 1.00 43.80 351 GLN B CA 1
ATOM 6253 C C . GLN B 1 368 ? -20.970 -13.142 -60.317 1.00 46.21 351 GLN B C 1
ATOM 6254 O O . GLN B 1 368 ? -20.400 -12.927 -61.393 1.00 47.68 351 GLN B O 1
ATOM 6260 N N . ASN B 1 369 ? -21.891 -14.100 -60.178 1.00 49.45 352 ASN B N 1
ATOM 6261 C CA . ASN B 1 369 ? -22.270 -14.937 -61.313 1.00 52.68 352 ASN B CA 1
ATOM 6262 C C . ASN B 1 369 ? -22.870 -14.105 -62.438 1.00 52.37 352 ASN B C 1
ATOM 6263 O O . ASN B 1 369 ? -22.599 -14.354 -63.619 1.00 52.52 352 ASN B O 1
ATOM 6268 N N . ILE B 1 370 ? -23.689 -13.110 -62.092 1.00 53.54 353 ILE B N 1
ATOM 6269 C CA . ILE B 1 370 ? -24.261 -12.232 -63.107 1.00 58.38 353 ILE B CA 1
ATOM 6270 C C . ILE B 1 370 ? -23.173 -11.386 -63.757 1.00 55.69 353 ILE B C 1
ATOM 6271 O O . ILE B 1 370 ? -23.189 -11.156 -64.972 1.00 52.71 353 ILE B O 1
ATOM 6276 N N . ALA B 1 371 ? -22.207 -10.918 -62.963 1.00 55.80 354 ALA B N 1
ATOM 6277 C CA . ALA B 1 371 ? -21.142 -10.083 -63.508 1.00 53.24 354 ALA B CA 1
ATOM 6278 C C . ALA B 1 371 ? -20.232 -10.877 -64.437 1.00 55.90 354 ALA B C 1
ATOM 6279 O O . ALA B 1 371 ? -19.744 -10.344 -65.440 1.00 63.05 354 ALA B O 1
ATOM 6281 N N . GLU B 1 372 ? -19.994 -12.153 -64.121 1.00 57.74 355 GLU B N 1
ATOM 6282 C CA . GLU B 1 372 ? -19.120 -12.972 -64.955 1.00 60.02 355 GLU B CA 1
ATOM 6283 C C . GLU B 1 372 ? -19.735 -13.253 -66.320 1.00 65.08 355 GLU B C 1
ATOM 6284 O O . GLU B 1 372 ? -19.011 -13.330 -67.318 1.00 62.96 355 GLU B O 1
ATOM 6290 N N . GLY B 1 373 ? -21.056 -13.403 -66.387 1.00 56.39 356 GLY B N 1
ATOM 6291 C CA . GLY B 1 373 ? -21.703 -13.762 -67.634 1.00 67.32 356 GLY B CA 1
ATOM 6292 C C . GLY B 1 373 ? -22.564 -12.669 -68.228 1.00 64.31 356 GLY B C 1
ATOM 6293 O O . GLY B 1 373 ? -23.462 -12.949 -69.029 1.00 65.11 356 GLY B O 1
ATOM 6294 N N . LEU B 1 374 ? -22.302 -11.418 -67.849 1.00 62.54 357 LEU B N 1
ATOM 6295 C CA . LEU B 1 374 ? -23.067 -10.290 -68.364 1.00 63.24 357 LEU B CA 1
ATOM 6296 C C . LEU B 1 374 ? -22.885 -10.155 -69.871 1.00 66.38 357 LEU B C 1
ATOM 6297 O O . LEU B 1 374 ? -21.791 -9.835 -70.347 1.00 61.55 357 LEU B O 1
ATOM 6302 N N . ILE B 1 375 ? -23.952 -10.403 -70.627 1.00 65.94 358 ILE B N 1
ATOM 6303 C CA . ILE B 1 375 ? -23.923 -10.362 -72.084 1.00 65.67 358 ILE B CA 1
ATOM 6304 C C . ILE B 1 375 ? -24.411 -8.996 -72.542 1.00 67.42 358 ILE B C 1
ATOM 6305 O O . ILE B 1 375 ? -25.424 -8.490 -72.043 1.00 64.92 358 ILE B O 1
ATOM 6310 N N . VAL B 1 376 ? -23.693 -8.397 -73.486 1.00 67.42 359 VAL B N 1
ATOM 6311 C CA . VAL B 1 376 ? -24.083 -7.125 -74.075 1.00 68.16 359 VAL B CA 1
ATOM 6312 C C . VAL B 1 376 ? -24.441 -7.352 -75.539 1.00 74.44 359 VAL B C 1
ATOM 6313 O O . VAL B 1 376 ? -24.002 -8.315 -76.176 1.00 73.16 359 VAL B O 1
ATOM 6317 N N . TYR B 1 377 ? -25.260 -6.447 -76.074 1.00 72.43 360 TYR B N 1
ATOM 6318 C CA . TYR B 1 377 ? -25.689 -6.489 -77.471 1.00 75.66 360 TYR B CA 1
ATOM 6319 C C . TYR B 1 377 ? -25.443 -5.119 -78.088 1.00 76.47 360 TYR B C 1
ATOM 6320 O O . TYR B 1 377 ? -26.292 -4.222 -77.999 1.00 76.24 360 TYR B O 1
ATOM 6329 N N . PRO B 1 378 ? -24.285 -4.922 -78.724 1.00 79.69 361 PRO B N 1
ATOM 6330 C CA . PRO B 1 378 ? -23.966 -3.594 -79.274 1.00 79.89 361 PRO B CA 1
ATOM 6331 C C . PRO B 1 378 ? -24.915 -3.135 -80.367 1.00 81.00 361 PRO B C 1
ATOM 6332 O O . PRO B 1 378 ? -25.130 -1.925 -80.515 1.00 81.17 361 PRO B O 1
ATOM 6336 N N . MET B 1 379 ? -25.488 -4.057 -81.143 1.00 83.24 362 MET B N 1
ATOM 6337 C CA . MET B 1 379 ? -26.406 -3.648 -82.202 1.00 88.42 362 MET B CA 1
ATOM 6338 C C . MET B 1 379 ? -27.715 -3.123 -81.625 1.00 84.88 362 MET B C 1
ATOM 6339 O O . MET B 1 379 ? -28.245 -2.109 -82.096 1.00 86.00 362 MET B O 1
ATOM 6344 N N . VAL B 1 380 ? -28.250 -3.796 -80.603 1.00 82.80 363 VAL B N 1
ATOM 6345 C CA . VAL B 1 380 ? -29.476 -3.324 -79.964 1.00 81.62 363 VAL B CA 1
ATOM 6346 C C . VAL B 1 380 ? -29.236 -1.985 -79.280 1.00 80.25 363 VAL B C 1
ATOM 6347 O O . VAL B 1 380 ? -30.089 -1.089 -79.318 1.00 79.92 363 VAL B O 1
ATOM 6351 N N . MET B 1 381 ? -28.070 -1.825 -78.647 1.00 78.66 364 MET B N 1
ATOM 6352 C CA . MET B 1 381 ? -27.727 -0.544 -78.035 1.00 79.10 364 MET B CA 1
ATOM 6353 C C . MET B 1 381 ? -27.635 0.560 -79.080 1.00 78.36 364 MET B C 1
ATOM 6354 O O . MET B 1 381 ? -28.124 1.675 -78.862 1.00 78.02 364 MET B O 1
ATOM 6359 N N . GLU B 1 382 ? -27.012 0.266 -80.223 1.00 80.82 365 GLU B N 1
ATOM 6360 C CA . GLU B 1 382 ? -26.817 1.287 -81.248 1.00 83.15 365 GLU B CA 1
ATOM 6361 C C . GLU B 1 382 ? -28.146 1.767 -81.816 1.00 86.75 365 GLU B C 1
ATOM 6362 O O . GLU B 1 382 ? -28.342 2.971 -82.023 1.00 89.56 365 GLU B O 1
ATOM 6368 N N . ALA B 1 383 ? -29.074 0.842 -82.072 1.00 85.92 366 ALA B N 1
ATOM 6369 C CA . ALA B 1 383 ? -30.356 1.221 -82.657 1.00 87.85 366 ALA B CA 1
ATOM 6370 C C . ALA B 1 383 ? -31.172 2.085 -81.703 1.00 89.32 366 ALA B C 1
ATOM 6371 O O . ALA B 1 383 ? -31.902 2.982 -82.142 1.00 87.30 366 ALA B O 1
ATOM 6373 N N . ASN B 1 384 ? -31.065 1.833 -80.396 1.00 82.69 367 ASN B N 1
ATOM 6374 C CA . ASN B 1 384 ? -31.817 2.623 -79.426 1.00 83.71 367 ASN B CA 1
ATOM 6375 C C . ASN B 1 384 ? -31.346 4.072 -79.420 1.00 80.70 367 ASN B C 1
ATOM 6376 O O . ASN B 1 384 ? -32.161 5.003 -79.428 1.00 81.22 367 ASN B O 1
ATOM 6381 N N . LEU B 1 385 ? -30.027 4.282 -79.405 1.00 80.19 368 LEU B N 1
ATOM 6382 C CA . LEU B 1 385 ? -29.490 5.637 -79.472 1.00 84.16 368 LEU B CA 1
ATOM 6383 C C . LEU B 1 385 ? -29.853 6.316 -80.787 1.00 88.78 368 LEU B C 1
ATOM 6384 O O . LEU B 1 385 ? -29.938 7.547 -80.849 1.00 84.33 368 LEU B O 1
ATOM 6389 N N . ASN B 1 386 ? -30.086 5.533 -81.841 1.00 86.19 369 ASN B N 1
ATOM 6390 C CA . ASN B 1 386 ? -30.465 6.114 -83.123 1.00 89.60 369 ASN B CA 1
ATOM 6391 C C . ASN B 1 386 ? -31.909 6.602 -83.097 1.00 94.27 369 ASN B C 1
ATOM 6392 O O . ASN B 1 386 ? -32.204 7.730 -83.509 1.00 94.28 369 ASN B O 1
ATOM 6397 N N . SER B 1 387 ? -32.826 5.764 -82.606 1.00 91.98 370 SER B N 1
ATOM 6398 C CA . SER B 1 387 ? -34.241 6.113 -82.584 1.00 91.91 370 SER B CA 1
ATOM 6399 C C . SER B 1 387 ? -34.590 7.123 -81.499 1.00 87.76 370 SER B C 1
ATOM 6400 O O . SER B 1 387 ? -35.732 7.596 -81.464 1.00 88.39 370 SER B O 1
ATOM 6403 N N . GLU B 1 388 ? -33.648 7.465 -80.620 1.00 85.31 371 GLU B N 1
ATOM 6404 C CA . GLU B 1 388 ? -33.874 8.464 -79.585 1.00 85.19 371 GLU B CA 1
ATOM 6405 C C . GLU B 1 388 ? -32.990 9.692 -79.744 1.00 83.81 371 GLU B C 1
ATOM 6406 O O . GLU B 1 388 ? -33.123 10.639 -78.959 1.00 85.70 371 GLU B O 1
ATOM 6412 N N . LEU B 1 389 ? -32.098 9.704 -80.732 1.00 85.75 372 LEU B N 1
ATOM 6413 C CA . LEU B 1 389 ? -31.201 10.840 -80.910 1.00 86.79 372 LEU B CA 1
ATOM 6414 C C . LEU B 1 389 ? -31.901 12.153 -81.265 1.00 90.19 372 LEU B C 1
ATOM 6415 O O . LEU B 1 389 ? -31.399 13.205 -80.832 1.00 90.12 372 LEU B O 1
ATOM 6420 N N . PRO B 1 390 ? -33.001 12.185 -82.038 1.00 90.51 373 PRO B N 1
ATOM 6421 C CA . PRO B 1 390 ? -33.659 13.479 -82.302 1.00 94.35 373 PRO B CA 1
ATOM 6422 C C . PRO B 1 390 ? -33.988 14.284 -81.054 1.00 94.06 373 PRO B C 1
ATOM 6423 O O . PRO B 1 390 ? -33.888 15.516 -81.079 1.00 98.56 373 PRO B O 1
ATOM 6427 N N . PHE B 1 391 ? -34.369 13.627 -79.960 1.00 92.19 374 PHE B N 1
ATOM 6428 C CA . PHE B 1 391 ? -34.684 14.320 -78.717 1.00 89.92 374 PHE B CA 1
ATOM 6429 C C . PHE B 1 391 ? -33.442 14.677 -77.906 1.00 86.84 374 PHE B C 1
ATOM 6430 O O . PHE B 1 391 ? -33.546 14.870 -76.689 1.00 85.14 374 PHE B O 1
ATOM 6438 N N . LEU B 1 392 ? -32.277 14.771 -78.551 1.00 85.36 375 LEU B N 1
ATOM 6439 C CA . LEU B 1 392 ? -31.025 15.064 -77.856 1.00 85.04 375 LEU B CA 1
ATOM 6440 C C . LEU B 1 392 ? -30.096 16.010 -78.604 1.00 87.45 375 LEU B C 1
ATOM 6441 O O . LEU B 1 392 ? -29.238 16.625 -77.962 1.00 84.61 375 LEU B O 1
ATOM 6446 N N . VAL B 1 393 ? -30.221 16.155 -79.928 1.00 90.30 376 VAL B N 1
ATOM 6447 C CA . VAL B 1 393 ? -29.331 17.027 -80.693 1.00 90.78 376 VAL B CA 1
ATOM 6448 C C . VAL B 1 393 ? -29.898 18.429 -80.874 1.00 93.67 376 VAL B C 1
ATOM 6449 O O . VAL B 1 393 ? -29.198 19.308 -81.401 1.00 93.07 376 VAL B O 1
ATOM 6453 N N . VAL B 1 394 ? -31.133 18.676 -80.430 1.00 95.94 377 VAL B N 1
ATOM 6454 C CA . VAL B 1 394 ? -31.795 19.950 -80.706 1.00 99.67 377 VAL B CA 1
ATOM 6455 C C . VAL B 1 394 ? -31.019 21.125 -80.124 1.00 100.21 377 VAL B C 1
ATOM 6456 O O . VAL B 1 394 ? -31.094 22.245 -80.646 1.00 105.07 377 VAL B O 1
ATOM 6460 N N . GLU B 1 395 ? -30.254 20.898 -79.054 1.00 93.91 378 GLU B N 1
ATOM 6461 C CA . GLU B 1 395 ? -29.551 21.998 -78.402 1.00 93.10 378 GLU B CA 1
ATOM 6462 C C . GLU B 1 395 ? -28.285 22.389 -79.155 1.00 99.39 378 GLU B C 1
ATOM 6463 O O . GLU B 1 395 ? -27.975 23.581 -79.273 1.00 100.44 378 GLU B O 1
ATOM 6465 N N . ARG B 1 396 ? -27.543 21.406 -79.671 1.00 101.24 379 ARG B N 1
ATOM 6466 C CA . ARG B 1 396 ? -26.280 21.706 -80.339 1.00 98.82 379 ARG B CA 1
ATOM 6467 C C . ARG B 1 396 ? -26.507 22.408 -81.673 1.00 99.90 379 ARG B C 1
ATOM 6468 O O . ARG B 1 396 ? -25.752 23.316 -82.039 1.00 101.71 379 ARG B O 1
ATOM 6470 N N . ILE B 1 397 ? -27.538 22.000 -82.416 1.00 101.79 380 ILE B N 1
ATOM 6471 C CA . ILE B 1 397 ? -27.822 22.639 -83.697 1.00 104.47 380 ILE B CA 1
ATOM 6472 C C . ILE B 1 397 ? -28.362 24.049 -83.486 1.00 104.91 380 ILE B C 1
ATOM 6473 O O . ILE B 1 397 ? -28.217 24.915 -84.358 1.00 106.09 380 ILE B O 1
ATOM 6478 N N . LEU B 1 398 ? -28.976 24.309 -82.329 1.00 101.28 381 LEU B N 1
ATOM 6479 C CA . LEU B 1 398 ? -29.487 25.645 -82.037 1.00 103.84 381 LEU B CA 1
ATOM 6480 C C . LEU B 1 398 ? -28.367 26.678 -82.048 1.00 106.04 381 LEU B C 1
ATOM 6481 O O . LEU B 1 398 ? -28.446 27.690 -82.754 1.00 109.40 381 LEU B O 1
ATOM 6486 N N . VAL B 1 399 ? -27.309 26.438 -81.270 1.00 102.07 382 VAL B N 1
ATOM 6487 C CA . VAL B 1 399 ? -26.220 27.406 -81.189 1.00 103.95 382 VAL B CA 1
ATOM 6488 C C . VAL B 1 399 ? -25.392 27.408 -82.468 1.00 107.85 382 VAL B C 1
ATOM 6489 O O . VAL B 1 399 ? -24.772 28.423 -82.810 1.00 110.02 382 VAL B O 1
ATOM 6493 N N . LYS B 1 400 ? -25.367 26.289 -83.196 1.00 109.13 383 LYS B N 1
ATOM 6494 C CA . LYS B 1 400 ? -24.616 26.242 -84.447 1.00 111.24 383 LYS B CA 1
ATOM 6495 C C . LYS B 1 400 ? -25.331 27.018 -85.546 1.00 114.37 383 LYS B C 1
ATOM 6496 O O . LYS B 1 400 ? -24.684 27.671 -86.374 1.00 118.75 383 LYS B O 1
ATOM 6498 N N . MET B 1 401 ? -26.664 26.950 -85.578 1.00 115.22 384 MET B N 1
ATOM 6499 C CA . MET B 1 401 ? -27.417 27.781 -86.511 1.00 117.78 384 MET B CA 1
ATOM 6500 C C . MET B 1 401 ? -27.333 29.255 -86.136 1.00 119.62 384 MET B C 1
ATOM 6501 O O . MET B 1 401 ? -27.355 30.120 -87.019 1.00 123.99 384 MET B O 1
ATOM 6506 N N . VAL B 1 402 ? -27.237 29.558 -84.839 1.00 116.56 385 VAL B N 1
ATOM 6507 C CA . VAL B 1 402 ? -26.956 30.927 -84.421 1.00 117.13 385 VAL B CA 1
ATOM 6508 C C . VAL B 1 402 ? -25.551 31.332 -84.848 1.00 118.56 385 VAL B C 1
ATOM 6509 O O . VAL B 1 402 ? -25.309 32.494 -85.200 1.00 122.50 385 VAL B O 1
ATOM 6513 N N . SER B 1 403 ? -24.611 30.384 -84.852 1.00 116.11 386 SER B N 1
ATOM 6514 C CA . SER B 1 403 ? -23.250 30.682 -85.285 1.00 118.42 386 SER B CA 1
ATOM 6515 C C . SER B 1 403 ? -23.189 30.908 -86.792 1.00 120.64 386 SER B C 1
ATOM 6516 O O . SER B 1 403 ? -22.786 31.981 -87.256 1.00 122.27 386 SER B O 1
ATOM 6519 N N . GLU B 1 404 ? -23.596 29.909 -87.574 1.00 105.61 387 GLU B N 1
ATOM 6520 C CA . GLU B 1 404 ? -23.501 29.961 -89.030 1.00 107.01 387 GLU B CA 1
ATOM 6521 C C . GLU B 1 404 ? -24.858 29.619 -89.634 1.00 110.61 387 GLU B C 1
ATOM 6522 O O . GLU B 1 404 ? -25.333 28.487 -89.508 1.00 111.64 387 GLU B O 1
ATOM 6528 N N . GLY B 1 405 ? -25.481 30.598 -90.285 1.00 110.55 388 GLY B N 1
ATOM 6529 C CA . GLY B 1 405 ? -26.770 30.426 -90.935 1.00 111.94 388 GLY B CA 1
ATOM 6530 C C . GLY B 1 405 ? -27.857 31.358 -90.435 1.00 115.69 388 GLY B C 1
ATOM 6531 O O . GLY B 1 405 ? -28.934 31.417 -91.045 1.00 119.21 388 GLY B O 1
ATOM 6532 N N . ALA B 1 406 ? -27.612 32.088 -89.344 1.00 111.69 389 ALA B N 1
ATOM 6533 C CA . ALA B 1 406 ? -28.583 32.988 -88.725 1.00 112.34 389 ALA B CA 1
ATOM 6534 C C . ALA B 1 406 ? -29.865 32.268 -88.330 1.00 113.09 389 ALA B C 1
ATOM 6535 O O . ALA B 1 406 ? -29.828 31.227 -87.664 1.00 109.15 389 ALA B O 1
ATOM 6537 N N . ALA B 1 407 ? -30.999 32.835 -88.736 1.00 116.01 390 ALA B N 1
ATOM 6538 C CA . ALA B 1 407 ? -32.333 32.336 -88.388 1.00 115.44 390 ALA B CA 1
ATOM 6539 C C . ALA B 1 407 ? -32.497 32.190 -86.878 1.00 110.59 390 ALA B C 1
ATOM 6540 O O . ALA B 1 407 ? -33.616 32.179 -86.375 1.00 110.63 390 ALA B O 1
ATOM 6542 N N . LEU B 1 453 ? -21.685 18.583 -89.936 1.00 97.08 436 LEU B N 1
ATOM 6543 C CA . LEU B 1 453 ? -23.038 18.492 -90.475 1.00 102.57 436 LEU B CA 1
ATOM 6544 C C . LEU B 1 453 ? -23.555 17.039 -90.474 1.00 104.32 436 LEU B C 1
ATOM 6545 O O . LEU B 1 453 ? -24.653 16.792 -89.975 1.00 105.78 436 LEU B O 1
ATOM 6550 N N . PRO B 1 454 ? -22.783 16.065 -91.014 1.00 104.67 437 PRO B N 1
ATOM 6551 C CA . PRO B 1 454 ? -23.191 14.664 -90.841 1.00 102.40 437 PRO B CA 1
ATOM 6552 C C . PRO B 1 454 ? -22.599 14.041 -89.586 1.00 98.34 437 PRO B C 1
ATOM 6553 O O . PRO B 1 454 ? -23.212 13.160 -88.974 1.00 101.18 437 PRO B O 1
ATOM 6557 N N . THR B 1 455 ? -21.409 14.493 -89.193 1.00 93.99 438 THR B N 1
ATOM 6558 C CA . THR B 1 455 ? -20.738 13.994 -88.001 1.00 92.73 438 THR B CA 1
ATOM 6559 C C . THR B 1 455 ? -21.154 14.732 -86.735 1.00 92.36 438 THR B C 1
ATOM 6560 O O . THR B 1 455 ? -20.704 14.363 -85.645 1.00 87.48 438 THR B O 1
ATOM 6564 N N . VAL B 1 456 ? -21.989 15.768 -86.849 1.00 92.74 439 VAL B N 1
ATOM 6565 C CA . VAL B 1 456 ? -22.587 16.350 -85.656 1.00 89.78 439 VAL B CA 1
ATOM 6566 C C . VAL B 1 456 ? -23.654 15.422 -85.093 1.00 92.12 439 VAL B C 1
ATOM 6567 O O . VAL B 1 456 ? -24.010 15.528 -83.914 1.00 85.23 439 VAL B O 1
ATOM 6571 N N . LEU B 1 457 ? -24.170 14.508 -85.913 1.00 92.41 440 LEU B N 1
ATOM 6572 C CA . LEU B 1 457 ? -25.051 13.440 -85.465 1.00 89.19 440 LEU B CA 1
ATOM 6573 C C . LEU B 1 457 ? -24.285 12.211 -85.000 1.00 88.13 440 LEU B C 1
ATOM 6574 O O . LEU B 1 457 ? -24.910 11.212 -84.633 1.00 89.11 440 LEU B O 1
ATOM 6579 N N . ASP B 1 458 ? -22.957 12.257 -85.026 1.00 85.16 441 ASP B N 1
ATOM 6580 C CA . ASP B 1 458 ? -22.128 11.135 -84.614 1.00 89.56 441 ASP B CA 1
ATOM 6581 C C . ASP B 1 458 ? -22.031 11.105 -83.094 1.00 85.01 441 ASP B C 1
ATOM 6582 O O . ASP B 1 458 ? -21.474 12.029 -82.487 1.00 86.70 441 ASP B O 1
ATOM 6587 N N . PRO B 1 459 ? -22.570 10.069 -82.444 1.00 83.09 442 PRO B N 1
ATOM 6588 C CA . PRO B 1 459 ? -22.528 10.013 -80.974 1.00 77.63 442 PRO B CA 1
ATOM 6589 C C . PRO B 1 459 ? -21.131 9.852 -80.402 1.00 76.30 442 PRO B C 1
ATOM 6590 O O . PRO B 1 459 ? -20.954 10.063 -79.195 1.00 77.49 442 PRO B O 1
ATOM 6594 N N . SER B 1 460 ? -20.138 9.482 -81.215 1.00 77.22 443 SER B N 1
ATOM 6595 C CA . SER B 1 460 ? -18.773 9.375 -80.714 1.00 77.78 443 SER B CA 1
ATOM 6596 C C . SER B 1 460 ? -18.200 10.730 -80.321 1.00 75.99 443 SER B C 1
ATOM 6597 O O . SER B 1 460 ? -17.236 10.782 -79.550 1.00 79.30 443 SER B O 1
ATOM 6600 N N . TYR B 1 461 ? -18.766 11.819 -80.835 1.00 77.28 444 TYR B N 1
ATOM 6601 C CA . TYR B 1 461 ? -18.390 13.165 -80.431 1.00 77.26 444 TYR B CA 1
ATOM 6602 C C . TYR B 1 461 ? -19.195 13.668 -79.240 1.00 78.21 444 TYR B C 1
ATOM 6603 O O . TYR B 1 461 ? -19.070 14.841 -78.876 1.00 78.80 444 TYR B O 1
ATOM 6612 N N . MET B 1 462 ? -20.015 12.812 -78.624 1.00 79.44 445 MET B N 1
ATOM 6613 C CA . MET B 1 462 ? -20.930 13.245 -77.579 1.00 73.58 445 MET B CA 1
ATOM 6614 C C . MET B 1 462 ? -20.783 12.486 -76.267 1.00 71.38 445 MET B C 1
ATOM 6615 O O . MET B 1 462 ? -21.531 12.770 -75.325 1.00 70.50 445 MET B O 1
ATOM 6620 N N . ILE B 1 463 ? -19.850 11.532 -76.170 1.00 70.60 446 ILE B N 1
ATOM 6621 C CA . ILE B 1 463 ? -19.710 10.738 -74.953 1.00 68.64 446 ILE B CA 1
ATOM 6622 C C . ILE B 1 463 ? -18.779 11.381 -73.934 1.00 67.48 446 ILE B C 1
ATOM 6623 O O . ILE B 1 463 ? -18.595 10.825 -72.843 1.00 65.87 446 ILE B O 1
ATOM 6628 N N . GLY B 1 464 ? -18.187 12.530 -74.253 1.00 68.38 447 GLY B N 1
ATOM 6629 C CA . GLY B 1 464 ? -17.376 13.240 -73.276 1.00 67.52 447 GLY B CA 1
ATOM 6630 C C . GLY B 1 464 ? -16.125 12.471 -72.898 1.00 66.69 447 GLY B C 1
ATOM 6631 O O . GLY B 1 464 ? -15.467 11.846 -73.737 1.00 67.74 447 GLY B O 1
ATOM 6632 N N . ARG B 1 465 ? -15.788 12.521 -71.610 1.00 68.65 448 ARG B N 1
ATOM 6633 C CA . ARG B 1 465 ? -14.614 11.847 -71.077 1.00 64.19 448 ARG B CA 1
ATOM 6634 C C . ARG B 1 465 ? -14.925 10.450 -70.556 1.00 69.40 448 ARG B C 1
ATOM 6635 O O . ARG B 1 465 ? -14.165 9.925 -69.733 1.00 67.61 448 ARG B O 1
ATOM 6643 N N . ALA B 1 466 ? -16.020 9.839 -71.017 1.00 65.46 449 ALA B N 1
ATOM 6644 C CA . ALA B 1 466 ? -16.424 8.537 -70.493 1.00 65.41 449 ALA B CA 1
ATOM 6645 C C . ALA B 1 466 ? -15.342 7.485 -70.687 1.00 66.67 449 ALA B C 1
ATOM 6646 O O . ALA B 1 466 ? -15.186 6.596 -69.843 1.00 63.32 449 ALA B O 1
ATOM 6648 N N . VAL B 1 467 ? -14.581 7.571 -71.778 1.00 63.16 450 VAL B N 1
ATOM 6649 C CA . VAL B 1 467 ? -13.533 6.588 -72.030 1.00 63.26 450 VAL B CA 1
ATOM 6650 C C . VAL B 1 467 ? -12.395 6.751 -71.029 1.00 65.24 450 VAL B C 1
ATOM 6651 O O . VAL B 1 467 ? -12.013 5.797 -70.342 1.00 61.26 450 VAL B O 1
ATOM 6655 N N . GLU B 1 468 ? -11.847 7.965 -70.919 1.00 64.78 451 GLU B N 1
ATOM 6656 C CA . GLU B 1 468 ? -10.722 8.194 -70.018 1.00 61.94 451 GLU B CA 1
ATOM 6657 C C . GLU B 1 468 ? -11.128 8.051 -68.556 1.00 66.42 451 GLU B C 1
ATOM 6658 O O . GLU B 1 468 ? -10.295 7.685 -67.718 1.00 63.09 451 GLU B O 1
ATOM 6660 N N . GLN B 1 469 ? -12.392 8.334 -68.231 1.00 59.71 452 GLN B N 1
ATOM 6661 C CA . GLN B 1 469 ? -12.848 8.190 -66.852 1.00 58.20 452 GLN B CA 1
ATOM 6662 C C . GLN B 1 469 ? -12.796 6.735 -66.403 1.00 57.23 452 GLN B C 1
ATOM 6663 O O . GLN B 1 469 ? -12.476 6.448 -65.244 1.00 56.08 452 GLN B O 1
ATOM 6669 N N . VAL B 1 470 ? -13.108 5.802 -67.305 1.00 57.81 453 VAL B N 1
ATOM 6670 C CA . VAL B 1 470 ? -13.009 4.386 -66.967 1.00 57.14 453 VAL B CA 1
ATOM 6671 C C . VAL B 1 470 ? -11.560 4.005 -66.690 1.00 68.10 453 VAL B C 1
ATOM 6672 O O . VAL B 1 470 ? -11.270 3.234 -65.768 1.00 68.05 453 VAL B O 1
ATOM 6676 N N . GLU B 1 471 ? -10.627 4.557 -67.468 1.00 58.08 454 GLU B N 1
ATOM 6677 C CA . GLU B 1 471 ? -9.223 4.173 -67.348 1.00 58.25 454 GLU B CA 1
ATOM 6678 C C . GLU B 1 471 ? -8.644 4.605 -66.005 1.00 57.17 454 GLU B C 1
ATOM 6679 O O . GLU B 1 471 ? -8.129 3.779 -65.242 1.00 62.79 454 GLU B O 1
ATOM 6685 N N . VAL B 1 472 ? -8.712 5.904 -65.704 1.00 57.22 455 VAL B N 1
ATOM 6686 C CA . VAL B 1 472 ? -8.131 6.417 -64.465 1.00 60.38 455 VAL B CA 1
ATOM 6687 C C . VAL B 1 472 ? -8.808 5.789 -63.254 1.00 54.92 455 VAL B C 1
ATOM 6688 O O . VAL B 1 472 ? -8.147 5.429 -62.273 1.00 58.73 455 VAL B O 1
ATOM 6692 N N . PHE B 1 473 ? -10.132 5.629 -63.309 1.00 54.81 456 PHE B N 1
ATOM 6693 C CA . PHE B 1 473 ? -10.853 5.038 -62.186 1.00 53.27 456 PHE B CA 1
ATOM 6694 C C . PHE B 1 473 ? -10.409 3.601 -61.938 1.00 52.79 456 PHE B C 1
ATOM 6695 O O . PHE B 1 473 ? -10.157 3.206 -60.794 1.00 51.86 456 PHE B O 1
ATOM 6703 N N . LEU B 1 474 ? -10.305 2.802 -63.002 1.00 57.95 457 LEU B N 1
ATOM 6704 C CA . LEU B 1 474 ? -9.875 1.416 -62.837 1.00 56.92 457 LEU B CA 1
ATOM 6705 C C . LEU B 1 474 ? -8.426 1.335 -62.371 1.00 60.24 457 LEU B C 1
ATOM 6706 O O . LEU B 1 474 ? -8.089 0.506 -61.517 1.00 52.59 457 LEU B O 1
ATOM 6711 N N . ASN B 1 475 ? -7.557 2.191 -62.911 1.00 54.16 458 ASN B N 1
ATOM 6712 C CA . ASN B 1 475 ? -6.135 2.098 -62.599 1.00 59.69 458 ASN B CA 1
ATOM 6713 C C . ASN B 1 475 ? -5.802 2.707 -61.242 1.00 56.95 458 ASN B C 1
ATOM 6714 O O . ASN B 1 475 ? -4.972 2.164 -60.505 1.00 55.36 458 ASN B O 1
ATOM 6719 N N . THR B 1 476 ? -6.435 3.826 -60.892 1.00 57.27 459 THR B N 1
ATOM 6720 C CA . THR B 1 476 ? -6.075 4.576 -59.696 1.00 57.22 459 THR B CA 1
ATOM 6721 C C . THR B 1 476 ? -6.955 4.258 -58.491 1.00 56.29 459 THR B C 1
ATOM 6722 O O . THR B 1 476 ? -6.572 4.581 -57.361 1.00 54.37 459 THR B O 1
ATOM 6726 N N . GLU B 1 477 ? -8.099 3.625 -58.687 1.00 51.00 460 GLU B N 1
ATOM 6727 C CA . GLU B 1 477 ? -8.962 3.370 -57.539 1.00 54.48 460 GLU B CA 1
ATOM 6728 C C . GLU B 1 477 ? -9.314 1.902 -57.354 1.00 52.84 460 GLU B C 1
ATOM 6729 O O . GLU B 1 477 ? -9.285 1.412 -56.221 1.00 58.27 460 GLU B O 1
ATOM 6735 N N . VAL B 1 478 ? -9.641 1.186 -58.429 1.00 49.93 461 VAL B N 1
ATOM 6736 C CA . VAL B 1 478 ? -10.097 -0.194 -58.290 1.00 56.44 461 VAL B CA 1
ATOM 6737 C C . VAL B 1 478 ? -8.934 -1.125 -57.968 1.00 58.05 461 VAL B C 1
ATOM 6738 O O . VAL B 1 478 ? -9.025 -1.963 -57.063 1.00 54.87 461 VAL B O 1
ATOM 6742 N N . ASP B 1 479 ? -7.829 -0.997 -58.703 1.00 50.43 462 ASP B N 1
ATOM 6743 C CA . ASP B 1 479 ? -6.703 -1.905 -58.498 1.00 50.65 462 ASP B CA 1
ATOM 6744 C C . ASP B 1 479 ? -6.095 -1.823 -57.100 1.00 57.09 462 ASP B C 1
ATOM 6745 O O . ASP B 1 479 ? -5.802 -2.887 -56.529 1.00 49.68 462 ASP B O 1
ATOM 6750 N N . PRO B 1 480 ? -5.869 -0.647 -56.503 1.00 53.39 463 PRO B N 1
ATOM 6751 C CA . PRO B 1 480 ? -5.377 -0.639 -55.114 1.00 55.28 463 PRO B CA 1
ATOM 6752 C C . PRO B 1 480 ? -6.360 -1.232 -54.122 1.00 55.21 463 PRO B C 1
ATOM 6753 O O . PRO B 1 480 ? -5.933 -1.834 -53.128 1.00 63.52 463 PRO B O 1
ATOM 6757 N N . ALA B 1 481 ? -7.666 -1.091 -54.365 1.00 48.34 464 ALA B N 1
ATOM 6758 C CA . ALA B 1 481 ? -8.653 -1.504 -53.373 1.00 49.08 464 ALA B CA 1
ATOM 6759 C C . ALA B 1 481 ? -8.677 -3.017 -53.193 1.00 46.91 464 ALA B C 1
ATOM 6760 O O . ALA B 1 481 ? -8.891 -3.508 -52.079 1.00 46.38 464 ALA B O 1
ATOM 6762 N N . ILE B 1 482 ? -8.463 -3.772 -54.266 1.00 47.55 465 ILE B N 1
ATOM 6763 C CA . ILE B 1 482 ? -8.533 -5.226 -54.208 1.00 52.85 465 ILE B CA 1
ATOM 6764 C C . ILE B 1 482 ? -7.161 -5.864 -54.426 1.00 48.27 465 ILE B C 1
ATOM 6765 O O . ILE B 1 482 ? -7.076 -7.041 -54.772 1.00 48.75 465 ILE B O 1
ATOM 6770 N N . HIS B 1 483 ? -6.081 -5.105 -54.222 1.00 48.38 466 HIS B N 1
ATOM 6771 C CA . HIS B 1 483 ? -4.744 -5.665 -54.399 1.00 49.10 466 HIS B CA 1
ATOM 6772 C C . HIS B 1 483 ? -4.486 -6.798 -53.415 1.00 48.86 466 HIS B C 1
ATOM 6773 O O . HIS B 1 483 ? -3.892 -7.821 -53.775 1.00 49.57 466 HIS B O 1
ATOM 6780 N N . SER B 1 484 ? -4.933 -6.638 -52.168 1.00 52.67 467 SER B N 1
ATOM 6781 C CA . SER B 1 484 ? -4.715 -7.650 -51.144 1.00 53.75 467 SER B CA 1
ATOM 6782 C C . SER B 1 484 ? -5.491 -8.935 -51.401 1.00 57.10 467 SER B C 1
ATOM 6783 O O . SER B 1 484 ? -5.194 -9.953 -50.766 1.00 62.43 467 SER B O 1
ATOM 6786 N N . TYR B 1 485 ? -6.470 -8.918 -52.305 1.00 55.46 468 TYR B N 1
ATOM 6787 C CA . TYR B 1 485 ? -7.257 -10.097 -52.637 1.00 53.94 468 TYR B CA 1
ATOM 6788 C C . TYR B 1 485 ? -6.796 -10.760 -53.929 1.00 51.78 468 TYR B C 1
ATOM 6789 O O . TYR B 1 485 ? -7.534 -11.570 -54.499 1.00 59.29 468 TYR B O 1
ATOM 6798 N N . LYS B 1 486 ? -5.586 -10.438 -54.397 1.00 51.04 469 LYS B N 1
ATOM 6799 C CA . LYS B 1 486 ? -5.112 -10.981 -55.666 1.00 58.07 469 LYS B CA 1
ATOM 6800 C C . LYS B 1 486 ? -4.978 -12.498 -55.622 1.00 62.02 469 LYS B C 1
ATOM 6801 O O . LYS B 1 486 ? -5.127 -13.163 -56.653 1.00 64.37 469 LYS B O 1
ATOM 6803 N N . ASP B 1 487 ? -4.707 -13.062 -54.447 1.00 62.34 470 ASP B N 1
ATOM 6804 C CA . ASP B 1 487 ? -4.508 -14.500 -54.315 1.00 67.21 470 ASP B CA 1
ATOM 6805 C C . ASP B 1 487 ? -5.811 -15.287 -54.273 1.00 66.40 470 ASP B C 1
ATOM 6806 O O . ASP B 1 487 ? -5.766 -16.513 -54.136 1.00 69.66 470 ASP B O 1
ATOM 6808 N N . CYS B 1 488 ? -6.965 -14.627 -54.392 1.00 63.43 471 CYS B N 1
ATOM 6809 C CA . CYS B 1 488 ? -8.243 -15.318 -54.268 1.00 63.93 471 CYS B CA 1
ATOM 6810 C C . CYS B 1 488 ? -9.315 -14.706 -55.167 1.00 65.02 471 CYS B C 1
ATOM 6811 O O . CYS B 1 488 ? -10.497 -14.687 -54.806 1.00 66.38 471 CYS B O 1
ATOM 6814 N N . LEU B 1 489 ? -8.925 -14.211 -56.342 1.00 62.13 472 LEU B N 1
ATOM 6815 C CA . LEU B 1 489 ? -9.869 -13.655 -57.303 1.00 61.32 472 LEU B CA 1
ATOM 6816 C C . LEU B 1 489 ? -10.358 -14.677 -58.323 1.00 64.07 472 LEU B C 1
ATOM 6817 O O . LEU B 1 489 ? -11.338 -14.406 -59.025 1.00 67.16 472 LEU B O 1
ATOM 6822 N N . ALA B 1 490 ? -9.711 -15.842 -58.412 1.00 63.04 473 ALA B N 1
ATOM 6823 C CA . ALA B 1 490 ? -9.989 -16.795 -59.481 1.00 65.73 473 ALA B CA 1
ATOM 6824 C C . ALA B 1 490 ? -11.291 -17.562 -59.292 1.00 67.26 473 ALA B C 1
ATOM 6825 O O . ALA B 1 490 ? -11.853 -18.042 -60.282 1.00 71.52 473 ALA B O 1
ATOM 6827 N N . LEU B 1 491 ? -11.775 -17.699 -58.060 1.00 66.70 474 LEU B N 1
ATOM 6828 C CA . LEU B 1 491 ? -12.938 -18.540 -57.801 1.00 71.32 474 LEU B CA 1
ATOM 6829 C C . LEU B 1 491 ? -14.177 -17.975 -58.484 1.00 72.03 474 LEU B C 1
ATOM 6830 O O . LEU B 1 491 ? -14.631 -16.874 -58.158 1.00 73.30 474 LEU B O 1
ATOM 6835 N N . ASN B 1 492 ? -14.727 -18.735 -59.429 1.00 73.23 475 ASN B N 1
ATOM 6836 C CA . ASN B 1 492 ? -15.924 -18.331 -60.151 1.00 74.26 475 ASN B CA 1
ATOM 6837 C C . ASN B 1 492 ? -17.179 -18.724 -59.381 1.00 76.33 475 ASN B C 1
ATOM 6838 O O . ASN B 1 492 ? -17.212 -19.739 -58.681 1.00 77.35 475 ASN B O 1
ATOM 6843 N N . SER B 1 493 ? -18.218 -17.905 -59.525 1.00 77.81 476 SER B N 1
ATOM 6844 C CA . SER B 1 493 ? -19.506 -18.138 -58.882 1.00 79.58 476 SER B CA 1
ATOM 6845 C C . SER B 1 493 ? -20.444 -18.808 -59.877 1.00 82.76 476 SER B C 1
ATOM 6846 O O . SER B 1 493 ? -20.722 -18.252 -60.945 1.00 83.58 476 SER B O 1
ATOM 6849 N N . ASN B 1 494 ? -20.936 -19.993 -59.523 1.00 85.56 477 ASN B N 1
ATOM 6850 C CA . ASN B 1 494 ? -21.820 -20.770 -60.382 1.00 89.26 477 ASN B CA 1
ATOM 6851 C C . ASN B 1 494 ? -23.189 -20.870 -59.726 1.00 90.41 477 ASN B C 1
ATOM 6852 O O . ASN B 1 494 ? -23.313 -21.409 -58.620 1.00 89.19 477 ASN B O 1
ATOM 6857 N N . ILE B 1 495 ? -24.209 -20.353 -60.406 1.00 91.99 478 ILE B N 1
ATOM 6858 C CA . ILE B 1 495 ? -25.587 -20.391 -59.930 1.00 92.49 478 ILE B CA 1
ATOM 6859 C C . ILE B 1 495 ? -26.338 -21.434 -60.746 1.00 96.83 478 ILE B C 1
ATOM 6860 O O . ILE B 1 495 ? -26.441 -21.318 -61.974 1.00 99.89 478 ILE B O 1
ATOM 6865 N N . THR B 1 496 ? -26.861 -22.449 -60.065 1.00 97.96 479 THR B N 1
ATOM 6866 C CA . THR B 1 496 ? -27.590 -23.525 -60.725 1.00 100.00 479 THR B CA 1
ATOM 6867 C C . THR B 1 496 ? -28.968 -23.721 -60.099 1.00 99.10 479 THR B C 1
ATOM 6868 O O . THR B 1 496 ? -29.855 -24.323 -60.704 1.00 98.53 479 THR B O 1
#

Nearest PDB structures (foldseek):
  5eyv-assembly1_A-2  TM=1.002E+00  e=1.642E-67  Schistosoma mansoni
  2vd6-assembly1_D  TM=9.315E-01  e=8.455E-44  Homo sapiens
  2vd6-assembly1_A  TM=9.332E-01  e=3.668E-43  Homo sapiens
  4ffx-assembly1_B  TM=9.320E-01  e=7.208E-42  Homo sapiens
  5v4l-assembly5_D  TM=9.230E-01  e=1.757E-40  Cryptococcus neoformans

Solvent-accessible surface area: 36948 Å² total; per-residue (Å²): 258,179,125,175,127,35,42,7,43,126,157,47,16,25,190,105,0,45,71,8,39,25,106,135,72,48,0,30,13,8,3,24,2,2,2,46,2,2,36,0,2,28,98,22,64,69,105,21,81,117,76,10,13,86,34,2,98,89,64,73,82,68,32,85,71,50,47,2,59,66,59,78,191,49,185,211,34,73,11,84,0,10,25,28,4,0,19,122,34,1,106,74,1,37,108,17,16,17,47,30,13,27,45,18,1,0,19,5,0,0,37,0,16,10,3,25,44,0,0,71,37,0,5,27,22,0,0,24,0,0,12,33,3,10,110,35,0,101,122,19,54,68,40,35,0,1,0,12,17,93,47,112,45,14,57,2,3,0,0,0,5,2,0,0,20,0,0,6,10,0,16,16,1,3,55,23,0,49,61,6,44,96,66,22,8,15,2,0,0,0,11,2,27,4,0,0,1,12,48,2,21,110,40,16,156,36,58,68,116,76,0,64,110,2,10,93,44,3,10,167,64,14,51,13,146,101,21,1,47,1,5,6,15,12,0,21,14,2,0,1,3,33,0,0,21,9,0,7,3,0,0,0,0,0,9,14,0,0,13,0,3,80,27,0,20,74,48,126,0,2,44,11,22,90,134,176,141,114,99,28,103,37,0,70,75,0,2,54,19,0,114,97,0,8,78,16,10,50,40,2,10,44,11,5,3,54,12,90,3,10,18,8,98,87,0,31,66,52,14,159,98,10,8,24,30,0,0,8,0,0,0,0,0,0,25,6,1,1,16,0,2,45,22,9,84,21,79,70,161,46,0,96,58,39,6,32,55,52,23,3,92,50,12,25,67,64,4,28,105,32,6,71,93,98,57,17,100,83,52,83,108,0,79,61,102,5,40,154,40,1,55,65,3,23,63,29,26,88,100,63,57,101,63,109,14,16,40,75,27,0,62,116,22,163,83,0,41,67,5,31,100,102,0,72,72,47,26,55,40,72,76,23,10,12,19,0,32,54,10,0,81,77,0,19,104,78,37,0,81,85,33,13,117,95,24,144,152,38,27,95,104,101,17,108,43,168,260,108,159,184,62,46,49,6,68,66,148,51,10,37,187,120,0,37,51,9,41,25,100,129,63,44,0,22,17,9,2,33,0,2,0,48,1,1,38,0,0,34,113,16,66,65,133,16,71,107,43,25,17,90,24,0,99,84,75,76,93,71,29,84,68,54,38,3,62,60,34,72,83,91,95,229,72,34,10,59,0,9,11,118,5,0,14,112,35,0,100,110,0,36,100,18,12,13,40,25,15,32,37,8,1,0,23,5,0,0,36,0,18,10,2,32,47,0,0,64,36,0,2,22,22,0,0,22,0,0,15,22,2,15,121,29,0,79,124,18,63,72,32,47,0,0,0,10,19,101,48,119,36,11,45,0,3,0,0,0,4,3,0,0,19,1,0,6,8,0,12,15,1,2,54,26,0,44,52,6,56,96,63,22,10,18,0,0,0,0,7,2,26,4,0,0,7,17,46,1,15,51,46,18,99,26,54,58,100,68,0,48,95,0,12,109,32,0,9,165,66,16,41,12,143,90,28,3,32,2,6,5,27,12,0,20,11,1,1,1,3,33,0,0,23,12,0,6,3,0,0,0,0,0,10,15,0,0,11,0,3,88,27,0,22,81,64,106,0,4,23,12,19,102,169,120,127,105,30,96,27,0,74,72,0,2,59,17,0,112,101,0,7,66,14,15,52,30,1,13,40,11,7,4,54,15,91,3,10,21,10,90,85,0,25,70,52,17,150,100,10,8,26,28,0,0,10,0,0,0,0,0,0,27,5,1,6,15,0,2,49,22,8,66,26,79,68,140,51,0,98,52,32,7,103,83,57,12,85,158,38,6,108,66,46,78,114,97,43,82,106,92,136,60,71,129,181,101,77,64,92,47,31,57,166,38,15,20,15,0,52,31,8,0,68,82,0,9,105,81,48,0,80,84,34,12,139,92,25,70,108,48,34,94,116,83,10,118,34,168

Radius of gyration: 32.09 Å; Cα contacts (8 Å, |Δi|>4): 1305; chains: 2; bounding box: 54×79×107 Å

Foldseek 3Di:
DPDDDDCLLVAFFDPVLNCLLDPLLLQLLLLVLQLLLLVLVVVVPDPGDPVLNVLSVVCRNDFDVPQLVVVCVPVNDNQVSSLVRSCVSRVVCSVVGCPLFDSQSSVQQSVLLSLLVLLVVLLLLLLLLLVLLLVVLLVFLPLKFFDADVNHTAFIAIPSLVSVVLSVLSLVLSVLSVCLNQPLRAGAFGQHQFRPSPRVCVVVVNDVVSVVSRRVSSCVSSPGDHHDRRATRHDQLVSVLSSLQSLLSLLVSLLVVLVVVQSVVVLVFKDFDDPVVDHSVLSVVLNVLSVVSNPLSVVSVVVSVPAPRSGDCPVPVSCSPSVSSSSSSSSSNSLSSSRRSNGMGGDSVSRVLVVLLCLLPNLLVVLLVVVVVVPCPPSVVSSVVSVVLSVVQSVCCPPVVPSCRSLVSLCVDCNSVVCNVVCVQSSDSSNRNPCSSVVSVCCCVPRSCVSCVVSPVPNPDRRDRD/DPDDDDCLLVPLFDVVLNVLLDPLLLQLLVLVLQLLLLVLCVVLPDPHDPVQSVLSVVCSNPADVVQQVVQCVVVVQNQVSSLVSSCVSRVPNNVRGCNLFDSQSSVQQSVLLSLLVLLVVLQLLLLLLLVLLLVVLLVWLPLKFFDDDVHATAAIAIPSLVSVVLSVLSLVLNVLSVCLNQPLRAGAFGQHQFRPSVSVCVVVVNDPVSSVSRRVSSRVVSPGDHHDRRATRHDQLVSVLSSLQSLLSLLVSLLVVLVVQVSVVVLVFKDFDDCVPDPVLSVVLNVLSVCSNCLSVVSVVVNVPAPRSGDCPVPVSCSPSVSSSSSSSSSNSLSSSNRSNRIDGDSVSRVVVCVVNVVVYLVVVVVVVCVVPVNVDVCSSPSSVGNPCSSVVSVCCCVVPSCVSCVVVPVPNPDGRDDD

Secondary structure (DSSP, 8-state):
--S---HIIIIIS-HHHHHHT-HHHHHHHHHHHHHHHHHHHTTTS-S--SHHHHHHHHTSS---HHHHHHHHTTT--HHHHHHHHHHHH-TTTGGGSSTT--HHHHHHHHHHHHHHHHHHHHHHHHHHHHHHHHHHHHHSTT-EEEEEETTEEEEEEEHHHHHHHHHHHHHHHHHHHHHIIIII--B--S--SSSS-HHHHHHTTT-HHHHHHHHHHHHHHTT-S-B-SS-SSSS-THHHHHHHHHHHHHHHHHHHHHHHHHHHHHTTSEE---------HHHHHHHHHHHHHHHTTHHHHHHHHT--TTB-GGGHHHHHHHHHHHHHHHHHHHHHHHHHHHH-EE-HHHHHHHHHHHHHHHTHHHHHHHHHHTT---HHHHHHHHHHHHHHHHHHHHHH--TTHHHHHHHH-GGGGGGTTTHHHHT-HHHHTTTHHHHHHHHIIIIIHHHSGGGGGG--PPP---/--S---HIIIIIS-HHHHHHT-HHHHHHHHHHHHHHHHHHHHHTT-S--HHHHHHHHHTSS---HHHHHHHHHHHS-HHHHHHHHHHHH-TTTGGGTTTT--HHHHHHHHHHHHHHHHHHHHHHHHHHHHHHHHHHHHHTTT-EE--EETTEE-S-EEHHHHHHHHHHHHHHHHHHHHHIIIII--B--S--SSSS-HHHHHHTTT-HHHHHHHHHHHHHHTT-S-B-SS-SSSS-THHHHHHHHHHHHHHHHHHHHHHHHHHHHHTTSEE--------HHHHHHHHHHHHHHHTTHHHHHHHHT--TTB-GGGHHHHHHHHHHHHHHHHHHHHHHHHHHHT-EE-HHHHHHHHHHHTHHHHHHHHHHHHHHTT----GGG-GGGSSTTHHHHHHHHIIIIIHHHTGGGGGG--PPP---